Protein 3ESH (pdb70)

InterPro domains:
  IPR001279 Metallo-beta-lactamase [PF00753] (48-233)
  IPR001279 Metallo-beta-lactamase [SM00849] (47-244)
  IPR036866 Ribonuclease Z/Hydroxyacylglutathione hydrolase-like [G3DSA:3.60.15.10] (1-263)
  IPR036866 Ribonuclease Z/Hydroxyacylglutathione hydrolase-like [SSF56281] (1-253)
  IPR051013 N-acyl homoserine lactonase-like [PTHR42978] (2-256)

Structure (mmCIF, N/CA/C/O backbone):
data_3ESH
#
_entry.id   3ESH
#
_cell.length_a   113.110
_cell.length_b   113.110
_cell.length_c   155.807
_cell.angle_alpha   90.00
_cell.angle_beta   90.00
_cell.angle_gamma   90.00
#
_symmetry.space_group_name_H-M   'P 42 21 2'
#
loop_
_entity.id
_entity.type
_entity.pdbx_description
1 polymer 'Protein similar to metal-dependent hydrolase'
2 water water
#
loop_
_atom_site.group_PDB
_atom_site.id
_atom_site.type_symbol
_atom_site.label_atom_id
_atom_site.label_alt_id
_atom_site.label_comp_id
_atom_site.label_asym_id
_atom_site.label_entity_id
_atom_site.label_seq_id
_atom_site.pdbx_PDB_ins_code
_atom_site.Cartn_x
_atom_site.Cartn_y
_atom_site.Cartn_z
_atom_site.occupancy
_atom_site.B_iso_or_equiv
_atom_site.auth_seq_id
_atom_site.auth_comp_id
_atom_site.auth_asym_id
_atom_site.auth_atom_id
_atom_site.pdbx_PDB_model_num
ATOM 9 N N . LYS A 1 2 ? 40.049 56.571 38.263 1.00 64.74 2 LYS A N 1
ATOM 10 C CA . LYS A 1 2 ? 40.179 57.933 37.772 1.00 61.98 2 LYS A CA 1
ATOM 11 C C . LYS A 1 2 ? 39.749 58.057 36.310 1.00 58.99 2 LYS A C 1
ATOM 12 O O . LYS A 1 2 ? 40.238 57.342 35.440 1.00 57.94 2 LYS A O 1
ATOM 18 N N . ILE A 1 3 ? 38.794 58.946 36.062 1.00 56.35 3 ILE A N 1
ATOM 19 C CA . ILE A 1 3 ? 38.311 59.219 34.715 1.00 54.84 3 ILE A CA 1
ATOM 20 C C . ILE A 1 3 ? 38.718 60.668 34.500 1.00 53.73 3 ILE A C 1
ATOM 21 O O . ILE A 1 3 ? 38.085 61.577 35.029 1.00 53.13 3 ILE A O 1
ATOM 26 N N . GLY A 1 4 ? 39.790 60.882 33.747 1.00 53.90 4 GLY A N 1
ATOM 27 C CA . GLY A 1 4 ? 40.250 62.240 33.514 1.00 53.56 4 GLY A CA 1
ATOM 28 C C . GLY A 1 4 ? 40.513 62.929 34.841 1.00 53.42 4 GLY A C 1
ATOM 29 O O . GLY A 1 4 ? 41.255 62.406 35.678 1.00 50.64 4 GLY A O 1
ATOM 30 N N . ASP A 1 5 ? 39.892 64.088 35.051 1.00 54.12 5 ASP A N 1
ATOM 31 C CA . ASP A 1 5 ? 40.076 64.831 36.296 1.00 55.67 5 ASP A CA 1
ATOM 32 C C . ASP A 1 5 ? 39.144 64.324 37.382 1.00 54.81 5 ASP A C 1
ATOM 33 O O . ASP A 1 5 ? 39.256 64.733 38.541 1.00 56.37 5 ASP A O 1
ATOM 38 N N . ILE A 1 6 ? 38.225 63.436 37.011 1.00 54.20 6 ILE A N 1
ATOM 39 C CA . ILE A 1 6 ? 37.260 62.911 37.968 1.00 53.12 6 ILE A CA 1
ATOM 40 C C . ILE A 1 6 ? 37.716 61.660 38.711 1.00 53.60 6 ILE A C 1
ATOM 41 O O . ILE A 1 6 ? 38.232 60.712 38.113 1.00 55.94 6 ILE A O 1
ATOM 46 N N . SER A 1 7 ? 37.521 61.666 40.025 1.00 52.40 7 SER A N 1
ATOM 47 C CA . SER A 1 7 ? 37.879 60.524 40.846 1.00 50.86 7 SER A CA 1
ATOM 48 C C . SER A 1 7 ? 36.594 59.734 41.173 1.00 50.06 7 SER A C 1
ATOM 49 O O . SER A 1 7 ? 35.585 60.308 41.577 1.00 49.84 7 SER A O 1
ATOM 52 N N . ILE A 1 8 ? 36.634 58.419 40.989 1.00 48.28 8 ILE A N 1
ATOM 53 C CA . ILE A 1 8 ? 35.466 57.580 41.240 1.00 46.67 8 ILE A CA 1
ATOM 54 C C . ILE A 1 8 ? 35.770 56.477 42.252 1.00 46.72 8 ILE A C 1
ATOM 55 O O . ILE A 1 8 ? 36.775 55.795 42.124 1.00 46.61 8 ILE A O 1
ATOM 60 N N . HIS A 1 9 ? 34.901 56.308 43.248 1.00 47.62 9 HIS A N 1
ATOM 61 C CA . HIS A 1 9 ? 35.068 55.273 44.265 1.00 49.26 9 HIS A CA 1
ATOM 62 C C . HIS A 1 9 ? 33.728 54.705 44.692 1.00 49.12 9 HIS A C 1
ATOM 63 O O . HIS A 1 9 ? 32.681 55.253 44.364 1.00 49.17 9 HIS A O 1
ATOM 70 N N . TYR A 1 10 ? 33.762 53.606 45.432 1.00 49.52 10 TYR A N 1
ATOM 71 C CA . TYR A 1 10 ? 32.537 53.000 45.921 1.00 50.09 10 TYR A CA 1
ATOM 72 C C . TYR A 1 10 ? 32.474 53.091 47.450 1.00 48.82 10 TYR A C 1
ATOM 73 O O . TYR A 1 10 ? 33.507 53.181 48.118 1.00 49.70 10 TYR A O 1
ATOM 82 N N . LEU A 1 11 ? 31.258 53.089 47.992 1.00 46.51 11 LEU A N 1
ATOM 83 C CA . LEU A 1 11 ? 31.049 53.180 49.430 1.00 44.28 11 LEU A CA 1
ATOM 84 C C . LEU A 1 11 ? 30.172 52.020 49.904 1.00 44.49 11 LEU A C 1
ATOM 85 O O . LEU A 1 11 ? 29.153 51.697 49.283 1.00 44.18 11 LEU A O 1
ATOM 90 N N . ASN A 1 12 ? 30.568 51.408 51.015 1.00 43.64 12 ASN A N 1
ATOM 91 C CA . ASN A 1 12 ? 29.850 50.282 51.586 1.00 42.72 12 ASN A CA 1
ATOM 92 C C . ASN A 1 12 ? 28.539 50.730 52.238 1.00 41.32 12 ASN A C 1
ATOM 93 O O . ASN A 1 12 ? 28.507 51.059 53.429 1.00 41.16 12 ASN A O 1
ATOM 98 N N . GLY A 1 13 ? 27.462 50.734 51.462 1.00 39.63 13 GLY A N 1
ATOM 99 C CA . GLY A 1 13 ? 26.170 51.130 51.982 1.00 37.68 13 GLY A CA 1
ATOM 100 C C . GLY A 1 13 ? 25.356 49.941 52.448 1.00 38.15 13 G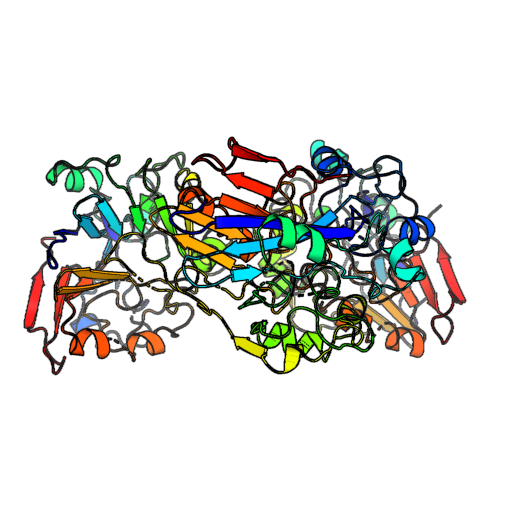LY A C 1
ATOM 101 O O . GLY A 1 13 ? 24.147 50.045 52.659 1.00 36.99 13 GLY A O 1
ATOM 102 N N . GLY A 1 14 ? 26.028 48.806 52.605 1.00 38.48 14 GLY A N 1
ATOM 103 C CA . GLY A 1 14 ? 25.358 47.600 53.058 1.00 39.06 14 GLY A CA 1
ATOM 104 C C . GLY A 1 14 ? 25.215 46.565 51.961 1.00 38.89 14 GLY A C 1
ATOM 105 O O . GLY A 1 14 ? 25.909 46.612 50.948 1.00 39.23 14 GLY A O 1
ATOM 106 N N . ASN A 1 15 ? 24.305 45.624 52.163 1.00 40.10 15 ASN A N 1
ATOM 107 C CA . ASN A 1 15 ? 24.069 44.572 51.187 1.00 43.21 15 ASN A CA 1
ATOM 108 C C . ASN A 1 15 ? 22.689 43.943 51.382 1.00 43.40 15 ASN A C 1
ATOM 109 O O . ASN A 1 15 ? 22.044 44.127 52.409 1.00 44.10 15 ASN A O 1
ATOM 114 N N . THR A 1 16 ? 22.263 43.182 50.380 1.00 43.44 16 THR A N 1
ATOM 115 C CA . THR A 1 16 ? 20.985 42.488 50.413 1.00 43.45 16 THR A CA 1
ATOM 116 C C . THR A 1 16 ? 21.130 41.158 49.674 1.00 43.48 16 THR A C 1
ATOM 117 O O . THR A 1 16 ? 21.951 41.030 48.777 1.00 43.39 16 THR A O 1
ATOM 121 N N . LYS A 1 17 ? 20.349 40.165 50.076 1.00 43.05 17 LYS A N 1
ATOM 122 C CA . LYS A 1 17 ? 20.381 38.878 49.416 1.00 42.42 17 LYS A CA 1
ATOM 123 C C . LYS A 1 17 ? 19.002 38.691 48.793 1.00 42.32 17 LYS A C 1
ATOM 124 O O . LYS A 1 17 ? 18.004 38.558 49.505 1.00 43.04 17 LYS A O 1
ATOM 138 N N . ASP A 1 19 ? 16.490 36.695 45.812 1.00 39.49 19 ASP A N 1
ATOM 139 C CA . ASP A 1 19 ? 16.308 35.419 45.122 1.00 39.01 19 ASP A CA 1
ATOM 140 C C . ASP A 1 19 ? 16.901 35.467 43.699 1.00 39.21 19 ASP A C 1
ATOM 141 O O . ASP A 1 19 ? 16.571 36.338 42.916 1.00 38.49 19 ASP A O 1
ATOM 146 N N . GLY A 1 20 ? 17.782 34.516 43.386 1.00 38.89 20 GLY A N 1
ATOM 147 C CA . GLY A 1 20 ? 18.402 34.479 42.070 1.00 36.68 20 GLY A CA 1
ATOM 148 C C . GLY A 1 20 ? 17.409 34.390 40.923 1.00 36.25 20 GLY A C 1
ATOM 149 O O . GLY A 1 20 ? 17.541 35.089 39.915 1.00 34.72 20 GLY A O 1
ATOM 150 N N . GLY A 1 21 ? 16.401 33.538 41.076 1.00 35.94 21 GLY A N 1
ATOM 151 C CA . GLY A 1 21 ? 15.419 33.396 40.022 1.00 35.56 21 GLY A CA 1
ATOM 152 C C . GLY A 1 21 ? 14.774 34.715 39.650 1.00 34.95 21 GLY A C 1
ATOM 153 O O . GLY A 1 21 ? 14.482 34.966 38.488 1.00 36.98 21 GLY A O 1
ATOM 154 N N . ALA A 1 22 ? 14.550 35.562 40.647 1.00 33.87 22 ALA A N 1
ATOM 155 C CA . ALA A 1 22 ? 13.919 36.853 40.405 1.00 33.97 22 ALA A CA 1
ATOM 156 C C . ALA A 1 22 ? 14.893 37.841 39.775 1.00 32.83 22 ALA A C 1
ATOM 157 O O . ALA A 1 22 ? 14.494 38.737 39.009 1.00 32.31 22 ALA A O 1
ATOM 167 N N . PHE A 1 24 ? 17.180 37.011 37.661 1.00 30.66 24 PHE A N 1
ATOM 168 C CA . PHE A 1 24 ? 17.561 36.569 36.317 1.00 30.11 24 PHE A CA 1
ATOM 169 C C . PHE A 1 24 ? 16.394 36.230 35.402 1.00 31.86 24 PHE A C 1
ATOM 170 O O . PHE A 1 24 ? 16.579 35.794 34.265 1.00 30.98 24 PHE A O 1
ATOM 178 N N . GLY A 1 25 ? 15.191 36.444 35.919 1.00 31.64 25 GLY A N 1
ATOM 179 C CA . GLY A 1 25 ? 13.991 36.217 35.156 1.00 34.56 25 GLY A CA 1
ATOM 180 C C . GLY A 1 25 ? 13.903 34.914 34.387 1.00 33.59 25 GLY A C 1
ATOM 181 O O . GLY A 1 25 ? 13.866 33.837 34.970 1.00 35.86 25 GLY A O 1
ATOM 182 N N . VAL A 1 26 ? 13.859 35.021 33.064 1.00 34.61 26 VAL A N 1
ATOM 183 C CA . VAL A 1 26 ? 13.725 33.863 32.192 1.00 35.00 26 VAL A CA 1
ATOM 184 C C . VAL A 1 26 ? 14.932 32.935 32.102 1.00 36.14 26 VAL A C 1
ATOM 185 O O . VAL A 1 26 ? 14.798 31.799 31.667 1.00 38.39 26 VAL A O 1
ATOM 189 N N . VAL A 1 27 ? 16.104 33.404 32.503 1.00 36.33 27 VAL A N 1
ATOM 190 C CA . VAL A 1 27 ? 17.298 32.576 32.439 1.00 37.70 27 VAL A CA 1
ATOM 191 C C . VAL A 1 27 ? 17.207 31.414 33.424 1.00 39.33 27 VAL A C 1
ATOM 192 O O . VAL A 1 27 ? 17.114 31.624 34.639 1.00 41.13 27 VAL A O 1
ATOM 196 N N . PRO A 1 28 ? 17.238 30.170 32.916 1.00 39.97 28 PRO A N 1
ATOM 197 C CA . PRO A 1 28 ? 17.159 28.981 33.768 1.00 40.28 28 PRO A CA 1
ATOM 198 C C . PRO A 1 28 ? 18.292 29.020 34.792 1.00 40.63 28 PRO A C 1
ATOM 199 O O . PRO A 1 28 ? 19.371 29.530 34.498 1.00 40.98 28 PRO A O 1
ATOM 203 N N . LYS A 1 29 ? 18.061 28.481 35.986 1.00 41.26 29 LYS A N 1
ATOM 204 C CA . LYS A 1 29 ? 19.092 28.472 37.033 1.00 42.60 29 LYS A CA 1
ATOM 205 C C . LYS A 1 29 ? 20.416 27.821 36.626 1.00 43.50 29 LYS A C 1
ATOM 206 O O . LYS A 1 29 ? 21.490 28.346 36.950 1.00 42.50 29 LYS A O 1
ATOM 212 N N . PRO A 1 30 ? 20.362 26.662 35.942 1.00 43.88 30 PRO A N 1
ATOM 213 C CA . PRO A 1 30 ? 21.576 25.967 35.501 1.00 44.81 30 PRO A CA 1
ATOM 214 C C . PRO A 1 30 ? 22.538 26.916 34.793 1.00 45.24 30 PRO A C 1
ATOM 215 O O . PRO A 1 30 ? 23.749 26.799 34.941 1.00 45.91 30 PRO A O 1
ATOM 219 N N . LEU A 1 31 ? 21.985 27.853 34.026 1.00 44.17 31 LEU A N 1
ATOM 220 C CA . LEU A 1 31 ? 22.797 28.832 33.312 1.00 43.54 31 LEU A CA 1
ATOM 221 C C . LEU A 1 31 ? 23.237 30.010 34.184 1.00 43.06 31 LEU A C 1
ATOM 222 O O . LEU A 1 31 ? 24.424 30.345 34.198 1.00 43.99 31 LEU A O 1
ATOM 227 N N . TRP A 1 32 ? 22.314 30.646 34.909 1.00 41.10 32 TRP A N 1
ATOM 228 C CA . TRP A 1 32 ? 22.740 31.773 35.731 1.00 38.68 32 TRP A CA 1
ATOM 229 C C . TRP A 1 32 ? 23.538 31.386 36.970 1.00 37.60 32 TRP A C 1
ATOM 230 O O . TRP A 1 32 ? 24.383 32.162 37.413 1.00 36.71 32 TRP A O 1
ATOM 241 N N . SER A 1 33 ? 23.302 30.198 37.524 1.00 37.49 33 SER A N 1
ATOM 242 C CA . SER A 1 33 ? 24.047 29.787 38.718 1.00 39.84 33 SER A CA 1
ATOM 243 C C . SER A 1 33 ? 25.550 29.660 38.427 1.00 40.43 33 SER A C 1
ATOM 244 O O . SER A 1 33 ? 26.380 29.749 39.334 1.00 40.38 33 SER A O 1
ATOM 247 N N . LYS A 1 34 ? 25.893 29.464 37.158 1.00 41.14 34 LYS A N 1
ATOM 248 C CA . LYS A 1 34 ? 27.281 29.356 36.744 1.00 42.36 34 LYS A CA 1
ATOM 249 C C . LYS A 1 34 ? 27.896 30.734 36.521 1.00 42.74 34 LYS A C 1
ATOM 250 O O . LYS A 1 34 ? 29.106 30.860 36.424 1.00 42.89 34 LYS A O 1
ATOM 256 N N . GLN A 1 35 ? 27.058 31.769 36.436 1.00 43.10 35 GLN A N 1
ATOM 257 C CA . GLN A 1 35 ? 27.546 33.137 36.229 1.00 41.35 35 GLN A CA 1
ATOM 258 C C . GLN A 1 35 ? 27.537 33.963 37.529 1.00 41.43 35 GLN A C 1
ATOM 259 O O . GLN A 1 35 ? 28.264 34.952 37.649 1.00 40.22 35 GLN A O 1
ATOM 265 N N . TYR A 1 36 ? 26.719 33.553 38.496 1.00 40.12 36 TYR A N 1
ATOM 266 C CA . TYR A 1 36 ? 26.619 34.266 39.760 1.00 40.70 36 TYR A CA 1
ATOM 267 C C . TYR A 1 36 ? 26.297 33.224 40.818 1.00 41.13 36 TYR A C 1
ATOM 268 O O . TYR A 1 36 ? 25.504 32.325 40.569 1.00 42.98 36 TYR A O 1
ATOM 277 N N . ASN A 1 37 ? 26.883 33.343 42.003 1.00 43.13 37 ASN A N 1
ATOM 278 C CA . ASN A 1 37 ? 26.653 32.349 43.053 1.00 44.26 37 ASN A CA 1
ATOM 279 C C . ASN A 1 37 ? 25.390 32.536 43.871 1.00 43.87 37 ASN A C 1
ATOM 280 O O . ASN A 1 37 ? 25.028 33.662 44.216 1.00 45.03 37 ASN A O 1
ATOM 285 N N . ALA A 1 38 ? 24.728 31.425 44.189 1.00 44.95 38 ALA A N 1
ATOM 286 C CA . ALA A 1 38 ? 23.510 31.437 45.002 1.00 45.33 38 ALA A CA 1
ATOM 287 C C . ALA A 1 38 ? 23.715 30.512 46.196 1.00 46.97 38 ALA A C 1
ATOM 288 O O . ALA A 1 38 ? 24.586 29.642 46.160 1.00 49.13 38 ALA A O 1
ATOM 290 N N . ASN A 1 39 ? 22.929 30.702 47.254 1.00 46.06 39 ASN A N 1
ATOM 291 C CA . ASN A 1 39 ? 23.054 29.849 48.434 1.00 45.27 39 ASN A CA 1
ATOM 292 C C . ASN A 1 39 ? 21.961 28.790 48.480 1.00 45.50 39 ASN A C 1
ATOM 293 O O . ASN A 1 39 ? 21.223 28.603 47.511 1.00 45.43 39 ASN A O 1
ATOM 298 N N . GLU A 1 40 ? 21.877 28.098 49.612 1.00 45.78 40 GLU A N 1
ATOM 299 C CA . GLU A 1 40 ? 20.892 27.041 49.833 1.00 47.87 40 GLU A CA 1
ATOM 300 C C . GLU A 1 40 ? 19.465 27.574 49.704 1.00 47.14 40 GLU A C 1
ATOM 301 O O . GLU A 1 40 ? 18.522 26.815 49.518 1.00 44.96 40 GLU A O 1
ATOM 307 N N . ARG A 1 41 ? 19.309 28.887 49.798 1.00 49.14 41 ARG A N 1
ATOM 308 C CA . ARG A 1 41 ? 17.990 29.489 49.699 1.00 49.34 41 ARG A CA 1
ATOM 309 C C . ARG A 1 41 ? 17.733 30.190 48.372 1.00 47.56 41 ARG A C 1
ATOM 310 O O . ARG A 1 41 ? 16.807 30.992 48.272 1.00 48.59 41 ARG A O 1
ATOM 318 N N . ASN A 1 42 ? 18.552 29.892 47.367 1.00 45.02 42 ASN A N 1
ATOM 319 C CA . ASN A 1 42 ? 18.406 30.472 46.036 1.00 42.86 42 ASN A CA 1
ATOM 320 C C . ASN A 1 42 ? 18.666 31.970 46.015 1.00 40.75 42 ASN A C 1
ATOM 321 O O . ASN A 1 42 ? 18.347 32.654 45.038 1.00 39.05 42 ASN A O 1
ATOM 326 N N . GLN A 1 43 ? 19.244 32.481 47.092 1.00 39.37 43 GLN A N 1
ATOM 327 C CA . GLN A 1 43 ? 19.543 33.902 47.190 1.00 39.06 43 GLN A CA 1
ATOM 328 C C . GLN A 1 43 ? 20.958 34.180 46.728 1.00 39.17 43 GLN A C 1
ATOM 329 O O . GLN A 1 43 ? 21.863 33.412 47.043 1.00 41.70 43 GLN A O 1
ATOM 335 N N . ILE A 1 44 ? 21.154 35.269 45.983 1.00 37.49 44 ILE A N 1
ATOM 336 C CA . ILE A 1 44 ? 22.494 35.654 45.548 1.00 36.60 44 ILE A CA 1
ATOM 337 C C . ILE A 1 44 ? 22.819 36.928 46.313 1.00 38.29 44 ILE A C 1
ATOM 338 O O . ILE A 1 44 ? 21.917 37.693 46.652 1.00 39.74 44 ILE A O 1
ATOM 343 N N . ASN A 1 45 ? 24.099 37.155 46.592 1.00 40.20 45 ASN A N 1
ATOM 344 C CA . ASN A 1 45 ? 24.515 38.315 47.356 1.00 41.87 45 ASN A CA 1
ATOM 345 C C . ASN A 1 45 ? 24.676 39.567 46.520 1.00 41.87 45 ASN A C 1
ATOM 346 O O . ASN A 1 45 ? 25.466 39.594 45.576 1.00 42.57 45 ASN A O 1
ATOM 351 N N . LEU A 1 46 ? 23.939 40.613 46.888 1.00 40.07 46 LEU A N 1
ATOM 352 C CA . LEU A 1 46 ? 23.990 41.873 46.171 1.00 38.15 46 LEU A CA 1
ATOM 353 C C . LEU A 1 46 ? 24.362 43.070 47.027 1.00 38.75 46 LEU A C 1
ATOM 354 O O . LEU A 1 46 ? 23.530 43.602 47.767 1.00 41.31 46 LEU A O 1
ATOM 359 N N . PRO A 1 47 ? 25.623 43.514 46.942 1.00 38.03 47 PRO A N 1
ATOM 360 C CA . PRO A 1 47 ? 26.032 44.672 47.731 1.00 36.01 47 PRO A CA 1
ATOM 361 C C . PRO A 1 47 ? 25.198 45.887 47.288 1.00 34.64 47 PRO A C 1
ATOM 362 O O . PRO A 1 47 ? 24.738 45.953 46.145 1.00 32.50 47 PRO A O 1
ATOM 366 N N . THR A 1 48 ? 25.004 46.829 48.204 1.00 33.45 48 THR A N 1
ATOM 367 C CA . THR A 1 48 ? 24.305 48.068 47.888 1.00 34.48 48 THR A CA 1
ATOM 368 C C . THR A 1 48 ? 25.367 49.130 48.206 1.00 34.07 48 THR A C 1
ATOM 369 O O . THR A 1 48 ? 25.351 49.747 49.272 1.00 34.19 48 THR A O 1
ATOM 373 N N . HIS A 1 49 ? 26.305 49.300 47.275 1.00 34.23 49 HIS A N 1
ATOM 374 C CA . HIS A 1 49 ? 27.424 50.231 47.436 1.00 34.65 49 HIS A CA 1
ATOM 375 C C . HIS A 1 49 ? 27.335 51.503 46.590 1.00 35.34 49 HIS A C 1
ATOM 376 O O . HIS A 1 49 ? 27.603 51.490 45.391 1.00 35.79 49 HIS A O 1
ATOM 383 N N . PRO A 1 50 ? 26.965 52.630 47.210 1.00 36.24 50 PRO A N 1
ATOM 384 C CA . PRO A 1 50 ? 26.877 53.862 46.424 1.00 36.03 50 PRO A CA 1
ATOM 385 C C . PRO A 1 50 ? 28.190 54.231 45.736 1.00 35.75 50 PRO A C 1
ATOM 386 O O . PRO A 1 50 ? 29.259 53.819 46.160 1.00 33.92 50 PRO A O 1
ATOM 390 N N . ILE A 1 51 ? 28.095 55.016 44.668 1.00 36.63 51 ILE A N 1
ATOM 391 C CA . ILE A 1 51 ? 29.265 55.428 43.915 1.00 37.78 51 ILE A CA 1
ATOM 392 C C . ILE A 1 51 ? 29.633 56.873 44.197 1.00 39.61 51 ILE A C 1
ATOM 393 O O . ILE A 1 51 ? 28.889 57.789 43.853 1.00 39.64 51 ILE A O 1
ATOM 398 N N . LEU A 1 52 ? 30.789 57.071 44.824 1.00 41.03 52 LEU A N 1
ATOM 399 C CA . LEU A 1 52 ? 31.276 58.415 45.141 1.00 42.08 52 LEU A CA 1
ATOM 400 C C . LEU A 1 52 ? 31.986 59.017 43.939 1.00 43.18 52 LEU A C 1
ATOM 401 O O . LEU A 1 52 ? 32.940 58.442 43.420 1.00 43.51 52 LEU A O 1
ATOM 406 N N . ILE A 1 53 ? 31.510 60.175 43.497 1.00 43.49 53 ILE A N 1
ATOM 407 C CA . ILE A 1 53 ? 32.109 60.864 42.358 1.00 44.23 53 ILE A CA 1
ATOM 408 C C . ILE A 1 53 ? 32.632 62.217 42.801 1.00 45.05 53 ILE A C 1
ATOM 409 O O . ILE A 1 53 ? 31.859 63.040 43.297 1.00 47.05 53 ILE A O 1
ATOM 414 N N . GLN A 1 54 ? 33.927 62.458 42.616 1.00 45.66 54 GLN A N 1
ATOM 415 C CA . GLN A 1 54 ? 34.519 63.739 42.997 1.00 47.70 54 GLN A CA 1
ATOM 416 C C . GLN A 1 54 ? 35.127 64.473 41.816 1.00 47.72 54 GLN A C 1
ATOM 417 O O . GLN A 1 54 ? 36.053 63.981 41.191 1.00 47.82 54 GLN A O 1
ATOM 423 N N . THR A 1 55 ? 34.589 65.643 41.505 1.00 48.04 55 THR A N 1
ATOM 424 C CA . THR A 1 55 ? 35.125 66.452 40.427 1.00 51.14 55 THR A CA 1
ATOM 425 C C . THR A 1 55 ? 35.967 67.504 41.137 1.00 52.25 55 THR A C 1
ATOM 426 O O . THR A 1 55 ? 35.997 67.540 42.368 1.00 52.17 55 THR A O 1
ATOM 430 N N . ALA A 1 56 ? 36.651 68.356 40.386 1.00 53.76 56 ALA A N 1
ATOM 431 C CA . ALA A 1 56 ? 37.466 69.388 41.012 1.00 56.86 56 ALA A CA 1
ATOM 432 C C . ALA A 1 56 ? 36.636 70.223 41.995 1.00 58.27 56 ALA A C 1
ATOM 433 O O . ALA A 1 56 ? 37.096 70.570 43.084 1.00 60.37 56 ALA A O 1
ATOM 435 N N . GLN A 1 57 ? 35.400 70.518 41.614 1.00 59.10 57 GLN A N 1
ATOM 436 C CA . GLN A 1 57 ? 34.539 71.339 42.448 1.00 59.01 57 GLN A CA 1
ATOM 437 C C . GLN A 1 57 ? 33.496 70.611 43.298 1.00 57.34 57 GLN A C 1
ATOM 438 O O . GLN A 1 57 ? 33.326 70.917 44.474 1.00 57.61 57 GLN A O 1
ATOM 444 N N . TYR A 1 58 ? 32.812 69.634 42.721 1.00 54.70 58 TYR A N 1
ATOM 445 C CA . TYR A 1 58 ? 31.753 68.950 43.451 1.00 51.93 58 TYR A CA 1
ATOM 446 C C . TYR A 1 58 ? 31.978 67.507 43.849 1.00 50.21 58 TYR A C 1
ATOM 447 O O . TYR A 1 58 ? 32.746 66.791 43.230 1.00 49.79 58 TYR A O 1
ATOM 456 N N . ASN A 1 59 ? 31.275 67.100 44.900 1.00 49.74 59 ASN A N 1
ATOM 457 C CA . ASN A 1 59 ? 31.297 65.731 45.417 1.00 50.10 59 ASN A CA 1
ATOM 458 C C . ASN A 1 59 ? 29.864 65.225 45.284 1.00 49.20 59 ASN A C 1
ATOM 459 O O . ASN A 1 59 ? 28.925 65.947 45.615 1.00 49.84 59 ASN A O 1
ATOM 464 N N . LEU A 1 60 ? 29.687 64.003 44.792 1.00 48.98 60 LEU A N 1
ATOM 465 C CA . LEU A 1 60 ? 28.347 63.446 44.652 1.00 48.82 60 LEU A CA 1
ATOM 466 C C . LEU A 1 60 ? 28.290 61.934 44.769 1.00 49.50 60 LEU A C 1
ATOM 467 O O . LEU A 1 60 ? 29.312 61.263 44.618 1.00 50.58 60 LEU A O 1
ATOM 472 N N . ILE A 1 61 ? 27.098 61.410 45.067 1.00 50.61 61 ILE A N 1
ATOM 473 C CA . ILE A 1 61 ? 26.885 59.971 45.227 1.00 51.21 61 ILE A CA 1
ATOM 474 C C . ILE A 1 61 ? 25.818 59.477 44.249 1.00 50.23 61 ILE A C 1
ATOM 475 O O . ILE A 1 61 ? 24.915 60.229 43.919 1.00 50.51 61 ILE A O 1
ATOM 480 N N . ILE A 1 62 ? 25.902 58.222 43.800 1.00 49.66 62 ILE A N 1
ATOM 481 C CA . ILE A 1 62 ? 24.915 57.711 42.853 1.00 49.70 62 ILE A CA 1
ATOM 482 C C . ILE A 1 62 ? 23.687 57.071 43.493 1.00 48.74 62 ILE A C 1
ATOM 483 O O . ILE A 1 62 ? 22.637 56.964 42.866 1.00 53.21 62 ILE A O 1
ATOM 488 N N . ASP A 1 63 ? 23.805 56.617 44.723 1.00 45.93 63 ASP A N 1
ATOM 489 C CA . ASP A 1 63 ? 22.652 56.067 45.413 1.00 42.91 63 ASP A CA 1
ATOM 490 C C . ASP A 1 63 ? 22.957 56.158 46.900 1.00 40.76 63 ASP A C 1
ATOM 491 O O . ASP A 1 63 ? 23.928 56.803 47.272 1.00 37.38 63 ASP A O 1
ATOM 496 N N . ALA A 1 64 ? 22.158 55.525 47.753 1.00 40.22 64 ALA A N 1
ATOM 497 C CA . ALA A 1 64 ? 22.401 55.659 49.182 1.00 40.86 64 ALA A CA 1
ATOM 498 C C . ALA A 1 64 ? 22.416 54.405 50.034 1.00 40.69 64 ALA A C 1
ATOM 499 O O . ALA A 1 64 ? 22.388 54.490 51.258 1.00 42.15 64 ALA A O 1
ATOM 501 N N . GLY A 1 65 ? 22.461 53.240 49.413 1.00 40.88 65 GLY A N 1
ATOM 502 C CA . GLY A 1 65 ? 22.480 52.021 50.203 1.00 40.44 65 GLY A CA 1
ATOM 503 C C . GLY A 1 65 ? 21.234 51.792 51.047 1.00 39.41 65 GLY A C 1
ATOM 504 O O . GLY A 1 65 ? 20.208 52.432 50.834 1.00 39.39 65 GLY A O 1
ATOM 505 N N . ILE A 1 66 ? 21.333 50.878 52.009 1.00 37.77 66 ILE A N 1
ATOM 506 C CA . ILE A 1 66 ? 20.220 50.530 52.875 1.00 36.76 66 ILE A CA 1
ATOM 507 C C . ILE A 1 66 ? 20.150 51.304 54.185 1.00 36.34 66 ILE A C 1
ATOM 508 O O . ILE A 1 66 ? 19.278 51.045 55.018 1.00 37.39 66 ILE A O 1
ATOM 513 N N . GLY A 1 67 ? 21.071 52.241 54.374 1.00 35.26 67 GLY A N 1
ATOM 514 C CA . GLY A 1 67 ? 21.071 53.043 55.583 1.00 36.94 67 GLY A CA 1
ATOM 515 C C . GLY A 1 67 ? 21.342 52.363 56.918 1.00 37.89 67 GLY A C 1
ATOM 516 O O . GLY A 1 67 ? 21.833 51.232 56.981 1.00 38.84 67 GLY A O 1
ATOM 517 N N . ASN A 1 68 ? 20.994 53.071 57.997 1.00 38.01 68 ASN A N 1
ATOM 518 C CA . ASN A 1 68 ? 21.212 52.605 59.374 1.00 38.49 68 ASN A CA 1
ATOM 519 C C . ASN A 1 68 ? 19.942 52.749 60.189 1.00 39.34 68 ASN A C 1
ATOM 520 O O . ASN A 1 68 ? 19.424 53.846 60.345 1.00 41.41 68 ASN A O 1
ATOM 525 N N . GLY A 1 69 ? 19.443 51.632 60.707 1.00 39.18 69 GLY A N 1
ATOM 526 C CA . GLY A 1 69 ? 18.212 51.660 61.479 1.00 39.36 69 GLY A CA 1
ATOM 527 C C . GLY A 1 69 ? 16.937 51.851 60.661 1.00 39.43 69 GLY A C 1
ATOM 528 O O . GLY A 1 69 ? 15.859 51.974 61.236 1.00 39.17 69 GLY A O 1
ATOM 529 N N . LYS A 1 70 ? 17.045 51.871 59.330 1.00 40.45 70 LYS A N 1
ATOM 530 C CA . LYS A 1 70 ? 15.883 52.059 58.451 1.00 42.09 70 LYS A CA 1
ATOM 531 C C . LYS A 1 70 ? 15.033 50.805 58.237 1.00 43.85 70 LYS A C 1
ATOM 532 O O . LYS A 1 70 ? 13.805 50.854 58.337 1.00 43.61 70 LYS A O 1
ATOM 538 N N . LEU A 1 71 ? 15.690 49.693 57.922 1.00 45.14 71 LEU A N 1
ATOM 539 C CA . LEU A 1 71 ? 14.991 48.433 57.714 1.00 45.27 71 LEU A CA 1
ATOM 540 C C . LEU A 1 71 ? 14.647 47.868 59.081 1.00 46.71 71 LEU A C 1
ATOM 541 O O . LEU A 1 71 ? 15.413 48.019 60.027 1.00 45.13 71 LEU A O 1
ATOM 546 N N . SER A 1 72 ? 13.489 47.234 59.191 1.00 48.50 72 SER A N 1
ATOM 547 C CA . SER A 1 72 ? 13.093 46.647 60.457 1.00 51.73 72 SER A CA 1
ATOM 548 C C . SER A 1 72 ? 13.887 45.362 60.658 1.00 54.77 72 SER A C 1
ATOM 549 O O . SER A 1 72 ? 14.744 45.006 59.844 1.00 56.00 72 SER A O 1
ATOM 552 N N . GLU A 1 73 ? 13.589 44.664 61.746 1.00 57.48 73 GLU A N 1
ATOM 553 C CA . GLU A 1 73 ? 14.269 43.419 62.065 1.00 58.13 73 GLU A CA 1
ATOM 554 C C . GLU A 1 73 ? 13.778 42.351 61.104 1.00 58.42 73 GLU A C 1
ATOM 555 O O . GLU A 1 73 ? 14.547 41.503 60.654 1.00 59.06 73 GLU A O 1
ATOM 561 N N . LYS A 1 74 ? 12.492 42.409 60.779 1.00 57.41 74 LYS A N 1
ATOM 562 C CA . LYS A 1 74 ? 11.895 41.452 59.873 1.00 57.44 74 LYS A CA 1
ATOM 563 C C . LYS A 1 74 ? 12.412 41.661 58.456 1.00 57.30 74 LYS A C 1
ATOM 564 O O . LYS A 1 74 ? 12.608 40.702 57.706 1.00 57.04 74 LYS A O 1
ATOM 570 N N . GLN A 1 75 ? 12.631 42.916 58.083 1.00 57.18 75 GLN A N 1
ATOM 571 C CA . GLN A 1 75 ? 13.130 43.208 56.746 1.00 55.05 75 GLN A CA 1
ATOM 572 C C . GLN A 1 75 ? 14.613 42.867 56.643 1.00 55.05 75 GLN A C 1
ATOM 573 O O . GLN A 1 75 ? 15.062 42.384 55.612 1.00 56.09 75 GLN A O 1
ATOM 579 N N . LEU A 1 76 ? 15.372 43.104 57.708 1.00 54.43 76 LEU A N 1
ATOM 580 C CA . LEU A 1 76 ? 16.787 42.781 57.667 1.00 54.30 76 LEU A CA 1
ATOM 581 C C . LEU A 1 76 ? 16.937 41.284 57.389 1.00 56.09 76 LEU A C 1
ATOM 582 O O . LEU A 1 76 ? 17.750 40.876 56.563 1.00 56.52 76 LEU A O 1
ATOM 587 N N . ARG A 1 77 ? 16.143 40.466 58.065 1.00 57.49 77 ARG A N 1
ATOM 588 C CA . ARG A 1 77 ? 16.209 39.027 57.855 1.00 60.36 77 ARG A CA 1
ATOM 589 C C . ARG A 1 77 ? 15.687 38.605 56.475 1.00 60.29 77 ARG A C 1
ATOM 590 O O . ARG A 1 77 ? 16.352 37.868 55.749 1.00 59.92 77 ARG A O 1
ATOM 598 N N . ASN A 1 78 ? 14.493 39.065 56.119 1.00 59.95 78 ASN A N 1
ATOM 599 C CA . ASN A 1 78 ? 13.906 38.721 54.836 1.00 58.99 78 ASN A CA 1
ATOM 600 C C . ASN A 1 78 ? 14.764 39.166 53.652 1.00 58.36 78 ASN A C 1
ATOM 601 O O . ASN A 1 78 ? 14.703 38.558 52.580 1.00 58.20 78 ASN A O 1
ATOM 606 N N . PHE A 1 79 ? 15.553 40.225 53.834 1.00 57.26 79 PHE A N 1
ATOM 607 C CA . PHE A 1 79 ? 16.385 40.745 52.750 1.00 56.06 79 PHE A CA 1
ATOM 608 C C . PHE A 1 79 ? 17.862 40.366 52.827 1.00 54.88 79 PHE A C 1
ATOM 609 O O . PHE A 1 79 ? 18.693 40.937 52.124 1.00 53.15 79 PHE A O 1
ATOM 617 N N . GLY A 1 80 ? 18.171 39.404 53.690 1.00 54.52 80 GLY A N 1
ATOM 618 C CA . GLY A 1 80 ? 19.525 38.917 53.840 1.00 53.07 80 GLY A CA 1
ATOM 619 C C . GLY A 1 80 ? 20.610 39.944 54.070 1.00 52.99 80 GLY A C 1
ATOM 620 O O . GLY A 1 80 ? 21.700 39.844 53.504 1.00 53.88 80 GLY A O 1
ATOM 621 N N . VAL A 1 81 ? 20.329 40.931 54.902 1.00 52.60 81 VAL A N 1
ATOM 622 C CA . VAL A 1 81 ? 21.313 41.953 55.200 1.00 52.08 81 VAL A CA 1
ATOM 623 C C . VAL A 1 81 ? 22.336 41.392 56.196 1.00 53.28 81 VAL A C 1
ATOM 624 O O . VAL A 1 81 ? 21.974 40.975 57.294 1.00 53.61 81 VAL A O 1
ATOM 628 N N . ASP A 1 82 ? 23.608 41.372 55.815 1.00 53.63 82 ASP A N 1
ATOM 629 C CA . ASP A 1 82 ? 24.643 40.873 56.717 1.00 54.89 82 ASP A CA 1
ATOM 630 C C . ASP A 1 82 ? 25.093 42.019 57.599 1.00 55.95 82 ASP A C 1
ATOM 631 O O . ASP A 1 82 ? 25.227 41.870 58.814 1.00 56.64 82 ASP A O 1
ATOM 636 N N . GLU A 1 83 ? 25.329 43.163 56.964 1.00 56.61 83 GLU A N 1
ATOM 637 C CA . GLU A 1 83 ? 25.760 44.368 57.652 1.00 57.31 83 GLU A CA 1
ATOM 638 C C . GLU A 1 83 ? 24.979 45.534 57.068 1.00 55.53 83 GLU A C 1
ATOM 639 O O . GLU A 1 83 ? 24.600 45.511 55.903 1.00 56.48 83 GLU A O 1
ATOM 645 N N . GLU A 1 84 ? 24.722 46.544 57.885 1.00 52.43 84 GLU A N 1
ATOM 646 C CA . GLU A 1 84 ? 24.016 47.725 57.423 1.00 48.69 84 GLU A CA 1
ATOM 647 C C . GLU A 1 84 ? 25.074 48.663 56.861 1.00 47.41 84 GLU A C 1
ATOM 648 O O . GLU A 1 84 ? 26.263 48.331 56.834 1.00 46.96 84 GLU A O 1
ATOM 654 N N . SER A 1 85 ? 24.640 49.838 56.433 1.00 46.72 85 SER A N 1
ATOM 655 C CA . SER A 1 85 ? 25.523 50.826 55.837 1.00 46.25 85 SER A CA 1
ATOM 656 C C . SER A 1 85 ? 26.693 51.302 56.702 1.00 46.98 85 SER A C 1
ATOM 657 O O . SER A 1 85 ? 26.579 51.416 57.917 1.00 45.78 85 SER A O 1
ATOM 660 N N . HIS A 1 86 ? 27.821 51.566 56.035 1.00 48.52 86 HIS A N 1
ATOM 661 C CA . HIS A 1 86 ? 29.051 52.073 56.652 1.00 49.98 86 HIS A CA 1
ATOM 662 C C . HIS A 1 86 ? 29.416 53.289 55.839 1.00 50.52 86 HIS A C 1
ATOM 663 O O . HIS A 1 86 ? 30.596 53.616 55.697 1.00 52.05 86 HIS A O 1
ATOM 670 N N . ILE A 1 87 ? 28.404 53.953 55.298 1.00 51.41 87 ILE A N 1
ATOM 671 C CA . ILE A 1 87 ? 28.635 55.108 54.446 1.00 51.57 87 ILE A CA 1
ATOM 672 C C . ILE A 1 87 ? 29.359 56.273 55.129 1.00 52.21 87 ILE A C 1
ATOM 673 O O . ILE A 1 87 ? 30.104 57.001 54.474 1.00 53.87 87 ILE A O 1
ATOM 678 N N . ILE A 1 88 ? 29.166 56.454 56.432 1.00 51.79 88 ILE A N 1
ATOM 679 C CA . ILE A 1 88 ? 29.851 57.547 57.124 1.00 52.02 88 ILE A CA 1
ATOM 680 C C . ILE A 1 88 ? 31.349 57.258 57.236 1.00 51.62 88 ILE A C 1
ATOM 681 O O . ILE A 1 88 ? 32.176 58.062 56.798 1.00 50.86 88 ILE A O 1
ATOM 686 N N . ALA A 1 89 ? 31.690 56.110 57.814 1.00 51.21 89 ALA A N 1
ATOM 687 C CA . ALA A 1 89 ? 33.087 55.722 57.962 1.00 51.78 89 ALA A CA 1
ATOM 688 C C . ALA A 1 89 ? 33.798 55.615 56.612 1.00 53.07 89 ALA A C 1
ATOM 689 O O . ALA A 1 89 ? 34.956 56.018 56.483 1.00 54.13 89 ALA A O 1
ATOM 691 N N . ASP A 1 90 ? 33.115 55.070 55.607 1.00 53.94 90 ASP A N 1
ATOM 692 C CA . ASP A 1 90 ? 33.724 54.940 54.282 1.00 54.98 90 ASP A CA 1
ATOM 693 C C . ASP A 1 90 ? 34.043 56.314 53.721 1.00 54.81 90 ASP A C 1
ATOM 694 O O . ASP A 1 90 ? 35.100 56.521 53.136 1.00 54.54 90 ASP A O 1
ATOM 699 N N . LEU A 1 91 ? 33.123 57.256 53.902 1.00 56.19 91 LEU A N 1
ATOM 700 C CA . LEU A 1 91 ? 33.329 58.612 53.406 1.00 56.56 91 LEU A CA 1
ATOM 701 C C . LEU A 1 91 ? 34.535 59.272 54.066 1.00 57.39 91 LEU A C 1
ATOM 702 O O . LEU A 1 91 ? 35.279 60.016 53.420 1.00 56.25 91 LEU A O 1
ATOM 707 N N . ALA A 1 92 ? 34.719 58.993 55.356 1.00 58.48 92 ALA A N 1
ATOM 708 C CA . ALA A 1 92 ? 35.836 59.556 56.105 1.00 59.72 92 ALA A CA 1
ATOM 709 C C . ALA A 1 92 ? 37.161 59.164 55.447 1.00 60.70 92 ALA A C 1
ATOM 710 O O . ALA A 1 92 ? 38.071 59.985 55.337 1.00 59.92 92 ALA A O 1
ATOM 712 N N . ASN A 1 93 ? 37.253 57.911 55.004 1.00 61.32 93 ASN A N 1
ATOM 713 C CA . ASN A 1 93 ? 38.456 57.407 54.343 1.00 61.99 93 ASN A CA 1
ATOM 714 C C . ASN A 1 93 ? 38.898 58.333 53.207 1.00 62.49 93 ASN A C 1
ATOM 715 O O . ASN A 1 93 ? 40.025 58.226 52.722 1.00 62.28 93 ASN A O 1
ATOM 720 N N . TYR A 1 94 ? 38.003 59.225 52.782 1.00 62.51 94 TYR A N 1
ATOM 721 C CA . TYR A 1 94 ? 38.312 60.177 51.720 1.00 62.75 94 TYR A CA 1
ATOM 722 C C . TYR A 1 94 ? 38.266 61.607 52.238 1.00 62.51 94 TYR A C 1
ATOM 723 O O . TYR A 1 94 ? 38.207 62.553 51.455 1.00 61.23 94 TYR A O 1
ATOM 732 N N . ASN A 1 95 ? 38.295 61.754 53.558 1.00 63.04 95 ASN A N 1
ATOM 733 C CA . ASN A 1 95 ? 38.264 63.066 54.190 1.00 64.76 95 ASN A CA 1
ATOM 734 C C . ASN A 1 95 ? 36.987 63.821 53.856 1.00 64.64 95 ASN A C 1
ATOM 735 O O . ASN A 1 95 ? 37.014 65.016 53.558 1.00 63.87 95 ASN A O 1
ATOM 740 N N . LEU A 1 96 ? 35.869 63.103 53.914 1.00 64.50 96 LEU A N 1
ATOM 741 C CA . LEU A 1 96 ? 34.561 63.674 53.631 1.00 64.16 96 LEU A CA 1
ATOM 742 C C . LEU A 1 96 ? 33.563 63.304 54.726 1.00 64.79 96 LEU A C 1
ATOM 743 O O . LEU A 1 96 ? 33.710 62.291 55.413 1.00 65.38 96 LEU A O 1
ATOM 748 N N . THR A 1 97 ? 32.546 64.143 54.873 1.00 64.39 97 THR A N 1
ATOM 749 C CA . THR A 1 97 ? 31.484 63.955 55.857 1.00 62.58 97 THR A CA 1
ATOM 750 C C . THR A 1 97 ? 30.148 64.052 55.135 1.00 62.45 97 THR A C 1
ATOM 751 O O . THR A 1 97 ? 30.040 64.741 54.126 1.00 61.53 97 THR A O 1
ATOM 755 N N . PRO A 1 98 ? 29.123 63.343 55.631 1.00 62.61 98 PRO A N 1
ATOM 756 C CA . PRO A 1 98 ? 27.783 63.363 55.034 1.00 62.39 98 PRO A CA 1
ATOM 757 C C . PRO A 1 98 ? 27.258 64.792 55.133 1.00 62.51 98 PRO A C 1
ATOM 758 O O . PRO A 1 98 ? 26.194 65.047 55.719 1.00 66.03 98 PRO A O 1
ATOM 762 N N . LYS A 1 99 ? 28.009 65.723 54.562 1.00 59.93 99 LYS A N 1
ATOM 763 C CA . LYS A 1 99 ? 27.657 67.131 54.632 1.00 56.54 99 LYS A CA 1
ATOM 764 C C . LYS A 1 99 ? 28.471 67.874 53.577 1.00 54.01 99 LYS A C 1
ATOM 765 O O . LYS A 1 99 ? 28.188 69.017 53.231 1.00 53.05 99 LYS A O 1
ATOM 771 N N . ASP A 1 100 ? 29.484 67.193 53.063 1.00 51.66 100 ASP A N 1
ATOM 772 C CA . ASP A 1 100 ? 30.352 67.746 52.033 1.00 50.30 100 ASP A CA 1
ATOM 773 C C . ASP A 1 100 ? 29.851 67.267 50.675 1.00 48.79 100 ASP A C 1
ATOM 774 O O . ASP A 1 100 ? 30.427 67.577 49.631 1.00 47.85 100 ASP A O 1
ATOM 779 N N . ILE A 1 101 ? 28.765 66.503 50.715 1.00 47.84 101 ILE A N 1
ATOM 780 C CA . ILE A 1 101 ? 28.148 65.969 49.517 1.00 45.29 101 ILE A CA 1
ATOM 781 C C . ILE A 1 101 ? 27.245 67.036 48.915 1.00 44.18 101 ILE A C 1
ATOM 782 O O . ILE A 1 101 ? 26.378 67.593 49.590 1.00 43.37 101 ILE A O 1
ATOM 787 N N . ASP A 1 102 ? 27.465 67.311 47.635 1.00 42.82 102 ASP A N 1
ATOM 788 C CA . ASP A 1 102 ? 26.711 68.316 46.910 1.00 42.95 102 ASP A CA 1
ATOM 789 C C . ASP A 1 102 ? 25.501 67.757 46.166 1.00 42.41 102 ASP A C 1
ATOM 790 O O . ASP A 1 102 ? 24.435 68.373 46.137 1.00 42.26 102 ASP A O 1
ATOM 795 N N . TYR A 1 103 ? 25.656 66.591 45.559 1.00 41.90 103 TYR A N 1
ATOM 796 C CA . TYR A 1 103 ? 24.547 65.992 44.825 1.00 40.46 103 TYR A CA 1
ATOM 797 C C . TYR A 1 103 ? 24.377 64.502 45.097 1.00 38.30 103 TYR A C 1
ATOM 798 O O . TYR A 1 103 ? 25.358 63.756 45.193 1.00 38.08 103 TYR A O 1
ATOM 807 N N . VAL A 1 104 ? 23.125 64.084 45.241 1.00 36.58 104 VAL A N 1
ATOM 808 C CA . VAL A 1 104 ? 22.802 62.672 45.411 1.00 34.68 104 VAL A CA 1
ATOM 809 C C . VAL A 1 104 ? 21.945 62.415 44.178 1.00 33.09 104 VAL A C 1
ATOM 810 O O . VAL A 1 104 ? 20.817 62.917 44.088 1.00 31.27 104 VAL A O 1
ATOM 814 N N . LEU A 1 105 ? 22.501 61.688 43.206 1.00 32.61 105 LEU A N 1
ATOM 815 C CA . LEU A 1 105 ? 21.787 61.373 41.965 1.00 30.21 105 LEU A CA 1
ATOM 816 C C . LEU A 1 105 ? 21.224 59.978 42.113 1.00 30.89 105 LEU A C 1
ATOM 817 O O . LEU A 1 105 ? 21.962 59.072 42.431 1.00 31.18 105 LEU A O 1
ATOM 830 N N . THR A 1 107 ? 19.314 56.569 40.534 1.00 27.05 107 THR A N 1
ATOM 831 C CA . THR A 1 107 ? 18.992 55.845 39.314 1.00 27.13 107 THR A CA 1
ATOM 832 C C . THR A 1 107 ? 17.504 55.506 39.391 1.00 28.73 107 THR A C 1
ATOM 833 O O . THR A 1 107 ? 16.807 55.523 38.387 1.00 29.46 107 THR A O 1
ATOM 837 N N . HIS A 1 108 ? 17.048 55.206 40.605 1.00 28.21 108 HIS A N 1
ATOM 838 C CA . HIS A 1 108 ? 15.652 54.908 40.890 1.00 30.83 108 HIS A CA 1
ATOM 839 C C . HIS A 1 108 ? 15.442 54.866 42.405 1.00 30.55 108 HIS A C 1
ATOM 840 O O . HIS A 1 108 ? 16.400 54.814 43.145 1.00 31.11 108 HIS A O 1
ATOM 855 N N . HIS A 1 110 ? 13.880 52.531 44.496 1.00 33.23 110 HIS A N 1
ATOM 856 C CA . HIS A 1 110 ? 13.612 51.264 45.178 1.00 35.76 110 HIS A CA 1
ATOM 857 C C . HIS A 1 110 ? 14.353 51.294 46.534 1.00 35.27 110 HIS A C 1
ATOM 858 O O . HIS A 1 110 ? 15.332 52.032 46.693 1.00 34.50 110 HIS A O 1
ATOM 865 N N . PHE A 1 111 ? 13.893 50.509 47.504 1.00 34.91 111 PHE A N 1
ATOM 866 C CA . PHE A 1 111 ? 14.501 50.533 48.832 1.00 36.80 111 PHE A CA 1
ATOM 867 C C . PHE A 1 111 ? 15.991 50.199 48.857 1.00 38.64 111 PHE A C 1
ATOM 868 O O . PHE A 1 111 ? 16.751 50.802 49.613 1.00 39.46 111 PHE A O 1
ATOM 876 N N . ASP A 1 112 ? 16.410 49.244 48.035 1.00 38.75 112 ASP A N 1
ATOM 877 C CA . ASP A 1 112 ? 17.813 48.863 47.997 1.00 38.85 112 ASP A CA 1
ATOM 878 C C . ASP A 1 112 ? 18.707 50.034 47.575 1.00 37.16 112 ASP A C 1
ATOM 879 O O . ASP A 1 112 ? 19.920 49.973 47.714 1.00 37.18 112 ASP A O 1
ATOM 884 N N . HIS A 1 113 ? 18.103 51.111 47.091 1.00 36.15 113 HIS A N 1
ATOM 885 C CA . HIS A 1 113 ? 18.863 52.283 46.651 1.00 35.56 113 HIS A CA 1
ATOM 886 C C . HIS A 1 113 ? 18.573 53.562 47.443 1.00 35.21 113 HIS A C 1
ATOM 887 O O . HIS A 1 113 ? 19.443 54.418 47.573 1.00 34.37 113 HIS A O 1
ATOM 894 N N . ALA A 1 114 ? 17.361 53.682 47.980 1.00 36.29 114 ALA A N 1
ATOM 895 C CA . ALA A 1 114 ? 16.969 54.897 48.689 1.00 36.56 114 ALA A CA 1
ATOM 896 C C . ALA A 1 114 ? 16.808 54.851 50.210 1.00 36.46 114 ALA A C 1
ATOM 897 O O . ALA A 1 114 ? 16.661 55.892 50.843 1.00 38.29 114 ALA A O 1
ATOM 899 N N . ALA A 1 115 ? 16.846 53.668 50.807 1.00 37.46 115 ALA A N 1
ATOM 900 C CA . ALA A 1 115 ? 16.688 53.580 52.261 1.00 37.30 115 ALA A CA 1
ATOM 901 C C . ALA A 1 115 ? 17.711 54.400 53.046 1.00 37.88 115 ALA A C 1
ATOM 902 O O . ALA A 1 115 ? 17.397 54.953 54.104 1.00 39.74 115 ALA A O 1
ATOM 904 N N . GLY A 1 116 ? 18.931 54.480 52.529 1.00 37.94 116 GLY A N 1
ATOM 905 C CA . GLY A 1 116 ? 19.973 55.224 53.214 1.00 36.66 116 GLY A CA 1
ATOM 906 C C . GLY A 1 116 ? 19.935 56.727 52.994 1.00 37.98 116 GLY A C 1
ATOM 907 O O . GLY A 1 116 ? 20.910 57.413 53.282 1.00 39.09 116 GLY A O 1
ATOM 908 N N . LEU A 1 117 ? 18.819 57.241 52.482 1.00 37.01 117 LEU A N 1
ATOM 909 C CA . LEU A 1 117 ? 18.688 58.677 52.234 1.00 37.72 117 LEU A CA 1
ATOM 910 C C . LEU A 1 117 ? 18.361 59.473 53.494 1.00 37.94 117 LEU A C 1
ATOM 911 O O . LEU A 1 117 ? 18.673 60.663 53.585 1.00 35.87 117 LEU A O 1
ATOM 916 N N . THR A 1 118 ? 17.724 58.829 54.462 1.00 46.34 118 THR A N 1
ATOM 917 C CA . THR A 1 118 ? 17.371 59.493 55.701 1.00 47.18 118 THR A CA 1
ATOM 918 C C . THR A 1 118 ? 17.613 58.557 56.867 1.00 48.71 118 THR A C 1
ATOM 919 O O . THR A 1 118 ? 17.741 57.350 56.689 1.00 48.76 118 THR A O 1
ATOM 923 N N . ASP A 1 119 ? 17.694 59.109 58.067 1.00 50.69 119 ASP A N 1
ATOM 924 C CA . ASP A 1 119 ? 17.854 58.298 59.255 1.00 53.18 119 ASP A CA 1
ATOM 925 C C . ASP A 1 119 ? 16.419 58.158 59.742 1.00 54.60 119 ASP A C 1
ATOM 926 O O . ASP A 1 119 ? 15.488 58.520 59.052 1.00 55.20 119 ASP A O 1
ATOM 931 N N . GLN A 1 120 ? 16.255 57.570 60.925 1.00 22.74 120 GLN A N 1
ATOM 932 C CA . GLN A 1 120 ? 14.890 57.398 61.483 1.00 22.74 120 GLN A CA 1
ATOM 933 C C . GLN A 1 120 ? 14.324 58.764 61.852 1.00 22.74 120 GLN A C 1
ATOM 934 O O . GLN A 1 120 ? 15.056 59.639 62.325 1.00 59.44 120 GLN A O 1
ATOM 940 N N . ALA A 1 121 ? 13.009 58.894 61.785 1.00 61.54 121 ALA A N 1
ATOM 941 C CA . ALA A 1 121 ? 12.449 60.203 62.057 1.00 62.95 121 ALA A CA 1
ATOM 942 C C . ALA A 1 121 ? 12.606 60.936 60.706 1.00 63.59 121 ALA A C 1
ATOM 943 O O . ALA A 1 121 ? 12.516 62.161 60.639 1.00 63.46 121 ALA A O 1
ATOM 945 N N . GLY A 1 122 ? 12.855 60.167 59.646 1.00 64.61 122 GLY A N 1
ATOM 946 C CA . GLY A 1 122 ? 12.988 60.705 58.307 1.00 64.73 122 GLY A CA 1
ATOM 947 C C . GLY A 1 122 ? 13.703 62.027 58.150 1.00 65.32 122 GLY A C 1
ATOM 948 O O . GLY A 1 122 ? 13.360 62.796 57.253 1.00 64.89 122 GLY A O 1
ATOM 949 N N . HIS A 1 123 ? 14.689 62.308 58.996 1.00 65.60 123 HIS A N 1
ATOM 950 C CA . HIS A 1 123 ? 15.407 63.571 58.857 1.00 65.07 123 HIS A CA 1
ATOM 951 C C . HIS A 1 123 ? 16.006 63.625 57.461 1.00 64.78 123 HIS A C 1
ATOM 952 O O . HIS A 1 123 ? 15.344 64.047 56.519 1.00 65.84 123 HIS A O 1
ATOM 959 N N . ALA A 1 124 ? 17.255 63.192 57.332 1.00 62.63 124 ALA A N 1
ATOM 960 C CA . ALA A 1 124 ? 17.921 63.190 56.040 1.00 62.18 124 ALA A CA 1
ATOM 961 C C . ALA A 1 124 ? 19.427 63.166 56.149 1.00 60.92 124 ALA A C 1
ATOM 962 O O . ALA A 1 124 ? 20.035 64.155 56.528 1.00 60.98 124 ALA A O 1
ATOM 964 N N . ILE A 1 125 ? 20.027 62.028 55.826 1.00 59.75 125 ILE A N 1
ATOM 965 C CA . ILE A 1 125 ? 21.478 61.920 55.830 1.00 58.47 125 ILE A CA 1
ATOM 966 C C . ILE A 1 125 ? 21.748 62.860 54.657 1.00 60.32 125 ILE A C 1
ATOM 967 O O . ILE A 1 125 ? 20.837 63.066 53.856 1.00 62.43 125 ILE A O 1
ATOM 972 N N . PHE A 1 126 ? 22.933 63.447 54.525 1.00 60.17 126 PHE A N 1
ATOM 973 C CA . PHE A 1 126 ? 23.208 64.331 53.372 1.00 59.86 126 PHE A CA 1
ATOM 974 C C . PHE A 1 126 ? 22.358 65.624 53.293 1.00 60.29 126 PHE A C 1
ATOM 975 O O . PHE A 1 126 ? 21.684 65.880 52.289 1.00 60.43 126 PHE A O 1
ATOM 983 N N . GLU A 1 127 ? 22.443 66.446 54.346 1.00 48.53 127 GLU A N 1
ATOM 984 C CA . GLU A 1 127 ? 21.721 67.713 54.520 1.00 48.22 127 GLU A CA 1
ATOM 985 C C . GLU A 1 127 ? 21.937 68.866 53.539 1.00 46.51 127 GLU A C 1
ATOM 986 O O . GLU A 1 127 ? 21.009 69.646 53.302 1.00 45.32 127 GLU A O 1
ATOM 992 N N . ASN A 1 128 ? 23.143 69.020 53.002 1.00 44.85 128 ASN A N 1
ATOM 993 C CA . ASN A 1 128 ? 23.417 70.111 52.075 1.00 44.19 128 ASN A CA 1
ATOM 994 C C . ASN A 1 128 ? 23.347 69.686 50.613 1.00 44.89 128 ASN A C 1
ATOM 995 O O . ASN A 1 128 ? 23.508 70.511 49.713 1.00 44.38 128 ASN A O 1
ATOM 1000 N N . ALA A 1 129 ? 23.089 68.405 50.376 1.00 44.84 129 ALA A N 1
ATOM 1001 C CA . ALA A 1 129 ? 23.036 67.891 49.014 1.00 43.72 129 ALA A CA 1
ATOM 1002 C C . ALA A 1 129 ? 21.732 68.078 48.264 1.00 42.68 129 ALA A C 1
ATOM 1003 O O . ALA A 1 129 ? 20.641 67.937 48.824 1.00 42.80 129 ALA A O 1
ATOM 1005 N N . ILE A 1 130 ? 21.861 68.411 46.987 1.00 41.10 130 ILE A N 1
ATOM 1006 C CA . ILE A 1 130 ? 20.710 68.557 46.120 1.00 40.78 130 ILE A CA 1
ATOM 1007 C C . ILE A 1 130 ? 20.410 67.124 45.667 1.00 39.03 130 ILE A C 1
ATOM 1008 O O . ILE A 1 130 ? 21.327 66.392 45.291 1.00 38.48 130 ILE A O 1
ATOM 1013 N N . HIS A 1 131 ? 19.148 66.714 45.725 1.00 38.15 131 HIS A N 1
ATOM 1014 C CA . HIS A 1 131 ? 18.774 65.367 45.314 1.00 35.84 131 HIS A CA 1
ATOM 1015 C C . HIS A 1 131 ? 18.052 65.375 43.970 1.00 34.75 131 HIS A C 1
ATOM 1016 O O . HIS A 1 131 ? 17.032 66.039 43.793 1.00 34.60 131 HIS A O 1
ATOM 1023 N N . VAL A 1 132 ? 18.602 64.625 43.020 1.00 34.39 132 VAL A N 1
ATOM 1024 C CA . VAL A 1 132 ? 18.061 64.550 41.663 1.00 31.85 132 VAL A CA 1
ATOM 1025 C C . VAL A 1 132 ? 17.373 63.230 41.352 1.00 33.39 132 VAL A C 1
ATOM 1026 O O . VAL A 1 132 ? 17.968 62.153 41.499 1.00 34.36 132 VAL A O 1
ATOM 1030 N N . VAL A 1 133 ? 16.118 63.315 40.925 1.00 32.59 133 VAL A N 1
ATOM 1031 C CA . VAL A 1 133 ? 15.338 62.132 40.574 1.00 30.53 133 VAL A CA 1
ATOM 1032 C C . VAL A 1 133 ? 14.536 62.389 39.304 1.00 33.12 133 VAL A C 1
ATOM 1033 O O . VAL A 1 133 ? 14.122 63.511 39.031 1.00 33.89 133 VAL A O 1
ATOM 1037 N N . GLN A 1 134 ? 14.335 61.345 38.511 1.00 35.45 134 GLN A N 1
ATOM 1038 C CA . GLN A 1 134 ? 13.557 61.478 37.295 1.00 33.67 134 GLN A CA 1
ATOM 1039 C C . GLN A 1 134 ? 12.137 61.762 37.821 1.00 31.05 134 GLN A C 1
ATOM 1040 O O . GLN A 1 134 ? 11.698 61.179 38.824 1.00 28.94 134 GLN A O 1
ATOM 1046 N N . GLN A 1 135 ? 11.438 62.682 37.162 1.00 30.39 135 GLN A N 1
ATOM 1047 C CA . GLN A 1 135 ? 10.103 63.094 37.601 1.00 30.21 135 GLN A CA 1
ATOM 1048 C C . GLN A 1 135 ? 9.052 61.993 37.746 1.00 30.07 135 GLN A C 1
ATOM 1049 O O . GLN A 1 135 ? 8.288 61.995 38.720 1.00 29.56 135 GLN A O 1
ATOM 1055 N N . ASP A 1 136 ? 9.004 61.049 36.808 1.00 30.07 136 ASP A N 1
ATOM 1056 C CA . ASP A 1 136 ? 8.005 59.970 36.899 1.00 31.62 136 ASP A CA 1
ATOM 1057 C C . ASP A 1 136 ? 8.397 58.947 37.954 1.00 32.11 136 ASP A C 1
ATOM 1058 O O . ASP A 1 136 ? 7.524 58.356 38.599 1.00 32.96 136 ASP A O 1
ATOM 1063 N N . GLU A 1 137 ? 9.705 58.749 38.129 1.00 31.60 137 GLU A N 1
ATOM 1064 C CA . GLU A 1 137 ? 10.214 57.819 39.134 1.00 32.77 137 GLU A CA 1
ATOM 1065 C C . GLU A 1 137 ? 9.712 58.327 40.477 1.00 33.77 137 GLU A C 1
ATOM 1066 O O . GLU A 1 137 ? 9.147 57.573 41.264 1.00 35.26 137 GLU A O 1
ATOM 1072 N N . TRP A 1 138 ? 9.917 59.620 40.715 1.00 33.72 138 TRP A N 1
ATOM 1073 C CA . TRP A 1 138 ? 9.503 60.266 41.956 1.00 34.02 138 TRP A CA 1
ATOM 1074 C C . TRP A 1 138 ? 7.991 60.155 42.187 1.00 34.53 138 TRP A C 1
ATOM 1075 O O . TRP A 1 138 ? 7.538 59.850 43.302 1.00 32.79 138 TRP A O 1
ATOM 1086 N N . HIS A 1 139 ? 7.219 60.398 41.125 1.00 34.94 139 HIS A N 1
ATOM 1087 C CA . HIS A 1 139 ? 5.749 60.320 41.185 1.00 34.74 139 HIS A CA 1
ATOM 1088 C C . HIS A 1 139 ? 5.278 58.941 41.633 1.00 35.77 139 HIS A C 1
ATOM 1089 O O . HIS A 1 139 ? 4.348 58.817 42.433 1.00 35.14 139 HIS A O 1
ATOM 1096 N N . GLU A 1 140 ? 5.910 57.897 41.110 1.00 37.12 140 GLU A N 1
ATOM 1097 C CA . GLU A 1 140 ? 5.507 56.561 41.504 1.00 37.28 140 GLU A CA 1
ATOM 1098 C C . GLU A 1 140 ? 6.035 56.252 42.905 1.00 36.31 140 GLU A C 1
ATOM 1099 O O . GLU A 1 140 ? 5.408 55.529 43.679 1.00 36.81 140 GLU A O 1
ATOM 1105 N N . PHE A 1 141 ? 7.193 56.806 43.229 1.00 34.77 141 PHE A N 1
ATOM 1106 C CA . PHE A 1 141 ? 7.776 56.580 44.539 1.00 35.93 141 PHE A CA 1
ATOM 1107 C C . PHE A 1 141 ? 6.805 57.004 45.655 1.00 35.83 141 PHE A C 1
ATOM 1108 O O . PHE A 1 141 ? 6.681 56.315 46.669 1.00 35.76 141 PHE A O 1
ATOM 1116 N N . ILE A 1 142 ? 6.119 58.128 45.463 1.00 37.08 142 ILE A N 1
ATOM 1117 C CA . ILE A 1 142 ? 5.184 58.608 46.469 1.00 36.01 142 ILE A CA 1
ATOM 1118 C C . ILE A 1 142 ? 3.779 58.082 46.250 1.00 36.97 142 ILE A C 1
ATOM 1119 O O . ILE A 1 142 ? 2.944 58.173 47.139 1.00 38.63 142 ILE A O 1
ATOM 1124 N N . ALA A 1 143 ? 3.519 57.541 45.063 1.00 36.15 143 ALA A N 1
ATOM 1125 C CA . ALA A 1 143 ? 2.208 56.967 44.735 1.00 36.32 143 ALA A CA 1
ATOM 1126 C C . ALA A 1 143 ? 2.421 55.604 44.074 1.00 34.53 143 ALA A C 1
ATOM 1127 O O . ALA A 1 143 ? 2.116 55.420 42.902 1.00 36.83 143 ALA A O 1
ATOM 1129 N N . PRO A 1 144 ? 2.958 54.638 44.826 1.00 32.54 144 PRO A N 1
ATOM 1130 C CA . PRO A 1 144 ? 3.205 53.301 44.283 1.00 30.64 144 PRO A CA 1
ATOM 1131 C C . PRO A 1 144 ? 1.942 52.460 44.134 1.00 29.85 144 PRO A C 1
ATOM 1132 O O . PRO A 1 144 ? 1.002 52.633 44.900 1.00 30.28 144 PRO A O 1
ATOM 1136 N N . ASN A 1 145 ? 1.945 51.549 43.157 1.00 29.74 145 ASN A N 1
ATOM 1137 C CA . ASN A 1 145 ? 0.820 50.641 42.899 1.00 27.74 145 ASN A CA 1
ATOM 1138 C C . ASN A 1 145 ? 0.957 49.363 43.755 1.00 28.22 145 ASN A C 1
ATOM 1139 O O . ASN A 1 145 ? 1.911 49.245 44.508 1.00 28.23 145 ASN A O 1
ATOM 1144 N N . ILE A 1 146 ? 0.022 48.412 43.636 1.00 29.70 146 ILE A N 1
ATOM 1145 C CA . ILE A 1 146 ? 0.083 47.189 44.455 1.00 31.74 146 ILE A CA 1
ATOM 1146 C C . ILE A 1 146 ? 1.340 46.366 44.295 1.00 33.07 146 ILE A C 1
ATOM 1147 O O . ILE A 1 146 ? 1.635 45.520 45.141 1.00 34.35 146 ILE A O 1
ATOM 1152 N N . ARG A 1 147 ? 2.081 46.605 43.221 1.00 32.87 147 ARG A N 1
ATOM 1153 C CA . ARG A 1 147 ? 3.322 45.894 42.997 1.00 32.26 147 ARG A CA 1
ATOM 1154 C C . ARG A 1 147 ? 4.558 46.679 43.453 1.00 32.58 147 ARG A C 1
ATOM 1155 O O . ARG A 1 147 ? 5.404 46.125 44.143 1.00 33.16 147 ARG A O 1
ATOM 1163 N N . SER A 1 148 ? 4.683 47.949 43.074 1.00 30.89 148 SER A N 1
ATOM 1164 C CA . SER A 1 148 ? 5.866 48.726 43.458 1.00 34.63 148 SER A CA 1
ATOM 1165 C C . SER A 1 148 ? 5.829 49.187 44.913 1.00 37.60 148 SER A C 1
ATOM 1166 O O . SER A 1 148 ? 6.774 49.783 45.420 1.00 37.52 148 SER A O 1
ATOM 1169 N N . LYS A 1 149 ? 4.719 48.883 45.568 1.00 40.73 149 LYS A N 1
ATOM 1170 C CA . LYS A 1 149 ? 4.497 49.224 46.960 1.00 42.33 149 LYS A CA 1
ATOM 1171 C C . LYS A 1 149 ? 5.549 48.485 47.780 1.00 42.81 149 LYS A C 1
ATOM 1172 O O . LYS A 1 149 ? 6.110 49.024 48.741 1.00 42.12 149 LYS A O 1
ATOM 1178 N N . SER A 1 150 ? 5.823 47.246 47.378 1.00 42.63 150 SER A N 1
ATOM 1179 C CA . SER A 1 150 ? 6.806 46.422 48.075 1.00 41.96 150 SER A CA 1
ATOM 1180 C C . SER A 1 150 ? 8.225 47.020 48.138 1.00 40.62 150 SER A C 1
ATOM 1181 O O . SER A 1 150 ? 8.988 46.674 49.031 1.00 39.84 150 SER A O 1
ATOM 1184 N N . THR A 1 151 ? 8.590 47.906 47.213 1.00 39.34 151 THR A N 1
ATOM 1185 C CA . THR A 1 151 ? 9.922 48.530 47.284 1.00 39.48 151 THR A CA 1
ATOM 1186 C C . THR A 1 151 ? 9.915 50.049 47.482 1.00 36.81 151 THR A C 1
ATOM 1187 O O . THR A 1 151 ? 10.895 50.615 47.953 1.00 37.58 151 THR A O 1
ATOM 1191 N N . TYR A 1 152 ? 8.820 50.710 47.125 1.00 35.34 152 TYR A N 1
ATOM 1192 C CA . TYR A 1 152 ? 8.704 52.149 47.341 1.00 33.62 152 TYR A CA 1
ATOM 1193 C C . TYR A 1 152 ? 8.051 52.296 48.707 1.00 36.88 152 TYR A C 1
ATOM 1194 O O . TYR A 1 152 ? 6.868 52.013 48.851 1.00 36.76 152 TYR A O 1
ATOM 1203 N N . TRP A 1 153 ? 8.824 52.727 49.701 1.00 38.81 153 TRP A N 1
ATOM 1204 C CA . TRP A 1 153 ? 8.313 52.854 51.061 1.00 39.01 153 TRP A CA 1
ATOM 1205 C C . TRP A 1 153 ? 8.166 54.278 51.544 1.00 40.76 153 TRP A C 1
ATOM 1206 O O . TRP A 1 153 ? 9.070 55.090 51.336 1.00 40.24 153 TRP A O 1
ATOM 1217 N N . ASP A 1 154 ? 7.033 54.565 52.195 1.00 41.56 154 ASP A N 1
ATOM 1218 C CA . ASP A 1 154 ? 6.758 55.890 52.762 1.00 43.99 154 ASP A CA 1
ATOM 1219 C C . ASP A 1 154 ? 7.881 56.152 53.751 1.00 43.29 154 ASP A C 1
ATOM 1220 O O . ASP A 1 154 ? 8.378 57.271 53.889 1.00 43.36 154 ASP A O 1
ATOM 1225 N N . LYS A 1 155 ? 8.270 55.080 54.431 1.00 41.74 155 LYS A N 1
ATOM 1226 C CA . LYS A 1 155 ? 9.319 55.116 55.426 0.50 39.35 155 LYS A CA 1
ATOM 1227 C C . LYS A 1 155 ? 10.616 55.747 54.910 1.00 39.24 155 LYS A C 1
ATOM 1228 O O . LYS A 1 155 ? 11.483 56.115 55.695 1.00 39.15 155 LYS A O 1
ATOM 1234 N N . ASN A 1 156 ? 10.735 55.879 53.592 1.00 37.37 156 ASN A N 1
ATOM 1235 C CA . ASN A 1 156 ? 11.925 56.448 52.951 1.00 37.49 156 ASN A CA 1
ATOM 1236 C C . ASN A 1 156 ? 11.785 57.906 52.521 1.00 37.33 156 ASN A C 1
ATOM 1237 O O . ASN A 1 156 ? 12.647 58.427 51.820 1.00 36.17 156 ASN A O 1
ATOM 1242 N N . LYS A 1 157 ? 10.695 58.550 52.929 1.00 39.48 157 LYS A N 1
ATOM 1243 C CA . LYS A 1 157 ? 10.469 59.957 52.610 1.00 39.51 157 LYS A CA 1
ATOM 1244 C C . LYS A 1 157 ? 11.283 60.806 53.599 1.00 39.55 157 LYS A C 1
ATOM 1245 O O . LYS A 1 157 ? 11.700 60.297 54.645 1.00 36.76 157 LYS A O 1
ATOM 1251 N N . GLY A 1 158 ? 11.513 62.082 53.277 1.00 39.85 158 GLY A N 1
ATOM 1252 C CA . GLY A 1 158 ? 12.261 62.919 54.198 1.00 40.75 158 GLY A CA 1
ATOM 1253 C C . GLY A 1 158 ? 12.818 64.252 53.735 1.00 42.76 158 GLY A C 1
ATOM 1254 O O . GLY A 1 158 ? 12.754 64.597 52.557 1.00 45.36 158 GLY A O 1
ATOM 1255 N N . ASP A 1 159 ? 13.373 64.986 54.703 1.00 44.27 159 ASP A N 1
ATOM 1256 C CA . ASP A 1 159 ? 13.983 66.315 54.535 1.00 44.67 159 ASP A CA 1
ATOM 1257 C C . ASP A 1 159 ? 14.679 66.572 53.219 1.00 41.88 159 ASP A C 1
ATOM 1258 O O . ASP A 1 159 ? 14.644 67.688 52.710 1.00 38.45 159 ASP A O 1
ATOM 1263 N N . TYR A 1 160 ? 15.349 65.547 52.700 1.00 39.34 160 TYR A N 1
ATOM 1264 C CA . TYR A 1 160 ? 16.073 65.688 51.447 1.00 38.50 160 TYR A CA 1
ATOM 1265 C C . TYR A 1 160 ? 15.122 66.205 50.385 1.00 38.61 160 TYR A C 1
ATOM 1266 O O . TYR A 1 160 ? 15.527 66.966 49.511 1.00 36.21 160 TYR A O 1
ATOM 1275 N N . SER A 1 161 ? 13.853 65.814 50.475 1.00 40.35 161 SER A N 1
ATOM 1276 C CA . SER A 1 161 ? 12.877 66.259 49.494 1.00 43.26 161 SER A CA 1
ATOM 1277 C C . SER A 1 161 ? 12.801 67.780 49.418 1.00 43.86 161 SER A C 1
ATOM 1278 O O . SER A 1 161 ? 12.136 68.315 48.545 1.00 44.92 161 SER A O 1
ATOM 1281 N N . ASN A 1 162 ? 13.486 68.473 50.327 1.00 45.10 162 ASN A N 1
ATOM 1282 C CA . ASN A 1 162 ? 13.500 69.935 50.334 1.00 45.86 162 ASN A CA 1
ATOM 1283 C C . ASN A 1 162 ? 14.330 70.469 49.179 1.00 45.74 162 ASN A C 1
ATOM 1284 O O . ASN A 1 162 ? 13.945 71.430 48.535 1.00 47.06 162 ASN A O 1
ATOM 1289 N N . LYS A 1 163 ? 15.475 69.846 48.925 1.00 46.25 163 LYS A N 1
ATOM 1290 C CA . LYS A 1 163 ? 16.357 70.272 47.852 1.00 45.58 163 LYS A CA 1
ATOM 1291 C C . LYS A 1 163 ? 16.255 69.326 46.659 1.00 44.32 163 LYS A C 1
ATOM 1292 O O . LYS A 1 163 ? 17.247 69.028 45.991 1.00 45.51 163 LYS A O 1
ATOM 1298 N N . LEU A 1 164 ? 15.033 68.878 46.394 1.00 42.93 164 LEU A N 1
ATOM 1299 C CA . LEU A 1 164 ? 14.761 67.953 45.299 1.00 40.84 164 LEU A CA 1
ATOM 1300 C C . LEU A 1 164 ? 14.628 68.643 43.945 1.00 39.98 164 LEU A C 1
ATOM 1301 O O . LEU A 1 164 ? 13.901 69.621 43.807 1.00 42.79 164 LEU A O 1
ATOM 1306 N N . ILE A 1 165 ? 15.349 68.138 42.949 1.00 39.18 165 ILE A N 1
ATOM 1307 C CA . ILE A 1 165 ? 15.279 68.676 41.592 1.00 37.95 165 ILE A CA 1
ATOM 1308 C C . ILE A 1 165 ? 14.829 67.501 40.706 1.00 37.39 165 ILE A C 1
ATOM 1309 O O . ILE A 1 165 ? 15.363 66.395 40.825 1.00 37.33 165 ILE A O 1
ATOM 1314 N N . LEU A 1 166 ? 13.850 67.740 39.838 1.00 35.28 166 LEU A N 1
ATOM 1315 C CA . LEU A 1 166 ? 13.333 66.709 38.961 1.00 34.35 166 LEU A CA 1
ATOM 1316 C C . LEU A 1 166 ? 13.691 66.962 37.513 1.00 35.04 166 LEU A C 1
ATOM 1317 O O . LEU A 1 166 ? 13.781 68.109 37.079 1.00 35.84 166 LEU A O 1
ATOM 1322 N N . PHE A 1 167 ? 13.889 65.874 36.772 1.00 35.49 167 PHE A N 1
ATOM 1323 C CA . PHE A 1 167 ? 14.202 65.955 35.353 1.00 35.27 167 PHE A CA 1
ATOM 1324 C C . PHE A 1 167 ? 13.352 64.918 34.597 1.00 37.89 167 PHE A C 1
ATOM 1325 O O . PHE A 1 167 ? 12.927 63.894 35.164 1.00 36.51 167 PHE A O 1
ATOM 1333 N N . GLU A 1 168 ? 13.095 65.192 33.321 1.00 40.17 168 GLU A N 1
ATOM 1334 C CA . GLU A 1 168 ? 12.294 64.284 32.513 1.00 43.39 168 GLU A CA 1
ATOM 1335 C C . GLU A 1 168 ? 13.103 63.277 31.702 1.00 43.41 168 GLU A C 1
ATOM 1336 O O . GLU A 1 168 ? 13.071 62.086 32.003 1.00 42.00 168 GLU A O 1
ATOM 1342 N N . LYS A 1 169 ? 13.840 63.743 30.697 1.00 44.80 169 LYS A N 1
ATOM 1343 C CA . LYS A 1 169 ? 14.623 62.839 29.856 1.00 47.08 169 LYS A CA 1
ATOM 1344 C C . LYS A 1 169 ? 16.125 62.835 30.162 1.00 47.33 169 LYS A C 1
ATOM 1345 O O . LYS A 1 169 ? 16.730 61.771 30.336 1.00 44.27 169 LYS A O 1
ATOM 1351 N N . HIS A 1 170 ? 16.737 64.013 30.208 1.00 47.77 170 HIS A N 1
ATOM 1352 C CA . HIS A 1 170 ? 18.169 64.107 30.513 1.00 47.97 170 HIS A CA 1
ATOM 1353 C C . HIS A 1 170 ? 18.452 65.303 31.408 1.00 47.64 170 HIS A C 1
ATOM 1354 O O . HIS A 1 170 ? 17.649 66.224 31.489 1.00 46.49 170 HIS A O 1
ATOM 1361 N N . PHE A 1 171 ? 19.587 65.269 32.096 1.00 48.60 171 PHE A N 1
ATOM 1362 C CA . PHE A 1 171 ? 19.980 66.347 33.002 1.00 48.21 171 PHE A CA 1
ATOM 1363 C C . PHE A 1 171 ? 21.472 66.250 33.283 1.00 48.86 171 PHE A C 1
ATOM 1364 O O . PHE A 1 171 ? 21.981 65.175 33.595 1.00 47.75 171 PHE A O 1
ATOM 1372 N N . GLU A 1 172 ? 22.168 67.376 33.154 1.00 50.76 172 GLU A N 1
ATOM 1373 C CA . GLU A 1 172 ? 23.602 67.427 33.398 1.00 51.18 172 GLU A CA 1
ATOM 1374 C C . GLU A 1 172 ? 23.835 68.339 34.607 1.00 51.94 172 GLU A C 1
ATOM 1375 O O . GLU A 1 172 ? 23.919 69.556 34.467 1.00 52.12 172 GLU A O 1
ATOM 1381 N N . PRO A 1 173 ? 23.927 67.751 35.817 1.00 51.77 173 PRO A N 1
ATOM 1382 C CA . PRO A 1 173 ? 24.146 68.441 37.097 1.00 52.11 173 PRO A CA 1
ATOM 1383 C C . PRO A 1 173 ? 25.385 69.339 37.093 1.00 51.88 173 PRO A C 1
ATOM 1384 O O . PRO A 1 173 ? 25.281 70.564 37.176 1.00 51.29 173 PRO A O 1
ATOM 1388 N N . VAL A 1 174 ? 26.552 68.707 37.026 1.00 52.39 174 VAL A N 1
ATOM 1389 C CA . VAL A 1 174 ? 27.833 69.407 36.977 1.00 52.64 174 VAL A CA 1
ATOM 1390 C C . VAL A 1 174 ? 28.453 68.906 35.669 1.00 52.56 174 VAL A C 1
ATOM 1391 O O . VAL A 1 174 ? 28.189 67.777 35.258 1.00 52.28 174 VAL A O 1
ATOM 1395 N N . PRO A 1 175 ? 29.272 69.725 34.991 1.00 52.87 175 PRO A N 1
ATOM 1396 C CA . PRO A 1 175 ? 29.864 69.261 33.731 1.00 51.98 175 PRO A CA 1
ATOM 1397 C C . PRO A 1 175 ? 30.441 67.848 33.775 1.00 50.72 175 PRO A C 1
ATOM 1398 O O . PRO A 1 175 ? 31.093 67.458 34.752 1.00 50.11 175 PRO A O 1
ATOM 1402 N N . GLY A 1 176 ? 30.193 67.084 32.713 1.00 48.80 176 GLY A N 1
ATOM 1403 C CA . GLY A 1 176 ? 30.713 65.730 32.649 1.00 47.53 176 GLY A CA 1
ATOM 1404 C C . GLY A 1 176 ? 29.808 64.629 33.195 1.00 45.82 176 GLY A C 1
ATOM 1405 O O . GLY A 1 176 ? 29.965 63.454 32.837 1.00 46.68 176 GLY A O 1
ATOM 1406 N N . ILE A 1 177 ? 28.869 64.992 34.061 1.00 43.04 177 ILE A N 1
ATOM 1407 C CA . ILE A 1 177 ? 27.956 64.013 34.635 1.00 41.72 177 ILE A CA 1
ATOM 1408 C C . ILE A 1 177 ? 26.600 64.160 33.951 1.00 41.79 177 ILE A C 1
ATOM 1409 O O . ILE A 1 177 ? 25.942 65.184 34.095 1.00 41.23 177 ILE A O 1
ATOM 1414 N N . LYS A 1 178 ? 26.184 63.138 33.205 1.00 41.15 178 LYS A N 1
ATOM 1415 C CA . LYS A 1 178 ? 24.907 63.200 32.489 1.00 40.40 178 LYS A CA 1
ATOM 1416 C C . LYS A 1 178 ? 23.909 62.099 32.856 1.00 39.67 178 LYS A C 1
ATOM 1417 O O . LYS A 1 178 ? 24.182 60.914 32.681 1.00 39.67 178 LYS A O 1
ATOM 1431 N N . GLN A 1 180 ? 20.258 60.149 32.389 1.00 38.91 180 GLN A N 1
ATOM 1432 C CA . GLN A 1 180 ? 19.384 59.873 31.249 1.00 39.50 180 GLN A CA 1
ATOM 1433 C C . GLN A 1 180 ? 18.291 58.828 31.503 1.00 39.39 180 GLN A C 1
ATOM 1434 O O . GLN A 1 180 ? 18.563 57.672 31.827 1.00 38.75 180 GLN A O 1
ATOM 1440 N N . HIS A 1 181 ? 17.050 59.256 31.344 1.00 38.35 181 HIS A N 1
ATOM 1441 C CA . HIS A 1 181 ? 15.876 58.407 31.549 1.00 38.87 181 HIS A CA 1
ATOM 1442 C C . HIS A 1 181 ? 15.923 57.166 30.661 1.00 38.87 181 HIS A C 1
ATOM 1443 O O . HIS A 1 181 ? 15.900 57.280 29.444 1.00 39.54 181 HIS A O 1
ATOM 1450 N N . SER A 1 182 ? 15.986 55.982 31.266 1.00 37.24 182 SER A N 1
ATOM 1451 C CA . SER A 1 182 ? 16.044 54.752 30.487 1.00 35.49 182 SER A CA 1
ATOM 1452 C C . SER A 1 182 ? 14.758 53.953 30.568 1.00 35.44 182 SER A C 1
ATOM 1453 O O . SER A 1 182 ? 14.323 53.376 29.581 1.00 35.54 182 SER A O 1
ATOM 1456 N N . GLY A 1 183 ? 14.144 53.927 31.740 1.00 33.62 183 GLY A N 1
ATOM 1457 C CA . GLY A 1 183 ? 12.932 53.160 31.900 1.00 33.14 183 GLY A CA 1
ATOM 1458 C C . GLY A 1 183 ? 13.327 51.706 31.958 1.00 32.83 183 GLY A C 1
ATOM 1459 O O . GLY A 1 183 ? 14.501 51.394 32.117 1.00 34.76 183 GLY A O 1
ATOM 1460 N N . GLY A 1 184 ? 12.362 50.805 31.835 1.00 32.85 184 GLY A N 1
ATOM 1461 C CA . GLY A 1 184 ? 12.698 49.393 31.858 1.00 33.50 184 GLY A CA 1
ATOM 1462 C C . GLY A 1 184 ? 12.560 48.775 33.224 1.00 32.94 184 GLY A C 1
ATOM 1463 O O . GLY A 1 184 ? 11.488 48.266 33.559 1.00 34.94 184 GLY A O 1
ATOM 1464 N N . HIS A 1 185 ? 13.628 48.802 34.012 1.00 33.59 185 HIS A N 1
ATOM 1465 C CA . HIS A 1 185 ? 13.577 48.242 35.362 1.00 33.36 185 HIS A CA 1
ATOM 1466 C C . HIS A 1 185 ? 12.495 48.960 36.139 1.00 34.66 185 HIS A C 1
ATOM 1467 O O . HIS A 1 185 ? 11.767 48.382 36.944 1.00 35.97 185 HIS A O 1
ATOM 1474 N N . SER A 1 186 ? 12.407 50.250 35.876 1.00 35.44 186 SER A N 1
ATOM 1475 C CA . SER A 1 186 ? 11.450 51.114 36.537 1.00 36.91 186 SER A CA 1
ATOM 1476 C C . SER A 1 186 ? 10.926 52.043 35.455 1.00 35.12 186 SER A C 1
ATOM 1477 O O . SER A 1 186 ? 11.613 52.283 34.480 1.00 35.28 186 SER A O 1
ATOM 1480 N N . PHE A 1 187 ? 9.723 52.574 35.607 1.00 34.85 187 PHE A N 1
ATOM 1481 C CA . PHE A 1 187 ? 9.243 53.470 34.572 1.00 33.51 187 PHE A CA 1
ATOM 1482 C C . PHE A 1 187 ? 10.113 54.703 34.531 1.00 32.63 187 PHE A C 1
ATOM 1483 O O . PHE A 1 187 ? 10.306 55.297 33.472 1.00 32.91 187 PHE A O 1
ATOM 1491 N N . GLY A 1 188 ? 10.648 55.087 35.682 1.00 31.09 188 GLY A N 1
ATOM 1492 C CA . GLY A 1 188 ? 11.484 56.269 35.738 1.00 31.28 188 GLY A CA 1
ATOM 1493 C C . GLY A 1 188 ? 12.953 55.970 35.917 1.00 32.14 188 GLY A C 1
ATOM 1494 O O . GLY A 1 188 ? 13.741 56.873 36.200 1.00 31.35 188 GLY A O 1
ATOM 1495 N N . HIS A 1 189 ? 13.344 54.713 35.734 1.00 33.64 189 HIS A N 1
ATOM 1496 C CA . HIS A 1 189 ? 14.737 54.343 35.910 1.00 34.57 189 HIS A CA 1
ATOM 1497 C C . HIS A 1 189 ? 15.668 55.196 35.065 1.00 34.99 189 HIS A C 1
ATOM 1498 O O . HIS A 1 189 ? 15.372 55.503 33.907 1.00 34.27 189 HIS A O 1
ATOM 1505 N N . THR A 1 190 ? 16.808 55.552 35.662 1.00 33.66 190 THR A N 1
ATOM 1506 C CA . THR A 1 190 ? 17.811 56.410 35.048 1.00 34.79 190 THR A CA 1
ATOM 1507 C C . THR A 1 190 ? 19.234 55.825 35.066 1.00 34.31 190 THR A C 1
ATOM 1508 O O . THR A 1 190 ? 19.612 55.101 35.984 1.00 33.66 190 THR A O 1
ATOM 1512 N N . ILE A 1 191 ? 20.019 56.135 34.040 1.00 34.76 191 ILE A N 1
ATOM 1513 C CA . ILE A 1 191 ? 21.400 55.684 33.978 1.00 36.01 191 ILE A CA 1
ATOM 1514 C C . ILE A 1 191 ? 22.264 56.939 34.022 1.00 36.22 191 ILE A C 1
ATOM 1515 O O . ILE A 1 191 ? 21.808 58.017 33.683 1.00 36.82 191 ILE A O 1
ATOM 1520 N N . ILE A 1 192 ? 23.515 56.811 34.432 1.00 39.11 192 ILE A N 1
ATOM 1521 C CA . ILE A 1 192 ? 24.392 57.975 34.535 1.00 39.11 192 ILE A CA 1
ATOM 1522 C C . ILE A 1 192 ? 25.735 57.741 33.845 1.00 38.89 192 ILE A C 1
ATOM 1523 O O . ILE A 1 192 ? 26.314 56.657 33.933 1.00 38.00 192 ILE A O 1
ATOM 1528 N N . THR A 1 193 ? 26.225 58.756 33.147 1.00 40.66 193 THR A N 1
ATOM 1529 C CA . THR A 1 193 ? 27.504 58.661 32.460 1.00 42.02 193 THR A CA 1
ATOM 1530 C C . THR A 1 193 ? 28.460 59.724 32.996 1.00 42.33 193 THR A C 1
ATOM 1531 O O . THR A 1 193 ? 28.041 60.829 33.346 1.00 41.44 193 THR A O 1
ATOM 1535 N N . ILE A 1 194 ? 29.742 59.379 33.056 1.00 42.80 194 ILE A N 1
ATOM 1536 C CA . ILE A 1 194 ? 30.772 60.286 33.541 1.00 43.43 194 ILE A CA 1
ATOM 1537 C C . ILE A 1 194 ? 31.843 60.435 32.468 1.00 45.00 194 ILE A C 1
ATOM 1538 O O . ILE A 1 194 ? 32.329 59.441 31.937 1.00 45.47 194 ILE A O 1
ATOM 1543 N N . GLU A 1 195 ? 32.207 61.672 32.146 1.00 46.07 195 GLU A N 1
ATOM 1544 C CA . GLU A 1 195 ? 33.232 61.930 31.135 1.00 48.15 195 GLU A CA 1
ATOM 1545 C C . GLU A 1 195 ? 34.152 63.074 31.534 1.00 49.41 195 GLU A C 1
ATOM 1546 O O . GLU A 1 195 ? 33.689 64.147 31.874 1.00 50.41 195 GLU A O 1
ATOM 1552 N N . SER A 1 196 ? 35.456 62.821 31.507 1.00 50.80 196 SER A N 1
ATOM 1553 C CA . SER A 1 196 ? 36.475 63.820 31.833 1.00 51.41 196 SER A CA 1
ATOM 1554 C C . SER A 1 196 ? 37.651 63.498 30.923 1.00 51.97 196 SER A C 1
ATOM 1555 O O . SER A 1 196 ? 38.034 62.333 30.805 1.00 50.62 196 SER A O 1
ATOM 1558 N N . GLN A 1 197 ? 38.231 64.514 30.288 1.00 53.00 197 GLN A N 1
ATOM 1559 C CA . GLN A 1 197 ? 39.327 64.276 29.353 1.00 55.40 197 GLN A CA 1
ATOM 1560 C C . GLN A 1 197 ? 38.730 63.361 28.288 1.00 55.59 197 GLN A C 1
ATOM 1561 O O . GLN A 1 197 ? 37.625 63.607 27.804 1.00 57.45 197 GLN A O 1
ATOM 1567 N N . GLY A 1 198 ? 39.442 62.296 27.944 1.00 54.34 198 GLY A N 1
ATOM 1568 C CA . GLY A 1 198 ? 38.920 61.382 26.951 1.00 54.34 198 GLY A CA 1
ATOM 1569 C C . GLY A 1 198 ? 38.282 60.161 27.588 1.00 53.75 198 GLY A C 1
ATOM 1570 O O . GLY A 1 198 ? 37.653 59.355 26.909 1.00 53.81 198 GLY A O 1
ATOM 1571 N N . ASP A 1 199 ? 38.433 60.033 28.901 1.00 53.43 199 ASP A N 1
ATOM 1572 C CA . ASP A 1 199 ? 37.893 58.891 29.629 1.00 51.87 199 ASP A CA 1
ATOM 1573 C C . ASP A 1 199 ? 36.379 58.911 29.787 1.00 50.07 199 ASP A C 1
ATOM 1574 O O . ASP A 1 199 ? 35.768 59.968 29.971 1.00 49.66 199 ASP A O 1
ATOM 1579 N N . LYS A 1 200 ? 35.785 57.723 29.733 1.00 48.48 200 LYS A N 1
ATOM 1580 C CA . LYS A 1 200 ? 34.350 57.578 29.848 1.00 44.57 200 LYS A CA 1
ATOM 1581 C C . LYS A 1 200 ? 33.967 56.444 30.790 1.00 42.82 200 LYS A C 1
ATOM 1582 O O . LYS A 1 200 ? 34.597 55.391 30.799 1.00 42.70 200 LYS A O 1
ATOM 1588 N N . ALA A 1 201 ? 32.942 56.681 31.601 1.00 41.51 201 ALA A N 1
ATOM 1589 C CA . ALA A 1 201 ? 32.444 55.687 32.530 1.00 39.78 201 ALA A CA 1
ATOM 1590 C C . ALA A 1 201 ? 30.933 55.766 32.528 1.00 38.91 201 ALA A C 1
ATOM 1591 O O . ALA A 1 201 ? 30.361 56.819 32.232 1.00 38.75 201 ALA A O 1
ATOM 1593 N N . VAL A 1 202 ? 30.283 54.653 32.848 1.00 37.36 202 VAL A N 1
ATOM 1594 C CA . VAL A 1 202 ? 28.837 54.631 32.888 1.00 36.34 202 VAL A CA 1
ATOM 1595 C C . VAL A 1 202 ? 28.314 53.647 33.917 1.00 35.05 202 VAL A C 1
ATOM 1596 O O . VAL A 1 202 ? 28.904 52.596 34.151 1.00 35.09 202 VAL A O 1
ATOM 1600 N N . HIS A 1 203 ? 27.210 54.018 34.550 1.00 35.31 203 HIS A N 1
ATOM 1601 C CA . HIS A 1 203 ? 26.557 53.170 35.524 1.00 35.52 203 HIS A CA 1
ATOM 1602 C C . HIS A 1 203 ? 25.138 53.020 35.009 1.00 35.79 203 HIS A C 1
ATOM 1603 O O . HIS A 1 203 ? 24.366 53.972 35.032 1.00 35.92 203 HIS A O 1
ATOM 1618 N N . GLY A 1 205 ? 22.724 51.386 36.314 1.00 37.98 205 GLY A N 1
ATOM 1619 C CA . GLY A 1 205 ? 21.790 50.999 37.357 1.00 37.54 205 GLY A CA 1
ATOM 1620 C C . GLY A 1 205 ? 21.263 49.572 37.237 1.00 39.46 205 GLY A C 1
ATOM 1621 O O . GLY A 1 205 ? 21.979 48.677 36.807 1.00 39.38 205 GLY A O 1
ATOM 1622 N N . ASP A 1 206 ? 20.000 49.364 37.605 1.00 40.28 206 ASP A N 1
ATOM 1623 C CA . ASP A 1 206 ? 19.422 48.027 37.564 1.00 42.15 206 ASP A CA 1
ATOM 1624 C C . ASP A 1 206 ? 19.022 47.515 36.182 1.00 42.68 206 ASP A C 1
ATOM 1625 O O . ASP A 1 206 ? 18.278 46.549 36.060 1.00 43.10 206 ASP A O 1
ATOM 1630 N N . ILE A 1 207 ? 19.530 48.166 35.146 1.00 43.39 207 ILE A N 1
ATOM 1631 C CA . ILE A 1 207 ? 19.260 47.755 33.783 1.00 44.21 207 ILE A CA 1
ATOM 1632 C C . ILE A 1 207 ? 20.497 46.937 33.347 1.00 44.97 207 ILE A C 1
ATOM 1633 O O . ILE A 1 207 ? 20.526 46.335 32.275 1.00 46.50 207 ILE A O 1
ATOM 1638 N N . PHE A 1 208 ? 21.501 46.915 34.223 1.00 44.07 208 PHE A N 1
ATOM 1639 C CA . PHE A 1 208 ? 22.741 46.162 34.045 1.00 43.62 208 PHE A CA 1
ATOM 1640 C C . PHE A 1 208 ? 23.282 46.024 35.472 1.00 43.49 208 PHE A C 1
ATOM 1641 O O . PHE A 1 208 ? 24.341 46.553 35.803 1.00 43.93 208 PHE A O 1
ATOM 1649 N N . PRO A 1 209 ? 22.547 45.300 36.336 1.00 43.25 209 PRO A N 1
ATOM 1650 C CA . PRO A 1 209 ? 22.857 45.054 37.750 1.00 42.53 209 PRO A CA 1
ATOM 1651 C C . PRO A 1 209 ? 24.256 44.545 38.055 1.00 42.39 209 PRO A C 1
ATOM 1652 O O . PRO A 1 209 ? 24.985 45.140 38.847 1.00 43.69 209 PRO A O 1
ATOM 1656 N N . THR A 1 210 ? 24.606 43.428 37.439 1.00 41.87 210 THR A N 1
ATOM 1657 C CA . THR A 1 210 ? 25.907 42.804 37.636 1.00 41.71 210 THR A CA 1
ATOM 1658 C C . THR A 1 210 ? 26.495 42.400 36.296 1.00 41.05 210 THR A C 1
ATOM 1659 O O . THR A 1 210 ? 25.810 42.433 35.276 1.00 42.24 210 THR A O 1
ATOM 1663 N N . THR A 1 211 ? 27.762 42.007 36.311 1.00 39.14 211 THR A N 1
ATOM 1664 C CA . THR A 1 211 ? 28.439 41.585 35.096 1.00 38.15 211 THR A CA 1
ATOM 1665 C C . THR A 1 211 ? 27.762 40.382 34.462 1.00 35.96 211 THR A C 1
ATOM 1666 O O . THR A 1 211 ? 27.933 40.121 33.276 1.00 36.32 211 THR A O 1
ATOM 1670 N N . ALA A 1 212 ? 26.979 39.654 35.243 1.00 36.48 212 ALA A N 1
ATOM 1671 C CA . ALA A 1 212 ? 26.283 38.486 34.717 1.00 37.07 212 ALA A CA 1
ATOM 1672 C C . ALA A 1 212 ? 25.043 38.857 33.893 1.00 38.66 212 ALA A C 1
ATOM 1673 O O . ALA A 1 212 ? 24.441 37.992 33.260 1.00 39.62 212 ALA A O 1
ATOM 1675 N N . HIS A 1 213 ? 24.669 40.137 33.902 1.00 38.68 213 HIS A N 1
ATOM 1676 C CA . HIS A 1 213 ? 23.513 40.593 33.148 1.00 39.26 213 HIS A CA 1
ATOM 1677 C C . HIS A 1 213 ? 23.881 41.292 31.835 1.00 39.88 213 HIS A C 1
ATOM 1678 O O . HIS A 1 213 ? 23.074 42.025 31.267 1.00 39.93 213 HIS A O 1
ATOM 1685 N N . LYS A 1 214 ? 25.092 41.054 31.349 1.00 39.39 214 LYS A N 1
ATOM 1686 C CA . LYS A 1 214 ? 25.524 41.680 30.114 1.00 39.38 214 LYS A CA 1
ATOM 1687 C C . LYS A 1 214 ? 24.655 41.318 28.911 1.00 37.90 214 LYS A C 1
ATOM 1688 O O . LYS A 1 214 ? 24.408 42.158 28.050 1.00 38.43 214 LYS A O 1
ATOM 1694 N N . ASN A 1 215 ? 24.201 40.071 28.832 1.00 36.54 215 ASN A N 1
ATOM 1695 C CA . ASN A 1 215 ? 23.345 39.670 27.714 1.00 37.45 215 ASN A CA 1
ATOM 1696 C C . ASN A 1 215 ? 22.058 40.501 27.818 1.00 37.60 215 ASN A C 1
ATOM 1697 O O . ASN A 1 215 ? 21.359 40.453 28.825 1.00 38.76 215 ASN A O 1
ATOM 1702 N N . PRO A 1 216 ? 21.724 41.260 26.769 1.00 37.86 216 PRO A N 1
ATOM 1703 C CA . PRO A 1 216 ? 20.509 42.068 26.840 1.00 38.15 216 PRO A CA 1
ATOM 1704 C C . PRO A 1 216 ? 19.250 41.291 27.228 1.00 38.30 216 PRO A C 1
ATOM 1705 O O . PRO A 1 216 ? 18.336 41.854 27.857 1.00 39.25 216 PRO A O 1
ATOM 1709 N N . LEU A 1 217 ? 19.202 40.008 26.873 1.00 35.94 217 LEU A N 1
ATOM 1710 C CA . LEU A 1 217 ? 18.045 39.177 27.195 1.00 34.18 217 LEU A CA 1
ATOM 1711 C C . LEU A 1 217 ? 17.984 38.762 28.669 1.00 35.38 217 LEU A C 1
ATOM 1712 O O . LEU A 1 217 ? 16.955 38.278 29.146 1.00 36.12 217 LEU A O 1
ATOM 1717 N N . TRP A 1 218 ? 19.081 38.946 29.391 1.00 35.98 218 TRP A N 1
ATOM 1718 C CA . TRP A 1 218 ? 19.135 38.572 30.795 1.00 36.49 218 TRP A CA 1
ATOM 1719 C C . TRP A 1 218 ? 18.731 39.736 31.701 1.00 36.43 218 TRP A C 1
ATOM 1720 O O . TRP A 1 218 ? 19.588 40.397 32.284 1.00 38.02 218 TRP A O 1
ATOM 1731 N N . VAL A 1 219 ? 17.425 39.986 31.813 1.00 36.49 219 VAL A N 1
ATOM 1732 C CA . VAL A 1 219 ? 16.928 41.062 32.663 1.00 34.02 219 VAL A CA 1
ATOM 1733 C C . VAL A 1 219 ? 16.222 40.483 33.889 1.00 32.86 219 VAL A C 1
ATOM 1734 O O . VAL A 1 219 ? 15.687 39.375 33.840 1.00 31.58 219 VAL A O 1
ATOM 1738 N N . THR A 1 220 ? 16.220 41.224 34.991 1.00 33.23 220 THR A N 1
ATOM 1739 C CA . THR A 1 220 ? 15.577 40.740 36.208 1.00 32.30 220 THR A CA 1
ATOM 1740 C C . THR A 1 220 ? 14.056 40.683 36.035 1.00 30.67 220 THR A C 1
ATOM 1741 O O . THR A 1 220 ? 13.487 41.364 35.167 1.00 30.75 220 THR A O 1
ATOM 1745 N N . ALA A 1 221 ? 13.400 39.868 36.863 1.00 32.63 221 ALA A N 1
ATOM 1746 C CA . ALA A 1 221 ? 11.953 39.757 36.813 1.00 31.76 221 ALA A CA 1
ATOM 1747 C C . ALA A 1 221 ? 11.335 40.993 37.488 1.00 33.10 221 ALA A C 1
ATOM 1748 O O . ALA A 1 221 ? 10.132 41.250 37.361 1.00 31.26 221 ALA A O 1
ATOM 1750 N N . TYR A 1 222 ? 12.171 41.751 38.202 1.00 34.96 222 TYR A N 1
ATOM 1751 C CA . TYR A 1 222 ? 11.736 42.970 38.893 1.00 35.72 222 TYR A CA 1
ATOM 1752 C C . TYR A 1 222 ? 11.395 44.061 37.894 1.00 37.36 222 TYR A C 1
ATOM 1753 O O . TYR A 1 222 ? 10.577 44.941 38.179 1.00 39.07 222 TYR A O 1
ATOM 1762 N N . ASP A 1 223 ? 12.028 44.002 36.725 1.00 36.93 223 ASP A N 1
ATOM 1763 C CA . ASP A 1 223 ? 11.798 44.993 35.686 1.00 37.05 223 ASP A CA 1
ATOM 1764 C C . ASP A 1 223 ? 10.316 45.070 35.359 1.00 35.57 223 ASP A C 1
ATOM 1765 O O . ASP A 1 223 ? 9.717 44.081 34.953 1.00 34.11 223 ASP A O 1
ATOM 1770 N N . ASP A 1 224 ? 9.723 46.246 35.548 1.00 34.70 224 ASP A N 1
ATOM 1771 C CA . ASP A 1 224 ? 8.307 46.415 35.268 1.00 32.73 224 ASP A CA 1
ATOM 1772 C C . ASP A 1 224 ? 8.025 46.419 33.772 1.00 31.04 224 ASP A C 1
ATOM 1773 O O . ASP A 1 224 ? 6.937 46.045 33.341 1.00 30.41 224 ASP A O 1
ATOM 1778 N N . TYR A 1 225 ? 9.009 46.833 32.978 1.00 29.68 225 TYR A N 1
ATOM 1779 C CA . TYR A 1 225 ? 8.864 46.864 31.519 1.00 29.42 225 TYR A CA 1
ATOM 1780 C C . TYR A 1 225 ? 10.082 46.224 30.851 1.00 31.08 225 TYR A C 1
ATOM 1781 O O . TYR A 1 225 ? 10.891 46.898 30.210 1.00 32.03 225 TYR A O 1
ATOM 1790 N N . PRO A 1 226 ? 10.229 44.897 31.008 1.00 31.59 226 PRO A N 1
ATOM 1791 C CA . PRO A 1 226 ? 11.352 44.156 30.419 1.00 30.33 226 PRO A CA 1
ATOM 1792 C C . PRO A 1 226 ? 11.612 44.433 28.937 1.00 30.93 226 PRO A C 1
ATOM 1793 O O . PRO A 1 226 ? 12.762 44.422 28.512 1.00 33.26 226 PRO A O 1
ATOM 1805 N N . GLN A 1 228 ? 11.411 47.225 27.409 1.00 29.47 228 GLN A N 1
ATOM 1806 C CA . GLN A 1 228 ? 12.134 48.486 27.320 1.00 28.90 228 GLN A CA 1
ATOM 1807 C C . GLN A 1 228 ? 13.556 48.299 27.850 1.00 28.75 228 GLN A C 1
ATOM 1808 O O . GLN A 1 228 ? 14.483 48.958 27.399 1.00 29.66 228 GLN A O 1
ATOM 1814 N N . SER A 1 229 ? 13.710 47.397 28.811 1.00 28.40 229 SER A N 1
ATOM 1815 C CA . SER A 1 229 ? 15.020 47.106 29.382 1.00 29.09 229 SER A CA 1
ATOM 1816 C C . SER A 1 229 ? 15.905 46.511 28.299 1.00 30.52 229 SER A C 1
ATOM 1817 O O . SER A 1 229 ? 17.040 46.912 28.121 1.00 31.80 229 SER A O 1
ATOM 1820 N N . ILE A 1 230 ? 15.369 45.535 27.585 1.00 30.84 230 ILE A N 1
ATOM 1821 C CA . ILE A 1 230 ? 16.100 44.893 26.520 1.00 32.08 230 ILE A CA 1
ATOM 1822 C C . ILE A 1 230 ? 16.439 45.929 25.439 1.00 33.11 230 ILE A C 1
ATOM 1823 O O . ILE A 1 230 ? 17.573 45.996 24.962 1.00 35.72 230 ILE A O 1
ATOM 1828 N N . ARG A 1 231 ? 15.459 46.742 25.064 1.00 32.05 231 ARG A N 1
ATOM 1829 C CA . ARG A 1 231 ? 15.681 47.757 24.056 1.00 31.03 231 ARG A CA 1
ATOM 1830 C C . ARG A 1 231 ? 16.878 48.621 24.423 1.00 31.91 231 ARG A C 1
ATOM 1831 O O . ARG A 1 231 ? 17.768 48.828 23.611 1.00 32.03 231 ARG A O 1
ATOM 1839 N N . GLU A 1 232 ? 16.907 49.119 25.652 1.00 32.03 232 GLU A N 1
ATOM 1840 C CA . GLU A 1 232 ? 18.005 49.982 26.106 1.00 34.86 232 GLU A CA 1
ATOM 1841 C C . GLU A 1 232 ? 19.346 49.251 26.145 1.00 34.17 232 GLU A C 1
ATOM 1842 O O . GLU A 1 232 ? 20.357 49.776 25.680 1.00 34.12 232 GLU A O 1
ATOM 1848 N N . LYS A 1 233 ? 19.355 48.051 26.711 1.00 34.24 233 LYS A N 1
ATOM 1849 C CA . LYS A 1 233 ? 20.572 47.253 26.795 1.00 34.70 233 LYS A CA 1
ATOM 1850 C C . LYS A 1 233 ? 21.097 46.896 25.406 1.00 36.36 233 LYS A C 1
ATOM 1851 O O . LYS A 1 233 ? 22.303 46.955 25.168 1.00 37.06 233 LYS A O 1
ATOM 1857 N N . GLU A 1 234 ? 20.195 46.526 24.496 1.00 37.43 234 GLU A N 1
ATOM 1858 C CA . GLU A 1 234 ? 20.590 46.161 23.135 1.00 38.97 234 GLU A CA 1
ATOM 1859 C C . GLU A 1 234 ? 21.371 47.275 22.445 1.00 39.23 234 GLU A C 1
ATOM 1860 O O . GLU A 1 234 ? 22.303 47.005 21.691 1.00 39.85 234 GLU A O 1
ATOM 1866 N N . ARG A 1 235 ? 21.017 48.525 22.723 1.00 39.10 235 ARG A N 1
ATOM 1867 C CA . ARG A 1 235 ? 21.696 49.630 22.076 1.00 39.84 235 ARG A CA 1
ATOM 1868 C C . ARG A 1 235 ? 22.825 50.283 22.871 1.00 39.60 235 ARG A C 1
ATOM 1869 O O . ARG A 1 235 ? 23.870 50.602 22.309 1.00 38.87 235 ARG A O 1
ATOM 1885 N N . ILE A 1 237 ? 24.866 49.096 25.624 1.00 38.07 237 ILE A N 1
ATOM 1886 C CA . ILE A 1 237 ? 26.053 48.271 25.832 1.00 37.92 237 ILE A CA 1
ATOM 1887 C C . ILE A 1 237 ? 27.020 48.201 24.644 1.00 37.70 237 ILE A C 1
ATOM 1888 O O . ILE A 1 237 ? 28.217 48.433 24.808 1.00 37.11 237 ILE A O 1
ATOM 1893 N N . PRO A 1 238 ? 26.525 47.888 23.436 1.00 37.79 238 PRO A N 1
ATOM 1894 C CA . PRO A 1 238 ? 27.454 47.829 22.303 1.00 38.28 238 PRO A CA 1
ATOM 1895 C C . PRO A 1 238 ? 28.126 49.189 22.045 1.00 38.50 238 PRO A C 1
ATOM 1896 O O . PRO A 1 238 ? 29.299 49.259 21.684 1.00 38.62 238 PRO A O 1
ATOM 1900 N N . TYR A 1 239 ? 27.365 50.262 22.234 1.00 38.23 239 TYR A N 1
ATOM 1901 C CA . TYR A 1 239 ? 27.880 51.615 22.032 1.00 37.73 239 TYR A CA 1
ATOM 1902 C C . TYR A 1 239 ? 28.936 51.969 23.075 1.00 38.22 239 TYR A C 1
ATOM 1903 O O . TYR A 1 239 ? 30.020 52.430 22.737 1.00 39.45 239 TYR A O 1
ATOM 1912 N N . PHE A 1 240 ? 28.609 51.763 24.345 1.00 37.93 240 PHE A N 1
ATOM 1913 C CA . PHE A 1 240 ? 29.535 52.059 25.418 1.00 39.11 240 PHE A CA 1
ATOM 1914 C C . PHE A 1 240 ? 30.821 51.241 25.295 1.00 40.58 240 PHE A C 1
ATOM 1915 O O . PHE A 1 240 ? 31.905 51.708 25.669 1.00 41.29 240 PHE A O 1
ATOM 1923 N N . ILE A 1 241 ? 30.702 50.023 24.778 1.00 39.43 241 ILE A N 1
ATOM 1924 C CA . ILE A 1 241 ? 31.869 49.172 24.596 1.00 41.10 241 ILE A CA 1
ATOM 1925 C C . ILE A 1 241 ? 32.704 49.712 23.440 1.00 40.92 241 ILE A C 1
ATOM 1926 O O . ILE A 1 241 ? 33.915 49.847 23.547 1.00 39.97 241 ILE A O 1
ATOM 1931 N N . GLN A 1 242 ? 32.040 50.046 22.344 1.00 42.37 242 GLN A N 1
ATOM 1932 C CA . GLN A 1 242 ? 32.723 50.577 21.168 1.00 43.04 242 GLN A CA 1
ATOM 1933 C C . GLN A 1 242 ? 33.481 51.854 21.547 1.00 44.12 242 GLN A C 1
ATOM 1934 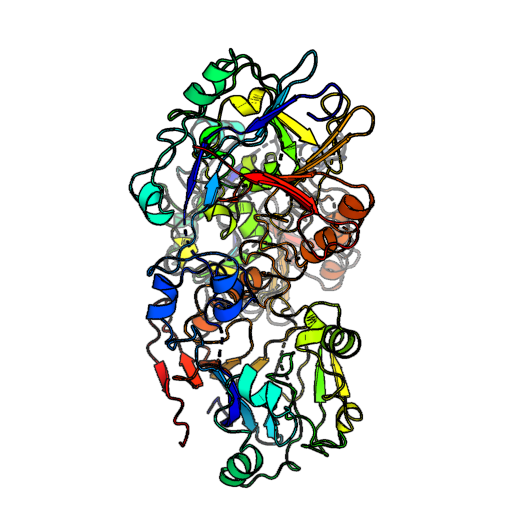O O . GLN A 1 242 ? 34.544 52.138 21.006 1.00 44.10 242 GLN A O 1
ATOM 1940 N N . GLN A 1 243 ? 32.929 52.607 22.496 1.00 45.74 243 GLN A N 1
ATOM 1941 C CA . GLN A 1 243 ? 33.529 53.853 22.960 1.00 45.45 243 GLN A CA 1
ATOM 1942 C C . GLN A 1 243 ? 34.505 53.647 24.111 1.00 45.77 243 GLN A C 1
ATOM 1943 O O . GLN A 1 243 ? 35.013 54.618 24.689 1.00 45.79 243 GLN A O 1
ATOM 1949 N N . GLN A 1 244 ? 34.762 52.387 24.440 1.00 45.98 244 GLN A N 1
ATOM 1950 C CA . GLN A 1 244 ? 35.695 52.040 25.503 1.00 47.75 244 GLN A CA 1
ATOM 1951 C C . GLN A 1 244 ? 35.329 52.614 26.870 1.00 46.73 244 GLN A C 1
ATOM 1952 O O . GLN A 1 244 ? 36.178 53.158 27.581 1.00 45.39 244 GLN A O 1
ATOM 1958 N N . TYR A 1 245 ? 34.059 52.470 27.233 1.00 46.69 245 TYR A N 1
ATOM 1959 C CA . TYR A 1 245 ? 33.558 52.948 28.511 1.00 45.27 245 TYR A CA 1
ATOM 1960 C C . TYR A 1 245 ? 33.875 51.980 29.643 1.00 44.43 245 TYR A C 1
ATOM 1961 O O . TYR A 1 245 ? 34.037 50.778 29.426 1.00 43.21 245 TYR A O 1
ATOM 1970 N N . TRP A 1 246 ? 33.967 52.519 30.852 1.00 44.84 246 TRP A N 1
ATOM 1971 C CA . TRP A 1 246 ? 34.176 51.714 32.038 1.00 44.79 246 TRP A CA 1
ATOM 1972 C C . TRP A 1 246 ? 32.765 51.510 32.564 1.00 44.17 246 TRP A C 1
ATOM 1973 O O . TRP A 1 246 ? 32.003 52.470 32.680 1.00 43.89 246 TRP A O 1
ATOM 1984 N N . PHE A 1 247 ? 32.398 50.272 32.863 1.00 42.98 247 PHE A N 1
ATOM 1985 C CA . PHE A 1 247 ? 31.071 50.008 33.388 1.00 41.09 247 PHE A CA 1
ATOM 1986 C C . PHE A 1 247 ? 31.176 49.932 34.898 1.00 41.34 247 PHE A C 1
ATOM 1987 O O . PHE A 1 247 ? 31.915 49.105 35.431 1.00 40.53 247 PHE A O 1
ATOM 1995 N N . LEU A 1 248 ? 30.456 50.814 35.585 1.00 40.99 248 LEU A N 1
ATOM 1996 C CA . LEU A 1 248 ? 30.456 50.846 37.044 1.00 40.30 248 LEU A CA 1
ATOM 1997 C C . LEU A 1 248 ? 29.251 50.068 37.580 1.00 41.92 248 LEU A C 1
ATOM 1998 O O . LEU A 1 248 ? 28.161 50.113 37.004 1.00 42.69 248 LEU A O 1
ATOM 2003 N N . PHE A 1 249 ? 29.448 49.359 38.688 1.00 41.40 249 PHE A N 1
ATOM 2004 C CA . PHE A 1 249 ? 28.390 48.566 39.286 1.00 39.78 249 PHE A CA 1
ATOM 2005 C C . PHE A 1 249 ? 28.098 48.939 40.721 1.00 40.14 249 PHE A C 1
ATOM 2006 O O . PHE A 1 249 ? 28.972 49.391 41.453 1.00 41.15 249 PHE A O 1
ATOM 2014 N N . TYR A 1 250 ? 26.847 48.743 41.109 1.00 38.58 250 TYR A N 1
ATOM 2015 C CA . TYR A 1 250 ? 26.372 49.074 42.439 1.00 39.14 250 TYR A CA 1
ATOM 2016 C C . TYR A 1 250 ? 26.063 47.787 43.181 1.00 40.00 250 TYR A C 1
ATOM 2017 O O . TYR A 1 250 ? 26.251 47.709 44.389 1.00 41.60 250 TYR A O 1
ATOM 2026 N N . HIS A 1 251 ? 25.596 46.787 42.430 1.00 39.90 251 HIS A N 1
ATOM 2027 C CA . HIS A 1 251 ? 25.201 45.485 42.975 1.00 40.29 251 HIS A CA 1
ATOM 2028 C C . HIS A 1 251 ? 26.155 44.312 42.783 1.00 40.24 251 HIS A C 1
ATOM 2029 O O . HIS A 1 251 ? 25.948 43.260 43.396 1.00 40.62 251 HIS A O 1
ATOM 2036 N N . ASP A 1 252 ? 27.160 44.440 41.927 1.00 38.02 252 ASP A N 1
ATOM 2037 C CA . ASP A 1 252 ? 28.040 43.296 41.700 1.00 39.43 252 ASP A CA 1
ATOM 2038 C C . ASP A 1 252 ? 28.966 43.018 42.893 1.00 37.68 252 ASP A C 1
ATOM 2039 O O . ASP A 1 252 ? 29.766 43.862 43.277 1.00 37.37 252 ASP A O 1
ATOM 2044 N N . GLU A 1 253 ? 28.859 41.827 43.470 1.00 36.95 253 GLU A N 1
ATOM 2045 C CA . GLU A 1 253 ? 29.682 41.472 44.623 1.00 39.08 253 GLU A CA 1
ATOM 2046 C C . GLU A 1 253 ? 31.172 41.331 44.342 1.00 38.21 253 GLU A C 1
ATOM 2047 O O . GLU A 1 253 ? 31.990 41.631 45.208 1.00 37.39 253 GLU A O 1
ATOM 2053 N N . ASN A 1 254 ? 31.523 40.890 43.140 1.00 39.81 254 ASN A N 1
ATOM 2054 C CA . ASN A 1 254 ? 32.921 40.684 42.790 1.00 41.47 254 ASN A CA 1
ATOM 2055 C C . ASN A 1 254 ? 33.605 41.925 42.268 1.00 41.99 254 ASN A C 1
ATOM 2056 O O . ASN A 1 254 ? 34.679 42.298 42.737 1.00 40.69 254 ASN A O 1
ATOM 2061 N N . TYR A 1 255 ? 32.964 42.556 41.292 1.00 42.60 255 TYR A N 1
ATOM 2062 C CA . TYR A 1 255 ? 33.522 43.715 40.626 1.00 43.15 255 TYR A CA 1
ATOM 2063 C C . TYR A 1 255 ? 32.811 45.029 40.858 1.00 42.45 255 TYR A C 1
ATOM 2064 O O . TYR A 1 255 ? 31.601 45.075 41.068 1.00 43.29 255 TYR A O 1
ATOM 2073 N N . PHE A 1 256 ? 33.589 46.097 40.797 1.00 41.32 256 PHE A N 1
ATOM 2074 C CA . PHE A 1 256 ? 33.088 47.447 40.954 1.00 40.44 256 PHE A CA 1
ATOM 2075 C C . PHE A 1 256 ? 33.011 48.054 39.563 1.00 40.69 256 PHE A C 1
ATOM 2076 O O . PHE A 1 256 ? 32.144 48.867 39.276 1.00 41.39 256 PHE A O 1
ATOM 2084 N N . ALA A 1 257 ? 33.937 47.665 38.698 1.00 40.02 257 ALA A N 1
ATOM 2085 C CA . ALA A 1 257 ? 33.944 48.175 37.333 1.00 41.06 257 ALA A CA 1
ATOM 2086 C C . ALA A 1 257 ? 34.461 47.132 36.356 1.00 43.00 257 ALA A C 1
ATOM 2087 O O . ALA A 1 257 ? 35.025 46.114 36.750 1.00 43.33 257 ALA A O 1
ATOM 2089 N N . VAL A 1 258 ? 34.251 47.397 35.073 1.00 43.78 258 VAL A N 1
ATOM 2090 C CA . VAL A 1 258 ? 34.723 46.507 34.023 1.00 43.15 258 VAL A CA 1
ATOM 2091 C C . VAL A 1 258 ? 34.794 47.230 32.694 1.00 43.71 258 VAL A C 1
ATOM 2092 O O . VAL A 1 258 ? 34.003 48.127 32.421 1.00 41.99 258 VAL A O 1
ATOM 2096 N N . LYS A 1 259 ? 35.773 46.850 31.886 1.00 44.50 259 LYS A N 1
ATOM 2097 C CA . LYS A 1 259 ? 35.955 47.421 30.561 1.00 46.05 259 LYS A CA 1
ATOM 2098 C C . LYS A 1 259 ? 36.120 46.265 29.600 1.00 47.55 259 LYS A C 1
ATOM 2099 O O . LYS A 1 259 ? 37.076 45.496 29.712 1.00 47.56 259 LYS A O 1
ATOM 2105 N N . TYR A 1 260 ? 35.172 46.122 28.681 1.00 49.51 260 TYR A N 1
ATOM 2106 C CA . TYR A 1 260 ? 35.204 45.051 27.697 1.00 51.72 260 TYR A CA 1
ATOM 2107 C C . TYR A 1 260 ? 36.093 45.474 26.544 1.00 54.93 260 TYR A C 1
ATOM 2108 O O . TYR A 1 260 ? 36.146 46.652 26.204 1.00 56.31 260 TYR A O 1
ATOM 2117 N N . SER A 1 261 ? 36.800 44.526 25.942 1.00 59.12 261 SER A N 1
ATOM 2118 C CA . SER A 1 261 ? 37.672 44.862 24.824 1.00 63.96 261 SER A CA 1
ATOM 2119 C C . SER A 1 261 ? 36.850 45.048 23.555 1.00 67.86 261 SER A C 1
ATOM 2120 O O . SER A 1 261 ? 35.902 44.302 23.315 1.00 68.51 261 SER A O 1
ATOM 2123 N N . ASP A 1 262 ? 37.222 46.062 22.767 1.00 23.57 262 ASP A N 1
ATOM 2124 C CA . ASP A 1 262 ? 36.564 46.406 21.493 1.00 23.57 262 ASP A CA 1
ATOM 2125 C C . ASP A 1 262 ? 36.197 45.129 20.713 1.00 23.57 262 ASP A C 1
ATOM 2126 O O . ASP A 1 262 ? 36.845 44.782 19.727 1.00 78.24 262 ASP A O 1
ATOM 2131 N N . ASP A 1 263 ? 35.144 44.443 21.176 1.00 23.57 263 ASP A N 1
ATOM 2132 C CA . ASP A 1 263 ? 34.655 43.184 20.574 1.00 23.57 263 ASP A CA 1
ATOM 2133 C C . ASP A 1 263 ? 33.229 42.893 21.051 1.00 23.57 263 ASP A C 1
ATOM 2134 O O . ASP A 1 263 ? 32.295 42.832 20.244 1.00 84.24 263 ASP A O 1
ATOM 2139 N N . GLY A 1 264 ? 33.072 42.714 22.361 1.00 84.91 264 GLY A N 1
ATOM 2140 C CA . GLY A 1 264 ? 31.765 42.426 22.924 1.00 86.18 264 GLY A CA 1
ATOM 2141 C C . GLY A 1 264 ? 31.651 40.994 23.415 1.00 86.82 264 GLY A C 1
ATOM 2142 O O . GLY A 1 264 ? 30.560 40.415 23.422 1.00 87.30 264 GLY A O 1
ATOM 2143 N N . GLU A 1 265 ? 32.784 40.418 23.816 1.00 23.57 265 GLU A N 1
ATOM 2144 C CA . GLU A 1 265 ? 32.825 39.037 24.312 1.00 23.57 265 GLU A CA 1
ATOM 2145 C C . GLU A 1 265 ? 33.752 38.951 25.527 1.00 23.57 265 GLU A C 1
ATOM 2146 O O . GLU A 1 265 ? 33.321 38.615 26.645 1.00 84.69 265 GLU A O 1
ATOM 2152 N N . ASN A 1 266 ? 35.022 39.280 25.307 1.00 82.99 266 ASN A N 1
ATOM 2153 C CA . ASN A 1 266 ? 36.015 39.241 26.369 1.00 80.79 266 ASN A CA 1
ATOM 2154 C C . ASN A 1 266 ? 36.095 40.547 27.149 1.00 78.92 266 ASN A C 1
ATOM 2155 O O . ASN A 1 266 ? 36.318 41.623 26.593 1.00 78.88 266 ASN A O 1
ATOM 2160 N N . ILE A 1 267 ? 35.897 40.437 28.446 1.00 76.33 267 ILE A N 1
ATOM 2161 C CA . ILE A 1 267 ? 35.974 41.582 29.294 1.00 75.05 267 ILE A CA 1
ATOM 2162 C C . ILE A 1 267 ? 37.316 41.492 29.971 1.00 73.14 267 ILE A C 1
ATOM 2163 O O . ILE A 1 267 ? 37.446 40.955 31.061 1.00 74.62 267 ILE A O 1
ATOM 2168 N N . ASP A 1 268 ? 38.338 42.003 29.309 1.00 70.54 268 ASP A N 1
ATOM 2169 C CA . ASP A 1 268 ? 39.654 41.905 29.896 1.00 67.87 268 ASP A CA 1
ATOM 2170 C C . ASP A 1 268 ? 39.748 42.604 31.250 1.00 65.89 268 ASP A C 1
ATOM 2171 O O . ASP A 1 268 ? 40.010 41.951 32.259 1.00 65.99 268 ASP A O 1
ATOM 2176 N N . ALA A 1 269 ? 39.500 43.912 31.287 1.00 63.07 269 ALA A N 1
ATOM 2177 C CA . ALA A 1 269 ? 39.635 44.668 32.533 1.00 61.18 269 ALA A CA 1
ATOM 2178 C C . ALA A 1 269 ? 38.508 44.624 33.570 1.00 59.51 269 ALA A C 1
ATOM 2179 O O . ALA A 1 269 ? 37.433 45.178 33.368 1.00 59.53 269 ALA A O 1
ATOM 2181 N N . TYR A 1 270 ? 38.789 43.970 34.694 1.00 57.42 270 TYR A N 1
ATOM 2182 C CA . TYR A 1 270 ? 37.851 43.860 35.815 1.00 54.30 270 TYR A CA 1
ATOM 2183 C C . TYR A 1 270 ? 38.475 44.491 37.063 1.00 52.73 270 TYR A C 1
ATOM 2184 O O . TYR A 1 270 ? 39.522 44.044 37.534 1.00 50.46 270 TYR A O 1
ATOM 2193 N N . ILE A 1 271 ? 37.848 45.535 37.594 1.00 51.21 271 ILE A N 1
ATOM 2194 C CA . ILE A 1 271 ? 38.355 46.156 38.813 1.00 49.55 271 ILE A CA 1
ATOM 2195 C C . ILE A 1 271 ? 37.632 45.499 39.980 1.00 50.41 271 ILE A C 1
ATOM 2196 O O . ILE A 1 271 ? 36.413 45.636 40.130 1.00 50.26 271 ILE A O 1
ATOM 2201 N N . LEU A 1 272 ? 38.383 44.768 40.796 1.00 49.01 272 LEU A N 1
ATOM 2202 C CA . LEU A 1 272 ? 37.800 44.064 41.926 1.00 49.39 272 LEU A CA 1
ATOM 2203 C C . LEU A 1 272 ? 37.208 44.968 43.010 1.00 49.01 272 LEU A C 1
ATOM 2204 O O . LEU A 1 272 ? 37.662 46.086 43.238 1.00 47.17 272 LEU A O 1
ATOM 2209 N N . ARG A 1 273 ? 36.169 44.467 43.660 1.00 50.81 273 ARG A N 1
ATOM 2210 C CA . ARG A 1 273 ? 35.491 45.186 44.726 1.00 53.31 273 ARG A CA 1
ATOM 2211 C C . ARG A 1 273 ? 35.983 44.656 46.068 1.00 55.85 273 ARG A C 1
ATOM 2212 O O . ARG A 1 273 ? 35.417 43.721 46.635 1.00 57.23 273 ARG A O 1
ATOM 2220 N N . GLU A 1 274 ? 37.060 45.256 46.559 1.00 58.70 274 GLU A N 1
ATOM 2221 C CA . GLU A 1 274 ? 37.655 44.863 47.832 1.00 61.02 274 GLU A CA 1
ATOM 2222 C C . GLU A 1 274 ? 36.829 45.385 49.008 1.00 62.49 274 GLU A C 1
ATOM 2223 O O . GLU A 1 274 ? 37.113 46.451 49.562 1.00 63.40 274 GLU A O 1
ATOM 2229 N N . THR A 1 275 ? 35.804 44.625 49.376 1.00 62.78 275 THR A N 1
ATOM 2230 C CA . THR A 1 275 ? 34.931 44.996 50.478 1.00 62.37 275 THR A CA 1
ATOM 2231 C C . THR A 1 275 ? 35.436 44.384 51.784 1.00 61.76 275 THR A C 1
ATOM 2232 O O . THR A 1 275 ? 35.621 43.168 51.889 1.00 60.50 275 THR A O 1
ATOM 2236 N N . LEU A 1 276 ? 35.663 45.243 52.774 1.00 62.17 276 LEU A N 1
ATOM 2237 C CA . LEU A 1 276 ? 36.140 44.811 54.087 1.00 62.96 276 LEU A CA 1
ATOM 2238 C C . LEU A 1 276 ? 35.059 44.009 54.801 1.00 64.80 276 LEU A C 1
ATOM 2239 O O . LEU A 1 276 ? 33.878 44.381 54.792 1.00 64.91 276 LEU A O 1
ATOM 2244 N N . VAL A 1 277 ? 35.468 42.905 55.415 1.00 65.01 277 VAL A N 1
ATOM 2245 C CA . VAL A 1 277 ? 34.538 42.055 56.143 1.00 66.98 277 VAL A CA 1
ATOM 2246 C C . VAL A 1 277 ? 34.513 42.459 57.620 1.00 67.47 277 VAL A C 1
ATOM 2247 O O . VAL A 1 277 ? 33.421 42.830 58.115 1.00 67.51 277 VAL A O 1
ATOM 2259 N N . LYS B 1 2 ? 32.307 70.298 -1.411 1.00 66.58 2 LYS B N 1
ATOM 2260 C CA . LYS B 1 2 ? 32.785 70.207 -0.044 1.00 65.27 2 LYS B CA 1
ATOM 2261 C C . LYS B 1 2 ? 32.167 71.266 0.861 1.00 63.04 2 LYS B C 1
ATOM 2262 O O . LYS B 1 2 ? 32.129 72.450 0.530 1.00 62.89 2 LYS B O 1
ATOM 2268 N N . ILE B 1 3 ? 31.658 70.803 1.998 1.00 60.98 3 ILE B N 1
ATOM 2269 C CA . ILE B 1 3 ? 31.035 71.654 3.001 1.00 57.76 3 ILE B CA 1
ATOM 2270 C C . ILE B 1 3 ? 32.115 71.979 4.012 1.00 57.18 3 ILE B C 1
ATOM 2271 O O . ILE B 1 3 ? 32.537 71.115 4.770 1.00 56.84 3 ILE B O 1
ATOM 2276 N N . GLY B 1 4 ? 32.567 73.225 4.014 1.00 57.10 4 GLY B N 1
ATOM 2277 C CA . GLY B 1 4 ? 33.613 73.605 4.935 1.00 57.38 4 GLY B CA 1
ATOM 2278 C C . GLY B 1 4 ? 34.824 72.742 4.662 1.00 57.57 4 GLY B C 1
ATOM 2279 O O . GLY B 1 4 ? 35.270 72.644 3.523 1.00 56.82 4 GLY B O 1
ATOM 2280 N N . ASP B 1 5 ? 35.346 72.101 5.700 1.00 58.60 5 ASP B N 1
ATOM 2281 C CA . ASP B 1 5 ? 36.513 71.248 5.557 1.00 59.66 5 ASP B CA 1
ATOM 2282 C C . ASP B 1 5 ? 36.157 69.778 5.336 1.00 59.25 5 ASP B C 1
ATOM 2283 O O . ASP B 1 5 ? 36.959 68.888 5.630 1.00 59.71 5 ASP B O 1
ATOM 2288 N N . ILE B 1 6 ? 34.958 69.527 4.812 1.00 57.00 6 ILE B N 1
ATOM 2289 C CA . ILE B 1 6 ? 34.501 68.162 4.543 1.00 54.76 6 ILE B CA 1
ATOM 2290 C C . ILE B 1 6 ? 34.204 68.005 3.055 1.00 53.49 6 ILE B C 1
ATOM 2291 O O . ILE B 1 6 ? 33.512 68.832 2.470 1.00 52.17 6 ILE B O 1
ATOM 2296 N N . SER B 1 7 ? 34.739 66.944 2.456 1.00 54.32 7 SER B N 1
ATOM 2297 C CA . SER B 1 7 ? 34.539 66.665 1.039 1.00 54.62 7 SER B CA 1
ATOM 2298 C C . SER B 1 7 ? 33.319 65.770 0.860 1.00 54.29 7 SER B C 1
ATOM 2299 O O . SER B 1 7 ? 33.075 64.885 1.675 1.00 54.11 7 SER B O 1
ATOM 2302 N N . ILE B 1 8 ? 32.563 65.994 -0.214 1.00 55.23 8 ILE B N 1
ATOM 2303 C CA . ILE B 1 8 ? 31.359 65.219 -0.478 1.00 55.85 8 ILE B CA 1
ATOM 2304 C C . ILE B 1 8 ? 31.096 65.014 -1.969 1.00 56.74 8 ILE B C 1
ATOM 2305 O O . ILE B 1 8 ? 31.059 65.970 -2.736 1.00 55.91 8 ILE B O 1
ATOM 2310 N N . HIS B 1 9 ? 30.919 63.755 -2.369 1.00 58.44 9 HIS B N 1
ATOM 2311 C CA . HIS B 1 9 ? 30.621 63.403 -3.759 1.00 60.97 9 HIS B CA 1
ATOM 2312 C C . HIS B 1 9 ? 29.513 62.361 -3.752 1.00 61.40 9 HIS B C 1
ATOM 2313 O O . HIS B 1 9 ? 28.954 62.050 -2.700 1.00 61.76 9 HIS B O 1
ATOM 2320 N N . TYR B 1 10 ? 29.211 61.812 -4.925 1.00 61.72 10 TYR B N 1
ATOM 2321 C CA . TYR B 1 10 ? 28.196 60.778 -5.026 1.00 61.99 10 TYR B CA 1
ATOM 2322 C C . TYR B 1 10 ? 28.730 59.559 -5.769 1.00 61.54 10 TYR B C 1
ATOM 2323 O O . TYR B 1 10 ? 29.385 59.684 -6.804 1.00 62.11 10 TYR B O 1
ATOM 2332 N N . LEU B 1 11 ? 28.463 58.381 -5.209 1.00 60.03 11 LEU B N 1
ATOM 2333 C CA . LEU B 1 11 ? 28.886 57.119 -5.805 1.00 59.61 11 LEU B CA 1
ATOM 2334 C C . LEU B 1 11 ? 27.713 56.564 -6.610 1.00 59.45 11 LEU B C 1
ATOM 2335 O O . LEU B 1 11 ? 26.559 56.833 -6.289 1.00 59.37 11 LEU B O 1
ATOM 2340 N N . ASN B 1 12 ? 27.998 55.800 -7.657 1.00 58.45 12 ASN B N 1
ATOM 2341 C CA . ASN B 1 12 ? 26.930 55.224 -8.464 1.00 56.34 12 ASN B CA 1
ATOM 2342 C C . ASN B 1 12 ? 26.707 53.772 -8.075 1.00 55.48 12 ASN B C 1
ATOM 2343 O O . ASN B 1 12 ? 27.348 52.868 -8.606 1.00 55.96 12 ASN B O 1
ATOM 2348 N N . GLY B 1 13 ? 25.790 53.559 -7.138 1.00 53.52 13 GLY B N 1
ATOM 2349 C CA . GLY B 1 13 ? 25.502 52.212 -6.674 1.00 50.96 13 GLY B CA 1
ATOM 2350 C C . GLY B 1 13 ? 24.378 51.548 -7.443 1.00 49.48 13 GLY B C 1
ATOM 2351 O O . GLY B 1 13 ? 23.649 50.719 -6.904 1.00 48.73 13 GLY B O 1
ATOM 2352 N N . GLY B 1 14 ? 24.232 51.919 -8.708 1.00 47.68 14 GLY B N 1
ATOM 2353 C CA . GLY B 1 14 ? 23.186 51.335 -9.526 1.00 47.12 14 GLY B CA 1
ATOM 2354 C C . GLY B 1 14 ? 21.990 52.250 -9.674 1.00 47.59 14 GLY B C 1
ATOM 2355 O O . GLY B 1 14 ? 22.067 53.447 -9.400 1.00 48.77 14 GLY B O 1
ATOM 2356 N N . ASN B 1 15 ? 20.877 51.688 -10.118 1.00 47.38 15 ASN B N 1
ATOM 2357 C CA . ASN B 1 15 ? 19.669 52.474 -10.287 1.00 47.41 15 ASN B CA 1
ATOM 2358 C C . ASN B 1 15 ? 18.450 51.568 -10.321 1.00 45.71 15 ASN B C 1
ATOM 2359 O O . ASN B 1 15 ? 18.569 50.351 -10.297 1.00 44.00 15 ASN B O 1
ATOM 2364 N N . THR B 1 16 ? 17.280 52.184 -10.373 1.00 45.13 16 THR B N 1
ATOM 2365 C CA . THR B 1 16 ? 16.026 51.461 -10.421 1.00 45.25 16 THR B CA 1
ATOM 2366 C C . THR B 1 16 ? 15.002 52.363 -11.079 1.00 44.82 16 THR B C 1
ATOM 2367 O O . THR B 1 16 ? 15.218 53.560 -11.212 1.00 44.62 16 THR B O 1
ATOM 2371 N N . LYS B 1 17 ? 13.887 51.774 -11.486 1.00 44.76 17 LYS B N 1
ATOM 2372 C CA . LYS B 1 17 ? 12.805 52.526 -12.083 1.00 44.83 17 LYS B CA 1
ATOM 2373 C C . LYS B 1 17 ? 11.527 52.066 -11.389 1.00 43.77 17 LYS B C 1
ATOM 2374 O O . LYS B 1 17 ? 11.094 50.920 -11.521 1.00 43.95 17 LYS B O 1
ATOM 2388 N N . ASP B 1 19 ? 7.383 52.864 -10.244 1.00 38.43 19 ASP B N 1
ATOM 2389 C CA . ASP B 1 19 ? 6.141 53.443 -10.745 1.00 38.71 19 ASP B CA 1
ATOM 2390 C C . ASP B 1 19 ? 6.063 54.907 -10.289 1.00 39.47 19 ASP B C 1
ATOM 2391 O O . ASP B 1 19 ? 6.543 55.256 -9.212 1.00 38.86 19 ASP B O 1
ATOM 2396 N N . GLY B 1 20 ? 5.456 55.756 -11.113 1.00 41.25 20 GLY B N 1
ATOM 2397 C CA . GLY B 1 20 ? 5.326 57.164 -10.774 1.00 41.28 20 GLY B CA 1
ATOM 2398 C C . GLY B 1 20 ? 4.216 57.418 -9.773 1.00 41.57 20 GLY B C 1
ATOM 2399 O O . GLY B 1 20 ? 4.386 58.203 -8.843 1.00 42.43 20 GLY B O 1
ATOM 2400 N N . GLY B 1 21 ? 3.076 56.764 -9.969 1.00 39.88 21 GLY B N 1
ATOM 2401 C CA . GLY B 1 21 ? 1.968 56.932 -9.057 1.00 40.76 21 GLY B CA 1
ATOM 2402 C C . GLY B 1 21 ? 2.376 56.523 -7.649 1.00 40.35 21 GLY B C 1
ATOM 2403 O O . GLY B 1 21 ? 1.882 57.069 -6.648 1.00 40.57 21 GLY B O 1
ATOM 2404 N N . ALA B 1 22 ? 3.288 55.565 -7.555 1.00 39.33 22 ALA B N 1
ATOM 2405 C CA . ALA B 1 22 ? 3.736 55.108 -6.252 1.00 40.09 22 ALA B CA 1
ATOM 2406 C C . ALA B 1 22 ? 4.647 56.173 -5.651 1.00 39.74 22 ALA B C 1
ATOM 2407 O O . ALA B 1 22 ? 4.596 56.446 -4.447 1.00 41.75 22 ALA B O 1
ATOM 2417 N N . PHE B 1 24 ? 4.497 59.375 -6.145 1.00 37.28 24 PHE B N 1
ATOM 2418 C CA . PHE B 1 24 ? 3.828 60.649 -5.893 1.00 35.08 24 PHE B CA 1
ATOM 2419 C C . PHE B 1 24 ? 2.478 60.614 -5.202 1.00 35.83 24 PHE B C 1
ATOM 2420 O O . PHE B 1 24 ? 1.699 61.556 -5.319 1.00 37.14 24 PHE B O 1
ATOM 2428 N N . GLY B 1 25 ? 2.203 59.531 -4.485 1.00 36.41 25 GLY B N 1
ATOM 2429 C CA . GLY B 1 25 ? 0.950 59.414 -3.772 1.00 34.61 25 GLY B CA 1
ATOM 2430 C C . GLY B 1 25 ? -0.297 60.008 -4.409 1.00 33.19 25 GLY B C 1
ATOM 2431 O O . GLY B 1 25 ? -0.704 59.626 -5.507 1.00 32.00 25 GLY B O 1
ATOM 2432 N N . VAL B 1 26 ? -0.906 60.956 -3.705 1.00 33.42 26 VAL B N 1
ATOM 2433 C CA . VAL B 1 26 ? -2.137 61.593 -4.155 1.00 33.97 26 VAL B CA 1
ATOM 2434 C C . VAL B 1 26 ? -1.965 62.551 -5.322 1.00 35.43 26 VAL B C 1
ATOM 2435 O O . VAL B 1 26 ? -2.954 63.022 -5.883 1.00 35.80 26 VAL B O 1
ATOM 2439 N N . VAL B 1 27 ? -0.723 62.848 -5.689 1.00 35.81 27 VAL B N 1
ATOM 2440 C CA . VAL B 1 27 ? -0.496 63.759 -6.800 1.00 36.87 27 VAL B CA 1
ATOM 2441 C C . VAL B 1 27 ? -0.864 63.133 -8.138 1.00 37.05 27 VAL B C 1
ATOM 2442 O O . VAL B 1 27 ? -0.383 62.053 -8.491 1.00 37.71 27 VAL B O 1
ATOM 2446 N N . PRO B 1 28 ? -1.742 63.801 -8.898 1.00 38.24 28 PRO B N 1
ATOM 2447 C CA . PRO B 1 28 ? -2.200 63.337 -10.217 1.00 40.39 28 PRO B CA 1
ATOM 2448 C C . PRO B 1 28 ? -1.028 63.274 -11.203 1.00 41.24 28 PRO B C 1
ATOM 2449 O O . PRO B 1 28 ? -0.091 64.071 -11.104 1.00 40.96 28 PRO B O 1
ATOM 2453 N N . LYS B 1 29 ? -1.077 62.335 -12.144 1.00 43.97 29 LYS B N 1
ATOM 2454 C CA . LYS B 1 29 ? -0.008 62.198 -13.139 1.00 45.98 29 LYS B CA 1
ATOM 2455 C C . LYS B 1 29 ? 0.151 63.460 -14.005 1.00 45.55 29 LYS B C 1
ATOM 2456 O O . LYS B 1 29 ? 1.268 63.925 -14.249 1.00 43.75 29 LYS B O 1
ATOM 2462 N N . PRO B 1 30 ? -0.972 64.025 -14.480 1.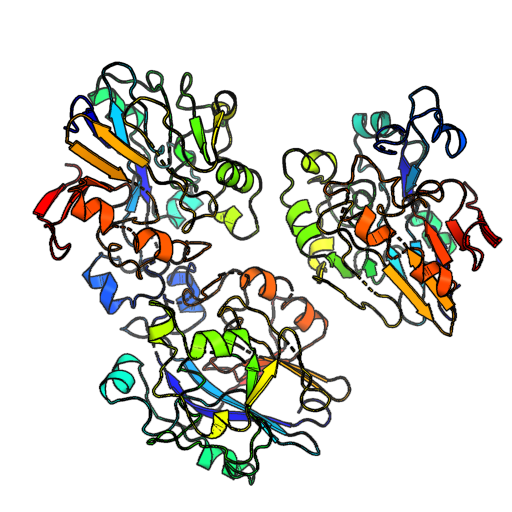00 46.27 30 PRO B N 1
ATOM 2463 C CA . PRO B 1 30 ? -0.932 65.225 -15.309 1.00 46.23 30 PRO B CA 1
ATOM 2464 C C . PRO B 1 30 ? -0.129 66.340 -14.663 1.00 48.17 30 PRO B C 1
ATOM 2465 O O . PRO B 1 30 ? 0.087 67.379 -15.282 1.00 51.29 30 PRO B O 1
ATOM 2469 N N . LEU B 1 31 ? 0.296 66.135 -13.419 1.00 47.93 31 LEU B N 1
ATOM 2470 C CA . LEU B 1 31 ? 1.083 67.136 -12.704 1.00 47.78 31 LEU B CA 1
ATOM 2471 C C . LEU B 1 31 ? 2.494 66.656 -12.393 1.00 49.37 31 LEU B C 1
ATOM 2472 O O . LEU B 1 31 ? 3.456 67.418 -12.551 1.00 48.76 31 LEU B O 1
ATOM 2477 N N . TRP B 1 32 ? 2.639 65.409 -11.943 1.00 48.98 32 TRP B N 1
ATOM 2478 C CA . TRP B 1 32 ? 3.986 64.944 -11.635 1.00 49.75 32 TRP B CA 1
ATOM 2479 C C . TRP B 1 32 ? 4.773 64.566 -12.890 1.00 51.16 32 TRP B C 1
ATOM 2480 O O . TRP B 1 32 ? 6.002 64.576 -12.874 1.00 50.21 32 TRP B O 1
ATOM 2491 N N . SER B 1 33 ? 4.081 64.274 -13.986 1.00 53.69 33 SER B N 1
ATOM 2492 C CA . SER B 1 33 ? 4.794 63.916 -15.204 1.00 56.39 33 SER B CA 1
ATOM 2493 C C . SER B 1 33 ? 5.426 65.148 -15.845 1.00 58.52 33 SER B C 1
ATOM 2494 O O . SER B 1 33 ? 6.143 65.038 -16.834 1.00 59.78 33 SER B O 1
ATOM 2497 N N . LYS B 1 34 ? 5.155 66.321 -15.278 1.00 59.69 34 LYS B N 1
ATOM 2498 C CA . LYS B 1 34 ? 5.710 67.588 -15.777 1.00 59.90 34 LYS B CA 1
ATOM 2499 C C . LYS B 1 34 ? 6.931 67.966 -14.927 1.00 61.05 34 LYS B C 1
ATOM 2500 O O . LYS B 1 34 ? 7.588 68.973 -15.182 1.00 60.66 34 LYS B O 1
ATOM 2506 N N . GLN B 1 35 ? 7.206 67.159 -13.905 1.00 63.19 35 GLN B N 1
ATOM 2507 C CA . GLN B 1 35 ? 8.329 67.380 -12.992 1.00 64.86 35 GLN B CA 1
ATOM 2508 C C . GLN B 1 35 ? 9.335 66.235 -13.081 1.00 66.30 35 GLN B C 1
ATOM 2509 O O . GLN B 1 35 ? 10.497 66.391 -12.701 1.00 67.04 35 GLN B O 1
ATOM 2515 N N . TYR B 1 36 ? 8.870 65.082 -13.560 1.00 67.23 36 TYR B N 1
ATOM 2516 C CA . TYR B 1 36 ? 9.702 63.891 -13.697 1.00 67.33 36 TYR B CA 1
ATOM 2517 C C . TYR B 1 36 ? 9.161 63.092 -14.881 1.00 68.94 36 TYR B C 1
ATOM 2518 O O . TYR B 1 36 ? 8.011 63.270 -15.285 1.00 68.95 36 TYR B O 1
ATOM 2527 N N . ASN B 1 37 ? 9.984 62.200 -15.422 1.00 70.25 37 ASN B N 1
ATOM 2528 C CA . ASN B 1 37 ? 9.616 61.422 -16.597 1.00 70.95 37 ASN B CA 1
ATOM 2529 C C . ASN B 1 37 ? 8.983 60.069 -16.369 1.00 70.68 37 ASN B C 1
ATOM 2530 O O . ASN B 1 37 ? 9.344 59.329 -15.457 1.00 70.19 37 ASN B O 1
ATOM 2535 N N . ALA B 1 38 ? 8.029 59.754 -17.229 1.00 71.16 38 ALA B N 1
ATOM 2536 C CA . ALA B 1 38 ? 7.370 58.485 -17.138 1.00 71.52 38 ALA B CA 1
ATOM 2537 C C . ALA B 1 38 ? 7.627 57.784 -18.416 1.00 71.76 38 ALA B C 1
ATOM 2538 O O . ALA B 1 38 ? 7.067 58.128 -19.461 1.00 72.35 38 ALA B O 1
ATOM 2540 N N . ASN B 1 39 ? 8.501 56.796 -18.330 1.00 71.97 39 ASN B N 1
ATOM 2541 C CA . ASN B 1 39 ? 8.793 56.003 -19.480 1.00 71.94 39 ASN B CA 1
ATOM 2542 C C . ASN B 1 39 ? 7.353 55.513 -19.792 1.00 72.71 39 ASN B C 1
ATOM 2543 O O . ASN B 1 39 ? 6.397 56.112 -19.295 1.00 74.73 39 ASN B O 1
ATOM 2548 N N . GLU B 1 40 ? 7.119 54.482 -20.583 1.00 73.15 40 GLU B N 1
ATOM 2549 C CA . GLU B 1 40 ? 5.718 54.158 -20.835 1.00 73.84 40 GLU B CA 1
ATOM 2550 C C . GLU B 1 40 ? 5.215 53.082 -19.921 1.00 72.97 40 GLU B C 1
ATOM 2551 O O . GLU B 1 40 ? 4.090 52.587 -20.039 1.00 73.04 40 GLU B O 1
ATOM 2557 N N . ARG B 1 41 ? 6.069 52.702 -19.008 1.00 71.73 41 ARG B N 1
ATOM 2558 C CA . ARG B 1 41 ? 5.713 51.666 -18.096 1.00 70.47 41 ARG B CA 1
ATOM 2559 C C . ARG B 1 41 ? 5.154 52.428 -16.932 1.00 68.48 41 ARG B C 1
ATOM 2560 O O . ARG B 1 41 ? 4.607 51.850 -15.986 1.00 69.60 41 ARG B O 1
ATOM 2568 N N . ASN B 1 42 ? 5.290 53.746 -17.029 1.00 65.44 42 ASN B N 1
ATOM 2569 C CA . ASN B 1 42 ? 4.807 54.630 -15.994 1.00 62.80 42 ASN B CA 1
ATOM 2570 C C . ASN B 1 42 ? 5.872 54.666 -14.905 1.00 60.51 42 ASN B C 1
ATOM 2571 O O . ASN B 1 42 ? 5.590 55.068 -13.783 1.00 59.25 42 ASN B O 1
ATOM 2576 N N . GLN B 1 43 ? 7.089 54.236 -15.250 1.00 58.11 43 GLN B N 1
ATOM 2577 C CA . GLN B 1 43 ? 8.199 54.213 -14.307 1.00 55.60 43 GLN B CA 1
ATOM 2578 C C . GLN B 1 43 ? 9.055 55.453 -14.457 1.00 55.23 43 GLN B C 1
ATOM 2579 O O . GLN B 1 43 ? 9.226 55.966 -15.552 1.00 56.44 43 GLN B O 1
ATOM 2585 N N . ILE B 1 44 ? 9.603 55.932 -13.352 1.00 53.56 44 ILE B N 1
ATOM 2586 C CA . ILE B 1 44 ? 10.473 57.091 -13.398 1.00 52.60 44 ILE B CA 1
ATOM 2587 C C . ILE B 1 44 ? 11.844 56.551 -13.021 1.00 52.51 44 ILE B C 1
ATOM 2588 O O . ILE B 1 44 ? 11.938 55.564 -12.283 1.00 52.93 44 ILE B O 1
ATOM 2593 N N . ASN B 1 45 ? 12.908 57.167 -13.529 1.00 53.08 45 ASN B N 1
ATOM 2594 C CA . ASN B 1 45 ? 14.248 56.669 -13.226 1.00 53.66 45 ASN B CA 1
ATOM 2595 C C . ASN B 1 45 ? 14.806 57.176 -11.904 1.00 53.74 45 ASN B C 1
ATOM 2596 O O . ASN B 1 45 ? 14.994 58.375 -11.716 1.00 53.79 45 ASN B O 1
ATOM 2601 N N . LEU B 1 46 ? 15.067 56.235 -10.999 1.00 53.86 46 LEU B N 1
ATOM 2602 C CA . LEU B 1 46 ? 15.608 56.540 -9.684 1.00 53.92 46 LEU B CA 1
ATOM 2603 C C . LEU B 1 46 ? 16.991 55.951 -9.448 1.00 53.63 46 LEU B C 1
ATOM 2604 O O . LEU B 1 46 ? 17.142 54.755 -9.218 1.00 53.31 46 LEU B O 1
ATOM 2609 N N . PRO B 1 47 ? 18.025 56.790 -9.514 1.00 53.74 47 PRO B N 1
ATOM 2610 C CA . PRO B 1 47 ? 19.375 56.278 -9.280 1.00 53.47 47 PRO B CA 1
ATOM 2611 C C . PRO B 1 47 ? 19.466 55.900 -7.799 1.00 53.01 47 PRO B C 1
ATOM 2612 O O . PRO B 1 47 ? 18.618 56.293 -7.006 1.00 53.62 47 PRO B O 1
ATOM 2616 N N . THR B 1 48 ? 20.481 55.133 -7.429 1.00 51.89 48 THR B N 1
ATOM 2617 C CA . THR B 1 48 ? 20.668 54.748 -6.040 1.00 51.13 48 THR B CA 1
ATOM 2618 C C . THR B 1 48 ? 22.125 55.043 -5.727 1.00 52.41 48 THR B C 1
ATOM 2619 O O . THR B 1 48 ? 22.906 54.147 -5.414 1.00 53.96 48 THR B O 1
ATOM 2623 N N . HIS B 1 49 ? 22.466 56.327 -5.825 1.00 52.66 49 HIS B N 1
ATOM 2624 C CA . HIS B 1 49 ? 23.817 56.840 -5.617 1.00 52.17 49 HIS B CA 1
ATOM 2625 C C . HIS B 1 49 ? 24.202 57.225 -4.190 1.00 50.60 49 HIS B C 1
ATOM 2626 O O . HIS B 1 49 ? 23.936 58.346 -3.747 1.00 50.13 49 HIS B O 1
ATOM 2633 N N . PRO B 1 50 ? 24.858 56.314 -3.461 1.00 49.87 50 PRO B N 1
ATOM 2634 C CA . PRO B 1 50 ? 25.284 56.581 -2.083 1.00 49.93 50 PRO B CA 1
ATOM 2635 C C . PRO B 1 50 ? 26.185 57.819 -1.987 1.00 50.18 50 PRO B C 1
ATOM 2636 O O . PRO B 1 50 ? 26.955 58.091 -2.898 1.00 51.16 50 PRO B O 1
ATOM 2640 N N . ILE B 1 51 ? 26.095 58.556 -0.882 1.00 50.01 51 ILE B N 1
ATOM 2641 C CA . ILE B 1 51 ? 26.897 59.764 -0.685 1.00 49.29 51 ILE B CA 1
ATOM 2642 C C . ILE B 1 51 ? 28.164 59.503 0.131 1.00 49.58 51 ILE B C 1
ATOM 2643 O O . ILE B 1 51 ? 28.106 58.932 1.214 1.00 50.77 51 ILE B O 1
ATOM 2648 N N . LEU B 1 52 ? 29.308 59.929 -0.401 1.00 50.45 52 LEU B N 1
ATOM 2649 C CA . LEU B 1 52 ? 30.613 59.744 0.254 1.00 49.88 52 LEU B CA 1
ATOM 2650 C C . LEU B 1 52 ? 31.053 61.002 0.996 1.00 50.07 52 LEU B C 1
ATOM 2651 O O . LEU B 1 52 ? 31.170 62.075 0.398 1.00 50.72 52 LEU B O 1
ATOM 2656 N N . ILE B 1 53 ? 31.306 60.864 2.291 1.00 50.09 53 ILE B N 1
ATOM 2657 C CA . ILE B 1 53 ? 31.724 61.995 3.097 1.00 50.30 53 ILE B CA 1
ATOM 2658 C C . ILE B 1 53 ? 33.119 61.772 3.641 1.00 52.01 53 ILE B C 1
ATOM 2659 O O . ILE B 1 53 ? 33.393 60.767 4.299 1.00 52.11 53 ILE B O 1
ATOM 2664 N N . GLN B 1 54 ? 34.003 62.721 3.357 1.00 53.15 54 GLN B N 1
ATOM 2665 C CA . GLN B 1 54 ? 35.378 62.626 3.800 1.00 54.31 54 GLN B CA 1
ATOM 2666 C C . GLN B 1 54 ? 35.780 63.796 4.674 1.00 55.95 54 GLN B C 1
ATOM 2667 O O . GLN B 1 54 ? 35.843 64.939 4.217 1.00 55.56 54 GLN B O 1
ATOM 2673 N N . THR B 1 55 ? 36.048 63.505 5.941 1.00 57.52 55 THR B N 1
ATOM 2674 C CA . THR B 1 55 ? 36.463 64.536 6.881 1.00 59.73 55 THR B CA 1
ATOM 2675 C C . THR B 1 55 ? 37.977 64.442 6.995 1.00 61.21 55 THR B C 1
ATOM 2676 O O . THR B 1 55 ? 38.648 64.010 6.064 1.00 62.26 55 THR B O 1
ATOM 2680 N N . ALA B 1 56 ? 38.515 64.839 8.137 1.00 61.84 56 ALA B N 1
ATOM 2681 C CA . ALA B 1 56 ? 39.953 64.785 8.332 1.00 61.45 56 ALA B CA 1
ATOM 2682 C C . ALA B 1 56 ? 40.430 63.368 8.639 1.00 60.93 56 ALA B C 1
ATOM 2683 O O . ALA B 1 56 ? 41.397 62.906 8.042 1.00 60.84 56 ALA B O 1
ATOM 2685 N N . GLN B 1 57 ? 39.749 62.672 9.550 1.00 60.58 57 GLN B N 1
ATOM 2686 C CA . GLN B 1 57 ? 40.166 61.319 9.929 1.00 60.95 57 GLN B CA 1
ATOM 2687 C C . GLN B 1 57 ? 39.237 60.181 9.523 1.00 59.68 57 GLN B C 1
ATOM 2688 O O . GLN B 1 57 ? 39.575 59.012 9.716 1.00 60.74 57 GLN B O 1
ATOM 2694 N N . TYR B 1 58 ? 38.077 60.501 8.964 1.00 57.98 58 TYR B N 1
ATOM 2695 C CA . TYR B 1 58 ? 37.127 59.450 8.624 1.00 57.13 58 TYR B CA 1
ATOM 2696 C C . TYR B 1 58 ? 36.472 59.529 7.251 1.00 56.94 58 TYR B C 1
ATOM 2697 O O . TYR B 1 58 ? 36.361 60.606 6.654 1.00 56.31 58 TYR B O 1
ATOM 2706 N N . ASN B 1 59 ? 36.030 58.365 6.774 1.00 57.56 59 ASN B N 1
ATOM 2707 C CA . ASN B 1 59 ? 35.347 58.220 5.485 1.00 57.65 59 ASN B CA 1
ATOM 2708 C C . ASN B 1 59 ? 33.978 57.584 5.767 1.00 56.77 59 ASN B C 1
ATOM 2709 O O . ASN B 1 59 ? 33.905 56.464 6.291 1.00 56.48 59 ASN B O 1
ATOM 2714 N N . LEU B 1 60 ? 32.901 58.286 5.422 1.00 55.95 60 LEU B N 1
ATOM 2715 C CA . LEU B 1 60 ? 31.559 57.772 5.674 1.00 54.49 60 LEU B CA 1
ATOM 2716 C C . LEU B 1 60 ? 30.766 57.568 4.385 1.00 53.93 60 LEU B C 1
ATOM 2717 O O . LEU B 1 60 ? 31.053 58.199 3.370 1.00 54.60 60 LEU B O 1
ATOM 2722 N N . ILE B 1 61 ? 29.762 56.695 4.433 1.00 51.81 61 ILE B N 1
ATOM 2723 C CA . ILE B 1 61 ? 28.933 56.413 3.267 1.00 52.47 61 ILE B CA 1
ATOM 2724 C C . ILE B 1 61 ? 27.460 56.365 3.654 1.00 51.33 61 ILE B C 1
ATOM 2725 O O . ILE B 1 61 ? 27.068 55.626 4.551 1.00 51.82 61 ILE B O 1
ATOM 2730 N N . ILE B 1 62 ? 26.632 57.140 2.977 1.00 50.09 62 ILE B N 1
ATOM 2731 C CA . ILE B 1 62 ? 25.213 57.131 3.279 1.00 50.05 62 ILE B CA 1
ATOM 2732 C C . ILE B 1 62 ? 24.488 56.153 2.350 1.00 50.14 62 ILE B C 1
ATOM 2733 O O . ILE B 1 62 ? 24.365 56.401 1.151 1.00 49.92 62 ILE B O 1
ATOM 2738 N N . ASP B 1 63 ? 24.003 55.051 2.924 1.00 50.32 63 ASP B N 1
ATOM 2739 C CA . ASP B 1 63 ? 23.296 53.997 2.190 1.00 49.06 63 ASP B CA 1
ATOM 2740 C C . ASP B 1 63 ? 24.285 53.294 1.247 1.00 48.88 63 ASP B C 1
ATOM 2741 O O . ASP B 1 63 ? 25.413 53.761 1.076 1.00 49.17 63 ASP B O 1
ATOM 2746 N N . ALA B 1 64 ? 23.883 52.185 0.632 1.00 48.76 64 ALA B N 1
ATOM 2747 C CA . ALA B 1 64 ? 24.819 51.465 -0.222 1.00 47.60 64 ALA B CA 1
ATOM 2748 C C . ALA B 1 64 ? 24.384 51.070 -1.630 1.00 46.35 64 ALA B C 1
ATOM 2749 O O . ALA B 1 64 ? 25.086 50.309 -2.292 1.00 46.71 64 ALA B O 1
ATOM 2751 N N . GLY B 1 65 ? 23.255 51.579 -2.101 1.00 44.24 65 GLY B N 1
ATOM 2752 C CA . GLY B 1 65 ? 22.816 51.210 -3.431 1.00 43.78 65 GLY B CA 1
ATOM 2753 C C . GLY B 1 65 ? 22.291 49.786 -3.494 1.00 43.95 65 GLY B C 1
ATOM 2754 O O . GLY B 1 65 ? 22.121 49.139 -2.462 1.00 44.54 65 GLY B O 1
ATOM 2755 N N . ILE B 1 66 ? 22.049 49.295 -4.708 1.00 44.09 66 ILE B N 1
ATOM 2756 C CA . ILE B 1 66 ? 21.521 47.950 -4.924 1.00 43.05 66 ILE B CA 1
ATOM 2757 C C . ILE B 1 66 ? 22.554 46.831 -5.018 1.00 43.43 66 ILE B C 1
ATOM 2758 O O . ILE B 1 66 ? 22.184 45.663 -5.123 1.00 44.87 66 ILE B O 1
ATOM 2763 N N . GLY B 1 67 ? 23.838 47.174 -4.990 1.00 44.38 67 GLY B N 1
ATOM 2764 C CA . GLY B 1 67 ? 24.877 46.152 -5.034 1.00 45.38 67 GLY B CA 1
ATOM 2765 C C . GLY B 1 67 ? 25.211 45.450 -6.349 1.00 46.36 67 GLY B C 1
ATOM 2766 O O . GLY B 1 67 ? 24.954 45.971 -7.436 1.00 47.68 67 GLY B O 1
ATOM 2767 N N . ASN B 1 68 ? 25.788 44.250 -6.241 1.00 46.66 68 ASN B N 1
ATOM 2768 C CA . ASN B 1 68 ? 26.200 43.464 -7.403 1.00 47.28 68 ASN B CA 1
ATOM 2769 C C . ASN B 1 68 ? 25.780 42.001 -7.279 1.00 47.94 68 ASN B C 1
ATOM 2770 O O . ASN B 1 68 ? 26.323 41.257 -6.460 1.00 48.14 68 ASN B O 1
ATOM 2775 N N . GLY B 1 69 ? 24.820 41.591 -8.101 1.00 47.59 69 GLY B N 1
ATOM 2776 C CA . GLY B 1 69 ? 24.352 40.218 -8.058 1.00 47.75 69 GLY B CA 1
ATOM 2777 C C . GLY B 1 69 ? 23.475 39.924 -6.851 1.00 48.32 69 GLY B C 1
ATOM 2778 O O . GLY B 1 69 ? 23.265 38.763 -6.500 1.00 47.34 69 GLY B O 1
ATOM 2779 N N . LYS B 1 70 ? 22.961 40.974 -6.214 1.00 49.44 70 LYS B N 1
ATOM 2780 C CA . LYS B 1 70 ? 22.095 40.815 -5.049 1.00 50.64 70 LYS B CA 1
ATOM 2781 C C . LYS B 1 70 ? 20.642 40.612 -5.456 1.00 51.66 70 LYS B C 1
ATOM 2782 O O . LYS B 1 70 ? 19.923 39.823 -4.839 1.00 52.34 70 LYS B O 1
ATOM 2788 N N . LEU B 1 71 ? 20.205 41.335 -6.481 1.00 51.48 71 LEU B N 1
ATOM 2789 C CA . LEU B 1 71 ? 18.840 41.196 -6.949 1.00 51.42 71 LEU B CA 1
ATOM 2790 C C . LEU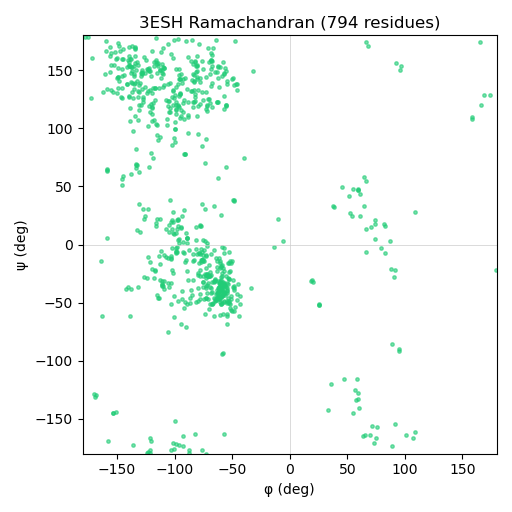 B 1 71 ? 18.790 40.032 -7.911 1.00 52.53 71 LEU B C 1
ATOM 2791 O O . LEU B 1 71 ? 19.710 39.825 -8.697 1.00 52.43 71 LEU B O 1
ATOM 2796 N N . SER B 1 72 ? 17.716 39.264 -7.837 1.00 53.56 72 SER B N 1
ATOM 2797 C CA . SER B 1 72 ? 17.539 38.113 -8.704 1.00 54.43 72 SER B CA 1
ATOM 2798 C C . SER B 1 72 ? 17.220 38.551 -10.124 1.00 55.70 72 SER B C 1
ATOM 2799 O O . SER B 1 72 ? 17.128 39.742 -10.421 1.00 55.64 72 SER B O 1
ATOM 2802 N N . GLU B 1 73 ? 17.037 37.567 -10.992 1.00 56.95 73 GLU B N 1
ATOM 2803 C CA . GLU B 1 73 ? 16.705 37.826 -12.382 1.00 58.41 73 GLU B CA 1
ATOM 2804 C C . GLU B 1 73 ? 15.395 38.615 -12.443 1.00 57.23 73 GLU B C 1
ATOM 2805 O O . GLU B 1 73 ? 15.312 39.652 -13.096 1.00 56.72 73 GLU B O 1
ATOM 2811 N N . LYS B 1 74 ? 14.385 38.103 -11.743 1.00 56.40 74 LYS B N 1
ATOM 2812 C CA . LYS B 1 74 ? 13.057 38.698 -11.691 1.00 56.30 74 LYS B CA 1
ATOM 2813 C C . LYS B 1 74 ? 13.063 40.133 -11.157 1.00 55.60 74 LYS B C 1
ATOM 2814 O O . LYS B 1 74 ? 12.505 41.039 -11.774 1.00 55.88 74 LYS B O 1
ATOM 2820 N N . GLN B 1 75 ? 13.706 40.344 -10.015 1.00 54.77 75 GLN B N 1
ATOM 2821 C CA . GLN B 1 75 ? 13.766 41.666 -9.406 1.00 54.14 75 GLN B CA 1
ATOM 2822 C C . GLN B 1 75 ? 14.379 42.689 -10.370 1.00 54.30 75 GLN B C 1
ATOM 2823 O O . GLN B 1 75 ? 13.821 43.774 -10.577 1.00 54.69 75 GLN B O 1
ATOM 2829 N N . LEU B 1 76 ? 15.529 42.340 -10.946 1.00 54.12 76 LEU B N 1
ATOM 2830 C CA . LEU B 1 76 ? 16.230 43.210 -11.881 1.00 53.89 76 LEU B CA 1
ATOM 2831 C C . LEU B 1 76 ? 15.273 43.810 -12.895 1.00 55.19 76 LEU B C 1
ATOM 2832 O O . LEU B 1 76 ? 15.346 45.002 -13.210 1.00 54.98 76 LEU B O 1
ATOM 2837 N N . ARG B 1 77 ? 14.370 42.976 -13.392 1.00 55.38 77 ARG B N 1
ATOM 2838 C CA . ARG B 1 77 ? 13.404 43.394 -14.383 1.00 56.29 77 ARG B CA 1
ATOM 2839 C C . ARG B 1 77 ? 12.269 44.264 -13.828 1.00 56.71 77 ARG B C 1
ATOM 2840 O O . ARG B 1 77 ? 11.939 45.296 -14.407 1.00 56.27 77 ARG B O 1
ATOM 2848 N N . ASN B 1 78 ? 11.674 43.862 -12.710 1.00 56.79 78 ASN B N 1
ATOM 2849 C CA . ASN B 1 78 ? 10.564 44.625 -12.145 1.00 56.84 78 ASN B CA 1
ATOM 2850 C C . ASN B 1 78 ? 10.966 45.947 -11.514 1.00 56.79 78 ASN B C 1
ATOM 2851 O O . ASN B 1 78 ? 10.152 46.865 -11.421 1.00 57.16 78 ASN B O 1
ATOM 2856 N N . PHE B 1 79 ? 12.211 46.053 -11.070 1.00 55.16 79 PHE B N 1
ATOM 2857 C CA . PHE B 1 79 ? 12.662 47.300 -10.479 1.00 53.62 79 PHE B CA 1
ATOM 2858 C C . PHE B 1 79 ? 13.401 48.131 -11.528 1.00 53.77 79 PHE B C 1
ATOM 2859 O O . PHE B 1 79 ? 14.113 49.081 -11.197 1.00 53.75 79 PHE B O 1
ATOM 2867 N N . GLY B 1 80 ? 13.218 47.758 -12.793 1.00 52.19 80 GLY B N 1
ATOM 2868 C CA . GLY B 1 80 ? 13.852 48.460 -13.894 1.00 52.49 80 GLY B CA 1
ATOM 2869 C C . GLY B 1 80 ? 15.320 48.800 -13.725 1.00 52.20 80 GLY B C 1
ATOM 2870 O O . GLY B 1 80 ? 15.725 49.935 -13.955 1.00 52.64 80 GLY B O 1
ATOM 2871 N N . VAL B 1 81 ? 16.128 47.827 -13.332 1.00 52.57 81 VAL B N 1
ATOM 2872 C CA . VAL B 1 81 ? 17.551 48.075 -13.144 1.00 53.38 81 VAL B CA 1
ATOM 2873 C C . VAL B 1 81 ? 18.318 48.077 -14.463 1.00 55.19 81 VAL B C 1
ATOM 2874 O O . VAL B 1 81 ? 18.345 47.076 -15.173 1.00 55.29 81 VAL B O 1
ATOM 2878 N N . ASP B 1 82 ? 18.938 49.205 -14.788 1.00 55.52 82 ASP B N 1
ATOM 2879 C CA . ASP B 1 82 ? 19.706 49.307 -16.014 1.00 57.58 82 ASP B CA 1
ATOM 2880 C C . ASP B 1 82 ? 21.157 48.928 -15.763 1.00 59.23 82 ASP B C 1
ATOM 2881 O O . ASP B 1 82 ? 21.738 48.110 -16.491 1.00 59.37 82 ASP B O 1
ATOM 2886 N N . GLU B 1 83 ? 21.734 49.513 -14.723 1.00 60.76 83 GLU B N 1
ATOM 2887 C CA . GLU B 1 83 ? 23.116 49.245 -14.367 1.00 62.79 83 GLU B CA 1
ATOM 2888 C C . GLU B 1 83 ? 23.231 48.922 -12.873 1.00 63.13 83 GLU B C 1
ATOM 2889 O O . GLU B 1 83 ? 22.679 49.632 -12.033 1.00 64.71 83 GLU B O 1
ATOM 2895 N N . GLU B 1 84 ? 23.931 47.844 -12.540 1.00 61.29 84 GLU B N 1
ATOM 2896 C CA . GLU B 1 84 ? 24.125 47.497 -11.144 1.00 59.75 84 GLU B CA 1
ATOM 2897 C C . GLU B 1 84 ? 25.236 48.378 -10.572 1.00 59.75 84 GLU B C 1
ATOM 2898 O O . GLU B 1 84 ? 25.892 49.109 -11.308 1.00 60.77 84 GLU B O 1
ATOM 2904 N N . SER B 1 85 ? 25.442 48.307 -9.264 1.00 59.05 85 SER B N 1
ATOM 2905 C CA . SER B 1 85 ? 26.441 49.133 -8.596 1.00 58.00 85 SER B CA 1
ATOM 2906 C C . SER B 1 85 ? 27.847 49.152 -9.204 1.00 56.94 85 SER B C 1
ATOM 2907 O O . SER B 1 85 ? 28.338 48.144 -9.704 1.00 54.92 85 SER B O 1
ATOM 2910 N N . HIS B 1 86 ? 28.477 50.325 -9.147 1.00 57.42 86 HIS B N 1
ATOM 2911 C CA . HIS B 1 86 ? 29.842 50.545 -9.628 1.00 58.37 86 HIS B CA 1
ATOM 2912 C C . HIS B 1 86 ? 30.563 51.169 -8.438 1.00 58.81 86 HIS B C 1
ATOM 2913 O O . HIS B 1 86 ? 31.585 51.849 -8.588 1.00 58.34 86 HIS B O 1
ATOM 2920 N N . ILE B 1 87 ? 29.997 50.927 -7.258 1.00 57.98 87 ILE B N 1
ATOM 2921 C CA . ILE B 1 87 ? 30.509 51.469 -6.010 1.00 57.88 87 ILE B CA 1
ATOM 2922 C C . ILE B 1 87 ? 32.006 51.222 -5.806 1.00 58.15 87 ILE B C 1
ATOM 2923 O O . ILE B 1 87 ? 32.742 52.128 -5.412 1.00 58.29 87 ILE B O 1
ATOM 2928 N N . ILE B 1 88 ? 32.460 50.008 -6.083 1.00 58.43 88 ILE B N 1
ATOM 2929 C CA . ILE B 1 88 ? 33.872 49.686 -5.923 1.00 58.90 88 ILE B CA 1
ATOM 2930 C C . ILE B 1 88 ? 34.707 50.594 -6.823 1.00 60.28 88 ILE B C 1
ATOM 2931 O O . ILE B 1 88 ? 35.651 51.243 -6.370 1.00 59.38 88 ILE B O 1
ATOM 2936 N N . ALA B 1 89 ? 34.337 50.641 -8.100 1.00 61.24 89 ALA B N 1
ATOM 2937 C CA . ALA B 1 89 ? 35.033 51.460 -9.077 1.00 61.93 89 ALA B CA 1
ATOM 2938 C C . ALA B 1 89 ? 35.029 52.926 -8.663 1.00 62.56 89 ALA B C 1
ATOM 2939 O O . ALA B 1 89 ? 36.086 53.529 -8.481 1.00 63.34 89 ALA B O 1
ATOM 2941 N N . ASP B 1 90 ? 33.836 53.492 -8.513 1.00 61.91 90 ASP B N 1
ATOM 2942 C CA . ASP B 1 90 ? 33.704 54.888 -8.137 1.00 62.33 90 ASP B CA 1
ATOM 2943 C C . ASP B 1 90 ? 34.568 55.258 -6.941 1.00 62.77 90 ASP B C 1
ATOM 2944 O O . ASP B 1 90 ? 35.129 56.353 -6.893 1.00 62.57 90 ASP B O 1
ATOM 2949 N N . LEU B 1 91 ? 34.685 54.344 -5.980 1.00 63.68 91 LEU B N 1
ATOM 2950 C CA . LEU B 1 91 ? 35.506 54.603 -4.799 1.00 64.51 91 LEU B CA 1
ATOM 2951 C C . LEU B 1 91 ? 36.976 54.678 -5.187 1.00 64.43 91 LEU B C 1
ATOM 2952 O O . LEU B 1 91 ? 37.725 55.523 -4.688 1.00 63.56 91 LEU B O 1
ATOM 2957 N N . ALA B 1 92 ? 37.381 53.786 -6.084 1.00 64.94 92 ALA B N 1
ATOM 2958 C CA . ALA B 1 92 ? 38.756 53.751 -6.551 1.00 64.50 92 ALA B CA 1
ATOM 2959 C C . ALA B 1 92 ? 39.112 55.099 -7.156 1.00 63.72 92 ALA B C 1
ATOM 2960 O O . ALA B 1 92 ? 40.209 55.606 -6.944 1.00 63.45 92 ALA B O 1
ATOM 2962 N N . ASN B 1 93 ? 38.183 55.691 -7.899 1.00 63.32 93 ASN B N 1
ATOM 2963 C CA . ASN B 1 93 ? 38.441 56.989 -8.508 1.00 63.46 93 ASN B CA 1
ATOM 2964 C C . ASN B 1 93 ? 38.818 58.028 -7.450 1.00 64.60 93 ASN B C 1
ATOM 2965 O O . ASN B 1 93 ? 39.125 59.176 -7.777 1.00 64.63 93 ASN B O 1
ATOM 2970 N N . TYR B 1 94 ? 38.790 57.616 -6.183 1.00 65.55 94 TYR B N 1
ATOM 2971 C CA . TYR B 1 94 ? 39.154 58.493 -5.075 1.00 65.49 94 TYR B CA 1
ATOM 2972 C C . TYR B 1 94 ? 40.240 57.853 -4.227 1.00 66.83 94 TYR B C 1
ATOM 2973 O O . TYR B 1 94 ? 40.365 58.165 -3.052 1.00 67.28 94 TYR B O 1
ATOM 2982 N N . ASN B 1 95 ? 41.018 56.958 -4.818 1.00 68.59 95 ASN B N 1
ATOM 2983 C CA . ASN B 1 95 ? 42.081 56.281 -4.096 1.00 70.70 95 ASN B CA 1
ATOM 2984 C C . ASN B 1 95 ? 41.551 55.658 -2.805 1.00 71.96 95 ASN B C 1
ATOM 2985 O O . ASN B 1 95 ? 42.280 55.483 -1.828 1.00 72.08 95 ASN B O 1
ATOM 2990 N N . LEU B 1 96 ? 40.266 55.322 -2.822 1.00 73.20 96 LEU B N 1
ATOM 2991 C CA . LEU B 1 96 ? 39.598 54.713 -1.673 1.00 74.29 96 LEU B CA 1
ATOM 2992 C C . LEU B 1 96 ? 39.102 53.316 -2.024 1.00 75.14 96 LEU B C 1
ATOM 2993 O O . LEU B 1 96 ? 38.521 53.099 -3.090 1.00 74.82 96 LEU B O 1
ATOM 2998 N N . THR B 1 97 ? 39.340 52.372 -1.121 1.00 75.86 97 THR B N 1
ATOM 2999 C CA . THR B 1 97 ? 38.913 50.992 -1.313 1.00 76.96 97 THR B CA 1
ATOM 3000 C C . THR B 1 97 ? 37.786 50.706 -0.327 1.00 77.38 97 THR B C 1
ATOM 3001 O O . THR B 1 97 ? 37.521 51.508 0.569 1.00 78.74 97 THR B O 1
ATOM 3005 N N . PRO B 1 98 ? 37.100 49.563 -0.477 1.00 77.42 98 PRO B N 1
ATOM 3006 C CA . PRO B 1 98 ? 36.000 49.206 0.425 1.00 76.94 98 PRO B CA 1
ATOM 3007 C C . PRO B 1 98 ? 36.421 48.986 1.880 1.00 76.23 98 PRO B C 1
ATOM 3008 O O . PRO B 1 98 ? 35.575 48.897 2.768 1.00 77.45 98 PRO B O 1
ATOM 3012 N N . LYS B 1 99 ? 37.724 48.907 2.126 1.00 74.47 99 LYS B N 1
ATOM 3013 C CA . LYS B 1 99 ? 38.218 48.677 3.476 1.00 72.65 99 LYS B CA 1
ATOM 3014 C C . LYS B 1 99 ? 38.633 49.954 4.187 1.00 71.39 99 LYS B C 1
ATOM 3015 O O . LYS B 1 99 ? 39.135 49.909 5.311 1.00 71.99 99 LYS B O 1
ATOM 3021 N N . ASP B 1 100 ? 38.422 51.088 3.530 1.00 69.64 100 ASP B N 1
ATOM 3022 C CA . ASP B 1 100 ? 38.784 52.376 4.103 1.00 68.24 100 ASP B CA 1
ATOM 3023 C C . ASP B 1 100 ? 37.558 53.112 4.618 1.00 66.19 100 ASP B C 1
ATOM 3024 O O . ASP B 1 100 ? 37.675 54.146 5.288 1.00 65.39 100 ASP B O 1
ATOM 3029 N N . ILE B 1 101 ? 36.382 52.585 4.293 1.00 63.38 101 ILE B N 1
ATOM 3030 C CA . ILE B 1 101 ? 35.140 53.191 4.742 1.00 61.44 101 ILE B CA 1
ATOM 3031 C C . ILE B 1 101 ? 35.037 52.912 6.234 1.00 61.08 101 ILE B C 1
ATOM 3032 O O . ILE B 1 101 ? 35.016 51.758 6.652 1.00 61.02 101 ILE B O 1
ATOM 3037 N N . ASP B 1 102 ? 34.996 53.976 7.032 1.00 60.74 102 ASP B N 1
ATOM 3038 C CA . ASP B 1 102 ? 34.923 53.846 8.488 1.00 59.78 102 ASP B CA 1
ATOM 3039 C C . ASP B 1 102 ? 33.497 53.744 9.013 1.00 57.88 102 ASP B C 1
ATOM 3040 O O . ASP B 1 102 ? 33.251 53.102 10.028 1.00 57.92 102 ASP B O 1
ATOM 3045 N N . TYR B 1 103 ? 32.563 54.378 8.317 1.00 56.01 103 TYR B N 1
ATOM 3046 C CA . TYR B 1 103 ? 31.174 54.369 8.743 1.00 54.41 103 TYR B CA 1
ATOM 3047 C C . TYR B 1 103 ? 30.175 54.252 7.600 1.00 53.56 103 TYR B C 1
ATOM 3048 O O . TYR B 1 103 ? 30.330 54.882 6.548 1.00 53.80 103 TYR B O 1
ATOM 3057 N N . VAL B 1 104 ? 29.146 53.442 7.804 1.00 51.15 104 VAL B N 1
ATOM 3058 C CA . VAL B 1 104 ? 28.081 53.318 6.819 1.00 49.64 104 VAL B CA 1
ATOM 3059 C C . VAL B 1 104 ? 26.836 53.754 7.592 1.00 49.49 104 VAL B C 1
ATOM 3060 O O . VAL B 1 104 ? 26.407 53.089 8.540 1.00 49.30 104 VAL B O 1
ATOM 3064 N N . LEU B 1 105 ? 26.280 54.890 7.196 1.00 47.57 105 LEU B N 1
ATOM 3065 C CA . LEU B 1 105 ? 25.110 55.462 7.838 1.00 45.63 105 LEU B CA 1
ATOM 3066 C C . LEU B 1 105 ? 23.858 55.222 7.008 1.00 44.89 105 LEU B C 1
ATOM 3067 O O . LEU B 1 105 ? 23.785 55.618 5.843 1.00 46.83 105 LEU B O 1
ATOM 3080 N N . THR B 1 107 ? 19.733 55.623 6.161 1.00 38.62 107 THR B N 1
ATOM 3081 C CA . THR B 1 107 ? 18.549 56.452 6.293 1.00 38.34 107 THR B CA 1
ATOM 3082 C C . THR B 1 107 ? 17.366 55.532 6.650 1.00 38.82 107 THR B C 1
ATOM 3083 O O . THR B 1 107 ? 16.479 55.900 7.434 1.00 38.52 107 THR B O 1
ATOM 3087 N N . HIS B 1 108 ? 17.358 54.346 6.040 1.00 38.33 108 HIS B N 1
ATOM 3088 C CA . HIS B 1 108 ? 16.354 53.316 6.281 1.00 37.09 108 HIS B CA 1
ATOM 3089 C C . HIS B 1 108 ? 16.840 52.053 5.580 1.00 38.63 108 HIS B C 1
ATOM 3090 O O . HIS B 1 108 ? 17.679 52.134 4.685 1.00 39.99 108 HIS B O 1
ATOM 3105 N N . HIS B 1 110 ? 15.419 49.895 3.396 1.00 39.09 110 HIS B N 1
ATOM 3106 C CA . HIS B 1 110 ? 14.751 49.379 2.205 1.00 39.04 110 HIS B CA 1
ATOM 3107 C C . HIS B 1 110 ? 15.830 48.836 1.248 1.00 39.70 110 HIS B C 1
ATOM 3108 O O . HIS B 1 110 ? 16.984 49.276 1.287 1.00 37.81 110 HIS B O 1
ATOM 3115 N N . PHE B 1 111 ? 15.462 47.881 0.399 1.00 38.88 111 PHE B N 1
ATOM 3116 C CA . PHE B 1 111 ? 16.421 47.258 -0.518 1.00 38.75 111 PHE B CA 1
ATOM 3117 C C . PHE B 1 111 ? 17.224 48.184 -1.421 1.00 38.88 111 PHE B C 1
ATOM 3118 O O . PHE B 1 111 ? 18.419 47.963 -1.611 1.00 36.01 111 PHE B O 1
ATOM 3126 N N . ASP B 1 112 ? 16.582 49.205 -1.987 1.00 41.05 112 ASP B N 1
ATOM 3127 C CA . ASP B 1 112 ? 17.284 50.125 -2.875 1.00 41.78 112 ASP B CA 1
ATOM 3128 C C . ASP B 1 112 ? 18.335 50.916 -2.127 1.00 41.97 112 ASP B C 1
ATOM 3129 O O . ASP B 1 112 ? 19.101 51.653 -2.718 1.00 43.93 112 ASP B O 1
ATOM 3134 N N . HIS B 1 113 ? 18.386 50.733 -0.816 1.00 40.27 113 HIS B N 1
ATOM 3135 C CA . HIS B 1 113 ? 19.349 51.431 0.024 1.00 38.91 113 HIS B CA 1
ATOM 3136 C C . HIS B 1 113 ? 20.307 50.503 0.776 1.00 38.32 113 HIS B C 1
ATOM 3137 O O . HIS B 1 113 ? 21.384 50.933 1.189 1.00 37.82 113 HIS B O 1
ATOM 3144 N N . ALA B 1 114 ? 19.932 49.240 0.956 1.00 39.37 114 ALA B N 1
ATOM 3145 C CA . ALA B 1 114 ? 20.767 48.313 1.724 1.00 39.99 114 ALA B CA 1
ATOM 3146 C C . ALA B 1 114 ? 21.250 47.052 0.997 1.00 39.75 114 ALA B C 1
ATOM 3147 O O . ALA B 1 114 ? 22.155 46.367 1.474 1.00 39.40 114 ALA B O 1
ATOM 3149 N N . ALA B 1 115 ? 20.640 46.736 -0.138 1.00 40.28 115 ALA B N 1
ATOM 3150 C CA . ALA B 1 115 ? 21.046 45.570 -0.902 1.00 40.72 115 ALA B CA 1
ATOM 3151 C C . ALA B 1 115 ? 22.569 45.557 -1.078 1.00 40.75 115 ALA B C 1
ATOM 3152 O O . ALA B 1 115 ? 23.199 44.504 -0.989 1.00 39.97 115 ALA B O 1
ATOM 3154 N N . GLY B 1 116 ? 23.152 46.735 -1.304 1.00 40.67 116 GLY B N 1
ATOM 3155 C CA . GLY B 1 116 ? 24.583 46.817 -1.496 1.00 40.96 116 GLY B CA 1
ATOM 3156 C C . GLY B 1 116 ? 25.491 46.644 -0.296 1.00 41.76 116 GLY B C 1
ATOM 3157 O O . GLY B 1 116 ? 26.704 46.767 -0.445 1.00 42.11 116 GLY B O 1
ATOM 3158 N N . LEU B 1 117 ? 24.939 46.354 0.879 1.00 42.01 117 LEU B N 1
ATOM 3159 C CA . LEU B 1 117 ? 25.757 46.195 2.093 1.00 42.82 117 LEU B CA 1
ATOM 3160 C C . LEU B 1 117 ? 26.569 44.897 2.162 1.00 44.46 117 LEU B C 1
ATOM 3161 O O . LEU B 1 117 ? 27.597 44.835 2.836 1.00 45.06 117 LEU B O 1
ATOM 3166 N N . THR B 1 118 ? 26.101 43.870 1.464 1.00 46.34 118 THR B N 1
ATOM 3167 C CA . THR B 1 118 ? 26.778 42.583 1.450 1.00 47.18 118 THR B CA 1
ATOM 3168 C C . THR B 1 118 ? 26.794 42.004 0.051 1.00 48.71 118 THR B C 1
ATOM 3169 O O . THR B 1 118 ? 25.997 42.392 -0.799 1.00 48.76 118 THR B O 1
ATOM 3173 N N . ASP B 1 119 ? 27.714 41.077 -0.183 1.00 50.69 119 ASP B N 1
ATOM 3174 C CA . ASP B 1 119 ? 27.801 40.391 -1.461 1.00 53.18 119 ASP B CA 1
ATOM 3175 C C . ASP B 1 119 ? 26.959 39.152 -1.234 1.00 54.60 119 ASP B C 1
ATOM 3176 O O . ASP B 1 119 ? 26.329 39.022 -0.194 1.00 55.20 119 ASP B O 1
ATOM 3181 N N . GLN B 1 120 ? 26.947 38.236 -2.191 1.00 22.74 120 GLN B N 1
ATOM 3182 C CA . GLN B 1 120 ? 26.086 37.069 -1.962 1.00 22.74 120 GLN B CA 1
ATOM 3183 C C . GLN B 1 120 ? 26.793 36.293 -0.866 1.00 22.74 120 GLN B C 1
ATOM 3184 O O . GLN B 1 120 ? 27.952 36.587 -0.574 1.00 59.44 120 GLN B O 1
ATOM 3190 N N . ALA B 1 121 ? 26.134 35.297 -0.296 1.00 61.54 121 ALA B N 1
ATOM 3191 C CA . ALA B 1 121 ? 26.751 34.563 0.811 1.00 62.95 121 ALA B CA 1
ATOM 3192 C C . ALA B 1 121 ? 26.753 35.557 1.999 1.00 63.59 121 ALA B C 1
ATOM 3193 O O . ALA B 1 121 ? 27.456 35.366 2.994 1.00 63.46 121 ALA B O 1
ATOM 3195 N N . GLY B 1 122 ? 25.961 36.623 1.865 1.00 64.61 122 GLY B N 1
ATOM 3196 C CA . GLY B 1 122 ? 25.837 37.638 2.901 1.00 64.73 122 GLY B CA 1
ATOM 3197 C C . GLY B 1 122 ? 27.088 38.011 3.672 1.00 65.32 122 GLY B C 1
ATOM 3198 O O . GLY B 1 122 ? 26.999 38.335 4.855 1.00 64.89 122 GLY B O 1
ATOM 3199 N N . HIS B 1 123 ? 28.250 37.970 3.029 1.00 65.60 123 HIS B N 1
ATOM 3200 C CA . HIS B 1 123 ? 29.466 38.336 3.729 1.00 65.07 123 HIS B CA 1
ATOM 3201 C C . HIS B 1 123 ? 29.283 39.759 4.216 1.00 64.78 123 HIS B C 1
ATOM 3202 O O . HIS B 1 123 ? 28.725 39.979 5.289 1.00 65.84 123 HIS B O 1
ATOM 3209 N N . ALA B 1 124 ? 29.748 40.721 3.423 1.00 62.63 124 ALA B N 1
ATOM 3210 C CA . ALA B 1 124 ? 29.636 42.128 3.780 1.00 62.18 124 ALA B CA 1
ATOM 3211 C C . ALA B 1 124 ? 30.633 43.006 3.070 1.00 60.92 124 ALA B C 1
ATOM 3212 O O . ALA B 1 124 ? 31.830 42.945 3.337 1.00 60.98 124 ALA B O 1
ATOM 3214 N N . ILE B 1 125 ? 30.136 43.815 2.150 1.00 59.75 125 ILE B N 1
ATOM 3215 C CA . ILE B 1 125 ? 30.990 44.757 1.465 1.00 58.47 125 ILE B CA 1
ATOM 3216 C C . ILE B 1 125 ? 31.235 45.685 2.642 1.00 60.32 125 ILE B C 1
ATOM 3217 O O . ILE B 1 125 ? 30.428 45.710 3.582 1.00 62.43 125 ILE B O 1
ATOM 3222 N N . PHE B 1 126 ? 32.323 46.439 2.627 1.00 60.17 126 PHE B N 1
ATOM 3223 C CA . PHE B 1 126 ? 32.591 47.364 3.733 1.00 59.86 126 PHE B CA 1
ATOM 3224 C C . PHE B 1 126 ? 32.877 46.739 5.099 1.00 60.29 126 PHE B C 1
ATOM 3225 O O . PHE B 1 126 ? 32.209 47.045 6.084 1.00 60.43 126 PHE B O 1
ATOM 3233 N N . GLU B 1 127 ? 33.856 45.851 5.158 1.00 60.80 127 GLU B N 1
ATOM 3234 C CA . GLU B 1 127 ? 34.230 45.286 6.436 1.00 61.56 127 GLU B CA 1
ATOM 3235 C C . GLU B 1 127 ? 35.030 46.446 7.047 1.00 61.43 127 GLU B C 1
ATOM 3236 O O . GLU B 1 127 ? 35.499 47.321 6.310 1.00 63.19 127 GLU B O 1
ATOM 3242 N N . ASN B 1 128 ? 35.166 46.478 8.369 1.00 59.39 128 ASN B N 1
ATOM 3243 C CA . ASN B 1 128 ? 35.889 47.561 9.046 1.00 56.90 128 ASN B CA 1
ATOM 3244 C C . ASN B 1 128 ? 35.024 48.798 9.254 1.00 55.68 128 ASN B C 1
ATOM 3245 O O . ASN B 1 128 ? 35.453 49.746 9.907 1.00 57.07 128 ASN B O 1
ATOM 3250 N N . ALA B 1 129 ? 33.819 48.815 8.695 1.00 52.92 129 ALA B N 1
ATOM 3251 C CA . ALA B 1 129 ? 32.963 49.979 8.868 1.00 51.03 129 ALA B CA 1
ATOM 3252 C C . ALA B 1 129 ? 31.885 49.754 9.914 1.00 50.87 129 ALA B C 1
ATOM 3253 O O . ALA B 1 129 ? 31.218 48.717 9.931 1.00 49.66 129 ALA B O 1
ATOM 3255 N N . ILE B 1 130 ? 31.730 50.730 10.798 1.00 48.66 130 ILE B N 1
ATOM 3256 C CA . ILE B 1 130 ? 30.700 50.660 11.815 1.00 46.57 130 ILE B CA 1
ATOM 3257 C C . ILE B 1 130 ? 29.416 50.984 11.072 1.00 44.08 130 ILE B C 1
ATOM 3258 O O . ILE B 1 130 ? 29.362 51.949 10.310 1.00 41.90 130 ILE B O 1
ATOM 3263 N N . HIS B 1 131 ? 28.392 50.167 11.271 1.00 42.18 131 HIS B N 1
ATOM 3264 C CA . HIS B 1 131 ? 27.134 50.404 10.598 1.00 41.44 131 HIS B CA 1
ATOM 3265 C C . HIS B 1 131 ? 26.118 51.004 11.563 1.00 40.86 131 HIS B C 1
ATOM 3266 O O . HIS B 1 131 ? 25.749 50.396 12.565 1.00 39.34 131 HIS B O 1
ATOM 3273 N N . VAL B 1 132 ? 25.688 52.220 11.252 1.00 40.85 132 VAL B N 1
ATOM 3274 C CA . VAL B 1 132 ? 24.731 52.929 12.084 1.00 41.44 132 VAL B CA 1
ATOM 3275 C C . VAL B 1 132 ? 23.323 52.882 11.515 1.00 40.15 132 VAL B C 1
ATOM 3276 O O . VAL B 1 132 ? 23.079 53.326 10.393 1.00 38.54 132 VAL B O 1
ATOM 3280 N N . VAL B 1 133 ? 22.403 52.321 12.294 1.00 38.41 133 VAL B N 1
ATOM 3281 C CA . VAL B 1 133 ? 21.002 52.217 11.898 1.00 36.42 133 VAL B CA 1
ATOM 3282 C C . VAL B 1 133 ? 20.198 52.677 13.100 1.00 37.03 133 VAL B C 1
ATOM 3283 O O . VAL B 1 133 ? 20.639 52.528 14.240 1.00 37.23 133 VAL B O 1
ATOM 3287 N N . GLN B 1 134 ? 19.029 53.255 12.872 1.00 37.75 134 GLN B N 1
ATOM 3288 C CA . GLN B 1 134 ? 18.236 53.684 14.010 1.00 38.36 134 GLN B CA 1
ATOM 3289 C C . GLN B 1 134 ? 17.535 52.405 14.497 1.00 35.86 134 GLN B C 1
ATOM 3290 O O . GLN B 1 134 ? 17.163 51.544 13.702 1.00 34.92 134 GLN B O 1
ATOM 3296 N N . GLN B 1 135 ? 17.411 52.268 15.810 1.00 33.53 135 GLN B N 1
ATOM 3297 C CA . GLN B 1 135 ? 16.829 51.079 16.417 1.00 32.81 135 GLN B CA 1
ATOM 3298 C C . GLN B 1 135 ? 15.549 50.454 15.839 1.00 33.04 135 GLN B C 1
ATOM 3299 O O . GLN B 1 135 ? 15.551 49.284 15.425 1.00 32.90 135 GLN B O 1
ATOM 3305 N N . ASP B 1 136 ? 14.454 51.201 15.837 1.00 32.31 136 ASP B N 1
ATOM 3306 C CA . ASP B 1 136 ? 13.196 50.681 15.310 1.00 32.62 136 ASP B CA 1
ATOM 3307 C C . ASP B 1 136 ? 13.291 50.267 13.837 1.00 33.28 136 ASP B C 1
ATOM 3308 O O . ASP B 1 136 ? 12.647 49.312 13.428 1.00 34.04 136 ASP B O 1
ATOM 3313 N N . GLU B 1 137 ? 14.091 50.990 13.052 1.00 34.28 137 GLU B N 1
ATOM 3314 C CA . GLU B 1 137 ? 14.280 50.698 11.628 1.00 35.49 137 GLU B CA 1
ATOM 3315 C C . GLU B 1 137 ? 14.977 49.351 11.474 1.00 36.69 137 GLU B C 1
ATOM 3316 O O . GLU B 1 137 ? 14.738 48.634 10.508 1.00 40.53 137 GLU B O 1
ATOM 3322 N N . TRP B 1 138 ? 15.839 49.018 12.426 1.00 35.62 138 TRP B N 1
ATOM 3323 C CA . TRP B 1 138 ? 16.546 47.753 12.398 1.00 36.56 138 TRP B CA 1
ATOM 3324 C C . TRP B 1 138 ? 15.633 46.643 12.902 1.00 37.55 138 TRP B C 1
ATOM 3325 O O . TRP B 1 138 ? 15.682 45.517 12.389 1.00 36.55 138 TRP B O 1
ATOM 3336 N N . HIS B 1 139 ? 14.809 46.953 13.907 1.00 37.98 139 HIS B N 1
ATOM 3337 C CA . HIS B 1 139 ? 13.876 45.965 14.453 1.00 38.27 139 HIS B CA 1
ATOM 3338 C C . HIS B 1 139 ? 12.901 45.487 13.373 1.00 38.02 139 HIS B C 1
ATOM 3339 O O . HIS B 1 139 ? 12.613 44.286 13.266 1.00 38.86 139 HIS B O 1
ATOM 3346 N N . GLU B 1 140 ? 12.407 46.432 12.574 1.00 38.19 140 GLU B N 1
ATOM 3347 C CA . GLU B 1 140 ? 11.462 46.091 11.526 1.00 38.47 140 GLU B CA 1
ATOM 3348 C C . GLU B 1 140 ? 12.136 45.367 10.361 1.00 38.95 140 GLU B C 1
ATOM 3349 O O . GLU B 1 140 ? 11.552 44.476 9.754 1.00 38.42 140 GLU B O 1
ATOM 3355 N N . PHE B 1 141 ? 13.368 45.755 10.064 1.00 37.72 141 PHE B N 1
ATOM 3356 C CA . PHE B 1 141 ? 14.127 45.125 8.988 1.00 38.59 141 PHE B CA 1
ATOM 3357 C C . PHE B 1 141 ? 14.243 43.616 9.223 1.00 38.98 141 PHE B C 1
ATOM 3358 O O . PHE B 1 141 ? 13.970 42.823 8.325 1.00 38.43 141 PHE B O 1
ATOM 3366 N N . ILE B 1 142 ? 14.632 43.228 10.435 1.00 38.69 142 ILE B N 1
ATOM 3367 C CA . ILE B 1 142 ? 14.773 41.817 10.772 1.00 39.07 142 ILE B CA 1
ATOM 3368 C C . ILE B 1 142 ? 13.449 41.136 11.130 1.00 40.16 142 ILE B C 1
ATOM 3369 O O . ILE B 1 142 ? 13.419 39.929 11.361 1.00 37.90 142 ILE B O 1
ATOM 3374 N N . ALA B 1 143 ? 12.362 41.909 11.164 1.00 40.55 143 ALA B N 1
ATOM 3375 C CA . ALA B 1 143 ? 11.035 41.381 11.485 1.00 40.19 143 ALA B CA 1
ATOM 3376 C C . ALA B 1 143 ? 9.957 42.110 10.684 1.00 39.95 143 ALA B C 1
ATOM 3377 O O . ALA B 1 143 ? 9.029 42.677 11.247 1.00 41.61 143 ALA B O 1
ATOM 3379 N N . PRO B 1 144 ? 10.053 42.069 9.347 1.00 39.86 144 PRO B N 1
ATOM 3380 C CA . PRO B 1 144 ? 9.087 42.742 8.478 1.00 37.12 144 PRO B CA 1
ATOM 3381 C C . PRO B 1 144 ? 7.657 42.229 8.606 1.00 36.74 144 PRO B C 1
ATOM 3382 O O . PRO B 1 144 ? 7.434 41.077 8.973 1.00 37.69 144 PRO B O 1
ATOM 3386 N N . ASN B 1 145 ? 6.690 43.092 8.292 1.00 36.37 145 ASN B N 1
ATOM 3387 C CA . ASN B 1 145 ? 5.283 42.704 8.324 1.00 33.89 145 ASN B CA 1
ATOM 3388 C C . ASN B 1 145 ? 4.849 42.414 6.883 1.00 33.25 145 ASN B C 1
ATOM 3389 O O . ASN B 1 145 ? 5.663 42.477 5.971 1.00 30.34 145 ASN B O 1
ATOM 3394 N N . ILE B 1 146 ? 3.574 42.123 6.675 1.00 35.19 146 ILE B N 1
ATOM 3395 C CA . ILE B 1 146 ? 3.093 41.793 5.335 1.00 38.26 146 ILE B CA 1
ATOM 3396 C C . ILE B 1 146 ? 3.266 42.871 4.269 1.00 39.41 146 ILE B C 1
ATOM 3397 O O . ILE B 1 146 ? 3.134 42.586 3.080 1.00 39.29 146 ILE B O 1
ATOM 3402 N N . ARG B 1 147 ? 3.565 44.097 4.685 1.00 40.39 147 ARG B N 1
ATOM 3403 C CA . ARG B 1 147 ? 3.760 45.182 3.727 1.00 40.46 147 ARG B CA 1
ATOM 3404 C C . ARG B 1 147 ? 5.220 45.557 3.561 1.00 39.55 147 ARG B C 1
ATOM 3405 O O . ARG B 1 147 ? 5.642 45.965 2.492 1.00 39.01 147 ARG B O 1
ATOM 3413 N N . SER B 1 148 ? 5.983 45.430 4.640 1.00 40.59 148 SER B N 1
ATOM 3414 C CA . SER B 1 148 ? 7.409 45.750 4.641 1.00 40.58 148 SER B CA 1
ATOM 3415 C C . SER B 1 148 ? 8.197 44.611 4.027 1.00 40.83 148 SER B C 1
ATOM 3416 O O . SER B 1 148 ? 9.310 44.812 3.535 1.00 40.47 148 SER B O 1
ATOM 3419 N N . LYS B 1 149 ? 7.626 43.415 4.082 1.00 40.35 149 LYS B N 1
ATOM 3420 C CA . LYS B 1 149 ? 8.278 42.231 3.550 1.00 42.72 149 LYS B CA 1
ATOM 3421 C C . LYS B 1 149 ? 8.788 42.474 2.124 1.00 42.12 149 LYS B C 1
ATOM 3422 O O . LYS B 1 149 ? 9.803 41.906 1.713 1.00 41.79 149 LYS B O 1
ATOM 3428 N N . SER B 1 150 ? 8.091 43.329 1.380 1.00 41.30 150 SER B N 1
ATOM 3429 C CA . SER B 1 150 ? 8.460 43.637 -0.002 1.00 42.08 150 SER B CA 1
ATOM 3430 C C . SER B 1 150 ? 9.802 44.368 -0.174 1.00 41.87 150 SER B C 1
ATOM 3431 O O . SER B 1 150 ? 10.473 44.195 -1.197 1.00 40.80 150 SER B O 1
ATOM 3434 N N . THR B 1 151 ? 10.180 45.196 0.804 1.00 40.74 151 THR B N 1
ATOM 3435 C CA . THR B 1 151 ? 11.446 45.939 0.738 1.00 41.04 151 THR B CA 1
ATOM 3436 C C . THR B 1 151 ? 12.502 45.537 1.760 1.00 40.41 151 THR B C 1
ATOM 3437 O O . THR B 1 151 ? 13.660 45.891 1.601 1.00 40.94 151 THR B O 1
ATOM 3441 N N . TYR B 1 152 ? 12.110 44.828 2.815 1.00 40.68 152 TYR B N 1
ATOM 3442 C CA . TYR B 1 152 ? 13.088 44.370 3.813 1.00 41.21 152 TYR B CA 1
ATOM 3443 C C . TYR B 1 152 ? 13.399 42.912 3.493 1.00 41.15 152 TYR B C 1
ATOM 3444 O O . TYR B 1 152 ? 12.645 42.018 3.856 1.00 41.50 152 TYR B O 1
ATOM 3453 N N . TRP B 1 153 ? 14.517 42.678 2.817 1.00 41.60 153 TRP B N 1
ATOM 3454 C CA . TRP B 1 153 ? 14.881 41.328 2.414 1.00 43.16 153 TRP B CA 1
ATOM 3455 C C . TRP B 1 153 ? 15.846 40.615 3.335 1.00 44.62 153 TRP B C 1
ATOM 3456 O O . TRP B 1 153 ? 16.818 41.197 3.806 1.00 46.85 153 TRP B O 1
ATOM 3467 N N . ASP B 1 154 ? 15.573 39.339 3.576 1.00 45.00 154 ASP B N 1
ATOM 3468 C CA . ASP B 1 154 ? 16.423 38.521 4.425 1.00 44.82 154 ASP B CA 1
ATOM 3469 C C . ASP B 1 154 ? 17.820 38.330 3.831 1.00 43.91 154 ASP B C 1
ATOM 3470 O O . ASP B 1 154 ? 18.788 38.166 4.567 1.00 44.31 154 ASP B O 1
ATOM 3475 N N . LYS B 1 155 ? 17.922 38.330 2.505 1.00 41.99 155 LYS B N 1
ATOM 3476 C CA . LYS B 1 155 ? 19.219 38.140 1.874 0.50 40.69 155 LYS B CA 1
ATOM 3477 C C . LYS B 1 155 ? 20.060 39.399 1.981 1.00 42.52 155 LYS B C 1
ATOM 3478 O O . LYS B 1 155 ? 21.159 39.467 1.428 1.00 42.77 155 LYS B O 1
ATOM 3484 N N . ASN B 1 156 ? 19.534 40.399 2.683 1.00 44.02 156 ASN B N 1
ATOM 3485 C CA . ASN B 1 156 ? 20.263 41.647 2.880 1.00 45.31 156 ASN B CA 1
ATOM 3486 C C . ASN B 1 156 ? 20.820 41.745 4.298 1.00 45.67 156 ASN B C 1
ATOM 3487 O O . ASN B 1 156 ? 21.286 42.794 4.722 1.00 44.71 156 ASN B O 1
ATOM 3492 N N . LYS B 1 157 ? 20.756 40.642 5.031 1.00 46.61 157 LYS B N 1
ATOM 3493 C CA . LYS B 1 157 ? 21.311 40.595 6.380 1.00 48.50 157 LYS B CA 1
ATOM 3494 C C . LYS B 1 157 ? 22.780 40.242 6.176 1.00 50.18 157 LYS B C 1
ATOM 3495 O O . LYS B 1 157 ? 23.135 39.694 5.137 1.00 50.71 157 LYS B O 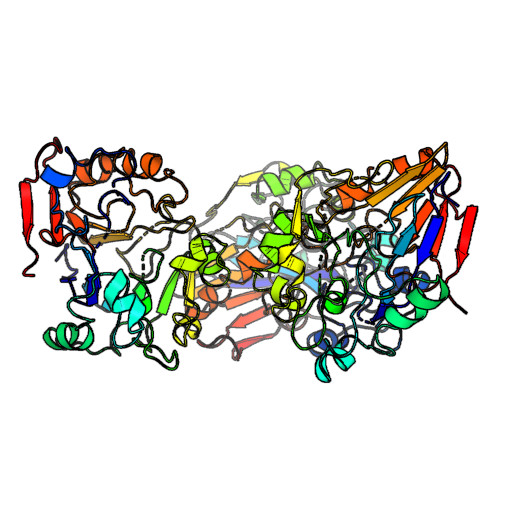1
ATOM 3501 N N . GLY B 1 158 ? 23.641 40.548 7.142 1.00 51.92 158 GLY B N 1
ATOM 3502 C CA . GLY B 1 158 ? 25.037 40.202 6.953 1.00 53.54 158 GLY B CA 1
ATOM 3503 C C . GLY B 1 158 ? 26.040 40.489 8.045 1.00 53.51 158 GLY B C 1
ATOM 3504 O O . GLY B 1 158 ? 25.709 41.032 9.089 1.00 54.33 158 GLY B O 1
ATOM 3505 N N . ASP B 1 159 ? 27.284 40.100 7.766 1.00 55.01 159 ASP B N 1
ATOM 3506 C CA . ASP B 1 159 ? 28.431 40.278 8.655 1.00 55.89 159 ASP B CA 1
ATOM 3507 C C . ASP B 1 159 ? 28.474 41.670 9.248 1.00 53.73 159 ASP B C 1
ATOM 3508 O O . ASP B 1 159 ? 28.909 41.861 10.382 1.00 53.51 159 ASP B O 1
ATOM 3513 N N . TYR B 1 160 ? 28.033 42.644 8.465 1.00 51.27 160 TYR B N 1
ATOM 3514 C CA . TYR B 1 160 ? 28.055 44.019 8.913 1.00 49.09 160 TYR B CA 1
ATOM 3515 C C . TYR B 1 160 ? 27.379 44.190 10.265 1.00 47.51 160 TYR B C 1
ATOM 3516 O O . TYR B 1 160 ? 27.691 45.121 11.000 1.00 46.58 160 TYR B O 1
ATOM 3525 N N . SER B 1 161 ? 26.482 43.276 10.613 1.00 47.18 161 SER B N 1
ATOM 3526 C CA . SER B 1 161 ? 25.794 43.381 11.889 1.00 47.95 161 SER B CA 1
ATOM 3527 C C . SER B 1 161 ? 26.718 43.138 13.082 1.00 48.23 161 SER B C 1
ATOM 3528 O O . SER B 1 161 ? 26.316 43.352 14.219 1.00 49.31 161 SER B O 1
ATOM 3531 N N . ASN B 1 162 ? 27.954 42.702 12.834 1.00 49.16 162 ASN B N 1
ATOM 3532 C CA . ASN B 1 162 ? 28.909 42.475 13.931 1.00 48.85 162 ASN B CA 1
ATOM 3533 C C . ASN B 1 162 ? 29.510 43.800 14.389 1.00 48.84 162 ASN B C 1
ATOM 3534 O O . ASN B 1 162 ? 30.118 43.882 15.454 1.00 48.88 162 ASN B O 1
ATOM 3539 N N . LYS B 1 163 ? 29.350 44.832 13.565 1.00 47.46 163 LYS B N 1
ATOM 3540 C CA . LYS B 1 163 ? 29.859 46.153 13.885 1.00 46.83 163 LYS B CA 1
ATOM 3541 C C . LYS B 1 163 ? 28.712 47.139 13.845 1.00 46.33 163 LYS B C 1
ATOM 3542 O O . LYS B 1 163 ? 28.901 48.315 13.524 1.00 47.20 163 LYS B O 1
ATOM 3548 N N . LEU B 1 164 ? 27.522 46.644 14.171 1.00 42.99 164 LEU B N 1
ATOM 3549 C CA . LEU B 1 164 ? 26.314 47.456 14.190 1.00 41.18 164 LEU B CA 1
ATOM 3550 C C . LEU B 1 164 ? 26.174 48.290 15.470 1.00 39.83 164 LEU B C 1
ATOM 3551 O O . LEU B 1 164 ? 26.567 47.869 16.566 1.00 40.28 164 LEU B O 1
ATOM 3556 N N . ILE B 1 165 ? 25.628 49.488 15.312 1.00 36.33 165 ILE B N 1
ATOM 3557 C CA . ILE B 1 165 ? 25.388 50.399 16.423 1.00 34.22 165 ILE B CA 1
ATOM 3558 C C . ILE B 1 165 ? 24.002 50.954 16.161 1.00 34.45 165 ILE B C 1
ATOM 3559 O O . ILE B 1 165 ? 23.668 51.257 15.020 1.00 34.24 165 ILE B O 1
ATOM 3564 N N . LEU B 1 166 ? 23.197 51.091 17.205 1.00 35.44 166 LEU B N 1
ATOM 3565 C CA . LEU B 1 166 ? 21.856 51.628 17.035 1.00 37.21 166 LEU B CA 1
ATOM 3566 C C . LEU B 1 166 ? 21.669 52.935 17.802 1.00 36.88 166 LEU B C 1
ATOM 3567 O O . LEU B 1 166 ? 22.333 53.178 18.795 1.00 35.06 166 LEU B O 1
ATOM 3572 N N . PHE B 1 167 ? 20.761 53.776 17.331 1.00 37.98 167 PHE B N 1
ATOM 3573 C CA . PHE B 1 167 ? 20.471 55.030 18.008 1.00 37.82 167 PHE B CA 1
ATOM 3574 C C . PHE B 1 167 ? 18.963 55.193 17.925 1.00 40.26 167 PHE B C 1
ATOM 3575 O O . PHE B 1 167 ? 18.328 54.613 17.041 1.00 41.16 167 PHE B O 1
ATOM 3583 N N . GLU B 1 168 ? 18.387 55.978 18.830 1.00 41.61 168 GLU B N 1
ATOM 3584 C CA . GLU B 1 168 ? 16.943 56.157 18.848 1.00 42.86 168 GLU B CA 1
ATOM 3585 C C . GLU B 1 168 ? 16.480 57.458 18.197 1.00 42.05 168 GLU B C 1
ATOM 3586 O O . GLU B 1 168 ? 15.773 57.433 17.201 1.00 40.41 168 GLU B O 1
ATOM 3592 N N . LYS B 1 169 ? 16.886 58.598 18.745 1.00 42.68 169 LYS B N 1
ATOM 3593 C CA . LYS B 1 169 ? 16.431 59.871 18.198 1.00 43.53 169 LYS B CA 1
ATOM 3594 C C . LYS B 1 169 ? 17.483 60.724 17.493 1.00 42.98 169 LYS B C 1
ATOM 3595 O O . LYS B 1 169 ? 17.177 61.392 16.503 1.00 40.64 169 LYS B O 1
ATOM 3601 N N . HIS B 1 170 ? 18.712 60.713 17.994 1.00 44.09 170 HIS B N 1
ATOM 3602 C CA . HIS B 1 170 ? 19.765 61.511 17.392 1.00 44.94 170 HIS B CA 1
ATOM 3603 C C . HIS B 1 170 ? 21.120 60.927 17.731 1.00 44.90 170 HIS B C 1
ATOM 3604 O O . HIS B 1 170 ? 21.298 60.358 18.809 1.00 45.01 170 HIS B O 1
ATOM 3611 N N . PHE B 1 171 ? 22.074 61.079 16.817 1.00 45.26 171 PHE B N 1
ATOM 3612 C CA . PHE B 1 171 ? 23.404 60.531 17.020 1.00 46.26 171 PHE B CA 1
ATOM 3613 C C . PHE B 1 171 ? 24.472 61.217 16.153 1.00 48.82 171 PHE B C 1
ATOM 3614 O O . PHE B 1 171 ? 24.272 61.453 14.956 1.00 48.03 171 PHE B O 1
ATOM 3622 N N . GLU B 1 172 ? 25.598 61.553 16.770 1.00 50.24 172 GLU B N 1
ATOM 3623 C CA . GLU B 1 172 ? 26.691 62.197 16.051 1.00 51.44 172 GLU B CA 1
ATOM 3624 C C . GLU B 1 172 ? 27.885 61.246 15.972 1.00 52.54 172 GLU B C 1
ATOM 3625 O O . GLU B 1 172 ? 28.716 61.211 16.874 1.00 51.06 172 GLU B O 1
ATOM 3631 N N . PRO B 1 173 ? 27.976 60.458 14.886 1.00 53.23 173 PRO B N 1
ATOM 3632 C CA . PRO B 1 173 ? 29.049 59.488 14.643 1.00 53.31 173 PRO B CA 1
ATOM 3633 C C . PRO B 1 173 ? 30.406 60.151 14.731 1.00 52.92 173 PRO B C 1
ATOM 3634 O O . PRO B 1 173 ? 31.313 59.654 15.392 1.00 52.69 173 PRO B O 1
ATOM 3638 N N . VAL B 1 174 ? 30.534 61.274 14.035 1.00 52.45 174 VAL B N 1
ATOM 3639 C CA . VAL B 1 174 ? 31.766 62.049 14.010 1.00 51.11 174 VAL B CA 1
ATOM 3640 C C . VAL B 1 174 ? 31.347 63.517 14.018 1.00 50.83 174 VAL B C 1
ATOM 3641 O O . VAL B 1 174 ? 30.256 63.854 13.561 1.00 49.21 174 VAL B O 1
ATOM 3645 N N . PRO B 1 175 ? 32.200 64.409 14.541 1.00 51.30 175 PRO B N 1
ATOM 3646 C CA . PRO B 1 175 ? 31.888 65.838 14.602 1.00 50.45 175 PRO B CA 1
ATOM 3647 C C . PRO B 1 175 ? 31.326 66.386 13.301 1.00 50.70 175 PRO B C 1
ATOM 3648 O O . PRO B 1 175 ? 31.847 66.113 12.231 1.00 50.14 175 PRO B O 1
ATOM 3652 N N . GLY B 1 176 ? 30.248 67.150 13.406 1.00 50.79 176 GLY B N 1
ATOM 3653 C CA . GLY B 1 176 ? 29.637 67.734 12.226 1.00 50.58 176 GLY B CA 1
ATOM 3654 C C . GLY B 1 176 ? 28.559 66.907 11.549 1.00 51.28 176 GLY B C 1
ATOM 3655 O O . GLY B 1 176 ? 27.666 67.461 10.910 1.00 50.96 176 GLY B O 1
ATOM 3656 N N . ILE B 1 177 ? 28.638 65.586 11.678 1.00 50.14 177 ILE B N 1
ATOM 3657 C CA . ILE B 1 177 ? 27.651 64.704 11.053 1.00 48.68 177 ILE B CA 1
ATOM 3658 C C . ILE B 1 177 ? 26.612 64.284 12.084 1.00 47.79 177 ILE B C 1
ATOM 3659 O O . ILE B 1 177 ? 26.938 63.606 13.058 1.00 47.66 177 ILE B O 1
ATOM 3664 N N . LYS B 1 178 ? 25.363 64.683 11.866 1.00 46.44 178 LYS B N 1
ATOM 3665 C CA . LYS B 1 178 ? 24.298 64.357 12.802 1.00 47.01 178 LYS B CA 1
ATOM 3666 C C . LYS B 1 178 ? 23.162 63.549 12.174 1.00 46.12 178 LYS B C 1
ATOM 3667 O O . LYS B 1 178 ? 22.669 63.876 11.102 1.00 45.15 178 LYS B O 1
ATOM 3681 N N . GLN B 1 180 ? 19.302 62.077 12.700 1.00 44.39 180 GLN B N 1
ATOM 3682 C CA . GLN B 1 180 ? 18.073 62.370 13.443 1.00 45.16 180 GLN B CA 1
ATOM 3683 C C . GLN B 1 180 ? 16.909 61.522 12.924 1.00 42.61 180 GLN B C 1
ATOM 3684 O O . GLN B 1 180 ? 16.639 61.491 11.727 1.00 42.53 180 GLN B O 1
ATOM 3690 N N . HIS B 1 181 ? 16.223 60.839 13.829 1.00 40.95 181 HIS B N 1
ATOM 3691 C CA . HIS B 1 181 ? 15.091 59.994 13.462 1.00 40.61 181 HIS B CA 1
ATOM 3692 C C . HIS B 1 181 ? 13.927 60.870 13.011 1.00 39.70 181 HIS B C 1
ATOM 3693 O O . HIS B 1 181 ? 13.462 61.702 13.779 1.00 40.75 181 HIS B O 1
ATOM 3700 N N . SER B 1 182 ? 13.447 60.678 11.784 1.00 38.85 182 SER B N 1
ATOM 3701 C CA . SER B 1 182 ? 12.336 61.475 11.278 1.00 37.22 182 SER B CA 1
ATOM 3702 C C . SER B 1 182 ? 11.025 60.692 11.129 1.00 38.25 182 SER B C 1
ATOM 3703 O O . SER B 1 182 ? 9.933 61.242 11.284 1.00 36.28 182 SER B O 1
ATOM 3706 N N . GLY B 1 183 ? 11.135 59.407 10.826 1.00 36.40 183 GLY B N 1
ATOM 3707 C CA . GLY B 1 183 ? 9.946 58.606 10.608 1.00 35.81 183 GLY B CA 1
ATOM 3708 C C . GLY B 1 183 ? 9.315 59.031 9.284 1.00 35.99 183 GLY B C 1
ATOM 3709 O O . GLY B 1 183 ? 9.989 59.567 8.408 1.00 34.78 183 GLY B O 1
ATOM 3710 N N . GLY B 1 184 ? 8.017 58.795 9.140 1.00 35.61 184 GLY B N 1
ATOM 3711 C CA . GLY B 1 184 ? 7.329 59.175 7.925 1.00 35.68 184 GLY B CA 1
ATOM 3712 C C . GLY B 1 184 ? 7.364 58.092 6.857 1.00 37.54 184 GLY B C 1
ATOM 3713 O O . GLY B 1 184 ? 6.430 57.297 6.744 1.00 37.56 184 GLY B O 1
ATOM 3714 N N . HIS B 1 185 ? 8.438 58.078 6.074 1.00 36.79 185 HIS B N 1
ATOM 3715 C CA . HIS B 1 185 ? 8.636 57.115 4.998 1.00 37.69 185 HIS B CA 1
ATOM 3716 C C . HIS B 1 185 ? 8.639 55.715 5.572 1.00 37.44 185 HIS B C 1
ATOM 3717 O O . HIS B 1 185 ? 8.013 54.810 5.028 1.00 36.53 185 HIS B O 1
ATOM 3724 N N . SER B 1 186 ? 9.359 55.547 6.673 1.00 37.86 186 SER B N 1
ATOM 3725 C CA . SER B 1 186 ? 9.421 54.274 7.380 1.00 38.45 186 SER B CA 1
ATOM 3726 C C . SER B 1 186 ? 9.499 54.656 8.854 1.00 37.94 186 SER B C 1
ATOM 3727 O O . SER B 1 186 ? 10.095 55.664 9.189 1.00 38.45 186 SER B O 1
ATOM 3730 N N . PHE B 1 187 ? 8.899 53.857 9.727 1.00 38.00 187 PHE B N 1
ATOM 3731 C CA . PHE B 1 187 ? 8.898 54.170 11.139 1.00 37.37 187 PHE B CA 1
ATOM 3732 C C . PHE B 1 187 ? 10.249 54.651 11.636 1.00 37.25 187 PHE B C 1
ATOM 3733 O O . PHE B 1 187 ? 10.317 55.630 12.380 1.00 36.13 187 PHE B O 1
ATOM 3741 N N . GLY B 1 188 ? 11.320 53.975 11.231 1.00 36.39 188 GLY B N 1
ATOM 3742 C CA . GLY B 1 188 ? 12.635 54.370 11.697 1.00 35.56 188 GLY B CA 1
ATOM 3743 C C . GLY B 1 188 ? 13.455 55.168 10.696 1.00 36.35 188 GLY B C 1
ATOM 3744 O O . GLY B 1 188 ? 14.693 55.141 10.737 1.00 33.85 188 GLY B O 1
ATOM 3745 N N . HIS B 1 189 ? 12.790 55.898 9.806 1.00 36.50 189 HIS B N 1
ATOM 3746 C CA . HIS B 1 189 ? 13.521 56.674 8.805 1.00 37.97 189 HIS B CA 1
ATOM 3747 C C . HIS B 1 189 ? 14.388 57.725 9.478 1.00 39.59 189 HIS B C 1
ATOM 3748 O O . HIS B 1 189 ? 14.007 58.310 10.490 1.00 39.95 189 HIS B O 1
ATOM 3755 N N . THR B 1 190 ? 15.561 57.959 8.906 1.00 40.34 190 THR B N 1
ATOM 3756 C CA . THR B 1 190 ? 16.509 58.909 9.470 1.00 39.95 190 THR B CA 1
ATOM 3757 C C . THR B 1 190 ? 17.139 59.844 8.443 1.00 40.14 190 THR B C 1
ATOM 3758 O O . THR B 1 190 ? 17.578 59.405 7.373 1.00 40.77 190 THR B O 1
ATOM 3762 N N . ILE B 1 191 ? 17.184 61.132 8.767 1.00 38.40 191 ILE B N 1
ATOM 3763 C CA . ILE B 1 191 ? 17.787 62.108 7.874 1.00 37.15 191 ILE B CA 1
ATOM 3764 C C . ILE B 1 191 ? 19.155 62.436 8.447 1.00 38.90 191 ILE B C 1
ATOM 3765 O O . ILE B 1 191 ? 19.406 62.142 9.602 1.00 39.29 191 ILE B O 1
ATOM 3770 N N . ILE B 1 192 ? 20.032 63.043 7.651 1.00 39.44 192 ILE B N 1
ATOM 3771 C CA . ILE B 1 192 ? 21.385 63.357 8.093 1.00 40.39 192 ILE B CA 1
ATOM 3772 C C . ILE B 1 192 ? 21.862 64.771 7.711 1.00 42.40 192 ILE B C 1
ATOM 3773 O O . ILE B 1 192 ? 21.528 65.286 6.650 1.00 41.57 192 ILE B O 1
ATOM 3778 N N . THR B 1 193 ? 22.653 65.392 8.581 1.00 43.93 193 THR B N 1
ATOM 3779 C CA . THR B 1 193 ? 23.180 66.733 8.333 1.00 45.30 193 THR B CA 1
ATOM 3780 C C . THR B 1 193 ? 24.704 66.780 8.450 1.00 48.35 193 THR B C 1
ATOM 3781 O O . THR B 1 193 ? 25.299 66.041 9.238 1.00 48.43 193 THR B O 1
ATOM 3785 N N . ILE B 1 194 ? 25.333 67.647 7.662 1.00 51.78 194 ILE B N 1
ATOM 3786 C CA . ILE B 1 194 ? 26.785 67.808 7.704 1.00 54.42 194 ILE B CA 1
ATOM 3787 C C . ILE B 1 194 ? 27.100 69.288 7.894 1.00 54.99 194 ILE B C 1
ATOM 3788 O O . ILE B 1 194 ? 26.636 70.126 7.116 1.00 53.79 194 ILE B O 1
ATOM 3793 N N . GLU B 1 195 ? 27.887 69.604 8.920 1.00 56.60 195 GLU B N 1
ATOM 3794 C CA . GLU B 1 195 ? 28.255 70.986 9.199 1.00 57.66 195 GLU B CA 1
ATOM 3795 C C . GLU B 1 195 ? 29.750 71.187 9.431 1.00 56.74 195 GLU B C 1
ATOM 3796 O O . GLU B 1 195 ? 30.381 70.448 10.184 1.00 56.56 195 GLU B O 1
ATOM 3802 N N . SER B 1 196 ? 30.304 72.196 8.768 1.00 55.78 196 SER B N 1
ATOM 3803 C CA . SER B 1 196 ? 31.717 72.543 8.895 1.00 54.58 196 SER B CA 1
ATOM 3804 C C . SER B 1 196 ? 31.780 74.034 8.571 1.00 54.92 196 SER B C 1
ATOM 3805 O O . SER B 1 196 ? 31.222 74.476 7.561 1.00 54.60 196 SER B O 1
ATOM 3808 N N . GLN B 1 197 ? 32.459 74.811 9.414 1.00 54.99 197 GLN B N 1
ATOM 3809 C CA . GLN B 1 197 ? 32.476 76.255 9.219 1.00 55.88 197 GLN B CA 1
ATOM 3810 C C . GLN B 1 197 ? 30.999 76.647 9.176 1.00 56.86 197 GLN B C 1
ATOM 3811 O O . GLN B 1 197 ? 30.171 76.043 9.865 1.00 57.40 197 GLN B O 1
ATOM 3817 N N . GLY B 1 198 ? 30.658 77.637 8.361 1.00 56.99 198 GLY B N 1
ATOM 3818 C CA . GLY B 1 198 ? 29.267 78.043 8.284 1.00 57.00 198 GLY B CA 1
ATOM 3819 C C . GLY B 1 198 ? 28.517 77.271 7.215 1.00 56.86 198 GLY B C 1
ATOM 3820 O O . GLY B 1 198 ? 27.370 77.597 6.883 1.00 56.82 198 GLY B O 1
ATOM 3821 N N . ASP B 1 199 ? 29.163 76.242 6.676 1.00 55.63 199 ASP B N 1
ATOM 3822 C CA . ASP B 1 199 ? 28.558 75.442 5.619 1.00 54.68 199 ASP B CA 1
ATOM 3823 C C . ASP B 1 199 ? 27.658 74.332 6.148 1.00 51.72 199 ASP B C 1
ATOM 3824 O O . ASP B 1 199 ? 28.029 73.571 7.048 1.00 49.86 199 ASP B O 1
ATOM 3829 N N . LYS B 1 200 ? 26.468 74.245 5.569 1.00 49.25 200 LYS B N 1
ATOM 3830 C CA . LYS B 1 200 ? 25.497 73.255 5.994 1.00 47.18 200 LYS B CA 1
ATOM 3831 C C . LYS B 1 200 ? 24.904 72.470 4.830 1.00 45.67 200 LYS B C 1
ATOM 3832 O O . LYS B 1 200 ? 24.575 73.035 3.778 1.00 45.50 200 LYS B O 1
ATOM 3838 N N . ALA B 1 201 ? 24.781 71.161 5.021 1.00 43.64 201 ALA B N 1
ATOM 3839 C CA . ALA B 1 201 ? 24.196 70.295 4.004 1.00 41.70 201 ALA B CA 1
ATOM 3840 C C . ALA B 1 201 ? 23.282 69.296 4.703 1.00 40.34 201 ALA B C 1
ATOM 3841 O O . ALA B 1 201 ? 23.482 68.968 5.881 1.00 40.57 201 ALA B O 1
ATOM 3843 N N . VAL B 1 202 ? 22.276 68.814 3.987 1.00 39.03 202 VAL B N 1
ATOM 3844 C CA . VAL B 1 202 ? 21.363 67.845 4.562 1.00 37.55 202 VAL B CA 1
ATOM 3845 C C . VAL B 1 202 ? 20.819 66.888 3.515 1.00 37.59 202 VAL B C 1
ATOM 3846 O O . VAL B 1 202 ? 20.598 67.258 2.364 1.00 36.17 202 VAL B O 1
ATOM 3850 N N . HIS B 1 203 ? 20.637 65.643 3.926 1.00 37.27 203 HIS B N 1
ATOM 3851 C CA . HIS B 1 203 ? 20.076 64.632 3.067 1.00 36.58 203 HIS B CA 1
ATOM 3852 C C . HIS B 1 203 ? 18.863 64.127 3.814 1.00 36.37 203 HIS B C 1
ATOM 3853 O O . HIS B 1 203 ? 18.989 63.489 4.849 1.00 37.91 203 HIS B O 1
ATOM 3868 N N . GLY B 1 205 ? 16.789 61.821 2.972 1.00 38.38 205 GLY B N 1
ATOM 3869 C CA . GLY B 1 205 ? 16.393 60.493 2.535 1.00 38.17 205 GLY B CA 1
ATOM 3870 C C . GLY B 1 205 ? 15.103 60.446 1.747 1.00 39.31 205 GLY B C 1
ATOM 3871 O O . GLY B 1 205 ? 14.801 61.361 0.987 1.00 38.86 205 GLY B O 1
ATOM 3872 N N . ASP B 1 206 ? 14.323 59.389 1.940 1.00 40.49 206 ASP B N 1
ATOM 3873 C CA . ASP B 1 206 ? 13.072 59.241 1.205 1.00 42.26 206 ASP B CA 1
ATOM 3874 C C . ASP B 1 206 ? 11.918 60.083 1.712 1.00 43.49 206 ASP B C 1
ATOM 3875 O O . ASP B 1 206 ? 10.759 59.829 1.368 1.00 43.64 206 ASP B O 1
ATOM 3880 N N . ILE B 1 207 ? 12.234 61.093 2.514 1.00 43.79 207 ILE B N 1
ATOM 3881 C CA . ILE B 1 207 ? 11.213 62.001 3.016 1.00 45.34 207 ILE B CA 1
ATOM 3882 C C . ILE B 1 207 ? 11.266 63.246 2.108 1.00 46.02 207 ILE B C 1
ATOM 3883 O O . ILE B 1 207 ? 10.432 64.151 2.205 1.00 46.61 207 ILE B O 1
ATOM 3888 N N . PHE B 1 208 ? 12.264 63.250 1.220 1.00 44.66 208 PHE B N 1
ATOM 3889 C CA . PHE B 1 208 ? 12.487 64.301 0.221 1.00 44.87 208 PHE B CA 1
ATOM 3890 C C . PHE B 1 208 ? 13.346 63.602 -0.843 1.00 44.47 208 PHE B C 1
ATOM 3891 O O . PHE B 1 208 ? 14.504 63.971 -1.072 1.00 46.21 208 PHE B O 1
ATOM 3899 N N . PRO B 1 209 ? 12.778 62.578 -1.512 1.00 44.19 209 PRO B N 1
ATOM 3900 C CA . PRO B 1 209 ? 13.408 61.755 -2.554 1.00 44.25 209 PRO B CA 1
ATOM 3901 C C . PRO B 1 209 ? 14.089 62.518 -3.686 1.00 44.34 209 PRO B C 1
ATOM 3902 O O . PRO B 1 209 ? 15.273 62.321 -3.951 1.00 45.05 209 PRO B O 1
ATOM 3906 N N . THR B 1 210 ? 13.321 63.369 -4.358 1.00 43.77 210 THR B N 1
ATOM 3907 C CA . THR B 1 210 ? 13.823 64.163 -5.466 1.00 43.48 210 THR B CA 1
ATOM 3908 C C . THR B 1 210 ? 13.355 65.607 -5.329 1.00 43.27 210 THR B C 1
ATOM 3909 O O . THR B 1 210 ? 12.481 65.909 -4.525 1.00 43.02 210 THR B O 1
ATOM 3913 N N . THR B 1 211 ? 13.934 66.487 -6.132 1.00 41.88 211 THR B N 1
ATOM 3914 C CA . THR B 1 211 ? 13.575 67.893 -6.112 1.00 40.16 211 THR B CA 1
ATOM 3915 C C . THR B 1 211 ? 12.092 68.091 -6.403 1.00 38.43 211 THR B C 1
ATOM 3916 O O . THR B 1 211 ? 11.525 69.134 -6.075 1.00 39.70 211 THR B O 1
ATOM 3920 N N . ALA B 1 212 ? 11.456 67.097 -7.013 1.00 38.63 212 ALA B N 1
ATOM 3921 C CA . ALA B 1 212 ? 10.042 67.218 -7.335 1.00 39.59 212 ALA B CA 1
ATOM 3922 C C . ALA B 1 212 ? 9.146 66.980 -6.128 1.00 40.36 212 ALA B C 1
ATOM 3923 O O . ALA B 1 212 ? 7.938 67.176 -6.212 1.00 41.05 212 ALA B O 1
ATOM 3925 N N . HIS B 1 213 ? 9.735 66.562 -5.011 1.00 41.36 213 HIS B N 1
ATOM 3926 C CA . HIS B 1 213 ? 8.965 66.302 -3.797 1.00 42.16 213 HIS B CA 1
ATOM 3927 C C . HIS B 1 213 ? 9.101 67.411 -2.760 1.00 42.92 213 HIS B C 1
ATOM 3928 O O . HIS B 1 213 ? 8.818 67.201 -1.581 1.00 42.78 213 HIS B O 1
ATOM 3935 N N . LYS B 1 214 ? 9.520 68.594 -3.197 1.00 40.72 214 LYS B N 1
ATOM 3936 C CA . LYS B 1 214 ? 9.686 69.698 -2.271 1.00 40.14 214 LYS B CA 1
ATOM 3937 C C . LYS B 1 214 ? 8.395 70.090 -1.547 1.00 37.93 214 LYS B C 1
ATOM 3938 O O . LYS B 1 214 ? 8.426 70.440 -0.375 1.00 38.17 214 LYS B O 1
ATOM 3944 N N . ASN B 1 215 ? 7.266 70.054 -2.239 1.00 36.17 215 ASN B N 1
ATOM 3945 C CA . ASN B 1 215 ? 5.997 70.397 -1.609 1.00 36.94 215 ASN B CA 1
ATOM 3946 C C . ASN B 1 215 ? 5.768 69.358 -0.508 1.00 38.19 215 ASN B C 1
ATOM 3947 O O . ASN B 1 215 ? 5.734 68.157 -0.775 1.00 38.60 215 ASN B O 1
ATOM 3952 N N . PRO B 1 216 ? 5.600 69.805 0.746 1.00 37.61 216 PRO B N 1
ATOM 3953 C CA . PRO B 1 216 ? 5.386 68.841 1.831 1.00 38.44 216 PRO B CA 1
ATOM 3954 C C . PRO B 1 216 ? 4.237 67.850 1.590 1.00 38.19 216 PRO B C 1
ATOM 3955 O O . PRO B 1 216 ? 4.278 66.722 2.069 1.00 37.94 216 PRO B O 1
ATOM 3959 N N . LEU B 1 217 ? 3.231 68.267 0.828 1.00 35.62 217 LEU B N 1
ATOM 3960 C CA . LEU B 1 217 ? 2.096 67.405 0.523 1.00 35.62 217 LEU B CA 1
ATOM 3961 C C . LEU B 1 217 ? 2.401 66.331 -0.526 1.00 36.77 217 LEU B C 1
ATOM 3962 O O . LEU B 1 217 ? 1.632 65.396 -0.709 1.00 38.04 217 LEU B O 1
ATOM 3967 N N . TRP B 1 218 ? 3.521 66.475 -1.220 1.00 37.28 218 TRP B N 1
ATOM 3968 C CA . TRP B 1 218 ? 3.903 65.515 -2.249 1.00 37.70 218 TRP B CA 1
ATOM 3969 C C . TRP B 1 218 ? 4.781 64.402 -1.683 1.00 37.34 218 TRP B C 1
ATOM 3970 O O . TRP B 1 218 ? 5.991 64.422 -1.852 1.00 37.72 218 TRP B O 1
ATOM 3981 N N . VAL B 1 219 ? 4.169 63.437 -1.001 1.00 36.54 219 VAL B N 1
ATOM 3982 C CA . VAL B 1 219 ? 4.919 62.330 -0.423 1.00 34.87 219 VAL B CA 1
ATOM 3983 C C . VAL B 1 219 ? 4.615 61.053 -1.176 1.00 34.76 219 VAL B C 1
ATOM 3984 O O . VAL B 1 219 ? 3.536 60.914 -1.750 1.00 32.59 219 VAL B O 1
ATOM 3988 N N . THR B 1 220 ? 5.557 60.115 -1.176 1.00 33.44 220 THR B N 1
ATOM 3989 C CA . THR B 1 220 ? 5.344 58.856 -1.888 1.00 32.57 220 THR B CA 1
ATOM 3990 C C . THR B 1 220 ? 4.259 58.006 -1.204 1.00 33.04 220 THR B C 1
ATOM 3991 O O . THR B 1 220 ? 3.961 58.195 -0.009 1.00 33.37 220 THR B O 1
ATOM 3995 N N . ALA B 1 221 ? 3.669 57.082 -1.962 1.00 32.69 221 ALA B N 1
ATOM 3996 C CA . ALA B 1 221 ? 2.654 56.200 -1.420 1.00 32.88 221 ALA B CA 1
ATOM 3997 C C . ALA B 1 221 ? 3.343 55.123 -0.586 1.00 33.02 221 ALA B C 1
ATOM 3998 O O . ALA B 1 221 ? 2.690 54.408 0.172 1.00 32.09 221 ALA B O 1
ATOM 4000 N N . TYR B 1 222 ? 4.666 55.014 -0.739 1.00 34.45 222 TYR B N 1
ATOM 4001 C CA . TYR B 1 222 ? 5.469 54.030 -0.005 1.00 35.88 222 TYR B CA 1
ATOM 4002 C C . TYR B 1 222 ? 5.554 54.390 1.475 1.00 37.12 222 TYR B C 1
ATOM 4003 O O . TYR B 1 222 ? 5.745 53.515 2.329 1.00 37.49 222 TYR B O 1
ATOM 4012 N N . ASP B 1 223 ? 5.428 55.681 1.768 1.00 37.53 223 ASP B N 1
ATOM 4013 C CA . ASP B 1 223 ? 5.490 56.167 3.134 1.00 37.25 223 ASP B CA 1
ATOM 4014 C C . ASP B 1 223 ? 4.454 55.447 3.984 1.00 35.87 223 ASP B C 1
ATOM 4015 O O . ASP B 1 223 ? 3.256 55.534 3.710 1.00 35.39 223 ASP B O 1
ATOM 4020 N N . ASP B 1 224 ? 4.915 54.737 5.013 1.00 34.63 224 ASP B N 1
ATOM 4021 C CA . ASP B 1 224 ? 4.008 54.006 5.879 1.00 33.69 224 ASP B CA 1
ATOM 4022 C C . ASP B 1 224 ? 3.207 54.938 6.780 1.00 32.24 224 ASP B C 1
ATOM 4023 O O . ASP B 1 224 ? 2.105 54.592 7.202 1.00 34.43 224 ASP B O 1
ATOM 4028 N N . TYR B 1 225 ? 3.753 56.118 7.062 1.00 30.11 225 TYR B N 1
ATOM 4029 C CA . TYR B 1 225 ? 3.066 57.096 7.906 1.00 29.21 225 TYR B CA 1
ATOM 4030 C C . TYR B 1 225 ? 3.141 58.478 7.262 1.00 31.15 225 TYR B C 1
ATOM 4031 O O . TYR B 1 225 ? 3.822 59.373 7.752 1.00 31.14 225 TYR B O 1
ATOM 4040 N N . PRO B 1 226 ? 2.439 58.653 6.136 1.00 29.96 226 PRO B N 1
ATOM 4041 C CA . PRO B 1 226 ? 2.419 59.925 5.409 1.00 30.69 226 PRO B CA 1
ATOM 4042 C C . PRO B 1 226 ? 2.152 61.166 6.265 1.00 31.15 226 PRO B C 1
ATOM 4043 O O . 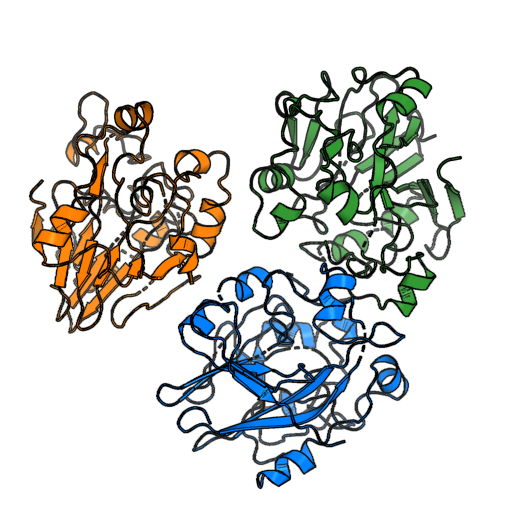PRO B 1 226 ? 2.709 62.241 5.989 1.00 33.60 226 PRO B O 1
ATOM 4055 N N . GLN B 1 228 ? 3.207 61.783 9.220 1.00 29.29 228 GLN B N 1
ATOM 4056 C CA . GLN B 1 228 ? 4.450 62.128 9.895 1.00 29.14 228 GLN B CA 1
ATOM 4057 C C . GLN B 1 228 ? 5.438 62.686 8.873 1.00 30.75 228 GLN B C 1
ATOM 4058 O O . GLN B 1 228 ? 6.281 63.525 9.195 1.00 32.07 228 GLN B O 1
ATOM 4064 N N . SER B 1 229 ? 5.331 62.206 7.637 1.00 32.08 229 SER B N 1
ATOM 4065 C CA . SER B 1 229 ? 6.218 62.657 6.579 1.00 32.41 229 SER B CA 1
ATOM 4066 C C . SER B 1 229 ? 5.958 64.120 6.314 1.00 32.67 229 SER B C 1
ATOM 4067 O O . SER B 1 229 ? 6.872 64.921 6.238 1.00 34.04 229 SER B O 1
ATOM 4070 N N . ILE B 1 230 ? 4.690 64.453 6.167 1.00 32.13 230 ILE B N 1
ATOM 4071 C CA . ILE B 1 230 ? 4.289 65.822 5.937 1.00 33.00 230 ILE B CA 1
ATOM 4072 C C . ILE B 1 230 ? 4.728 66.687 7.132 1.00 34.41 230 ILE B C 1
ATOM 4073 O O . ILE B 1 230 ? 5.325 67.742 6.955 1.00 35.58 230 ILE B O 1
ATOM 4078 N N . ARG B 1 231 ? 4.461 66.215 8.346 1.00 34.05 231 ARG B N 1
ATOM 4079 C CA . ARG B 1 231 ? 4.844 66.964 9.532 1.00 32.55 231 ARG B CA 1
ATOM 4080 C C . ARG B 1 231 ? 6.327 67.341 9.473 1.00 33.94 231 ARG B C 1
ATOM 4081 O O . ARG B 1 231 ? 6.678 68.518 9.643 1.00 34.91 231 ARG B O 1
ATOM 4089 N N . GLU B 1 232 ? 7.189 66.356 9.222 1.00 34.30 232 GLU B N 1
ATOM 4090 C CA . GLU B 1 232 ? 8.626 66.608 9.168 1.00 35.72 232 GLU B CA 1
ATOM 4091 C C . GLU B 1 232 ? 9.019 67.554 8.034 1.00 36.76 232 GLU B C 1
ATOM 4092 O O . GLU B 1 232 ? 9.822 68.468 8.239 1.00 36.93 232 GLU B O 1
ATOM 4098 N N . LYS B 1 233 ? 8.461 67.325 6.842 1.00 36.24 233 LYS B N 1
ATOM 4099 C CA . LYS B 1 233 ? 8.758 68.155 5.685 1.00 35.87 233 LYS B CA 1
ATOM 4100 C C . LYS B 1 233 ? 8.281 69.592 5.912 1.00 36.59 233 LYS B C 1
ATOM 4101 O O . LYS B 1 233 ? 8.987 70.543 5.575 1.00 36.54 233 LYS B O 1
ATOM 4107 N N . GLU B 1 234 ? 7.089 69.743 6.482 1.00 35.98 234 GLU B N 1
ATOM 4108 C CA . GLU B 1 234 ? 6.530 71.062 6.736 1.00 36.91 234 GLU B CA 1
ATOM 4109 C C . GLU B 1 234 ? 7.453 71.923 7.610 1.00 37.87 234 GLU B C 1
ATOM 4110 O O . GLU B 1 234 ? 7.530 73.140 7.441 1.00 36.01 234 GLU B O 1
ATOM 4116 N N . ARG B 1 235 ? 8.169 71.294 8.536 1.00 38.79 235 ARG B N 1
ATOM 4117 C CA . ARG B 1 235 ? 9.042 72.051 9.414 1.00 39.78 235 ARG B CA 1
ATOM 4118 C C . ARG B 1 235 ? 10.515 72.095 9.015 1.00 39.92 235 ARG B C 1
ATOM 4119 O O . ARG B 1 235 ? 11.150 73.141 9.122 1.00 39.83 235 ARG B O 1
ATOM 4135 N N . ILE B 1 237 ? 12.194 71.538 5.852 1.00 39.72 237 ILE B N 1
ATOM 4136 C CA . ILE B 1 237 ? 12.507 72.266 4.630 1.00 39.04 237 ILE B CA 1
ATOM 4137 C C . ILE B 1 237 ? 12.580 73.798 4.788 1.00 39.13 237 ILE B C 1
ATOM 4138 O O . ILE B 1 237 ? 13.582 74.413 4.394 1.00 39.03 237 ILE B O 1
ATOM 4143 N N . PRO B 1 238 ? 11.540 74.437 5.364 1.00 38.64 238 PRO B N 1
ATOM 4144 C CA . PRO B 1 238 ? 11.623 75.894 5.514 1.00 38.20 238 PRO B CA 1
ATOM 4145 C C . PRO B 1 238 ? 12.821 76.305 6.377 1.00 39.60 238 PRO B C 1
ATOM 4146 O O . PRO B 1 238 ? 13.477 77.304 6.110 1.00 39.99 238 PRO B O 1
ATOM 4150 N N . TYR B 1 239 ? 13.109 75.520 7.407 1.00 39.72 239 TYR B N 1
ATOM 4151 C CA . TYR B 1 239 ? 14.229 75.794 8.300 1.00 38.61 239 TYR B CA 1
ATOM 4152 C C . TYR B 1 239 ? 15.567 75.640 7.585 1.00 39.78 239 TYR B C 1
ATOM 4153 O O . TYR B 1 239 ? 16.428 76.515 7.654 1.00 41.06 239 TYR B O 1
ATOM 4162 N N . PHE B 1 240 ? 15.752 74.513 6.913 1.00 39.40 240 PHE B N 1
ATOM 4163 C CA . PHE B 1 240 ? 16.994 74.273 6.188 1.00 40.48 240 PHE B CA 1
ATOM 4164 C C . PHE B 1 240 ? 17.239 75.324 5.104 1.00 40.52 240 PHE B C 1
ATOM 4165 O O . PHE B 1 240 ? 18.389 75.690 4.827 1.00 40.54 240 PHE B O 1
ATOM 4173 N N . ILE B 1 241 ? 16.159 75.803 4.494 1.00 41.71 241 ILE B N 1
ATOM 4174 C CA . ILE B 1 241 ? 16.267 76.818 3.459 1.00 42.45 241 ILE B CA 1
ATOM 4175 C C . ILE B 1 241 ? 16.660 78.144 4.109 1.00 43.45 241 ILE B C 1
ATOM 4176 O O . ILE B 1 241 ? 17.571 78.825 3.642 1.00 44.33 241 ILE B O 1
ATOM 4181 N N . GLN B 1 242 ? 15.980 78.495 5.199 1.00 43.52 242 GLN B N 1
ATOM 4182 C CA . GLN B 1 242 ? 16.261 79.734 5.921 1.00 44.92 242 GLN B CA 1
ATOM 4183 C C . GLN B 1 242 ? 17.729 79.754 6.360 1.00 44.49 242 GLN B C 1
ATOM 4184 O O . GLN B 1 242 ? 18.358 80.814 6.410 1.00 44.33 242 GLN B O 1
ATOM 4190 N N . GLN B 1 243 ? 18.267 78.578 6.665 1.00 44.53 243 GLN B N 1
ATOM 4191 C CA . GLN B 1 243 ? 19.655 78.450 7.105 1.00 44.60 243 GLN B CA 1
ATOM 4192 C C . GLN B 1 243 ? 20.626 78.256 5.941 1.00 46.69 243 GLN B C 1
ATOM 4193 O O . GLN B 1 243 ? 21.817 78.023 6.154 1.00 47.37 243 GLN B O 1
ATOM 4199 N N . GLN B 1 244 ? 20.111 78.347 4.720 1.00 48.26 244 GLN B N 1
ATOM 4200 C CA . GLN B 1 244 ? 20.921 78.204 3.515 1.00 48.96 244 GLN B CA 1
ATOM 4201 C C . GLN B 1 244 ? 21.638 76.862 3.400 1.00 48.28 244 GLN B C 1
ATOM 4202 O O . GLN B 1 244 ? 22.836 76.793 3.106 1.00 47.39 244 GLN B O 1
ATOM 4208 N N . TYR B 1 245 ? 20.892 75.792 3.633 1.00 47.92 245 TYR B N 1
ATOM 4209 C CA . TYR B 1 245 ? 21.426 74.439 3.558 1.00 46.36 245 TYR B CA 1
ATOM 4210 C C . TYR B 1 245 ? 21.479 73.950 2.119 1.00 46.02 245 TYR B C 1
ATOM 4211 O O . TYR B 1 245 ? 20.711 74.401 1.260 1.00 44.21 245 TYR B O 1
ATOM 4220 N N . TRP B 1 246 ? 22.398 73.020 1.870 1.00 46.14 246 TRP B N 1
ATOM 4221 C CA . TRP B 1 246 ? 22.514 72.379 0.570 1.00 45.08 246 TRP B CA 1
ATOM 4222 C C . TRP B 1 246 ? 21.699 71.098 0.743 1.00 44.61 246 TRP B C 1
ATOM 4223 O O . TRP B 1 246 ? 21.886 70.373 1.711 1.00 44.33 246 TRP B O 1
ATOM 4234 N N . PHE B 1 247 ? 20.782 70.831 -0.171 1.00 44.02 247 PHE B N 1
ATOM 4235 C CA . PHE B 1 247 ? 19.986 69.620 -0.090 1.00 42.21 247 PHE B CA 1
ATOM 4236 C C . PHE B 1 247 ? 20.639 68.562 -0.973 1.00 42.52 247 PHE B C 1
ATOM 4237 O O . PHE B 1 247 ? 20.788 68.758 -2.183 1.00 43.11 247 PHE B O 1
ATOM 4245 N N . LEU B 1 248 ? 21.059 67.459 -0.359 1.00 42.95 248 LEU B N 1
ATOM 4246 C CA . LEU B 1 248 ? 21.691 66.363 -1.087 1.00 42.77 248 LEU B CA 1
ATOM 4247 C C . LEU B 1 248 ? 20.656 65.297 -1.437 1.00 42.90 248 LEU B C 1
ATOM 4248 O O . LEU B 1 248 ? 19.754 65.011 -0.653 1.00 44.50 248 LEU B O 1
ATOM 4253 N N . PHE B 1 249 ? 20.785 64.709 -2.620 1.00 43.38 249 PHE B N 1
ATOM 4254 C CA . PHE B 1 249 ? 19.844 63.697 -3.056 1.00 42.22 249 PHE B CA 1
ATOM 4255 C C . PHE B 1 249 ? 20.504 62.366 -3.381 1.00 42.61 249 PHE B C 1
ATOM 4256 O O . PHE B 1 249 ? 21.681 62.303 -3.761 1.00 43.50 249 PHE B O 1
ATOM 4264 N N . TYR B 1 250 ? 19.731 61.298 -3.209 1.00 42.55 250 TYR B N 1
ATOM 4265 C CA . TYR B 1 250 ? 20.202 59.942 -3.461 1.00 41.89 250 TYR B CA 1
ATOM 4266 C C . TYR B 1 250 ? 19.486 59.391 -4.690 1.00 43.85 250 TYR B C 1
ATOM 4267 O O . TYR B 1 250 ? 20.063 58.614 -5.434 1.00 46.30 250 TYR B O 1
ATOM 4276 N N . HIS B 1 251 ? 18.241 59.832 -4.898 1.00 46.32 251 HIS B N 1
ATOM 4277 C CA . HIS B 1 251 ? 17.392 59.382 -6.005 1.00 49.79 251 HIS B CA 1
ATOM 4278 C C . HIS B 1 251 ? 17.163 60.342 -7.186 1.00 51.75 251 HIS B C 1
ATOM 4279 O O . HIS B 1 251 ? 16.617 59.931 -8.209 1.00 52.04 251 HIS B O 1
ATOM 4286 N N . ASP B 1 252 ? 17.542 61.610 -7.053 1.00 54.66 252 ASP B N 1
ATOM 4287 C CA . ASP B 1 252 ? 17.333 62.561 -8.148 1.00 55.76 252 ASP B CA 1
ATOM 4288 C C . ASP B 1 252 ? 18.335 62.260 -9.266 1.00 56.53 252 ASP B C 1
ATOM 4289 O O . ASP B 1 252 ? 19.548 62.362 -9.064 1.00 56.76 252 ASP B O 1
ATOM 4294 N N . GLU B 1 253 ? 17.828 61.874 -10.434 1.00 56.85 253 GLU B N 1
ATOM 4295 C CA . GLU B 1 253 ? 18.688 61.539 -11.569 1.00 57.93 253 GLU B CA 1
ATOM 4296 C C . GLU B 1 253 ? 19.416 62.753 -12.127 1.00 57.97 253 GLU B C 1
ATOM 4297 O O . GLU B 1 253 ? 20.496 62.618 -12.711 1.00 58.61 253 GLU B O 1
ATOM 4303 N N . ASN B 1 254 ? 18.830 63.934 -11.948 1.00 57.37 254 ASN B N 1
ATOM 4304 C CA . ASN B 1 254 ? 19.440 65.156 -12.451 1.00 56.53 254 ASN B CA 1
ATOM 4305 C C . ASN B 1 254 ? 20.356 65.779 -11.415 1.00 57.23 254 ASN B C 1
ATOM 4306 O O . ASN B 1 254 ? 21.578 65.765 -11.554 1.00 57.33 254 ASN B O 1
ATOM 4311 N N . TYR B 1 255 ? 19.748 66.322 -10.371 1.00 55.91 255 TYR B N 1
ATOM 4312 C CA . TYR B 1 255 ? 20.480 66.998 -9.306 1.00 55.12 255 TYR B CA 1
ATOM 4313 C C . TYR B 1 255 ? 21.092 66.086 -8.246 1.00 55.03 255 TYR B C 1
ATOM 4314 O O . TYR B 1 255 ? 20.558 65.027 -7.931 1.00 55.85 255 TYR B O 1
ATOM 4323 N N . PHE B 1 256 ? 22.215 66.525 -7.697 1.00 55.01 256 PHE B N 1
ATOM 4324 C CA . PHE B 1 256 ? 22.911 65.815 -6.632 1.00 54.97 256 PHE B CA 1
ATOM 4325 C C . PHE B 1 256 ? 22.843 66.706 -5.398 1.00 54.71 256 PHE B C 1
ATOM 4326 O O . PHE B 1 256 ? 22.566 66.250 -4.291 1.00 54.88 256 PHE B O 1
ATOM 4334 N N . ALA B 1 257 ? 23.130 67.986 -5.612 1.00 54.80 257 ALA B N 1
ATOM 4335 C CA . ALA B 1 257 ? 23.115 68.997 -4.563 1.00 52.62 257 ALA B CA 1
ATOM 4336 C C . ALA B 1 257 ? 22.276 70.152 -5.066 1.00 51.88 257 ALA B C 1
ATOM 4337 O O . ALA B 1 257 ? 22.245 70.424 -6.263 1.00 51.85 257 ALA B O 1
ATOM 4339 N N . VAL B 1 258 ? 21.588 70.827 -4.153 1.00 51.43 258 VAL B N 1
ATOM 4340 C CA . VAL B 1 258 ? 20.734 71.959 -4.515 1.00 50.47 258 VAL B CA 1
ATOM 4341 C C . VAL B 1 258 ? 20.629 72.909 -3.326 1.00 50.63 258 VAL B C 1
ATOM 4342 O O . VAL B 1 258 ? 20.811 72.506 -2.177 1.00 50.74 258 VAL B O 1
ATOM 4346 N N . LYS B 1 259 ? 20.367 74.176 -3.616 1.00 49.99 259 LYS B N 1
ATOM 4347 C CA . LYS B 1 259 ? 20.208 75.192 -2.583 1.00 50.58 259 LYS B CA 1
ATOM 4348 C C . LYS B 1 259 ? 19.158 76.154 -3.092 1.00 51.48 259 LYS B C 1
ATOM 4349 O O . LYS B 1 259 ? 19.270 76.685 -4.200 1.00 52.54 259 LYS B O 1
ATOM 4355 N N . TYR B 1 260 ? 18.127 76.369 -2.289 1.00 52.05 260 TYR B N 1
ATOM 4356 C CA . TYR B 1 260 ? 17.042 77.249 -2.673 1.00 52.27 260 TYR B CA 1
ATOM 4357 C C . TYR B 1 260 ? 17.301 78.693 -2.294 1.00 52.88 260 TYR B C 1
ATOM 4358 O O . TYR B 1 260 ? 18.154 78.977 -1.462 1.00 51.99 260 TYR B O 1
ATOM 4367 N N . SER B 1 261 ? 16.573 79.606 -2.927 1.00 54.21 261 SER B N 1
ATOM 4368 C CA . SER B 1 261 ? 16.699 81.022 -2.625 1.00 55.75 261 SER B CA 1
ATOM 4369 C C . SER B 1 261 ? 16.181 81.182 -1.205 1.00 58.36 261 SER B C 1
ATOM 4370 O O . SER B 1 261 ? 15.599 80.253 -0.662 1.00 59.00 261 SER B O 1
ATOM 4373 N N . ASP B 1 262 ? 16.393 82.340 -0.596 1.00 60.84 262 ASP B N 1
ATOM 4374 C CA . ASP B 1 262 ? 15.911 82.565 0.765 1.00 62.79 262 ASP B CA 1
ATOM 4375 C C . ASP B 1 262 ? 14.393 82.449 0.750 1.00 63.86 262 ASP B C 1
ATOM 4376 O O . ASP B 1 262 ? 13.782 81.925 1.679 1.00 63.74 262 ASP B O 1
ATOM 4381 N N . ASP B 1 263 ? 13.796 82.931 -0.330 1.00 65.09 263 ASP B N 1
ATOM 4382 C CA . ASP B 1 263 ? 12.357 82.891 -0.489 1.00 66.55 263 ASP B CA 1
ATOM 4383 C C . ASP B 1 263 ? 11.929 81.474 -0.835 1.00 67.01 263 ASP B C 1
ATOM 4384 O O . ASP B 1 263 ? 10.742 81.148 -0.859 1.00 66.78 263 ASP B O 1
ATOM 4389 N N . GLY B 1 264 ? 12.921 80.638 -1.110 1.00 67.01 264 GLY B N 1
ATOM 4390 C CA . GLY B 1 264 ? 12.665 79.250 -1.436 1.00 66.98 264 GLY B CA 1
ATOM 4391 C C . GLY B 1 264 ? 11.698 78.972 -2.571 1.00 67.07 264 GLY B C 1
ATOM 4392 O O . GLY B 1 264 ? 11.096 77.912 -2.600 1.00 66.99 264 GLY B O 1
ATOM 4393 N N . GLU B 1 265 ? 11.518 79.901 -3.504 1.00 67.61 265 GLU B N 1
ATOM 4394 C CA . GLU B 1 265 ? 10.615 79.629 -4.618 1.00 68.54 265 GLU B CA 1
ATOM 4395 C C . GLU B 1 265 ? 11.411 79.267 -5.863 1.00 67.82 265 GLU B C 1
ATOM 4396 O O . GLU B 1 265 ? 10.842 78.939 -6.902 1.00 68.24 265 GLU B O 1
ATOM 4402 N N . ASN B 1 266 ? 12.735 79.318 -5.747 1.00 66.76 266 ASN B N 1
ATOM 4403 C CA . ASN B 1 266 ? 13.616 78.992 -6.861 1.00 65.81 266 ASN B CA 1
ATOM 4404 C C . ASN B 1 266 ? 14.879 78.302 -6.365 1.00 66.03 266 ASN B C 1
ATOM 4405 O O . ASN B 1 266 ? 15.236 78.404 -5.190 1.00 65.79 266 ASN B O 1
ATOM 4410 N N . ILE B 1 267 ? 15.544 77.593 -7.271 1.00 66.06 267 ILE B N 1
ATOM 4411 C CA . ILE B 1 267 ? 16.789 76.904 -6.965 1.00 65.76 267 ILE B CA 1
ATOM 4412 C C . ILE B 1 267 ? 17.903 77.801 -7.484 1.00 65.56 267 ILE B C 1
ATOM 4413 O O . ILE B 1 267 ? 18.122 77.876 -8.687 1.00 65.81 267 ILE B O 1
ATOM 4418 N N . ASP B 1 268 ? 18.601 78.485 -6.588 1.00 65.73 268 ASP B N 1
ATOM 4419 C CA . ASP B 1 268 ? 19.669 79.377 -7.009 1.00 64.57 268 ASP B CA 1
ATOM 4420 C C . ASP B 1 268 ? 20.905 78.628 -7.459 1.00 63.82 268 ASP B C 1
ATOM 4421 O O . ASP B 1 268 ? 21.334 78.770 -8.597 1.00 65.50 268 ASP B O 1
ATOM 4426 N N . ALA B 1 269 ? 21.486 77.833 -6.575 1.00 62.40 269 ALA B N 1
ATOM 4427 C CA . ALA B 1 269 ? 22.676 77.072 -6.925 1.00 61.86 269 ALA B CA 1
ATOM 4428 C C . ALA B 1 269 ? 22.355 75.583 -7.002 1.00 62.26 269 ALA B C 1
ATOM 4429 O O . ALA B 1 269 ? 21.499 75.074 -6.274 1.00 62.21 269 ALA B O 1
ATOM 4431 N N . TYR B 1 270 ? 23.036 74.882 -7.897 1.00 61.86 270 TYR B N 1
ATOM 4432 C CA . TYR B 1 270 ? 22.792 73.466 -8.034 1.00 61.01 270 TYR B CA 1
ATOM 4433 C C . TYR B 1 270 ? 23.976 72.743 -8.616 1.00 59.22 270 TYR B C 1
ATOM 4434 O O . TYR B 1 270 ? 24.869 73.349 -9.202 1.00 58.67 270 TYR B O 1
ATOM 4443 N N . ILE B 1 271 ? 23.978 71.432 -8.427 1.00 57.23 271 ILE B N 1
ATOM 4444 C CA . ILE B 1 271 ? 25.017 70.574 -8.954 1.00 56.20 271 ILE B CA 1
ATOM 4445 C C . ILE B 1 271 ? 24.271 69.467 -9.674 1.00 58.01 271 ILE B C 1
ATOM 4446 O O . ILE B 1 271 ? 23.465 68.762 -9.063 1.00 58.36 271 ILE B O 1
ATOM 4451 N N . LEU B 1 272 ? 24.505 69.336 -10.974 1.00 57.74 272 LEU B N 1
ATOM 4452 C CA . LEU B 1 272 ? 23.854 68.289 -11.729 1.00 58.18 272 LEU B CA 1
ATOM 4453 C C . LEU B 1 272 ? 24.611 66.978 -11.548 1.00 58.68 272 LEU B C 1
ATOM 4454 O O . LEU B 1 272 ? 25.800 66.960 -11.216 1.00 57.81 272 LEU B O 1
ATOM 4459 N N . ARG B 1 273 ? 23.905 65.877 -11.760 1.00 59.29 273 ARG B N 1
ATOM 4460 C CA . ARG B 1 273 ? 24.495 64.555 -11.639 1.00 60.50 273 ARG B CA 1
ATOM 4461 C C . ARG B 1 273 ? 24.847 64.082 -13.053 1.00 62.50 273 ARG B C 1
ATOM 4462 O O . ARG B 1 273 ? 23.973 63.987 -13.924 1.00 61.23 273 ARG B O 1
ATOM 4470 N N . GLU B 1 274 ? 26.132 63.817 -13.284 1.00 64.19 274 GLU B N 1
ATOM 4471 C CA . GLU B 1 274 ? 26.601 63.341 -14.585 1.00 67.07 274 GLU B CA 1
ATOM 4472 C C . GLU B 1 274 ? 26.203 61.884 -14.803 1.00 67.64 274 GLU B C 1
ATOM 4473 O O . GLU B 1 274 ? 27.055 60.994 -14.794 1.00 68.64 274 GLU B O 1
ATOM 4479 N N . THR B 1 275 ? 24.902 61.662 -14.993 1.00 68.10 275 THR B N 1
ATOM 4480 C CA . THR B 1 275 ? 24.317 60.331 -15.203 1.00 67.23 275 THR B CA 1
ATOM 4481 C C . THR B 1 275 ? 25.314 59.259 -15.660 1.00 67.57 275 THR B C 1
ATOM 4482 O O . THR B 1 275 ? 25.248 58.133 -15.106 1.00 66.91 275 THR B O 1
ATOM 4494 N N . LYS C 1 2 ? -19.614 19.451 32.585 1.00 68.44 2 LYS C N 1
ATOM 4495 C CA . LYS C 1 2 ? -20.856 20.109 32.221 1.00 67.94 2 LYS C CA 1
ATOM 4496 C C . LYS C 1 2 ? -20.925 21.636 32.371 1.00 67.26 2 LYS C C 1
ATOM 4497 O O . LYS C 1 2 ? -20.762 22.165 33.474 1.00 67.47 2 LYS C O 1
ATOM 4503 N N . ILE C 1 3 ? -21.178 22.333 31.262 1.00 64.82 3 ILE C N 1
ATOM 4504 C CA . ILE C 1 3 ? -21.335 23.790 31.265 1.00 62.39 3 ILE C CA 1
ATOM 4505 C C . ILE C 1 3 ? -22.582 24.053 30.446 1.00 60.97 3 ILE C C 1
ATOM 4506 O O . ILE C 1 3 ? -22.507 24.370 29.259 1.00 60.12 3 ILE C O 1
ATOM 4511 N N . GLY C 1 4 ? -23.734 23.916 31.090 1.00 60.04 4 GLY C N 1
ATOM 4512 C CA . GLY C 1 4 ? -24.979 24.098 30.383 1.00 59.40 4 GLY C CA 1
ATOM 4513 C C . GLY C 1 4 ? -25.019 23.067 29.271 1.00 58.81 4 GLY C C 1
ATOM 4514 O O . GLY C 1 4 ? -24.586 21.933 29.459 1.00 57.36 4 GLY C O 1
ATOM 4515 N N . ASP C 1 5 ? -25.519 23.461 28.107 1.00 58.40 5 ASP C N 1
ATOM 4516 C CA . ASP C 1 5 ? -25.605 22.566 26.968 1.00 58.28 5 ASP C CA 1
ATOM 4517 C C . ASP C 1 5 ? -24.228 22.274 26.354 1.00 56.69 5 ASP C C 1
ATOM 4518 O O . ASP C 1 5 ? -24.118 21.489 25.412 1.00 57.58 5 ASP C O 1
ATOM 4523 N N . ILE C 1 6 ? -23.178 22.884 26.902 1.00 55.16 6 ILE C N 1
ATOM 4524 C CA . ILE C 1 6 ? -21.824 22.692 26.383 1.00 53.04 6 ILE C CA 1
ATOM 4525 C C . ILE C 1 6 ? -21.007 21.666 27.169 1.00 53.03 6 ILE C C 1
ATOM 4526 O O . ILE C 1 6 ? -21.003 21.661 28.396 1.00 54.87 6 ILE C O 1
ATOM 4531 N N . SER C 1 7 ? -20.315 20.797 26.442 1.00 51.35 7 SER C N 1
ATOM 4532 C CA . SER C 1 7 ? -19.484 19.755 27.035 1.00 50.52 7 SER C CA 1
ATOM 4533 C C . SER C 1 7 ? -18.021 20.137 26.885 1.00 50.68 7 SER C C 1
ATOM 4534 O O . SER C 1 7 ? -17.613 20.629 25.834 1.00 52.35 7 SER C O 1
ATOM 4537 N N . ILE C 1 8 ? -17.230 19.918 27.931 1.00 50.74 8 ILE C N 1
ATOM 4538 C CA . ILE C 1 8 ? -15.815 20.275 27.895 1.00 49.61 8 ILE C CA 1
ATOM 4539 C C . ILE C 1 8 ? -14.930 19.153 28.408 1.00 49.98 8 ILE C C 1
ATOM 4540 O O . ILE C 1 8 ? -15.272 18.480 29.357 1.00 50.33 8 ILE C O 1
ATOM 4545 N N . HIS C 1 9 ? -13.789 18.960 27.762 1.00 50.58 9 HIS C N 1
ATOM 4546 C CA . HIS C 1 9 ? -12.821 17.937 28.154 1.00 50.63 9 HIS C CA 1
ATOM 4547 C C . HIS C 1 9 ? -11.442 18.450 27.782 1.00 50.75 9 HIS C C 1
ATOM 4548 O O . HIS C 1 9 ? -11.321 19.489 27.137 1.00 49.23 9 HIS C O 1
ATOM 4555 N N . TYR C 1 10 ? -10.406 17.717 28.179 1.00 51.89 10 TYR C N 1
ATOM 4556 C CA . TYR C 1 10 ? -9.051 18.121 27.850 1.00 53.31 10 TYR C CA 1
ATOM 4557 C C . TYR C 1 10 ? -8.310 16.980 27.158 1.00 53.68 10 TYR C C 1
ATOM 4558 O O . TYR C 1 10 ? -8.730 15.830 27.244 1.00 53.97 10 TYR C O 1
ATOM 4567 N N . LEU C 1 11 ? -7.217 17.306 26.465 1.00 53.97 11 LEU C N 1
ATOM 4568 C CA . LEU C 1 11 ? -6.439 16.321 25.722 1.00 53.60 11 LEU C CA 1
ATOM 4569 C C . LEU C 1 11 ? -4.965 16.380 26.082 1.00 54.34 11 LEU C C 1
ATOM 4570 O O . LEU C 1 11 ? -4.430 17.439 26.355 1.00 53.91 11 LEU C O 1
ATOM 4575 N N . ASN C 1 12 ? -4.309 15.230 26.058 1.00 54.97 12 ASN C N 1
ATOM 4576 C CA . ASN C 1 12 ? -2.886 15.138 26.376 1.00 55.30 12 ASN C CA 1
ATOM 4577 C C . ASN C 1 12 ? -2.074 15.571 25.157 1.00 54.69 12 ASN C C 1
ATOM 4578 O O . ASN C 1 12 ? -1.811 14.767 24.257 1.00 54.68 12 ASN C O 1
ATOM 4583 N N . GLY C 1 13 ? -1.686 16.842 25.126 1.00 52.91 13 GLY C N 1
ATOM 4584 C CA . GLY C 1 13 ? -0.918 17.339 23.999 1.00 50.74 13 GLY C CA 1
ATOM 4585 C C . GLY C 1 13 ? 0.566 17.281 24.274 1.00 49.99 13 GLY C C 1
ATOM 4586 O O . GLY C 1 13 ? 1.361 17.884 23.559 1.00 49.15 13 GLY C O 1
ATOM 4587 N N . GLY C 1 14 ? 0.937 16.554 25.318 1.00 49.64 14 GLY C N 1
ATOM 4588 C CA . GLY C 1 14 ? 2.334 16.440 25.688 1.00 50.62 14 GLY C CA 1
ATOM 4589 C C . GLY C 1 14 ? 2.628 17.245 26.945 1.00 52.02 14 GLY C C 1
ATOM 4590 O O . GLY C 1 14 ? 1.702 17.680 27.639 1.00 52.29 14 GLY C O 1
ATOM 4591 N N . ASN C 1 15 ? 3.906 17.460 27.243 1.00 52.05 15 ASN C N 1
ATOM 4592 C CA . ASN C 1 15 ? 4.268 18.221 28.429 1.00 53.43 15 ASN C CA 1
ATOM 4593 C C . ASN C 1 15 ? 5.653 18.855 28.308 1.00 53.51 15 ASN C C 1
ATOM 4594 O O . ASN C 1 15 ? 6.405 18.558 27.383 1.00 54.28 15 ASN C O 1
ATOM 4599 N N . THR C 1 16 ? 5.978 19.728 29.255 1.00 54.35 16 THR C N 1
ATOM 4600 C CA . THR C 1 16 ? 7.267 20.405 29.275 1.00 54.85 16 THR C CA 1
ATOM 4601 C C . THR C 1 16 ? 7.712 20.687 30.699 1.00 54.43 16 THR C C 1
ATOM 4602 O O . THR C 1 16 ? 6.951 20.521 31.652 1.00 55.53 16 THR C O 1
ATOM 4606 N N . LYS C 1 17 ? 8.955 21.126 30.830 1.00 54.50 17 LYS C N 1
ATOM 4607 C CA . LYS C 1 17 ? 9.528 21.472 32.121 1.00 53.43 17 LYS C CA 1
ATOM 4608 C C . LYS C 1 17 ? 10.260 22.803 31.987 1.00 52.88 17 LYS C C 1
ATOM 4609 O O . LYS C 1 17 ? 11.295 22.897 31.318 1.00 52.60 17 LYS C O 1
ATOM 4623 N N . ASP C 1 19 ? 11.998 26.290 33.874 1.00 45.12 19 ASP C N 1
ATOM 4624 C CA . ASP C 1 19 ? 12.679 26.699 35.084 1.00 44.68 19 ASP C CA 1
ATOM 4625 C C . ASP C 1 19 ? 11.693 27.369 36.052 1.00 44.11 19 ASP C C 1
ATOM 4626 O O . ASP C 1 19 ? 10.974 28.294 35.684 1.00 42.11 19 ASP C O 1
ATOM 4631 N N . GLY C 1 20 ? 11.678 26.896 37.297 1.00 42.80 20 GLY C N 1
ATOM 4632 C CA . GLY C 1 20 ? 10.783 27.442 38.304 1.00 42.01 20 GLY C CA 1
ATOM 4633 C C . GLY C 1 20 ? 10.823 28.955 38.454 1.00 41.92 20 GLY C C 1
ATOM 4634 O O . GLY C 1 20 ? 9.774 29.597 38.514 1.00 43.30 20 GLY C O 1
ATOM 4635 N N . GLY C 1 21 ? 12.021 29.529 38.526 1.00 40.61 21 GLY C N 1
ATOM 4636 C CA . GLY C 1 21 ? 12.135 30.973 38.663 1.00 39.03 21 GLY C CA 1
ATOM 4637 C C . GLY C 1 21 ? 11.539 31.726 37.483 1.00 37.59 21 GLY C C 1
ATOM 4638 O O . GLY C 1 21 ? 10.887 32.761 37.642 1.00 36.41 21 GLY C O 1
ATOM 4639 N N . ALA C 1 22 ? 11.758 31.207 36.283 1.00 36.40 22 ALA C N 1
ATOM 4640 C CA . ALA C 1 22 ? 11.223 31.839 35.091 1.00 35.35 22 ALA C CA 1
ATOM 4641 C C . ALA C 1 22 ? 9.713 31.879 35.217 1.00 36.17 22 ALA C C 1
ATOM 4642 O O . ALA C 1 22 ? 9.082 32.863 34.855 1.00 36.76 22 ALA C O 1
ATOM 4652 N N . PHE C 1 24 ? 7.776 31.856 38.087 1.00 36.22 24 PHE C N 1
ATOM 4653 C CA . PHE C 1 24 ? 7.191 32.630 39.183 1.00 35.47 24 PHE C CA 1
ATOM 4654 C C . PHE C 1 24 ? 7.765 34.049 39.342 1.00 35.11 24 PHE C C 1
ATOM 4655 O O . PHE C 1 24 ? 7.334 34.812 40.207 1.00 38.29 24 PHE C O 1
ATOM 4663 N N . GLY C 1 25 ? 8.741 34.395 38.518 1.00 31.69 25 GLY C N 1
ATOM 4664 C CA . GLY C 1 25 ? 9.310 35.722 38.565 1.00 30.37 25 GLY C CA 1
ATOM 4665 C C . GLY C 1 25 ? 9.937 36.232 39.848 1.00 31.30 25 GLY C C 1
ATOM 4666 O O . GLY C 1 25 ? 10.943 35.701 40.330 1.00 32.32 25 GLY C O 1
ATOM 4667 N N . VAL C 1 26 ? 9.337 37.272 40.405 1.00 29.13 26 VAL C N 1
ATOM 4668 C CA . VAL C 1 26 ? 9.843 37.894 41.612 1.00 29.59 26 VAL C CA 1
ATOM 4669 C C . VAL C 1 26 ? 9.578 37.105 42.888 1.00 31.65 26 VAL C C 1
ATOM 4670 O O . VAL C 1 26 ? 10.155 37.397 43.934 1.00 32.63 26 VAL C O 1
ATOM 4674 N N . VAL C 1 27 ? 8.715 36.099 42.798 1.00 30.59 27 VAL C N 1
ATOM 4675 C CA . VAL C 1 27 ? 8.392 35.274 43.959 1.00 29.56 27 VAL C CA 1
ATOM 4676 C C . VAL C 1 27 ? 9.547 34.349 44.366 1.00 29.43 27 VAL C C 1
ATOM 4677 O O . VAL C 1 27 ? 9.931 33.435 43.623 1.00 26.07 27 VAL C O 1
ATOM 4681 N N . PRO C 1 28 ? 10.115 34.570 45.554 1.00 30.41 28 PRO C N 1
ATOM 4682 C CA . PRO C 1 28 ? 11.229 33.762 46.064 1.00 31.91 28 PRO C CA 1
ATOM 4683 C C . PRO C 1 28 ? 10.978 32.250 45.979 1.00 33.88 28 PRO C C 1
ATOM 4684 O O . PRO C 1 28 ? 9.857 31.779 46.200 1.00 32.55 28 PRO C O 1
ATOM 4688 N N . LYS C 1 29 ? 12.021 31.485 45.658 1.00 35.43 29 LYS C N 1
ATOM 4689 C CA . LYS C 1 29 ? 11.868 30.039 45.556 1.00 37.54 29 LYS C CA 1
ATOM 4690 C C . LYS C 1 29 ? 11.248 29.442 46.831 1.00 38.76 29 LYS C C 1
ATOM 4691 O O . LYS C 1 29 ? 10.332 28.629 46.747 1.00 38.42 29 LYS C O 1
ATOM 4697 N N . PRO C 1 30 ? 11.734 29.851 48.025 1.00 38.79 30 PRO C N 1
ATOM 4698 C CA . PRO C 1 30 ? 11.187 29.323 49.281 1.00 39.56 30 PRO C CA 1
ATOM 4699 C C . PRO C 1 30 ? 9.667 29.413 49.403 1.00 41.70 30 PRO C C 1
ATOM 4700 O O . PRO C 1 30 ? 9.058 28.668 50.186 1.00 42.59 30 PRO C O 1
ATOM 4704 N N . LEU C 1 31 ? 9.054 30.327 48.654 1.00 41.92 31 LEU C N 1
ATOM 4705 C CA . LEU C 1 31 ? 7.599 30.469 48.678 1.00 41.73 31 LEU C CA 1
ATOM 4706 C C . LEU C 1 31 ? 6.923 29.633 47.601 1.00 42.45 31 LEU C C 1
ATOM 4707 O O . LEU C 1 31 ? 6.051 28.823 47.905 1.00 43.41 31 LEU C O 1
ATOM 4712 N N . TRP C 1 32 ? 7.321 29.808 46.345 1.00 41.38 32 TRP C N 1
ATOM 4713 C CA . TRP C 1 32 ? 6.681 29.036 45.294 1.00 40.82 32 TRP C CA 1
ATOM 4714 C C . TRP C 1 32 ? 7.047 27.555 45.323 1.00 42.08 32 TRP C C 1
ATOM 4715 O O . TRP C 1 32 ? 6.257 26.724 44.884 1.00 43.30 32 TRP C O 1
ATOM 4726 N N . SER C 1 33 ? 8.223 27.215 45.847 1.00 42.56 33 SER C N 1
ATOM 4727 C CA . SER C 1 33 ? 8.620 25.808 45.903 1.00 45.27 33 SER C CA 1
ATOM 4728 C C . SER C 1 33 ? 7.662 25.010 46.796 1.00 46.80 33 SER C C 1
ATOM 4729 O O . SER C 1 33 ? 7.595 23.789 46.705 1.00 46.19 33 SER C O 1
ATOM 4732 N N . LYS C 1 34 ? 6.929 25.710 47.658 1.00 46.87 34 LYS C N 1
ATOM 4733 C CA . LYS C 1 34 ? 5.963 25.069 48.539 1.00 47.88 34 LYS C CA 1
ATOM 4734 C C . LYS C 1 34 ? 4.599 25.012 47.865 1.00 47.55 34 LYS C C 1
ATOM 4735 O O . LYS C 1 34 ? 3.707 24.313 48.322 1.00 47.33 34 LYS C O 1
ATOM 4741 N N . GLN C 1 35 ? 4.449 25.759 46.777 1.00 47.83 35 GLN C N 1
ATOM 4742 C CA . GLN C 1 35 ? 3.191 25.801 46.035 1.00 46.88 35 GLN C CA 1
ATOM 4743 C C . GLN C 1 35 ? 3.255 24.928 44.788 1.00 47.27 35 GLN C C 1
ATOM 4744 O O . GLN C 1 35 ? 2.229 24.479 44.288 1.00 48.07 35 GLN C O 1
ATOM 4750 N N . TYR C 1 36 ? 4.464 24.702 44.287 1.00 47.03 36 TYR C N 1
ATOM 4751 C CA . TYR C 1 36 ? 4.666 23.887 43.091 1.00 48.03 36 TYR C CA 1
ATOM 4752 C C . TYR C 1 36 ? 6.029 23.197 43.174 1.00 48.59 36 TYR C C 1
ATOM 4753 O O . TYR C 1 36 ? 7.041 23.848 43.434 1.00 49.54 36 TYR C O 1
ATOM 4762 N N . ASN C 1 37 ? 6.055 21.887 42.949 1.00 49.86 37 ASN C N 1
ATOM 4763 C CA . ASN C 1 37 ? 7.301 21.107 43.016 1.00 51.50 37 ASN C CA 1
ATOM 4764 C C . ASN C 1 37 ? 8.301 21.393 41.893 1.00 52.25 37 ASN C C 1
ATOM 4765 O O . ASN C 1 37 ? 7.924 21.672 40.755 1.00 52.36 37 ASN C O 1
ATOM 4770 N N . ALA C 1 38 ? 9.583 21.294 42.228 1.00 52.79 38 ALA C N 1
ATOM 4771 C CA . ALA C 1 38 ? 10.669 21.511 41.274 1.00 54.56 38 ALA C CA 1
ATOM 4772 C C . ALA C 1 38 ? 11.686 20.392 41.466 1.00 54.57 38 ALA C C 1
ATOM 4773 O O . ALA C 1 38 ? 11.860 19.909 42.578 1.00 55.50 38 ALA C O 1
ATOM 4775 N N . ASN C 1 39 ? 12.342 19.961 40.392 1.00 55.81 39 ASN C N 1
ATOM 4776 C CA . ASN C 1 39 ? 13.345 18.906 40.515 1.00 55.98 39 ASN C CA 1
ATOM 4777 C C . ASN C 1 39 ? 14.649 19.549 40.967 1.00 56.99 39 ASN C C 1
ATOM 4778 O O . ASN C 1 39 ? 14.638 20.677 41.444 1.00 57.40 39 ASN C O 1
ATOM 4783 N N . GLU C 1 40 ? 15.765 18.842 40.815 1.00 58.11 40 GLU C N 1
ATOM 4784 C CA . GLU C 1 40 ? 17.060 19.367 41.229 1.00 59.15 40 GLU C CA 1
ATOM 4785 C C . GLU C 1 40 ? 17.679 20.277 40.181 1.00 58.23 40 GLU C C 1
ATOM 4786 O O . GLU C 1 40 ? 18.653 20.982 40.446 1.00 57.82 40 GLU C O 1
ATOM 4792 N N . ARG C 1 41 ? 17.117 20.238 38.982 1.00 57.86 41 ARG C N 1
ATOM 4793 C CA . ARG C 1 41 ? 17.576 21.072 37.887 1.00 58.18 41 ARG C CA 1
ATOM 4794 C C . ARG C 1 41 ? 16.776 22.370 37.991 1.00 56.39 41 ARG C C 1
ATOM 4795 O O . ARG C 1 41 ? 16.914 23.277 37.173 1.00 56.17 41 ARG C O 1
ATOM 4803 N N . ASN C 1 42 ? 15.928 22.429 39.011 1.00 54.53 42 ASN C N 1
ATOM 4804 C CA . ASN C 1 42 ? 15.094 23.586 39.285 1.00 53.11 42 ASN C CA 1
ATOM 4805 C C . ASN C 1 42 ? 13.921 23.741 38.325 1.00 52.59 42 ASN C C 1
ATOM 4806 O O . ASN C 1 42 ? 13.374 24.834 38.195 1.00 53.09 42 ASN C O 1
ATOM 4811 N N . GLN C 1 43 ? 13.528 22.654 37.662 1.00 51.88 43 GLN C N 1
ATOM 4812 C CA . GLN C 1 43 ? 12.419 22.698 36.709 1.00 50.85 43 GLN C CA 1
ATOM 4813 C C . GLN C 1 43 ? 11.126 22.197 37.329 1.00 49.93 43 GLN C C 1
ATOM 4814 O O . GLN C 1 43 ? 11.147 21.367 38.240 1.00 50.43 43 GLN C O 1
ATOM 4820 N N . ILE C 1 44 ? 10.001 22.713 36.838 1.00 46.57 44 ILE C N 1
ATOM 4821 C CA . ILE C 1 44 ? 8.692 22.287 37.318 1.00 45.19 44 ILE C CA 1
ATOM 4822 C C . ILE C 1 44 ? 7.982 21.609 36.147 1.00 44.44 44 ILE C C 1
ATOM 4823 O O . ILE C 1 44 ? 8.202 21.955 34.990 1.00 41.27 44 ILE C O 1
ATOM 4828 N N . ASN C 1 45 ? 7.149 20.620 36.445 1.00 45.89 45 ASN C N 1
ATOM 4829 C CA . ASN C 1 45 ? 6.431 19.907 35.399 1.00 46.81 45 ASN C CA 1
ATOM 4830 C C . ASN C 1 45 ? 5.215 20.709 34.936 1.00 47.61 45 ASN C C 1
ATOM 4831 O O . ASN C 1 45 ? 4.447 21.210 35.755 1.00 47.10 45 ASN C O 1
ATOM 4836 N N . LEU C 1 46 ? 5.055 20.833 33.621 1.00 48.22 46 LEU C N 1
ATOM 4837 C CA . LEU C 1 46 ? 3.934 21.565 33.056 1.00 48.49 46 LEU C CA 1
ATOM 4838 C C . LEU C 1 46 ? 3.332 20.875 31.835 1.00 49.38 46 LEU C C 1
ATOM 4839 O O . LEU C 1 46 ? 3.919 20.869 30.755 1.00 48.92 46 LEU C O 1
ATOM 4844 N N . PRO C 1 47 ? 2.154 20.263 31.998 1.00 50.16 47 PRO C N 1
ATOM 4845 C CA . PRO C 1 47 ? 1.504 19.592 30.872 1.00 50.91 47 PRO C CA 1
ATOM 4846 C C . PRO C 1 47 ? 1.058 20.635 29.850 1.00 51.71 47 PRO C C 1
ATOM 4847 O O . PRO C 1 47 ? 0.814 21.797 30.189 1.00 51.97 47 PRO C O 1
ATOM 4851 N N . THR C 1 48 ? 0.960 20.228 28.596 1.00 51.17 48 THR C N 1
ATOM 4852 C CA . THR C 1 48 ? 0.493 21.127 27.553 1.00 50.51 48 THR C CA 1
ATOM 4853 C C . THR C 1 48 ? -0.764 20.429 27.038 1.00 49.64 48 THR C C 1
ATOM 4854 O O . THR C 1 48 ? -0.777 19.833 25.961 1.00 49.20 48 THR C O 1
ATOM 4858 N N . HIS C 1 49 ? -1.820 20.504 27.841 1.00 47.53 49 HIS C N 1
ATOM 4859 C CA . HIS C 1 49 ? -3.070 19.844 27.527 1.00 47.16 49 HIS C CA 1
ATOM 4860 C C . HIS C 1 49 ? -4.200 20.669 26.916 1.00 45.53 49 HIS C C 1
ATOM 4861 O O . HIS C 1 49 ? -4.944 21.347 27.617 1.00 46.52 49 HIS C O 1
ATOM 4868 N N . PRO C 1 50 ? -4.357 20.589 25.582 1.00 43.52 50 PRO C N 1
ATOM 4869 C CA . PRO C 1 50 ? -5.414 21.337 24.896 1.00 43.82 50 PRO C CA 1
ATOM 4870 C C . PRO C 1 50 ? -6.780 21.032 25.487 1.00 43.20 50 PRO C C 1
ATOM 4871 O O . PRO C 1 50 ? -6.996 19.938 25.983 1.00 44.58 50 PRO C O 1
ATOM 4875 N N . ILE C 1 51 ? -7.692 21.998 25.442 1.00 44.00 51 ILE C N 1
ATOM 4876 C CA . ILE C 1 51 ? -9.043 21.812 25.975 1.00 43.73 51 ILE C CA 1
ATOM 4877 C C . ILE C 1 51 ? -10.026 21.628 24.829 1.00 45.64 51 ILE C C 1
ATOM 4878 O O . ILE C 1 51 ? -10.130 22.493 23.958 1.00 45.44 51 ILE C O 1
ATOM 4883 N N . LEU C 1 52 ? -10.750 20.510 24.841 1.00 46.38 52 LEU C N 1
ATOM 4884 C CA . LEU C 1 52 ? -11.741 20.199 23.818 1.00 46.75 52 LEU C CA 1
ATOM 4885 C C . LEU C 1 52 ? -13.125 20.663 24.214 1.00 48.30 52 LEU C C 1
ATOM 4886 O O . LEU C 1 52 ? -13.632 20.250 25.247 1.00 49.39 52 LEU C O 1
ATOM 4891 N N . ILE C 1 53 ? -13.733 21.520 23.397 1.00 49.73 53 ILE C N 1
ATOM 4892 C CA . ILE C 1 53 ? -15.073 22.024 23.676 1.00 51.09 53 ILE C CA 1
ATOM 4893 C C . ILE C 1 53 ? -16.053 21.505 22.631 1.00 53.65 53 ILE C C 1
ATOM 4894 O O . ILE C 1 53 ? -15.763 21.544 21.442 1.00 53.53 53 ILE C O 1
ATOM 4899 N N . GLN C 1 54 ? -17.214 21.025 23.075 1.00 55.63 54 GLN C N 1
ATOM 4900 C CA . GLN C 1 54 ? -18.235 20.508 22.161 1.00 57.84 54 GLN C CA 1
ATOM 4901 C C . GLN C 1 54 ? -19.627 21.054 22.445 1.00 58.88 54 GLN C C 1
ATOM 4902 O O . GLN C 1 54 ? -20.117 20.986 23.570 1.00 59.28 54 GLN C O 1
ATOM 4908 N N . THR C 1 55 ? -20.259 21.599 21.411 1.00 60.20 55 THR C N 1
ATOM 4909 C CA . THR C 1 55 ? -21.611 22.129 21.528 1.00 62.14 55 THR C CA 1
ATOM 4910 C C . THR C 1 55 ? -22.487 21.269 20.622 1.00 62.51 55 THR C C 1
ATOM 4911 O O . THR C 1 55 ? -21.993 20.363 19.945 1.00 62.08 55 THR C O 1
ATOM 4915 N N . ALA C 1 56 ? -23.781 21.551 20.604 1.00 62.66 56 ALA C N 1
ATOM 4916 C CA . ALA C 1 56 ? -24.698 20.782 19.780 1.00 63.49 56 ALA C CA 1
ATOM 4917 C C . ALA C 1 56 ? -24.350 20.806 18.294 1.00 63.56 56 ALA C C 1
ATOM 4918 O O . ALA C 1 56 ? -25.023 20.155 17.499 1.00 64.67 56 ALA C O 1
ATOM 4920 N N . GLN C 1 57 ? -23.304 21.537 17.910 1.00 62.97 57 GLN C N 1
ATOM 4921 C CA . GLN C 1 57 ? -22.936 21.626 16.494 1.00 61.43 57 GLN C CA 1
ATOM 4922 C C . GLN C 1 57 ? -21.444 21.648 16.165 1.00 59.22 57 GLN C C 1
ATOM 4923 O O . GLN C 1 57 ? -21.016 21.083 15.150 1.00 59.01 57 GLN C O 1
ATOM 4929 N N . TYR C 1 58 ? -20.663 22.331 16.996 1.00 55.15 58 TYR C N 1
ATOM 4930 C CA . TYR C 1 58 ? -19.221 22.432 16.764 1.00 51.74 58 TYR C CA 1
ATOM 4931 C C . TYR C 1 58 ? -18.436 21.835 17.924 1.00 50.45 58 TYR C C 1
ATOM 4932 O O . TYR C 1 58 ? -18.991 21.555 18.984 1.00 49.41 58 TYR C O 1
ATOM 4941 N N . ASN C 1 59 ? -17.145 21.628 17.705 1.00 48.41 59 ASN C N 1
ATOM 4942 C CA . ASN C 1 59 ? -16.295 21.059 18.734 1.00 48.16 59 ASN C CA 1
ATOM 4943 C C . ASN C 1 59 ? -14.876 21.646 18.683 1.00 48.32 59 ASN C C 1
ATOM 4944 O O . ASN C 1 59 ? -13.884 20.918 18.676 1.00 48.46 59 ASN C O 1
ATOM 4949 N N . LEU C 1 60 ? -14.780 22.961 18.662 1.00 47.50 60 LEU C N 1
ATOM 4950 C CA . LEU C 1 60 ? -13.505 23.650 18.638 1.00 47.38 60 LEU C CA 1
ATOM 4951 C C . LEU C 1 60 ? -12.547 23.103 19.679 1.00 48.64 60 LEU C C 1
ATOM 4952 O O . LEU C 1 60 ? -12.909 22.242 20.474 1.00 49.40 60 LEU C O 1
ATOM 4957 N N . ILE C 1 61 ? -11.315 23.599 19.665 1.00 48.98 61 ILE C N 1
ATOM 4958 C CA . ILE C 1 61 ? -10.301 23.153 20.604 1.00 50.19 61 ILE C CA 1
ATOM 4959 C C . ILE C 1 61 ? -9.364 24.288 20.991 1.00 52.21 61 ILE C C 1
ATOM 4960 O O . ILE C 1 61 ? -9.051 25.150 20.174 1.00 53.17 61 ILE C O 1
ATOM 4965 N N . ILE C 1 62 ? -8.919 24.289 22.242 1.00 53.58 62 ILE C N 1
ATOM 4966 C CA . ILE C 1 62 ? -8.020 25.324 22.738 1.00 54.25 62 ILE C CA 1
ATOM 4967 C C . ILE C 1 62 ? -6.573 24.851 22.723 1.00 56.49 62 ILE C C 1
ATOM 4968 O O . ILE C 1 62 ? -6.207 23.912 23.440 1.00 60.25 62 ILE C O 1
ATOM 4973 N N . ASP C 1 63 ? -5.753 25.506 21.902 1.00 56.09 63 ASP C N 1
ATOM 4974 C CA . ASP C 1 63 ? -4.344 25.146 21.775 1.00 55.47 63 ASP C CA 1
ATOM 4975 C C . ASP C 1 63 ? -4.161 23.768 21.163 1.00 53.88 63 ASP C C 1
ATOM 4976 O O . ASP C 1 63 ? -5.137 23.052 20.928 1.00 53.24 63 ASP C O 1
ATOM 4981 N N . ALA C 1 64 ? -2.912 23.402 20.892 1.00 51.96 64 ALA C N 1
ATOM 4982 C CA . ALA C 1 64 ? -2.614 22.106 20.305 1.00 51.54 64 ALA C CA 1
ATOM 4983 C C . ALA C 1 64 ? -1.295 21.554 20.830 1.00 50.75 64 ALA C C 1
ATOM 4984 O O . ALA C 1 64 ? -0.379 21.241 20.065 1.00 51.52 64 ALA C O 1
ATOM 4986 N N . GLY C 1 65 ? -1.208 21.430 22.145 1.00 49.91 65 GLY C N 1
ATOM 4987 C CA . GLY C 1 65 ? -0.002 20.900 22.764 1.00 48.39 65 GLY C CA 1
ATOM 4988 C C . GLY C 1 65 ? 1.256 21.271 22.021 1.00 47.58 65 GLY C C 1
ATOM 4989 O O . GLY C 1 65 ? 1.365 22.380 21.506 1.00 47.77 65 GLY C O 1
ATOM 4990 N N . ILE C 1 66 ? 2.203 20.344 21.957 1.00 47.28 66 ILE C N 1
ATOM 4991 C CA . ILE C 1 66 ? 3.464 20.587 21.268 1.00 47.09 66 ILE C CA 1
ATOM 4992 C C . ILE C 1 66 ? 3.533 19.811 19.960 1.00 48.30 66 ILE C C 1
ATOM 4993 O O . ILE C 1 66 ? 4.431 20.032 19.144 1.00 48.56 66 ILE C O 1
ATOM 4998 N N . GLY C 1 67 ? 2.576 18.905 19.769 1.00 48.75 67 GLY C N 1
ATOM 4999 C CA . GLY C 1 67 ? 2.530 18.128 18.542 1.00 49.63 67 GLY C CA 1
ATOM 5000 C C . GLY C 1 67 ? 3.281 16.808 18.573 1.00 51.19 67 GLY C C 1
ATOM 5001 O O . GLY C 1 67 ? 3.495 16.228 19.642 1.00 51.66 67 GLY C O 1
ATOM 5002 N N . ASN C 1 68 ? 3.701 16.338 17.398 1.00 51.50 68 ASN C N 1
ATOM 5003 C CA . ASN C 1 68 ? 4.419 15.070 17.282 1.00 51.55 68 ASN C CA 1
ATOM 5004 C C . ASN C 1 68 ? 5.616 15.167 16.334 1.00 52.08 68 ASN C C 1
ATOM 5005 O O . ASN C 1 68 ? 5.466 15.068 15.121 1.00 51.35 68 ASN C O 1
ATOM 5010 N N . GLY C 1 69 ? 6.806 15.359 16.897 1.00 53.82 69 GLY C N 1
ATOM 5011 C CA . GLY C 1 69 ? 8.001 15.452 16.082 1.00 55.89 69 GLY C CA 1
ATOM 5012 C C . GLY C 1 69 ? 8.293 16.853 15.584 1.00 57.16 69 GLY C C 1
ATOM 5013 O O . GLY C 1 69 ? 9.236 17.060 14.816 1.00 56.63 69 GLY C O 1
ATOM 5014 N N . LYS C 1 70 ? 7.479 17.819 15.999 1.00 57.63 70 LYS C N 1
ATOM 5015 C CA . LYS C 1 70 ? 7.687 19.204 15.605 1.00 57.43 70 LYS C CA 1
ATOM 5016 C C . LYS C 1 70 ? 8.920 19.713 16.329 1.00 57.04 70 LYS C C 1
ATOM 5017 O O . LYS C 1 70 ? 9.662 20.540 15.806 1.00 57.08 70 LYS C O 1
ATOM 5023 N N . LEU C 1 71 ? 9.130 19.210 17.540 1.00 56.52 71 LEU C N 1
ATOM 5024 C CA . LEU C 1 71 ? 10.292 19.587 18.324 1.00 57.86 71 LEU C CA 1
ATOM 5025 C C . LEU C 1 71 ? 11.477 18.717 17.912 1.00 59.18 71 LEU C C 1
ATOM 5026 O O . LEU C 1 71 ? 11.308 17.548 17.546 1.00 58.91 71 LEU C O 1
ATOM 5031 N N . SER C 1 72 ? 12.674 19.296 17.961 1.00 60.32 72 SER C N 1
ATOM 5032 C CA . SER C 1 72 ? 13.889 18.578 17.603 1.00 61.93 72 SER C CA 1
ATOM 5033 C C . SER C 1 72 ? 14.464 17.912 18.846 1.00 64.10 72 SER C C 1
ATOM 5034 O O . SER C 1 72 ? 13.954 18.098 19.950 1.00 64.84 72 SER C O 1
ATOM 5037 N N . GLU C 1 73 ? 15.527 17.139 18.664 1.00 66.27 73 GLU C N 1
ATOM 5038 C CA . GLU C 1 73 ? 16.173 16.462 19.778 1.00 68.64 73 GLU C CA 1
ATOM 5039 C C . GLU C 1 73 ? 16.539 17.489 20.838 1.00 69.17 73 GLU C C 1
ATOM 5040 O O . GLU C 1 73 ? 16.068 17.415 21.976 1.00 70.04 73 GLU C O 1
ATOM 5046 N N . LYS C 1 74 ? 17.369 18.453 20.453 1.00 69.32 74 LYS C N 1
ATOM 5047 C CA . LYS C 1 74 ? 17.808 19.502 21.369 1.00 69.70 74 LYS C CA 1
ATOM 5048 C C . LYS C 1 74 ? 16.640 20.110 22.149 1.00 69.86 74 LYS C C 1
ATOM 5049 O O . LYS C 1 74 ? 16.657 20.164 23.383 1.00 68.84 74 LYS C O 1
ATOM 5055 N N . GLN C 1 75 ? 15.628 20.564 21.419 1.00 70.31 75 GLN C N 1
ATOM 5056 C CA . GLN C 1 75 ? 14.453 21.164 22.030 1.00 71.20 75 GLN C CA 1
ATOM 5057 C C . GLN C 1 75 ? 13.761 20.179 22.967 1.00 72.47 75 GLN C C 1
ATOM 5058 O O . GLN C 1 75 ? 13.373 20.544 24.078 1.00 73.19 75 GLN C O 1
ATOM 5064 N N . LEU C 1 76 ? 13.609 18.933 22.523 1.00 73.44 76 LEU C N 1
ATOM 5065 C CA . LEU C 1 76 ? 12.968 17.921 23.356 1.00 73.79 76 LEU C CA 1
ATOM 5066 C C . LEU C 1 76 ? 13.658 17.842 24.703 1.00 74.34 76 LEU C C 1
ATOM 5067 O O . LEU C 1 76 ? 13.017 17.605 25.724 1.00 75.01 76 LEU C O 1
ATOM 5072 N N . ARG C 1 77 ? 14.970 18.054 24.702 1.00 74.56 77 ARG C N 1
ATOM 5073 C CA . ARG C 1 77 ? 15.748 17.998 25.933 1.00 74.51 77 ARG C CA 1
ATOM 5074 C C . ARG C 1 77 ? 15.752 19.303 26.722 1.00 73.39 77 ARG C C 1
ATOM 5075 O O . ARG C 1 77 ? 15.609 19.282 27.937 1.00 73.79 77 ARG C O 1
ATOM 5083 N N . ASN C 1 78 ? 15.916 20.433 26.040 1.00 72.71 78 ASN C N 1
ATOM 5084 C CA . ASN C 1 78 ? 15.944 21.733 26.709 1.00 71.21 78 ASN C CA 1
ATOM 5085 C C . ASN C 1 78 ? 14.650 22.103 27.432 1.00 69.76 78 ASN C C 1
ATOM 5086 O O . ASN C 1 78 ? 14.675 22.800 28.448 1.00 68.48 78 ASN C O 1
ATOM 5091 N N . PHE C 1 79 ? 13.518 21.639 26.917 1.00 68.36 79 PHE C N 1
ATOM 5092 C CA . PHE C 1 79 ? 12.234 21.935 27.540 1.00 66.91 79 PHE C CA 1
ATOM 5093 C C . PHE C 1 79 ? 11.732 20.749 28.363 1.00 66.16 79 PHE C C 1
ATOM 5094 O O . PHE C 1 79 ? 10.586 20.727 28.814 1.00 64.54 79 PHE C O 1
ATOM 5102 N N . GLY C 1 80 ? 12.609 19.767 28.552 1.00 65.47 80 GLY C N 1
ATOM 5103 C CA . GLY C 1 80 ? 12.282 18.588 29.333 1.00 64.78 80 GLY C CA 1
ATOM 5104 C C . GLY C 1 80 ? 11.045 17.831 28.904 1.00 64.29 80 GLY C C 1
ATOM 5105 O O . GLY C 1 80 ? 10.214 17.491 29.738 1.00 65.31 80 GLY C O 1
ATOM 5106 N N . VAL C 1 81 ? 10.914 17.552 27.614 1.00 62.72 81 VAL C N 1
ATOM 5107 C CA . VAL C 1 81 ? 9.750 16.812 27.133 1.00 61.44 81 VAL C CA 1
ATOM 5108 C C . VAL C 1 81 ? 9.881 15.325 27.475 1.00 61.18 81 VAL C C 1
ATOM 5109 O O . VAL C 1 81 ? 10.871 14.680 27.118 1.00 60.86 81 VAL C O 1
ATOM 5113 N N . ASP C 1 82 ? 8.884 14.793 28.180 1.00 61.80 82 ASP C N 1
ATOM 5114 C CA . ASP C 1 82 ? 8.870 13.379 28.554 1.00 62.48 82 ASP C CA 1
ATOM 5115 C C . ASP C 1 82 ? 8.103 12.602 27.505 1.00 63.70 82 ASP C C 1
ATOM 5116 O O . ASP C 1 82 ? 8.549 11.557 27.039 1.00 64.56 82 ASP C O 1
ATOM 5121 N N . GLU C 1 83 ? 6.937 13.125 27.148 1.00 64.50 83 GLU C N 1
ATOM 5122 C CA . GLU C 1 83 ? 6.068 12.507 26.156 1.00 65.34 83 GLU C CA 1
ATOM 5123 C C . GLU C 1 83 ? 5.493 13.569 25.224 1.00 64.30 83 GLU C C 1
ATOM 5124 O O . GLU C 1 83 ? 5.130 14.664 25.665 1.00 64.23 83 GLU C O 1
ATOM 5130 N N . GLU C 1 84 ? 5.418 13.246 23.937 1.00 61.83 84 GLU C N 1
ATOM 5131 C CA . GLU C 1 84 ? 4.878 14.168 22.954 1.00 60.52 84 GLU C CA 1
ATOM 5132 C C . GLU C 1 84 ? 3.354 14.045 22.919 1.00 59.34 84 GLU C C 1
ATOM 5133 O O . GLU C 1 84 ? 2.791 13.202 23.609 1.00 59.74 84 GLU C O 1
ATOM 5139 N N . SER C 1 85 ? 2.689 14.880 22.126 1.00 58.26 85 SER C N 1
ATOM 5140 C CA . SER C 1 85 ? 1.229 14.874 22.043 1.00 57.08 85 SER C CA 1
ATOM 5141 C C . SER C 1 85 ? 0.561 13.547 21.700 1.00 57.90 85 SER C C 1
ATOM 5142 O O . SER C 1 85 ? 1.018 12.802 20.833 1.00 58.35 85 SER C O 1
ATOM 5145 N N . HIS C 1 86 ? -0.536 13.268 22.393 1.00 57.89 86 HIS C N 1
ATOM 5146 C CA . HIS C 1 86 ? -1.328 12.062 22.173 1.00 58.59 86 HIS C CA 1
ATOM 5147 C C . HIS C 1 86 ? -2.680 12.567 21.679 1.00 59.10 86 HIS C C 1
ATOM 5148 O O . HIS C 1 86 ? -3.695 11.867 21.722 1.00 58.05 86 HIS C O 1
ATOM 5155 N N . ILE C 1 87 ? -2.653 13.812 21.213 1.00 59.54 87 ILE C N 1
ATOM 5156 C CA . ILE C 1 87 ? -3.820 14.524 20.715 1.00 60.38 87 ILE C CA 1
ATOM 5157 C C . ILE C 1 87 ? -4.699 13.660 19.820 1.00 61.35 87 ILE C C 1
ATOM 5158 O O . ILE C 1 87 ? -5.913 13.575 20.028 1.00 61.91 87 ILE C O 1
ATOM 5163 N N . ILE C 1 88 ? -4.085 13.020 18.830 1.00 62.62 88 ILE C N 1
ATOM 5164 C CA . ILE C 1 88 ? -4.818 12.180 17.895 1.00 63.22 88 ILE C CA 1
ATOM 5165 C C . ILE C 1 88 ? -5.539 11.057 18.632 1.00 62.99 88 ILE C C 1
ATOM 5166 O O . ILE C 1 88 ? -6.707 10.779 18.349 1.00 63.85 88 ILE C O 1
ATOM 5171 N N . ALA C 1 89 ? -4.845 10.418 19.572 1.00 62.32 89 ALA C N 1
ATOM 5172 C CA . ALA C 1 89 ? -5.439 9.327 20.337 1.00 62.36 89 ALA C CA 1
ATOM 5173 C C . ALA C 1 89 ? -6.587 9.825 21.215 1.00 61.96 89 ALA C C 1
ATOM 5174 O O . ALA C 1 89 ? -7.730 9.400 21.054 1.00 61.67 89 ALA C O 1
ATOM 5176 N N . ASP C 1 90 ? -6.280 10.730 22.140 1.00 62.10 90 ASP C N 1
ATOM 5177 C CA . ASP C 1 90 ? -7.296 11.274 23.035 1.00 61.79 90 ASP C CA 1
ATOM 5178 C C . ASP C 1 90 ? -8.551 11.670 22.273 1.00 60.59 90 ASP C C 1
ATOM 5179 O O . ASP C 1 90 ? -9.657 11.325 22.671 1.00 60.15 90 ASP C O 1
ATOM 5184 N N . LEU C 1 91 ? -8.372 12.391 21.171 1.00 60.60 91 LEU C N 1
ATOM 5185 C CA . LEU C 1 91 ? -9.502 12.825 20.356 1.00 60.64 91 LEU C CA 1
ATOM 5186 C C . LEU C 1 91 ? -10.374 11.641 19.945 1.00 61.08 91 LEU C C 1
ATOM 5187 O O . LEU C 1 91 ? -11.604 11.754 19.895 1.00 60.53 91 LEU C O 1
ATOM 5192 N N . ALA C 1 92 ? -9.739 10.505 19.663 1.00 61.65 92 ALA C N 1
ATOM 5193 C CA . ALA C 1 92 ? -10.466 9.309 19.262 1.00 62.08 92 ALA C CA 1
ATOM 5194 C C . ALA C 1 92 ? -11.425 8.854 20.358 1.00 62.87 92 ALA C C 1
ATOM 5195 O O . ALA C 1 92 ? -12.592 8.553 20.084 1.00 61.71 92 ALA C O 1
ATOM 5197 N N . ASN C 1 93 ? -10.937 8.812 21.595 1.00 63.02 93 ASN C N 1
ATOM 5198 C CA . ASN C 1 93 ? -11.762 8.397 22.726 1.00 64.04 93 ASN C CA 1
ATOM 5199 C C . ASN C 1 93 ? -13.095 9.132 22.767 1.00 64.27 93 ASN C C 1
ATOM 5200 O O . ASN C 1 93 ? -14.009 8.726 23.482 1.00 64.14 93 ASN C O 1
ATOM 5205 N N . TYR C 1 94 ? -13.210 10.205 21.992 1.00 62.51 94 TYR C N 1
ATOM 5206 C CA . TYR C 1 94 ? -14.438 10.980 21.940 1.00 62.75 94 TYR C CA 1
ATOM 5207 C C . TYR C 1 94 ? -15.075 10.914 20.561 1.00 62.51 94 TYR C C 1
ATOM 5208 O O . TYR C 1 94 ? -15.866 11.778 20.186 1.00 61.23 94 TYR C O 1
ATOM 5217 N N . ASN C 1 95 ? -14.732 9.873 19.809 1.00 22.74 95 ASN C N 1
ATOM 5218 C CA . ASN C 1 95 ? -15.270 9.664 18.466 1.00 22.74 95 ASN C CA 1
ATOM 5219 C C . ASN C 1 95 ? -14.907 10.806 17.538 1.00 22.74 95 ASN C C 1
ATOM 5220 O O . ASN C 1 95 ? -15.620 11.048 16.535 1.00 22.74 95 ASN C O 1
ATOM 5225 N N . LEU C 1 96 ? -13.819 11.512 17.852 1.00 64.50 96 LEU C N 1
ATOM 5226 C CA . LEU C 1 96 ? -13.373 12.629 17.024 1.00 64.16 96 LEU C CA 1
ATOM 5227 C C . LEU C 1 96 ? -12.001 12.342 16.431 1.00 64.79 96 LEU C C 1
ATOM 5228 O O . LEU C 1 96 ? -11.096 11.874 17.117 1.00 65.38 96 LEU C O 1
ATOM 5233 N N . THR C 1 97 ? -11.859 12.620 15.144 1.00 64.39 97 THR C N 1
ATOM 5234 C CA . THR C 1 97 ? -10.599 12.410 14.456 1.00 62.58 97 THR C CA 1
ATOM 5235 C C . THR C 1 97 ? -9.989 13.716 13.986 1.00 62.45 97 THR C C 1
ATOM 5236 O O . THR C 1 97 ? -10.684 14.704 13.781 1.00 61.53 97 THR C O 1
ATOM 5240 N N . PRO C 1 98 ? -8.657 13.725 13.793 1.00 62.61 98 PRO C N 1
ATOM 5241 C CA . PRO C 1 98 ? -7.935 14.918 13.342 1.00 62.39 98 PRO C CA 1
ATOM 5242 C C . PRO C 1 98 ? -8.518 15.458 12.048 1.00 62.51 98 PRO C C 1
ATOM 5243 O O . PRO C 1 98 ? -7.851 15.413 11.004 1.00 66.03 98 PRO C O 1
ATOM 5247 N N . LYS C 1 99 ? -9.752 15.966 12.096 1.00 59.93 99 LYS C N 1
ATOM 5248 C CA . LYS C 1 99 ? -10.397 16.512 10.910 1.00 56.54 99 LYS C CA 1
ATOM 5249 C C . LYS C 1 99 ? -11.806 17.000 11.236 1.00 54.01 99 LYS C C 1
ATOM 5250 O O . LYS C 1 99 ? -12.363 17.845 10.519 1.00 53.05 99 LYS C O 1
ATOM 5256 N N . ASP C 1 100 ? -12.382 16.475 12.311 1.00 51.66 100 ASP C N 1
ATOM 5257 C CA . ASP C 1 100 ? -13.712 16.878 12.721 1.00 50.30 100 ASP C CA 1
ATOM 5258 C C . ASP C 1 100 ? -13.716 18.288 13.290 1.00 48.79 100 ASP C C 1
ATOM 5259 O O . ASP C 1 100 ? -14.695 19.028 13.100 1.00 47.85 100 ASP C O 1
ATOM 5264 N N . ILE C 1 101 ? -12.632 18.659 13.981 1.00 47.84 101 ILE C N 1
ATOM 5265 C CA . ILE C 1 101 ? -12.522 19.998 14.567 1.00 45.29 101 ILE C CA 1
ATOM 5266 C C . ILE C 1 101 ? -13.255 21.046 13.722 1.00 44.18 101 ILE C C 1
ATOM 5267 O O . ILE C 1 101 ? -13.364 20.922 12.515 1.00 43.37 101 ILE C O 1
ATOM 5272 N N . ASP C 1 102 ? -13.771 22.069 14.376 1.00 42.82 102 ASP C N 1
ATOM 5273 C CA . ASP C 1 102 ? -14.491 23.122 13.684 1.00 42.95 102 ASP C CA 1
ATOM 5274 C C . ASP C 1 102 ? -13.878 24.491 13.961 1.00 42.41 102 ASP C C 1
ATOM 5275 O O . ASP C 1 102 ? -14.222 25.456 13.292 1.00 42.26 102 ASP C O 1
ATOM 5280 N N . TYR C 1 103 ? -12.964 24.560 14.930 1.00 41.90 103 TYR C N 1
ATOM 5281 C CA . TYR C 1 103 ? -12.314 25.809 15.280 1.00 40.46 103 TYR C CA 1
ATOM 5282 C C . TYR C 1 103 ? -11.186 25.598 16.277 1.00 38.30 103 TYR C C 1
ATOM 5283 O O . TYR C 1 103 ? -11.377 24.971 17.320 1.00 38.08 103 TYR C O 1
ATOM 5292 N N . VAL C 1 104 ? -9.999 26.083 15.927 1.00 36.58 104 VAL C N 1
ATOM 5293 C CA . VAL C 1 104 ? -8.844 25.997 16.814 1.00 34.68 104 VAL C CA 1
ATOM 5294 C C . VAL C 1 104 ? -8.667 27.425 17.305 1.00 33.09 104 VAL C C 1
ATOM 5295 O O . VAL C 1 104 ? -8.273 28.297 16.543 1.00 31.27 104 VAL C O 1
ATOM 5299 N N . LEU C 1 105 ? -9.007 27.644 18.574 1.00 43.62 105 LEU C N 1
ATOM 5300 C CA . LEU C 1 105 ? -8.928 28.964 19.204 1.00 40.41 105 LEU C CA 1
ATOM 5301 C C . LEU C 1 105 ? -7.631 29.102 19.980 1.00 39.79 105 LEU C C 1
ATOM 5302 O O . LEU C 1 105 ? -7.451 28.449 21.006 1.00 40.21 105 LEU C O 1
ATOM 5315 N N . THR C 1 107 ? -4.706 31.040 22.339 1.00 39.47 107 THR C N 1
ATOM 5316 C CA . THR C 1 107 ? -4.603 32.024 23.424 1.00 38.16 107 THR C CA 1
ATOM 5317 C C . THR C 1 107 ? -3.401 32.885 23.073 1.00 37.93 107 THR C C 1
ATOM 5318 O O . THR C 1 107 ? -3.382 34.087 23.335 1.00 40.18 107 THR C O 1
ATOM 5322 N N . HIS C 1 108 ? -2.387 32.238 22.508 1.00 36.75 108 HIS C N 1
ATOM 5323 C CA . HIS C 1 108 ? -1.170 32.887 22.023 1.00 37.72 108 HIS C CA 1
ATOM 5324 C C . HIS C 1 108 ? -0.414 31.856 21.209 1.00 37.42 108 HIS C C 1
ATOM 5325 O O . HIS C 1 108 ? -0.753 30.680 21.239 1.00 38.34 108 HIS C O 1
ATOM 5340 N N . HIS C 1 110 ? 2.943 30.888 21.407 1.00 41.39 110 HIS C N 1
ATOM 5341 C CA . HIS C 1 110 ? 4.238 30.408 21.894 1.00 42.33 110 HIS C CA 1
ATOM 5342 C C . HIS C 1 110 ? 4.321 28.918 21.544 1.00 41.74 110 HIS C C 1
ATOM 5343 O O . HIS C 1 110 ? 3.307 28.226 21.487 1.00 41.81 110 HIS C O 1
ATOM 5350 N N . PHE C 1 111 ? 5.526 28.423 21.312 1.00 43.07 111 PHE C N 1
ATOM 5351 C CA . PHE C 1 111 ? 5.715 27.032 20.911 1.00 43.76 111 PHE C CA 1
ATOM 5352 C C . PHE C 1 111 ? 4.982 25.973 21.745 1.00 44.12 111 PHE C C 1
ATOM 5353 O O . PHE C 1 111 ? 4.536 24.961 21.204 1.00 43.05 111 PHE C O 1
ATOM 5361 N N . ASP C 1 112 ? 4.863 26.201 23.051 1.00 44.16 112 ASP C N 1
ATOM 5362 C CA . ASP C 1 112 ? 4.206 25.238 23.927 1.00 43.60 112 ASP C CA 1
ATOM 5363 C C . ASP C 1 112 ? 2.694 25.194 23.739 1.00 42.77 112 ASP C C 1
ATOM 5364 O O . ASP C 1 112 ? 1.999 24.427 24.402 1.00 43.09 112 ASP C O 1
ATOM 5369 N N . HIS C 1 113 ? 2.190 25.998 22.810 1.00 41.34 113 HIS C N 1
ATOM 5370 C CA . HIS C 1 113 ? 0.759 26.049 22.549 1.00 40.70 113 HIS C CA 1
ATOM 5371 C C . HIS C 1 113 ? 0.402 25.823 21.072 1.00 41.68 113 HIS C C 1
ATOM 5372 O O . HIS C 1 113 ? -0.686 25.327 20.752 1.00 41.34 113 HIS C O 1
ATOM 5379 N N . ALA C 1 114 ? 1.319 26.177 20.172 1.00 40.71 114 ALA C N 1
ATOM 5380 C CA . ALA C 1 114 ? 1.049 26.066 18.741 1.00 41.87 114 ALA C CA 1
ATOM 5381 C C . ALA C 1 114 ? 1.848 25.056 17.916 1.00 42.65 114 ALA C C 1
ATOM 5382 O O . ALA C 1 114 ? 1.518 24.839 16.759 1.00 41.53 114 ALA C O 1
ATOM 5384 N N . ALA C 1 115 ? 2.891 24.455 18.488 1.00 43.60 115 ALA C N 1
ATOM 5385 C CA . ALA C 1 115 ? 3.690 23.474 17.761 1.00 45.06 115 ALA C CA 1
ATOM 5386 C C . ALA C 1 115 ? 2.812 22.300 17.291 1.00 46.88 115 ALA C C 1
ATOM 5387 O O . ALA C 1 115 ? 3.104 21.651 16.287 1.00 46.84 115 ALA C O 1
ATOM 5389 N N . GLY C 1 116 ? 1.728 22.040 18.014 1.00 47.94 116 GLY C N 1
ATOM 5390 C CA . GLY C 1 116 ? 0.849 20.951 17.642 1.00 48.56 116 GLY C CA 1
ATOM 5391 C C . GLY C 1 116 ? -0.126 21.305 16.545 1.00 49.91 116 GLY C C 1
ATOM 5392 O O . GLY C 1 116 ? -0.978 20.492 16.189 1.00 49.12 116 GLY C O 1
ATOM 5393 N N . LEU C 1 117 ? -0.008 22.514 16.007 1.00 49.38 117 LEU C N 1
ATOM 5394 C CA . LEU C 1 117 ? -0.894 22.955 14.940 1.00 50.60 117 LEU C CA 1
ATOM 5395 C C . LEU C 1 117 ? -0.566 22.323 13.587 1.00 51.49 117 LEU C C 1
ATOM 5396 O O . LEU C 1 117 ? -1.442 22.197 12.738 1.00 51.27 117 LEU C O 1
ATOM 5401 N N . THR C 1 118 ? 0.687 21.937 13.375 1.00 53.37 118 THR C N 1
ATOM 5402 C CA . THR C 1 118 ? 1.065 21.335 12.101 1.00 56.95 118 THR C CA 1
ATOM 5403 C C . THR C 1 118 ? 1.978 20.128 12.247 1.00 59.19 118 THR C C 1
ATOM 5404 O O . THR C 1 118 ? 2.478 19.848 13.334 1.00 60.42 118 THR C O 1
ATOM 5408 N N . ASP C 1 119 ? 2.193 19.426 11.136 1.00 61.17 119 ASP C N 1
ATOM 5409 C CA . ASP C 1 119 ? 3.046 18.256 11.115 1.00 63.82 119 ASP C CA 1
ATOM 5410 C C . ASP C 1 119 ? 4.458 18.656 10.746 1.00 65.11 119 ASP C C 1
ATOM 5411 O O . ASP C 1 119 ? 4.812 19.831 10.747 1.00 64.72 119 ASP C O 1
ATOM 5416 N N . GLN C 1 120 ? 5.269 17.675 10.390 1.00 22.74 120 GLN C N 1
ATOM 5417 C CA . GLN C 1 120 ? 6.675 18.028 10.113 1.00 22.74 120 GLN C CA 1
ATOM 5418 C C . GLN C 1 120 ? 6.895 18.772 8.832 1.00 22.74 120 GLN C C 1
ATOM 5419 O O . GLN C 1 120 ? 8.003 19.253 8.599 1.00 72.20 120 GLN C O 1
ATOM 5425 N N . ALA C 1 121 ? 5.858 18.849 8.003 1.00 72.38 121 ALA C N 1
ATOM 5426 C CA . ALA C 1 121 ? 6.005 19.581 6.776 1.00 74.37 121 ALA C CA 1
ATOM 5427 C C . ALA C 1 121 ? 5.112 20.828 6.819 1.00 75.09 121 ALA C C 1
ATOM 5428 O O . ALA C 1 121 ? 4.753 21.375 5.775 1.00 75.43 121 ALA C O 1
ATOM 5430 N N . GLY C 1 122 ? 4.745 21.271 8.019 1.00 75.45 122 GLY C N 1
ATOM 5431 C CA . GLY C 1 122 ? 3.921 22.460 8.144 1.00 74.59 122 GLY C CA 1
ATOM 5432 C C . GLY C 1 122 ? 2.533 22.328 7.557 1.00 73.76 122 GLY C C 1
ATOM 5433 O O . GLY C 1 122 ? 1.983 23.292 7.018 1.00 74.06 122 GLY C O 1
ATOM 5434 N N . HIS C 1 123 ? 1.973 21.129 7.626 1.00 73.68 123 HIS C N 1
ATOM 5435 C CA . HIS C 1 123 ? 0.645 20.937 7.125 1.00 72.97 123 HIS C CA 1
ATOM 5436 C C . HIS C 1 123 ? -0.262 20.859 8.333 1.00 71.96 123 HIS C C 1
ATOM 5437 O O . HIS C 1 123 ? 0.085 20.271 9.360 1.00 71.40 123 HIS C O 1
ATOM 5444 N N . ALA C 1 124 ? -1.420 21.497 8.201 1.00 71.65 124 ALA C N 1
ATOM 5445 C CA . ALA C 1 124 ? -2.384 21.554 9.274 1.00 70.70 124 ALA C CA 1
ATOM 5446 C C . ALA C 1 124 ? -2.873 20.233 9.810 1.00 70.45 124 ALA C C 1
ATOM 5447 O O . ALA C 1 124 ? -3.348 19.361 9.071 1.00 72.82 124 ALA C O 1
ATOM 5449 N N . ILE C 1 125 ? -2.769 20.104 11.122 1.00 67.62 125 ILE C N 1
ATOM 5450 C CA . ILE C 1 125 ? -3.260 18.927 11.765 1.00 65.10 125 ILE C CA 1
ATOM 5451 C C . ILE C 1 125 ? -4.763 19.022 11.721 1.00 63.24 125 ILE C C 1
ATOM 5452 O O . ILE C 1 125 ? -5.484 18.023 11.856 1.00 62.46 125 ILE C O 1
ATOM 5457 N N . PHE C 1 126 ? -5.241 20.239 11.538 1.00 61.82 126 PHE C N 1
ATOM 5458 C CA . PHE C 1 126 ? -6.652 20.428 11.549 1.00 60.47 126 PHE C CA 1
ATOM 5459 C C . PHE C 1 126 ? -7.293 21.028 10.343 1.00 60.27 126 PHE C C 1
ATOM 5460 O O . PHE C 1 126 ? -7.838 22.130 10.421 1.00 59.31 126 PHE C O 1
ATOM 5468 N N . GLU C 1 127 ? -7.262 20.297 9.236 1.00 60.65 127 GLU C N 1
ATOM 5469 C CA . GLU C 1 127 ? -7.898 20.785 8.031 1.00 60.82 127 GLU C CA 1
ATOM 5470 C C . GLU C 1 127 ? -9.366 20.950 8.398 1.00 59.23 127 GLU C C 1
ATOM 5471 O O . GLU C 1 127 ? -9.869 20.265 9.293 1.00 61.34 127 GLU C O 1
ATOM 5477 N N . ASN C 1 128 ? -10.049 21.862 7.729 1.00 56.73 128 ASN C N 1
ATOM 5478 C CA . ASN C 1 128 ? -11.466 22.092 7.995 1.00 55.65 128 ASN C CA 1
ATOM 5479 C C . ASN C 1 128 ? -11.674 22.938 9.243 1.00 54.14 128 ASN C C 1
ATOM 5480 O O . ASN C 1 128 ? -12.809 23.272 9.591 1.00 54.76 128 ASN C O 1
ATOM 5485 N N . ALA C 1 129 ? -10.584 23.274 9.924 1.00 52.33 129 ALA C N 1
ATOM 5486 C CA . ALA C 1 129 ? -10.670 24.075 11.137 1.00 51.93 129 ALA C CA 1
ATOM 5487 C C . ALA C 1 129 ? -10.291 25.527 10.910 1.00 50.80 129 ALA C C 1
ATOM 5488 O O . ALA C 1 129 ? -9.239 25.828 10.351 1.00 49.83 129 ALA C O 1
ATOM 5490 N N . ILE C 1 130 ? -11.178 26.422 11.326 1.00 49.47 130 ILE C N 1
ATOM 5491 C CA . ILE C 1 130 ? -10.916 27.846 11.220 1.00 47.98 130 ILE C CA 1
ATOM 5492 C C . ILE C 1 130 ? -10.068 28.157 12.450 1.00 46.26 130 ILE C C 1
ATOM 5493 O O . ILE C 1 130 ? -10.473 27.853 13.569 1.00 47.14 130 ILE C O 1
ATOM 5498 N N . HIS C 1 131 ? -8.887 28.722 12.244 1.00 44.48 131 HIS C N 1
ATOM 5499 C CA . HIS C 1 131 ? -8.011 29.048 13.353 1.00 44.86 131 HIS C CA 1
ATOM 5500 C C . HIS C 1 131 ? -8.122 30.522 13.722 1.00 43.59 131 HIS C C 1
ATOM 5501 O O . HIS C 1 131 ? -7.729 31.395 12.957 1.00 44.17 131 HIS C O 1
ATOM 5508 N N . VAL C 1 132 ? -8.673 30.782 14.903 1.00 42.88 132 VAL C N 1
ATOM 5509 C CA . VAL C 1 132 ? -8.864 32.135 15.392 1.00 41.77 132 VAL C CA 1
ATOM 5510 C C . VAL C 1 132 ? -7.702 32.561 16.270 1.00 41.25 132 VAL C C 1
ATOM 5511 O O . VAL C 1 132 ? -7.459 31.974 17.318 1.00 39.92 132 VAL C O 1
ATOM 5515 N N . VAL C 1 133 ? -6.972 33.576 15.821 1.00 40.43 133 VAL C N 1
ATOM 5516 C CA . VAL C 1 133 ? -5.832 34.108 16.561 1.00 39.80 133 VAL C CA 1
ATOM 5517 C C . VAL C 1 133 ? -5.976 35.618 16.685 1.00 40.99 133 VAL C C 1
ATOM 5518 O O . VAL C 1 133 ? -6.485 36.288 15.778 1.00 40.94 133 VAL C O 1
ATOM 5522 N N . GLN C 1 134 ? -5.533 36.154 17.814 1.00 39.97 134 GLN C N 1
ATOM 5523 C CA . GLN C 1 134 ? -5.598 37.590 18.047 1.00 38.63 134 GLN C CA 1
ATOM 5524 C C . GLN C 1 134 ? -4.732 38.245 16.964 1.00 36.45 134 GLN C C 1
ATOM 5525 O O . GLN C 1 134 ? -3.628 37.775 16.677 1.00 35.41 134 GLN C O 1
ATOM 5531 N N . GLN C 1 135 ? -5.239 39.315 16.359 1.00 33.38 135 GLN C N 1
ATOM 5532 C CA . GLN C 1 135 ? -4.520 39.994 15.287 1.00 33.16 135 GLN C CA 1
ATOM 5533 C C . GLN C 1 135 ? -3.083 40.389 15.610 1.00 32.57 135 GLN C C 1
ATOM 5534 O O . GLN C 1 135 ? -2.167 40.019 14.887 1.00 33.30 135 GLN C O 1
ATOM 5540 N N . ASP C 1 136 ? -2.871 41.122 16.695 1.00 31.14 136 ASP C N 1
ATOM 5541 C CA . ASP C 1 136 ? -1.504 41.522 17.065 1.00 32.34 136 ASP C CA 1
ATOM 5542 C C . ASP C 1 136 ? -0.618 40.349 17.434 1.00 32.80 136 ASP C C 1
ATOM 5543 O O . ASP C 1 136 ? 0.599 40.410 17.245 1.00 31.63 136 ASP C O 1
ATOM 5548 N N . GLU C 1 137 ? -1.226 39.288 17.963 1.00 33.45 137 GLU C N 1
ATOM 5549 C CA . GLU C 1 137 ? -0.470 38.084 18.326 1.00 34.13 137 GLU C CA 1
ATOM 5550 C C . GLU C 1 137 ? 0.033 37.418 17.052 1.00 34.43 137 GLU C C 1
ATOM 5551 O O . GLU C 1 137 ? 1.170 36.952 16.996 1.00 35.02 137 GLU C O 1
ATOM 5557 N N . TRP C 1 138 ? -0.831 37.376 16.037 1.00 33.50 138 TRP C N 1
ATOM 5558 C CA . TRP C 1 138 ? -0.470 36.770 14.769 1.00 34.93 138 TRP C CA 1
ATOM 5559 C C . TRP C 1 138 ? 0.694 37.532 14.138 1.00 35.44 138 TRP C C 1
ATOM 5560 O O . TRP C 1 138 ? 1.620 36.923 13.602 1.00 35.86 138 TRP C O 1
ATOM 5571 N N . HIS C 1 139 ? 0.655 38.862 14.214 1.00 36.15 139 HIS C N 1
ATOM 5572 C CA . HIS C 1 139 ? 1.725 39.675 13.638 1.00 34.90 139 HIS C CA 1
ATOM 5573 C C . HIS C 1 139 ? 3.068 39.411 14.297 1.00 35.54 139 HIS C C 1
ATOM 5574 O O . HIS C 1 139 ? 4.076 39.270 13.612 1.00 35.15 139 HIS C O 1
ATOM 5581 N N . GLU C 1 140 ? 3.092 39.344 15.623 1.00 36.46 140 GLU C N 1
ATOM 5582 C CA . GLU C 1 140 ? 4.364 39.111 16.295 1.00 39.11 140 GLU C CA 1
ATOM 5583 C C . GLU C 1 140 ? 4.864 37.701 16.014 1.00 40.18 140 GLU C C 1
ATOM 5584 O O . GLU C 1 140 ? 6.062 37.479 15.839 1.00 40.48 140 GLU C O 1
ATOM 5590 N N . PHE C 1 141 ? 3.936 36.751 15.965 1.00 40.33 141 PHE C N 1
ATOM 5591 C CA . PHE C 1 141 ? 4.297 35.374 15.689 1.00 41.07 141 PHE C CA 1
ATOM 5592 C C . PHE C 1 141 ? 5.103 35.252 14.387 1.00 41.25 141 PHE C C 1
ATOM 5593 O O . PHE C 1 141 ? 6.167 34.628 14.361 1.00 41.60 141 PHE C O 1
ATOM 5601 N N . ILE C 1 142 ? 4.590 35.842 13.313 1.00 38.78 142 ILE C N 1
ATOM 5602 C CA . ILE C 1 142 ? 5.248 35.767 12.032 1.00 39.06 142 ILE C CA 1
ATOM 5603 C C . ILE C 1 142 ? 6.384 36.756 11.891 1.00 40.38 142 ILE C C 1
ATOM 5604 O O . ILE C 1 142 ? 7.122 36.708 10.911 1.00 41.57 142 ILE C O 1
ATOM 5609 N N . ALA C 1 143 ? 6.522 37.652 12.869 1.00 40.84 143 ALA C N 1
ATOM 5610 C CA . ALA C 1 143 ? 7.574 38.676 12.867 1.00 41.02 143 ALA C CA 1
ATOM 5611 C C . ALA C 1 143 ? 8.203 38.840 14.254 1.00 41.10 143 ALA C C 1
ATOM 5612 O O . ALA C 1 143 ? 8.175 39.917 14.839 1.00 41.23 143 ALA C O 1
ATOM 5614 N N . PRO C 1 144 ? 8.800 37.766 14.789 1.00 40.92 144 PRO C N 1
ATOM 5615 C CA . PRO C 1 144 ? 9.445 37.742 16.109 1.00 40.09 144 PRO C CA 1
ATOM 5616 C C . PRO C 1 144 ? 10.550 38.781 16.311 1.00 39.64 144 PRO C C 1
ATOM 5617 O O . PRO C 1 144 ? 11.195 39.190 15.341 1.00 41.11 144 PRO C O 1
ATOM 5621 N N . ASN C 1 145 ? 10.760 39.206 17.563 1.00 37.53 145 ASN C N 1
ATOM 5622 C CA . ASN C 1 145 ? 11.830 40.145 17.874 1.00 36.58 145 ASN C CA 1
ATOM 5623 C C . ASN C 1 145 ? 12.881 39.283 18.554 1.00 38.38 145 ASN C C 1
ATOM 5624 O O . ASN C 1 145 ? 12.619 38.109 18.823 1.00 40.43 145 ASN C O 1
ATOM 5629 N N . ILE C 1 146 ? 14.062 39.833 18.833 1.00 39.05 146 ILE C N 1
ATOM 5630 C CA . ILE C 1 146 ? 15.140 39.038 19.445 1.00 40.79 146 ILE C CA 1
ATOM 5631 C C . ILE C 1 146 ? 14.819 38.242 20.705 1.00 42.21 146 ILE C C 1
ATOM 5632 O O . ILE C 1 146 ? 15.613 37.379 21.104 1.00 44.11 146 ILE C O 1
ATOM 5637 N N . ARG C 1 147 ? 13.686 38.534 21.341 1.00 41.09 147 ARG C N 1
ATOM 5638 C CA . ARG C 1 147 ? 13.291 37.797 22.535 1.00 41.47 147 ARG C CA 1
ATOM 5639 C C . ARG C 1 147 ? 12.162 36.825 22.204 1.00 41.80 147 ARG C C 1
ATOM 5640 O O . ARG C 1 147 ? 12.112 35.722 22.744 1.00 41.34 147 ARG C O 1
ATOM 5648 N N . SER C 1 148 ? 11.265 37.259 21.318 1.00 42.70 148 SER C N 1
ATOM 5649 C CA . SER C 1 148 ? 10.115 36.468 20.881 1.00 42.38 148 SER C CA 1
ATOM 5650 C C . SER C 1 148 ? 10.538 35.287 20.024 1.00 43.85 148 SER C C 1
ATOM 5651 O O . SER C 1 148 ? 9.820 34.295 19.919 1.00 44.27 148 SER C O 1
ATOM 5654 N N . LYS C 1 149 ? 11.704 35.404 19.401 1.00 45.32 149 LYS C N 1
ATOM 5655 C CA . LYS C 1 149 ? 12.219 34.352 18.538 1.00 47.01 149 LYS C CA 1
ATOM 5656 C C . LYS C 1 149 ? 12.425 33.025 19.283 1.00 47.31 149 LYS C C 1
ATOM 5657 O O . LYS C 1 149 ? 12.570 31.972 18.657 1.00 47.79 149 LYS C O 1
ATOM 5663 N N . SER C 1 150 ? 12.429 33.073 20.613 1.00 46.77 150 SER C N 1
ATOM 5664 C CA . SER C 1 150 ? 12.636 31.868 21.407 1.00 46.66 150 SER C CA 1
ATOM 5665 C C . SER C 1 150 ? 11.395 30.981 21.499 1.00 45.76 150 SER C C 1
ATOM 5666 O O . SER C 1 150 ? 11.514 29.762 21.674 1.00 45.90 150 SER C O 1
ATOM 5669 N N . THR C 1 151 ? 10.214 31.581 21.380 1.00 45.44 151 THR C N 1
ATOM 5670 C CA . THR C 1 151 ? 8.966 30.817 21.431 1.00 46.12 151 THR C CA 1
ATOM 5671 C C . THR C 1 151 ? 8.264 30.822 20.074 1.00 46.67 151 THR C C 1
ATOM 5672 O O . THR C 1 151 ? 7.563 29.876 19.725 1.00 49.21 151 THR C O 1
ATOM 5676 N N . TYR C 1 152 ? 8.433 31.895 19.313 1.00 45.40 152 TYR C N 1
ATOM 5677 C CA . TYR C 1 152 ? 7.785 31.968 18.010 1.00 44.54 152 TYR C CA 1
ATOM 5678 C C . TYR C 1 152 ? 8.699 31.338 16.981 1.00 44.68 152 TYR C C 1
ATOM 5679 O O . TYR C 1 152 ? 9.767 31.871 16.670 1.00 44.41 152 TYR C O 1
ATOM 5688 N N . TRP C 1 153 ? 8.281 30.196 16.457 1.00 46.00 153 TRP C N 1
ATOM 5689 C CA . TRP C 1 153 ? 9.101 29.489 15.480 1.00 48.39 153 TRP C CA 1
ATOM 5690 C C . TRP C 1 153 ? 8.534 29.519 14.079 1.00 48.59 153 TRP C C 1
ATOM 5691 O O . TRP C 1 153 ? 7.331 29.335 13.888 1.00 49.54 153 TRP C O 1
ATOM 5702 N N . ASP C 1 154 ? 9.412 29.742 13.104 1.00 48.86 154 ASP C N 1
ATOM 5703 C CA . ASP C 1 154 ? 9.003 29.753 11.709 1.00 50.81 154 ASP C CA 1
ATOM 5704 C C . ASP C 1 154 ? 8.430 28.362 11.449 1.00 49.80 154 ASP C C 1
ATOM 5705 O O . ASP C 1 154 ? 7.410 28.197 10.763 1.00 49.68 154 ASP C O 1
ATOM 5710 N N . LYS C 1 155 ? 9.098 27.376 12.041 1.00 48.97 155 LYS C N 1
ATOM 5711 C CA . LYS C 1 155 ? 8.739 25.969 11.943 1.00 48.57 155 LYS C CA 1
ATOM 5712 C C . LYS C 1 155 ? 7.284 25.663 12.337 1.00 48.63 155 LYS C C 1
ATOM 5713 O O . LYS C 1 155 ? 6.765 24.592 12.031 1.00 48.53 155 LYS C O 1
ATOM 5719 N N . ASN C 1 156 ? 6.626 26.596 13.017 1.00 48.28 156 ASN C N 1
ATOM 5720 C CA . ASN C 1 156 ? 5.235 26.394 13.408 1.00 48.43 156 ASN C CA 1
ATOM 5721 C C . ASN C 1 156 ? 4.250 27.058 12.446 1.00 47.83 156 ASN C C 1
ATOM 5722 O O . ASN C 1 156 ? 3.069 27.207 12.762 1.00 46.16 156 ASN C O 1
ATOM 5727 N N . LYS C 1 157 ? 4.746 27.469 11.280 1.00 47.93 157 LYS C N 1
ATOM 5728 C CA . LYS C 1 157 ? 3.893 28.067 10.265 1.00 49.45 157 LYS C CA 1
ATOM 5729 C C . LYS C 1 157 ? 3.281 26.906 9.487 1.00 50.65 157 LYS C C 1
ATOM 5730 O O . LYS C 1 157 ? 3.852 25.815 9.455 1.00 50.66 157 LYS C O 1
ATOM 5736 N N . GLY C 1 158 ? 2.128 27.131 8.864 1.00 50.58 158 GLY C N 1
ATOM 5737 C CA . GLY C 1 158 ? 1.496 26.061 8.115 1.00 51.55 158 GLY C CA 1
ATOM 5738 C C . GLY C 1 158 ? 0.244 26.411 7.332 1.00 51.55 158 GLY C C 1
ATOM 5739 O O . GLY C 1 158 ? -0.240 27.540 7.371 1.00 50.00 158 GLY C O 1
ATOM 5740 N N . ASP C 1 159 ? -0.280 25.405 6.636 1.00 53.41 159 ASP C N 1
ATOM 5741 C CA . ASP C 1 159 ? -1.466 25.532 5.801 1.00 56.19 159 ASP C CA 1
ATOM 5742 C C . ASP C 1 159 ? -2.677 26.026 6.561 1.00 55.31 159 ASP C C 1
ATOM 5743 O O . ASP C 1 159 ? -3.611 26.564 5.969 1.00 55.50 159 ASP C O 1
ATOM 5748 N N . TYR C 1 160 ? -2.672 25.842 7.872 1.00 53.94 160 TYR C N 1
ATOM 5749 C CA . TYR C 1 160 ? -3.800 26.274 8.688 1.00 52.82 160 TYR C CA 1
ATOM 5750 C C . TYR C 1 160 ? -4.120 27.754 8.508 1.00 53.00 160 TYR C C 1
ATOM 5751 O O . TYR C 1 160 ? -5.265 28.170 8.672 1.00 51.67 160 TYR C O 1
ATOM 5760 N N . SER C 1 161 ? -3.108 28.543 8.155 1.00 53.52 161 SER C N 1
ATOM 5761 C CA . SER C 1 161 ? -3.298 29.982 7.957 1.00 53.78 161 SER C CA 1
ATOM 5762 C C . SER C 1 161 ? -4.259 30.292 6.808 1.00 53.77 161 SER C C 1
ATOM 5763 O O . SER C 1 161 ? -4.719 31.429 6.671 1.00 55.06 161 SER C O 1
ATOM 5766 N N . ASN C 1 162 ? -4.561 29.295 5.980 1.00 51.64 162 ASN C N 1
ATOM 5767 C CA . ASN C 1 162 ? -5.483 29.521 4.877 1.00 51.15 162 ASN C CA 1
ATOM 5768 C C . ASN C 1 162 ? -6.924 29.573 5.390 1.00 50.59 162 ASN C C 1
ATOM 5769 O O . ASN C 1 162 ? -7.850 29.877 4.639 1.00 49.54 162 ASN C O 1
ATOM 5774 N N . LYS C 1 163 ? -7.102 29.276 6.676 1.00 49.75 163 LYS C N 1
ATOM 5775 C CA . LYS C 1 163 ? -8.422 29.322 7.315 1.00 49.56 163 LYS C CA 1
ATOM 5776 C C . LYS C 1 163 ? -8.271 30.116 8.611 1.00 48.66 163 LYS C C 1
ATOM 5777 O O . LYS C 1 163 ? -8.915 29.844 9.623 1.00 49.28 163 LYS C O 1
ATOM 5783 N N . LEU C 1 164 ? -7.396 31.113 8.549 1.00 47.22 164 LEU C N 1
ATOM 5784 C CA . LEU C 1 164 ? -7.100 31.977 9.676 1.00 43.35 164 LEU C CA 1
ATOM 5785 C C . LEU C 1 164 ? -8.081 33.149 9.777 1.00 42.27 164 LEU C C 1
ATOM 5786 O O . LEU C 1 164 ? -8.377 33.815 8.792 1.00 41.60 164 LEU C O 1
ATOM 5791 N N . ILE C 1 165 ? -8.594 33.369 10.978 1.00 40.50 165 ILE C N 1
ATOM 5792 C CA . ILE C 1 165 ? -9.505 34.465 11.241 1.00 39.31 165 ILE C CA 1
ATOM 5793 C C . ILE C 1 165 ? -8.916 35.217 12.426 1.00 38.89 165 ILE C C 1
ATOM 5794 O O . ILE C 1 165 ? -8.702 34.637 13.487 1.00 38.44 165 ILE C O 1
ATOM 5799 N N . LEU C 1 166 ? -8.652 36.506 12.228 1.00 39.16 166 LEU C N 1
ATOM 5800 C CA . LEU C 1 166 ? -8.074 37.356 13.266 1.00 38.54 166 LEU C CA 1
ATOM 5801 C C . LEU C 1 166 ? -9.150 38.220 13.924 1.00 39.03 166 LEU C C 1
ATOM 5802 O O . LEU C 1 166 ? -10.234 38.405 13.372 1.00 39.66 166 LEU C O 1
ATOM 5807 N N . PHE C 1 167 ? -8.848 38.731 15.114 1.00 38.63 167 PHE C N 1
ATOM 5808 C CA . PHE C 1 167 ? -9.775 39.600 15.852 1.00 38.54 167 PHE C CA 1
ATOM 5809 C C . PHE C 1 167 ? -8.920 40.514 16.717 1.00 40.67 167 PHE C C 1
ATOM 5810 O O . PHE C 1 167 ? -7.728 40.252 16.918 1.00 40.99 167 PHE C O 1
ATOM 5818 N N . GLU C 1 168 ? -9.526 41.575 17.240 1.00 43.09 168 GLU C N 1
ATOM 5819 C CA . GLU C 1 168 ? -8.790 42.532 18.058 1.00 45.08 168 GLU C CA 1
ATOM 5820 C C . GLU C 1 168 ? -9.056 42.471 19.573 1.00 43.05 168 GLU C C 1
ATOM 5821 O O . GLU C 1 168 ? -8.225 41.974 20.326 1.00 41.66 168 GLU C O 1
ATOM 5827 N N . LYS C 1 169 ? -10.212 42.976 20.000 1.00 43.37 169 LYS C N 1
ATOM 5828 C CA . LYS C 1 169 ? -10.610 43.031 21.410 1.00 43.17 169 LYS C CA 1
ATOM 5829 C C . LYS C 1 169 ? -11.363 41.784 21.892 1.00 44.00 169 LYS C C 1
ATOM 5830 O O . LYS C 1 169 ? -11.029 41.201 22.926 1.00 43.80 169 LYS C O 1
ATOM 5836 N N . HIS C 1 170 ? -12.395 41.391 21.157 1.00 44.47 170 HIS C N 1
ATOM 5837 C CA . HIS C 1 170 ? -13.192 40.228 21.533 1.00 45.88 170 HIS C CA 1
ATOM 5838 C C . HIS C 1 170 ? -13.878 39.624 20.328 1.00 45.63 170 HIS C C 1
ATOM 5839 O O . HIS C 1 170 ? -14.125 40.311 19.337 1.00 45.28 170 HIS C O 1
ATOM 5846 N N . PHE C 1 171 ? -14.181 38.333 20.421 1.00 45.86 171 PHE C N 1
ATOM 5847 C CA . PHE C 1 171 ? -14.809 37.604 19.330 1.00 45.33 171 PHE C CA 1
ATOM 5848 C C . PHE C 1 171 ? -15.572 36.403 19.869 1.00 46.59 171 PHE C C 1
ATOM 5849 O O . PHE C 1 171 ? -15.065 35.643 20.694 1.00 44.92 171 PHE C O 1
ATOM 5857 N N . GLU C 1 172 ? -16.801 36.244 19.393 1.00 47.36 172 GLU C N 1
ATOM 5858 C CA . GLU C 1 172 ? -17.658 35.145 19.810 1.00 47.36 172 GLU C CA 1
ATOM 5859 C C . GLU C 1 172 ? -17.887 34.260 18.600 1.00 46.66 172 GLU C C 1
ATOM 5860 O O . GLU C 1 172 ? -18.831 34.491 17.848 1.00 46.23 172 GLU C O 1
ATOM 5866 N N . PRO C 1 173 ? -17.017 33.248 18.384 1.00 47.14 173 PRO C N 1
ATOM 5867 C CA . PRO C 1 173 ? -17.061 32.280 17.276 1.00 47.45 173 PRO C CA 1
ATOM 5868 C C . PRO C 1 173 ? -18.414 31.584 17.217 1.00 47.45 173 PRO C C 1
ATOM 5869 O O . PRO C 1 173 ? -19.136 31.684 16.232 1.00 46.36 173 PRO C O 1
ATOM 5873 N N . VAL C 1 174 ? -18.743 30.870 18.283 1.00 47.33 174 VAL C N 1
ATOM 5874 C CA . VAL C 1 174 ? -20.011 30.167 18.383 1.00 47.42 174 VAL C CA 1
ATOM 5875 C C . VAL C 1 174 ? -20.672 30.677 19.656 1.00 46.39 174 VAL C C 1
ATOM 5876 O O . VAL C 1 174 ? -19.992 31.078 20.601 1.00 45.68 174 VAL C O 1
ATOM 5880 N N . PRO C 1 175 ? -22.005 30.676 19.704 1.00 45.34 175 PRO C N 1
ATOM 5881 C CA . PRO C 1 175 ? -22.701 31.159 20.898 1.00 45.06 175 PRO C CA 1
ATOM 5882 C C . PRO C 1 175 ? -22.124 30.586 22.185 1.00 45.57 175 PRO C C 1
ATOM 5883 O O . PRO C 1 175 ? -21.790 29.402 22.250 1.00 46.93 175 PRO C O 1
ATOM 5887 N N . GLY C 1 176 ? -21.993 31.436 23.198 1.00 45.50 176 GLY C N 1
ATOM 5888 C CA . GLY C 1 176 ? -21.467 30.990 24.471 1.00 44.93 176 GLY C CA 1
ATOM 5889 C C . GLY C 1 176 ? -19.959 31.037 24.638 1.00 43.67 176 GLY C C 1
ATOM 5890 O O . GLY C 1 176 ? -19.467 31.028 25.765 1.00 42.99 176 GLY C O 1
ATOM 5891 N N . ILE C 1 177 ? -19.220 31.057 23.534 1.00 43.48 177 ILE C N 1
ATOM 5892 C CA . ILE C 1 177 ? -17.762 31.109 23.612 1.00 44.47 177 ILE C CA 1
ATOM 5893 C C . ILE C 1 177 ? -17.281 32.506 23.243 1.00 44.96 177 ILE C C 1
ATOM 5894 O O . ILE C 1 177 ? -17.520 32.969 22.131 1.00 45.31 177 ILE C O 1
ATOM 5899 N N . LYS C 1 178 ? -16.611 33.172 24.182 1.00 45.15 178 LYS C N 1
ATOM 5900 C CA . LYS C 1 178 ? -16.095 34.513 23.957 1.00 44.96 178 LYS C CA 1
ATOM 5901 C C . LYS C 1 178 ? -14.588 34.557 24.144 1.00 44.80 178 LYS C C 1
ATOM 5902 O O . LYS C 1 178 ? -14.066 34.062 25.140 1.00 43.68 178 LYS C O 1
ATOM 5916 N N . GLN C 1 180 ? -11.397 37.033 24.585 1.00 44.03 180 GLN C N 1
ATOM 5917 C CA . GLN C 1 180 ? -11.124 38.393 25.031 1.00 43.74 180 GLN C CA 1
ATOM 5918 C C . GLN C 1 180 ? -9.627 38.637 25.068 1.00 42.17 180 GLN C C 1
ATOM 5919 O O . GLN C 1 180 ? -8.871 37.857 25.659 1.00 41.28 180 GLN C O 1
ATOM 5925 N N . HIS C 1 181 ? -9.204 39.722 24.425 1.00 40.45 181 HIS C N 1
ATOM 5926 C CA . HIS C 1 181 ? -7.796 40.111 24.376 1.00 38.10 181 HIS C CA 1
ATOM 5927 C C . HIS C 1 181 ? -7.377 40.645 25.751 1.00 36.60 181 HIS C C 1
ATOM 5928 O O . HIS C 1 181 ? -8.073 41.472 26.328 1.00 36.99 181 HIS C O 1
ATOM 5935 N N . SER C 1 1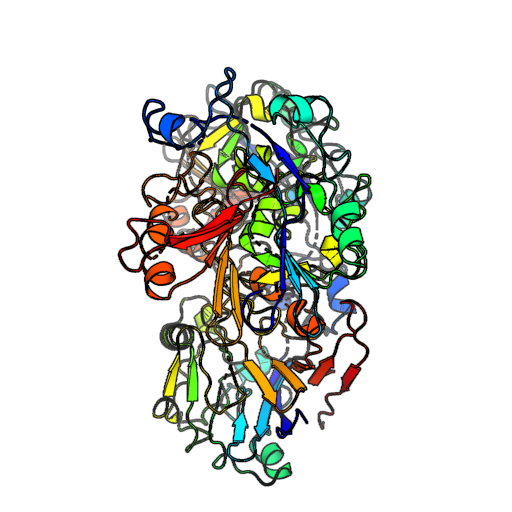82 ? -6.254 40.168 26.278 1.00 34.57 182 SER C N 1
ATOM 5936 C CA . SER C 1 182 ? -5.802 40.600 27.604 1.00 34.26 182 SER C CA 1
ATOM 5937 C C . SER C 1 182 ? -4.398 41.193 27.659 1.00 33.51 182 SER C C 1
ATOM 5938 O O . SER C 1 182 ? -4.103 42.024 28.521 1.00 33.47 182 SER C O 1
ATOM 5941 N N . GLY C 1 183 ? -3.524 40.766 26.756 1.00 32.37 183 GLY C N 1
ATOM 5942 C CA . GLY C 1 183 ? -2.160 41.268 26.778 1.00 32.13 183 GLY C CA 1
ATOM 5943 C C . GLY C 1 183 ? -1.516 40.693 28.015 1.00 32.78 183 GLY C C 1
ATOM 5944 O O . GLY C 1 183 ? -2.038 39.743 28.589 1.00 34.13 183 GLY C O 1
ATOM 5945 N N . GLY C 1 184 ? -0.392 41.247 28.447 1.00 33.34 184 GLY C N 1
ATOM 5946 C CA . GLY C 1 184 ? 0.267 40.723 29.635 1.00 33.26 184 GLY C CA 1
ATOM 5947 C C . GLY C 1 184 ? 1.356 39.717 29.304 1.00 33.61 184 GLY C C 1
ATOM 5948 O O . GLY C 1 184 ? 2.507 40.105 29.091 1.00 32.84 184 GLY C O 1
ATOM 5949 N N . HIS C 1 185 ? 1.000 38.434 29.255 1.00 33.98 185 HIS C N 1
ATOM 5950 C CA . HIS C 1 185 ? 1.970 37.378 28.951 1.00 36.39 185 HIS C CA 1
ATOM 5951 C C . HIS C 1 185 ? 2.696 37.702 27.658 1.00 37.32 185 HIS C C 1
ATOM 5952 O O . HIS C 1 185 ? 3.919 37.665 27.577 1.00 37.27 185 HIS C O 1
ATOM 5959 N N . SER C 1 186 ? 1.912 38.007 26.638 1.00 36.68 186 SER C N 1
ATOM 5960 C CA . SER C 1 186 ? 2.439 38.387 25.331 1.00 37.17 186 SER C CA 1
ATOM 5961 C C . SER C 1 186 ? 1.524 39.539 24.928 1.00 36.22 186 SER C C 1
ATOM 5962 O O . SER C 1 186 ? 0.427 39.672 25.466 1.00 34.18 186 SER C O 1
ATOM 5965 N N . PHE C 1 187 ? 1.967 40.378 24.002 1.00 34.87 187 PHE C N 1
ATOM 5966 C CA . PHE C 1 187 ? 1.160 41.508 23.592 1.00 34.14 187 PHE C CA 1
ATOM 5967 C C . PHE C 1 187 ? -0.247 41.142 23.125 1.00 33.86 187 PHE C C 1
ATOM 5968 O O . PHE C 1 187 ? -1.209 41.853 23.421 1.00 33.89 187 PHE C O 1
ATOM 5976 N N . GLY C 1 188 ? -0.363 40.035 22.395 1.00 34.21 188 GLY C N 1
ATOM 5977 C CA . GLY C 1 188 ? -1.665 39.621 21.893 1.00 33.09 188 GLY C CA 1
ATOM 5978 C C . GLY C 1 188 ? -2.375 38.540 22.692 1.00 34.20 188 GLY C C 1
ATOM 5979 O O . GLY C 1 188 ? -3.392 38.020 22.241 1.00 34.27 188 GLY C O 1
ATOM 5980 N N . HIS C 1 189 ? -1.860 38.211 23.875 1.00 32.98 189 HIS C N 1
ATOM 5981 C CA . HIS C 1 189 ? -2.460 37.173 24.698 1.00 32.82 189 HIS C CA 1
ATOM 5982 C C . HIS C 1 189 ? -3.969 37.304 24.881 1.00 33.93 189 HIS C C 1
ATOM 5983 O O . HIS C 1 189 ? -4.493 38.386 25.136 1.00 35.27 189 HIS C O 1
ATOM 5990 N N . THR C 1 190 ? -4.658 36.173 24.781 1.00 34.54 190 THR C N 1
ATOM 5991 C CA . THR C 1 190 ? -6.116 36.130 24.874 1.00 33.49 190 THR C CA 1
ATOM 5992 C C . THR C 1 190 ? -6.619 35.111 25.900 1.00 32.99 190 THR C C 1
ATOM 5993 O O . THR C 1 190 ? -5.975 34.090 26.114 1.00 36.12 190 THR C O 1
ATOM 5997 N N . ILE C 1 191 ? -7.754 35.402 26.535 1.00 32.71 191 ILE C N 1
ATOM 5998 C CA . ILE C 1 191 ? -8.387 34.474 27.468 1.00 31.17 191 ILE C CA 1
ATOM 5999 C C . ILE C 1 191 ? -9.688 34.044 26.754 1.00 34.76 191 ILE C C 1
ATOM 6000 O O . ILE C 1 191 ? -10.101 34.681 25.795 1.00 34.73 191 ILE C O 1
ATOM 6005 N N . ILE C 1 192 ? -10.331 32.982 27.232 1.00 36.56 192 ILE C N 1
ATOM 6006 C CA . ILE C 1 192 ? -11.549 32.489 26.631 1.00 37.45 192 ILE C CA 1
ATOM 6007 C C . ILE C 1 192 ? -12.545 32.067 27.702 1.00 38.27 192 ILE C C 1
ATOM 6008 O O . ILE C 1 192 ? -12.208 31.300 28.608 1.00 38.98 192 ILE C O 1
ATOM 6013 N N . THR C 1 193 ? -13.768 32.577 27.610 1.00 38.66 193 THR C N 1
ATOM 6014 C CA . THR C 1 193 ? -14.794 32.212 28.561 1.00 40.01 193 THR C CA 1
ATOM 6015 C C . THR C 1 193 ? -15.886 31.379 27.878 1.00 42.57 193 THR C C 1
ATOM 6016 O O . THR C 1 193 ? -16.249 31.623 26.732 1.00 45.13 193 THR C O 1
ATOM 6020 N N . ILE C 1 194 ? -16.408 30.396 28.602 1.00 43.98 194 ILE C N 1
ATOM 6021 C CA . ILE C 1 194 ? -17.460 29.530 28.084 1.00 44.50 194 ILE C CA 1
ATOM 6022 C C . ILE C 1 194 ? -18.664 29.666 28.994 1.00 45.82 194 ILE C C 1
ATOM 6023 O O . ILE C 1 194 ? -18.568 29.430 30.191 1.00 47.45 194 ILE C O 1
ATOM 6028 N N . GLU C 1 195 ? -19.793 30.078 28.434 1.00 47.50 195 GLU C N 1
ATOM 6029 C CA . GLU C 1 195 ? -20.994 30.225 29.233 1.00 50.26 195 GLU C CA 1
ATOM 6030 C C . GLU C 1 195 ? -22.245 29.690 28.545 1.00 50.73 195 GLU C C 1
ATOM 6031 O O . GLU C 1 195 ? -22.504 29.978 27.374 1.00 49.99 195 GLU C O 1
ATOM 6037 N N . SER C 1 196 ? -22.998 28.881 29.288 1.00 51.68 196 SER C N 1
ATOM 6038 C CA . SER C 1 196 ? -24.225 28.270 28.796 1.00 52.86 196 SER C CA 1
ATOM 6039 C C . SER C 1 196 ? -25.186 28.074 29.957 1.00 53.94 196 SER C C 1
ATOM 6040 O O . SER C 1 196 ? -24.796 27.580 31.014 1.00 53.70 196 SER C O 1
ATOM 6043 N N . GLN C 1 197 ? -26.448 28.436 29.746 1.00 54.80 197 GLN C N 1
ATOM 6044 C CA . GLN C 1 197 ? -27.452 28.338 30.800 1.00 55.59 197 GLN C CA 1
ATOM 6045 C C . GLN C 1 197 ? -26.880 29.193 31.917 1.00 55.33 197 GLN C C 1
ATOM 6046 O O . GLN C 1 197 ? -26.399 30.290 31.663 1.00 57.84 197 GLN C O 1
ATOM 6052 N N . GLY C 1 198 ? -26.899 28.695 33.144 1.00 54.60 198 GLY C N 1
ATOM 6053 C CA . GLY C 1 198 ? -26.351 29.484 34.230 1.00 53.42 198 GLY C CA 1
ATOM 6054 C C . GLY C 1 198 ? -24.886 29.224 34.527 1.00 52.72 198 GLY C C 1
ATOM 6055 O O . GLY C 1 198 ? -24.288 29.943 35.321 1.00 53.20 198 GLY C O 1
ATOM 6056 N N . ASP C 1 199 ? -24.303 28.214 33.887 1.00 51.43 199 ASP C N 1
ATOM 6057 C CA . ASP C 1 199 ? -22.902 27.859 34.129 1.00 49.46 199 ASP C CA 1
ATOM 6058 C C . ASP C 1 199 ? -21.867 28.714 33.404 1.00 48.30 199 ASP C C 1
ATOM 6059 O O . ASP C 1 199 ? -22.104 29.212 32.298 1.00 48.49 199 ASP C O 1
ATOM 6064 N N . LYS C 1 200 ? -20.708 28.860 34.035 1.00 47.18 200 LYS C N 1
ATOM 6065 C CA . LYS C 1 200 ? -19.644 29.665 33.478 1.00 45.78 200 LYS C CA 1
ATOM 6066 C C . LYS C 1 200 ? -18.269 29.048 33.720 1.00 43.93 200 LYS C C 1
ATOM 6067 O O . LYS C 1 200 ? -17.983 28.526 34.797 1.00 41.95 200 LYS C O 1
ATOM 6073 N N . ALA C 1 201 ? -17.424 29.104 32.697 1.00 41.62 201 ALA C N 1
ATOM 6074 C CA . ALA C 1 201 ? -16.075 28.582 32.789 1.00 40.75 201 ALA C CA 1
ATOM 6075 C C . ALA C 1 201 ? -15.150 29.554 32.084 1.00 38.70 201 ALA C C 1
ATOM 6076 O O . ALA C 1 201 ? -15.567 30.286 31.185 1.00 38.69 201 ALA C O 1
ATOM 6078 N N . VAL C 1 202 ? -13.890 29.571 32.491 1.00 38.04 202 VAL C N 1
ATOM 6079 C CA . VAL C 1 202 ? -12.920 30.454 31.872 1.00 36.69 202 VAL C CA 1
ATOM 6080 C C . VAL C 1 202 ? -11.522 29.882 31.895 1.00 35.52 202 VAL C C 1
ATOM 6081 O O . VAL C 1 202 ? -11.121 29.211 32.831 1.00 33.65 202 VAL C O 1
ATOM 6085 N N . HIS C 1 203 ? -10.792 30.131 30.824 1.00 35.03 203 HIS C N 1
ATOM 6086 C CA . HIS C 1 203 ? -9.412 29.701 30.723 1.00 36.30 203 HIS C CA 1
ATOM 6087 C C . HIS C 1 203 ? -8.626 30.983 30.496 1.00 36.56 203 HIS C C 1
ATOM 6088 O O . HIS C 1 203 ? -8.734 31.612 29.439 1.00 36.92 203 HIS C O 1
ATOM 6103 N N . GLY C 1 205 ? -5.466 31.318 30.072 1.00 38.23 205 GLY C N 1
ATOM 6104 C CA . GLY C 1 205 ? -4.177 31.074 29.449 1.00 38.35 205 GLY C CA 1
ATOM 6105 C C . GLY C 1 205 ? -2.980 31.290 30.372 1.00 40.31 205 GLY C C 1
ATOM 6106 O O . GLY C 1 205 ? -3.051 31.016 31.582 1.00 40.11 205 GLY C O 1
ATOM 6107 N N . ASP C 1 206 ? -1.881 31.795 29.812 1.00 40.58 206 ASP C N 1
ATOM 6108 C CA . ASP C 1 206 ? -0.683 32.004 30.597 1.00 41.57 206 ASP C CA 1
ATOM 6109 C C . ASP C 1 206 ? -0.693 33.234 31.482 1.00 41.36 206 ASP C C 1
ATOM 6110 O O . ASP C 1 206 ? 0.349 33.666 31.963 1.00 41.12 206 ASP C O 1
ATOM 6115 N N . ILE C 1 207 ? -1.875 33.793 31.703 1.00 43.03 207 ILE C N 1
ATOM 6116 C CA . ILE C 1 207 ? -2.018 34.951 32.574 1.00 43.90 207 ILE C CA 1
ATOM 6117 C C . ILE C 1 207 ? -2.471 34.397 33.939 1.00 44.38 207 ILE C C 1
ATOM 6118 O O . ILE C 1 207 ? -2.555 35.120 34.926 1.00 44.28 207 ILE C O 1
ATOM 6123 N N . PHE C 1 208 ? -2.740 33.089 33.964 1.00 44.07 208 PHE C N 1
ATOM 6124 C CA . PHE C 1 208 ? -3.134 32.336 35.161 1.00 44.20 208 PHE C CA 1
ATOM 6125 C C . PHE C 1 208 ? -2.787 30.886 34.809 1.00 43.57 208 PHE C C 1
ATOM 6126 O O . PHE C 1 208 ? -3.659 30.029 34.742 1.00 42.22 208 PHE C O 1
ATOM 6134 N N . PRO C 1 209 ? -1.485 30.606 34.587 1.00 43.70 209 PRO C N 1
ATOM 6135 C CA . PRO C 1 209 ? -0.924 29.297 34.222 1.00 42.76 209 PRO C CA 1
ATOM 6136 C C . PRO C 1 209 ? -1.378 28.121 35.072 1.00 42.94 209 PRO C C 1
ATOM 6137 O O . PRO C 1 209 ? -1.900 27.135 34.556 1.00 43.77 209 PRO C O 1
ATOM 6141 N N . THR C 1 210 ? -1.152 28.221 36.374 1.00 41.69 210 THR C N 1
ATOM 6142 C CA . THR C 1 210 ? -1.512 27.163 37.307 1.00 41.78 210 THR C CA 1
ATOM 6143 C C . THR C 1 210 ? -2.199 27.759 38.522 1.00 41.47 210 THR C C 1
ATOM 6144 O O . THR C 1 210 ? -2.197 28.968 38.711 1.00 42.55 210 THR C O 1
ATOM 6148 N N . THR C 1 211 ? -2.778 26.897 39.347 1.00 40.07 211 THR C N 1
ATOM 6149 C CA . THR C 1 211 ? -3.460 27.321 40.557 1.00 38.42 211 THR C CA 1
ATOM 6150 C C . THR C 1 211 ? -2.510 28.060 41.498 1.00 36.58 211 THR C C 1
ATOM 6151 O O . THR C 1 211 ? -2.953 28.779 42.385 1.00 36.33 211 THR C O 1
ATOM 6155 N N . ALA C 1 212 ? -1.210 27.881 41.317 1.00 36.20 212 ALA C N 1
ATOM 6156 C CA . ALA C 1 212 ? -0.249 28.563 42.171 1.00 37.65 212 ALA C CA 1
ATOM 6157 C C . ALA C 1 212 ? -0.041 30.025 41.771 1.00 38.27 212 ALA C C 1
ATOM 6158 O O . ALA C 1 212 ? 0.627 30.775 42.476 1.00 40.17 212 ALA C O 1
ATOM 6160 N N . HIS C 1 213 ? -0.618 30.426 40.643 1.00 39.04 213 HIS C N 1
ATOM 6161 C CA . HIS C 1 213 ? -0.477 31.800 40.171 1.00 39.63 213 HIS C CA 1
ATOM 6162 C C . HIS C 1 213 ? -1.712 32.653 40.434 1.00 39.70 213 HIS C C 1
ATOM 6163 O O . HIS C 1 213 ? -1.898 33.690 39.799 1.00 39.25 213 HIS C O 1
ATOM 6170 N N . LYS C 1 214 ? -2.542 32.233 41.381 1.00 38.45 214 LYS C N 1
ATOM 6171 C CA . LYS C 1 214 ? -3.749 32.974 41.680 1.00 38.39 214 LYS C CA 1
ATOM 6172 C C . LYS C 1 214 ? -3.497 34.390 42.163 1.00 37.90 214 LYS C C 1
ATOM 6173 O O . LYS C 1 214 ? -4.253 35.292 41.825 1.00 36.74 214 LYS C O 1
ATOM 6179 N N . ASN C 1 215 ? -2.459 34.585 42.972 1.00 36.43 215 ASN C N 1
ATOM 6180 C CA . ASN C 1 215 ? -2.121 35.923 43.460 1.00 35.37 215 ASN C CA 1
ATOM 6181 C C . ASN C 1 215 ? -1.768 36.768 42.222 1.00 36.32 215 ASN C C 1
ATOM 6182 O O . ASN C 1 215 ? -0.863 36.423 41.466 1.00 37.53 215 ASN C O 1
ATOM 6187 N N . PRO C 1 216 ? -2.474 37.885 42.003 1.00 35.65 216 PRO C N 1
ATOM 6188 C CA . PRO C 1 216 ? -2.173 38.707 40.830 1.00 36.09 216 PRO C CA 1
ATOM 6189 C C . PRO C 1 216 ? -0.702 39.115 40.686 1.00 35.35 216 PRO C C 1
ATOM 6190 O O . PRO C 1 216 ? -0.204 39.279 39.568 1.00 35.22 216 PRO C O 1
ATOM 6194 N N . LEU C 1 217 ? -0.010 39.250 41.813 1.00 33.32 217 LEU C N 1
ATOM 6195 C CA . LEU C 1 217 ? 1.394 39.619 41.806 1.00 33.70 217 LEU C CA 1
ATOM 6196 C C . LEU C 1 217 ? 2.336 38.477 41.382 1.00 34.56 217 LEU C C 1
ATOM 6197 O O . LEU C 1 217 ? 3.513 38.704 41.080 1.00 33.22 217 LEU C O 1
ATOM 6202 N N . TRP C 1 218 ? 1.820 37.253 41.361 1.00 35.72 218 TRP C N 1
ATOM 6203 C CA . TRP C 1 218 ? 2.629 36.099 40.981 1.00 36.58 218 TRP C CA 1
ATOM 6204 C C . TRP C 1 218 ? 2.539 35.815 39.484 1.00 36.39 218 TRP C C 1
ATOM 6205 O O . TRP C 1 218 ? 1.819 34.914 39.070 1.00 37.63 218 TRP C O 1
ATOM 6216 N N . VAL C 1 219 ? 3.253 36.595 38.676 1.00 33.37 219 VAL C N 1
ATOM 6217 C CA . VAL C 1 219 ? 3.252 36.407 37.227 1.00 34.01 219 VAL C CA 1
ATOM 6218 C C . VAL C 1 219 ? 4.597 35.855 36.756 1.00 32.63 219 VAL C C 1
ATOM 6219 O O . VAL C 1 219 ? 5.622 36.099 37.376 1.00 31.11 219 VAL C O 1
ATOM 6223 N N . THR C 1 220 ? 4.594 35.117 35.653 1.00 31.97 220 THR C N 1
ATOM 6224 C CA . THR C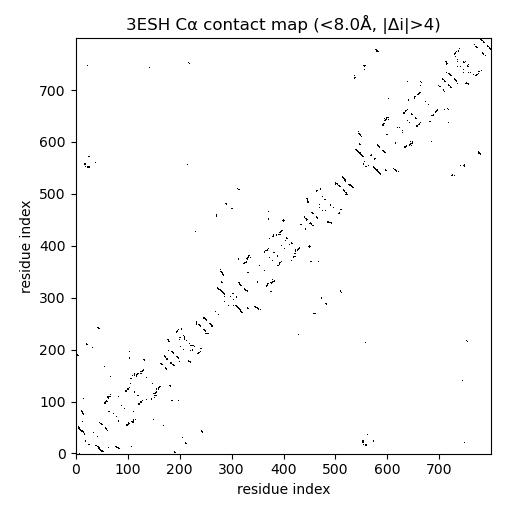 1 220 ? 5.833 34.540 35.143 1.00 31.05 220 THR C CA 1
ATOM 6225 C C . THR C 1 220 ? 6.773 35.614 34.622 1.00 29.89 220 THR C C 1
ATOM 6226 O O . THR C 1 220 ? 6.345 36.706 34.282 1.00 27.99 220 THR C O 1
ATOM 6230 N N . ALA C 1 221 ? 8.057 35.291 34.566 1.00 30.78 221 ALA C N 1
ATOM 6231 C CA . ALA C 1 221 ? 9.050 36.229 34.060 1.00 32.78 221 ALA C CA 1
ATOM 6232 C C . ALA C 1 221 ? 8.958 36.276 32.539 1.00 32.84 221 ALA C C 1
ATOM 6233 O O . ALA C 1 221 ? 9.522 37.165 31.902 1.00 33.92 221 ALA C O 1
ATOM 6235 N N . TYR C 1 222 ? 8.236 35.310 31.969 1.00 32.89 222 TYR C N 1
ATOM 6236 C CA . TYR C 1 222 ? 8.040 35.219 30.519 1.00 35.94 222 TYR C CA 1
ATOM 6237 C C . TYR C 1 222 ? 7.136 36.342 30.023 1.00 36.98 222 TYR C C 1
ATOM 6238 O O . TYR C 1 222 ? 7.224 36.750 28.862 1.00 37.91 222 TYR C O 1
ATOM 6247 N N . ASP C 1 223 ? 6.262 36.825 30.902 1.00 35.70 223 ASP C N 1
ATOM 6248 C CA . ASP C 1 223 ? 5.340 37.885 30.559 1.00 35.37 223 ASP C CA 1
ATOM 6249 C C . ASP C 1 223 ? 6.110 39.088 30.041 1.00 34.91 223 ASP C C 1
ATOM 6250 O O . ASP C 1 223 ? 6.952 39.650 30.743 1.00 34.39 223 ASP C O 1
ATOM 6255 N N . ASP C 1 224 ? 5.827 39.475 28.801 1.00 34.25 224 ASP C N 1
ATOM 6256 C CA . ASP C 1 224 ? 6.505 40.613 28.193 1.00 33.73 224 ASP C CA 1
ATOM 6257 C C . ASP C 1 224 ? 6.033 41.933 28.780 1.00 31.75 224 ASP C C 1
ATOM 6258 O O . ASP C 1 224 ? 6.779 42.907 28.779 1.00 32.09 224 ASP C O 1
ATOM 6263 N N . TYR C 1 225 ? 4.809 41.959 29.297 1.00 28.52 225 TYR C N 1
ATOM 6264 C CA . TYR C 1 225 ? 4.268 43.161 29.918 1.00 30.27 225 TYR C CA 1
ATOM 6265 C C . TYR C 1 225 ? 3.609 42.822 31.249 1.00 29.98 225 TYR C C 1
ATOM 6266 O O . TYR C 1 225 ? 2.393 42.910 31.392 1.00 30.83 225 TYR C O 1
ATOM 6275 N N . PRO C 1 226 ? 4.426 42.435 32.248 1.00 30.12 226 PRO C N 1
ATOM 6276 C CA . PRO C 1 226 ? 3.935 42.074 33.583 1.00 30.90 226 PRO C CA 1
ATOM 6277 C C . PRO C 1 226 ? 2.957 43.064 34.211 1.00 30.71 226 PRO C C 1
ATOM 6278 O O . PRO C 1 226 ? 2.040 42.650 34.924 1.00 30.28 226 PRO C O 1
ATOM 6290 N N . GLN C 1 228 ? 0.646 44.730 32.740 1.00 27.24 228 GLN C N 1
ATOM 6291 C CA . GLN C 1 228 ? -0.658 44.491 32.128 1.00 26.50 228 GLN C CA 1
ATOM 6292 C C . GLN C 1 228 ? -1.231 43.177 32.636 1.00 27.48 228 GLN C C 1
ATOM 6293 O O . GLN C 1 228 ? -2.439 43.029 32.762 1.00 27.95 228 GLN C O 1
ATOM 6299 N N . SER C 1 229 ? -0.349 42.228 32.919 1.00 28.34 229 SER C N 1
ATOM 6300 C CA . SER C 1 229 ? -0.761 40.923 33.419 1.00 29.38 229 SER C CA 1
ATOM 6301 C C . SER C 1 229 ? -1.426 41.097 34.774 1.00 29.48 229 SER C C 1
ATOM 6302 O O . SER C 1 229 ? -2.494 40.554 35.023 1.00 29.27 229 SER C O 1
ATOM 6305 N N . ILE C 1 230 ? -0.768 41.855 35.637 1.00 28.45 230 ILE C N 1
ATOM 6306 C CA . ILE C 1 230 ? -1.270 42.113 36.955 1.00 30.61 230 ILE C CA 1
ATOM 6307 C C . ILE C 1 230 ? -2.602 42.853 36.836 1.00 30.87 230 ILE C C 1
ATOM 6308 O O . ILE C 1 230 ? -3.587 42.495 37.497 1.00 32.21 230 ILE C O 1
ATOM 6313 N N . ARG C 1 231 ? -2.640 43.871 35.981 1.00 29.94 231 ARG C N 1
ATOM 6314 C CA . ARG C 1 231 ? -3.860 44.627 35.798 1.00 30.83 231 ARG C CA 1
ATOM 6315 C C . ARG C 1 231 ? -5.032 43.697 35.470 1.00 31.52 231 ARG C C 1
ATOM 6316 O O . ARG C 1 231 ? -6.097 43.804 36.081 1.00 31.02 231 ARG C O 1
ATOM 6324 N N . GLU C 1 232 ? -4.835 42.793 34.516 1.00 33.14 232 GLU C N 1
ATOM 6325 C CA . GLU C 1 232 ? -5.890 41.880 34.112 1.00 35.62 232 GLU C CA 1
ATOM 6326 C C . GLU C 1 232 ? -6.291 40.905 35.217 1.00 35.43 232 GLU C C 1
ATOM 6327 O O . GLU C 1 232 ? -7.475 40.696 35.469 1.00 33.82 232 GLU C O 1
ATOM 6333 N N . LYS C 1 233 ? -5.291 40.316 35.867 1.00 35.98 233 LYS C N 1
ATOM 6334 C CA . LYS C 1 233 ? -5.524 39.376 36.951 1.00 35.05 233 LYS C CA 1
ATOM 6335 C C . LYS C 1 233 ? -6.225 40.046 38.129 1.00 36.32 233 LYS C C 1
ATOM 6336 O O . LYS C 1 233 ? -7.134 39.465 38.730 1.00 35.84 233 LYS C O 1
ATOM 6342 N N . GLU C 1 234 ? -5.806 41.266 38.460 1.00 36.70 234 GLU C N 1
ATOM 6343 C CA . GLU C 1 234 ? -6.414 41.997 39.569 1.00 38.13 234 GLU C CA 1
ATOM 6344 C C . GLU C 1 234 ? -7.917 42.180 39.385 1.00 37.20 234 GLU C C 1
ATOM 6345 O O . GLU C 1 234 ? -8.671 42.144 40.342 1.00 35.74 234 GLU C O 1
ATOM 6351 N N . ARG C 1 235 ? -8.357 42.360 38.149 1.00 36.24 235 ARG C N 1
ATOM 6352 C CA . ARG C 1 235 ? -9.777 42.567 37.911 1.00 38.17 235 ARG C CA 1
ATOM 6353 C C . ARG C 1 235 ? -10.574 41.318 37.506 1.00 38.77 235 ARG C C 1
ATOM 6354 O O . ARG C 1 235 ? -11.686 41.118 37.975 1.00 40.26 235 ARG C O 1
ATOM 6370 N N . ILE C 1 237 ? -9.972 37.772 37.955 1.00 38.85 237 ILE C N 1
ATOM 6371 C CA . ILE C 1 237 ? -10.119 36.750 38.976 1.00 37.64 237 ILE C CA 1
ATOM 6372 C C . ILE C 1 237 ? -11.213 37.041 40.020 1.00 38.50 237 ILE C C 1
ATOM 6373 O O . ILE C 1 237 ? -12.081 36.201 40.260 1.00 36.87 237 ILE C O 1
ATOM 6378 N N . PRO C 1 238 ? -11.199 38.229 40.647 1.00 38.62 238 PRO C N 1
ATOM 6379 C CA . PRO C 1 238 ? -12.250 38.500 41.633 1.00 38.02 238 PRO C CA 1
ATOM 6380 C C . PRO C 1 238 ? -13.642 38.451 41.006 1.00 38.05 238 PRO C C 1
ATOM 6381 O O . PRO C 1 238 ? -14.599 37.995 41.628 1.00 37.83 238 PRO C O 1
ATOM 6385 N N . TYR C 1 239 ? -13.742 38.917 39.767 1.00 37.53 239 TYR C N 1
ATOM 6386 C CA . TYR C 1 239 ? -15.018 38.922 39.051 1.00 37.31 239 TYR C CA 1
ATOM 6387 C C . TYR C 1 239 ? -15.497 37.506 38.727 1.00 36.95 239 TYR C C 1
ATOM 6388 O O . TYR C 1 239 ? -16.636 37.137 39.006 1.00 36.70 239 TYR C O 1
ATOM 6397 N N . PHE C 1 240 ? -14.616 36.719 38.131 1.00 37.48 240 PHE C N 1
ATOM 6398 C CA . PHE C 1 240 ? -14.944 35.353 37.774 1.00 37.90 240 PHE C CA 1
ATOM 6399 C C . PHE C 1 240 ? -15.305 34.519 39.004 1.00 39.62 240 PHE C C 1
ATOM 6400 O O . PHE C 1 240 ? -16.129 33.611 38.923 1.00 40.00 240 PHE C O 1
ATOM 6408 N N . ILE C 1 241 ? -14.678 34.830 40.135 1.00 39.97 241 ILE C N 1
ATOM 6409 C CA . ILE C 1 241 ? -14.961 34.107 41.368 1.00 41.32 241 ILE C CA 1
ATOM 6410 C C . ILE C 1 241 ? -16.333 34.534 41.880 1.00 41.67 241 ILE C C 1
ATOM 6411 O O . ILE C 1 241 ? -17.158 33.703 42.244 1.00 43.23 241 ILE C O 1
ATOM 6416 N N . GLN C 1 242 ? -16.579 35.836 41.885 1.00 42.28 242 GLN C N 1
ATOM 6417 C CA . GLN C 1 242 ? -17.859 36.377 42.347 1.00 42.69 242 GLN C CA 1
ATOM 6418 C C . GLN C 1 242 ? -19.000 35.784 41.514 1.00 42.45 242 GLN C C 1
ATOM 6419 O O . GLN C 1 242 ? -20.097 35.580 42.010 1.00 41.94 242 GLN C O 1
ATOM 6425 N N . GLN C 1 243 ? -18.714 35.501 40.248 1.00 44.08 243 GLN C N 1
ATOM 6426 C CA . GLN C 1 243 ? -19.698 34.930 39.332 1.00 44.82 243 GLN C CA 1
ATOM 6427 C C . GLN C 1 243 ? -19.706 33.402 39.347 1.00 45.96 243 GLN C C 1
ATOM 6428 O O . GLN C 1 243 ? -20.397 32.768 38.541 1.00 44.62 243 GLN C O 1
ATOM 6434 N N . GLN C 1 244 ? -18.930 32.819 40.257 1.00 46.20 244 GLN C N 1
ATOM 6435 C CA . GLN C 1 244 ? -18.854 31.371 40.395 1.00 47.57 244 GLN C CA 1
ATOM 6436 C C . GLN C 1 244 ? -18.393 30.641 39.138 1.00 46.01 244 GLN C C 1
ATOM 6437 O O . GLN C 1 244 ? -18.976 29.635 38.730 1.00 44.22 244 GLN C O 1
ATOM 6443 N N . TYR C 1 245 ? -17.331 31.152 38.537 1.00 45.60 245 TYR C N 1
ATOM 6444 C CA . TYR C 1 245 ? -16.768 30.561 37.334 1.00 45.18 245 TYR C CA 1
ATOM 6445 C C . TYR C 1 245 ? -15.879 29.373 37.644 1.00 44.17 245 TYR C C 1
ATOM 6446 O O . TYR C 1 245 ? -15.317 29.264 38.736 1.00 43.40 245 TYR C O 1
ATOM 6455 N N . TRP C 1 246 ? -15.761 28.479 36.669 1.00 44.50 246 TRP C N 1
ATOM 6456 C CA . TRP C 1 246 ? -14.879 27.325 36.781 1.00 44.13 246 TRP C CA 1
ATOM 6457 C C . TRP C 1 246 ? -13.613 27.794 36.089 1.00 42.95 246 TRP C C 1
ATOM 6458 O O . TRP C 1 246 ? -13.679 28.333 34.988 1.00 43.23 246 TRP C O 1
ATOM 6469 N N . PHE C 1 247 ? -12.466 27.633 36.729 1.00 41.99 247 PHE C N 1
ATOM 6470 C CA . PHE C 1 247 ? -11.217 28.043 36.109 1.00 40.65 247 PHE C CA 1
ATOM 6471 C C . PHE C 1 247 ? -10.584 26.819 35.469 1.00 40.96 247 PHE C C 1
ATOM 6472 O O . PHE C 1 247 ? -10.284 25.844 36.151 1.00 40.86 247 PHE C O 1
ATOM 6480 N N . LEU C 1 248 ? -10.402 26.868 34.155 1.00 41.06 248 LEU C N 1
ATOM 6481 C CA . LEU C 1 248 ? -9.798 25.760 33.419 1.00 41.12 248 LEU C CA 1
ATOM 6482 C C . LEU C 1 248 ? -8.307 26.018 33.242 1.00 40.86 248 LEU C C 1
ATOM 6483 O O . LEU C 1 248 ? -7.882 27.151 33.021 1.00 42.13 248 LEU C O 1
ATOM 6488 N N . PHE C 1 249 ? -7.512 24.960 33.325 1.00 40.23 249 PHE C N 1
ATOM 6489 C CA . PHE C 1 249 ? -6.064 25.084 33.186 1.00 39.08 249 PHE C CA 1
ATOM 6490 C C . PHE C 1 249 ? -5.494 24.231 32.074 1.00 40.08 249 PHE C C 1
ATOM 6491 O O . PHE C 1 249 ? -6.043 23.181 31.739 1.00 40.96 249 PHE C O 1
ATOM 6499 N N . TYR C 1 250 ? -4.391 24.700 31.506 1.00 40.39 250 TYR C N 1
ATOM 6500 C CA . TYR C 1 250 ? -3.725 24.029 30.402 1.00 40.82 250 TYR C CA 1
ATOM 6501 C C . TYR C 1 250 ? -2.391 23.461 30.852 1.00 42.23 250 TYR C C 1
ATOM 6502 O O . TYR C 1 250 ? -1.977 22.407 30.385 1.00 42.98 250 TYR C O 1
ATOM 6511 N N . HIS C 1 251 ? -1.720 24.164 31.755 1.00 42.51 251 HIS C N 1
ATOM 6512 C CA . HIS C 1 251 ? -0.415 23.733 32.228 1.00 43.77 251 HIS C CA 1
ATOM 6513 C C . HIS C 1 251 ? -0.392 23.090 33.615 1.00 44.24 251 HIS C C 1
ATOM 6514 O O . HIS C 1 251 ? 0.635 22.522 33.997 1.00 42.61 251 HIS C O 1
ATOM 6521 N N . ASP C 1 252 ? -1.484 23.181 34.376 1.00 44.65 252 ASP C N 1
ATOM 6522 C CA . ASP C 1 252 ? -1.481 22.633 35.736 1.00 46.66 252 ASP C CA 1
ATOM 6523 C C . ASP C 1 252 ? -1.442 21.112 35.765 1.00 48.01 252 ASP C C 1
ATOM 6524 O O . ASP C 1 252 ? -2.293 20.450 35.173 1.00 47.10 252 ASP C O 1
ATOM 6529 N N . GLU C 1 253 ? -0.457 20.570 36.476 1.00 48.52 253 GLU C N 1
ATOM 6530 C CA . GLU C 1 253 ? -0.283 19.128 36.556 1.00 49.79 253 GLU C CA 1
ATOM 6531 C C . GLU C 1 253 ? -1.240 18.398 37.492 1.00 50.05 253 GLU C C 1
ATOM 6532 O O . GLU C 1 253 ? -1.375 17.188 37.409 1.00 51.88 253 GLU C O 1
ATOM 6538 N N . ASN C 1 254 ? -1.920 19.122 38.367 1.00 50.53 254 ASN C N 1
ATOM 6539 C CA . ASN C 1 254 ? -2.820 18.481 39.323 1.00 49.94 254 ASN C CA 1
ATOM 6540 C C . ASN C 1 254 ? -4.301 18.728 39.089 1.00 49.21 254 ASN C C 1
ATOM 6541 O O . ASN C 1 254 ? -5.131 17.849 39.327 1.00 48.65 254 ASN C O 1
ATOM 6546 N N . TYR C 1 255 ? -4.629 19.927 38.626 1.00 47.88 255 TYR C N 1
ATOM 6547 C CA . TYR C 1 255 ? -6.008 20.289 38.386 1.00 45.77 255 TYR C CA 1
ATOM 6548 C C . TYR C 1 255 ? -6.315 20.543 36.922 1.00 44.58 255 TYR C C 1
ATOM 6549 O O . TYR C 1 255 ? -5.432 20.873 36.136 1.00 45.01 255 TYR C O 1
ATOM 6558 N N . PHE C 1 256 ? -7.583 20.376 36.566 1.00 43.98 256 PHE C N 1
ATOM 6559 C CA . PHE C 1 256 ? -8.037 20.648 35.215 1.00 43.66 256 PHE C CA 1
ATOM 6560 C C . PHE C 1 256 ? -8.968 21.837 35.360 1.00 43.38 256 PHE C C 1
ATOM 6561 O O . PHE C 1 256 ? -8.907 22.807 34.609 1.00 44.52 256 PHE C O 1
ATOM 6569 N N . ALA C 1 257 ? -9.837 21.745 36.353 1.00 42.05 257 ALA C N 1
ATOM 6570 C CA . ALA C 1 257 ? -10.793 22.797 36.635 1.00 41.32 257 ALA C CA 1
ATOM 6571 C C . ALA C 1 257 ? -10.831 22.997 38.132 1.00 40.81 257 ALA C C 1
ATOM 6572 O O . ALA C 1 257 ? -10.562 22.079 38.898 1.00 41.56 257 ALA C O 1
ATOM 6574 N N . VAL C 1 258 ? -11.177 24.205 38.544 1.00 40.81 258 VAL C N 1
ATOM 6575 C CA . VAL C 1 258 ? -11.231 24.544 39.952 1.00 39.52 258 VAL C CA 1
ATOM 6576 C C . VAL C 1 258 ? -12.318 25.594 40.110 1.00 40.17 258 VAL C C 1
ATOM 6577 O O . VAL C 1 258 ? -12.612 26.332 39.179 1.00 39.83 258 VAL C O 1
ATOM 6581 N N . LYS C 1 259 ? -12.936 25.631 41.282 1.00 39.83 259 LYS C N 1
ATOM 6582 C CA . LYS C 1 259 ? -13.964 26.611 41.587 1.00 39.85 259 LYS C CA 1
ATOM 6583 C C . LYS C 1 259 ? -13.680 27.053 43.022 1.00 40.79 259 LYS C C 1
ATOM 6584 O O . LYS C 1 259 ? -13.705 26.244 43.942 1.00 41.24 259 LYS C O 1
ATOM 6590 N N . TYR C 1 260 ? -13.381 28.335 43.190 1.00 41.54 260 TYR C N 1
ATOM 6591 C CA . TYR C 1 260 ? -13.053 28.895 44.493 1.00 42.64 260 TYR C CA 1
ATOM 6592 C C . TYR C 1 260 ? -14.298 29.230 45.318 1.00 44.35 260 TYR C C 1
ATOM 6593 O O . TYR C 1 260 ? -15.391 29.405 44.780 1.00 44.78 260 TYR C O 1
ATOM 6602 N N . SER C 1 261 ? -14.115 29.297 46.634 1.00 45.94 261 SER C N 1
ATOM 6603 C CA . SER C 1 261 ? -15.172 29.653 47.562 1.00 46.67 261 SER C CA 1
ATOM 6604 C C . SER C 1 261 ? -15.493 31.114 47.277 1.00 47.23 261 SER C C 1
ATOM 6605 O O . SER C 1 261 ? -14.688 31.816 46.664 1.00 46.78 261 SER C O 1
ATOM 6608 N N . ASP C 1 262 ? -16.650 31.565 47.747 1.00 22.74 262 ASP C N 1
ATOM 6609 C CA . ASP C 1 262 ? -17.070 32.948 47.501 1.00 22.74 262 ASP C CA 1
ATOM 6610 C C . ASP C 1 262 ? -16.210 34.039 48.152 1.00 22.74 262 ASP C C 1
ATOM 6611 O O . ASP C 1 262 ? -16.735 35.040 48.591 1.00 55.10 262 ASP C O 1
ATOM 6616 N N . ASP C 1 263 ? -14.914 33.770 48.267 1.00 53.99 263 ASP C N 1
ATOM 6617 C CA . ASP C 1 263 ? -14.032 34.746 48.903 1.00 55.20 263 ASP C CA 1
ATOM 6618 C C . ASP C 1 263 ? -12.603 34.478 48.463 1.00 56.04 263 ASP C C 1
ATOM 6619 O O . ASP C 1 263 ? -11.663 35.098 48.945 1.00 56.89 263 ASP C O 1
ATOM 6624 N N . GLY C 1 264 ? -12.443 33.531 47.545 1.00 56.83 264 GLY C N 1
ATOM 6625 C CA . GLY C 1 264 ? -11.125 33.203 47.038 1.00 56.83 264 GLY C CA 1
ATOM 6626 C C . GLY C 1 264 ? -10.163 32.577 48.028 1.00 57.61 264 GLY C C 1
ATOM 6627 O O . GLY C 1 264 ? -9.079 32.166 47.638 1.00 56.82 264 GLY C O 1
ATOM 6628 N N . GLU C 1 265 ? -10.533 32.485 49.300 1.00 59.09 265 GLU C N 1
ATOM 6629 C CA . GLU C 1 265 ? -9.621 31.893 50.273 1.00 61.20 265 GLU C CA 1
ATOM 6630 C C . GLU C 1 265 ? -9.266 30.422 49.986 1.00 61.44 265 GLU C C 1
ATOM 6631 O O . GLU C 1 265 ? -8.116 30.023 50.169 1.00 61.99 265 GLU C O 1
ATOM 6637 N N . ASN C 1 266 ? -10.229 29.619 49.527 1.00 60.55 266 ASN C N 1
ATOM 6638 C CA . ASN C 1 266 ? -9.942 28.206 49.259 1.00 59.19 266 ASN C CA 1
ATOM 6639 C C . ASN C 1 266 ? -10.571 27.628 48.004 1.00 58.50 266 ASN C C 1
ATOM 6640 O O . ASN C 1 266 ? -11.423 28.250 47.372 1.00 59.43 266 ASN C O 1
ATOM 6645 N N . ILE C 1 267 ? -10.144 26.414 47.666 1.00 57.41 267 ILE C N 1
ATOM 6646 C CA . ILE C 1 267 ? -10.661 25.689 46.513 1.00 56.37 267 ILE C CA 1
ATOM 6647 C C . ILE C 1 267 ? -11.889 24.888 46.962 1.00 56.96 267 ILE C C 1
ATOM 6648 O O . ILE C 1 267 ? -11.767 23.913 47.696 1.00 57.44 267 ILE C O 1
ATOM 6653 N N . ASP C 1 268 ? -13.068 25.301 46.504 1.00 56.61 268 ASP C N 1
ATOM 6654 C CA . ASP C 1 268 ? -14.321 24.646 46.872 1.00 56.21 268 ASP C CA 1
ATOM 6655 C C . ASP C 1 268 ? -14.670 23.409 46.036 1.00 54.99 268 ASP C C 1
ATOM 6656 O O . ASP C 1 268 ? -15.317 22.490 46.520 1.00 54.95 268 ASP C O 1
ATOM 6661 N N . ALA C 1 269 ? -14.258 23.390 44.778 1.00 52.88 269 ALA C N 1
ATOM 6662 C CA . ALA C 1 269 ? -14.535 22.244 43.916 1.00 51.37 269 ALA C CA 1
ATOM 6663 C C . ALA C 1 269 ? -13.362 22.047 42.959 1.00 50.25 269 ALA C C 1
ATOM 6664 O O . ALA C 1 269 ? -12.579 22.970 42.745 1.00 51.60 269 ALA C O 1
ATOM 6666 N N . TYR C 1 270 ? -13.225 20.850 42.400 1.00 47.96 270 TYR C N 1
ATOM 6667 C CA . TYR C 1 270 ? -12.134 20.605 41.478 1.00 46.43 270 TYR C CA 1
ATOM 6668 C C . TYR C 1 270 ? -12.174 19.278 40.735 1.00 47.04 270 TYR C C 1
ATOM 6669 O O . TYR C 1 270 ? -12.848 18.338 41.138 1.00 44.99 270 TYR C O 1
ATOM 6678 N N . ILE C 1 271 ? -11.434 19.234 39.632 1.00 47.99 271 ILE C N 1
ATOM 6679 C CA . ILE C 1 271 ? -11.324 18.061 38.784 1.00 48.11 271 ILE C CA 1
ATOM 6680 C C . ILE C 1 271 ? -9.837 17.854 38.523 1.00 49.47 271 ILE C C 1
ATOM 6681 O O . ILE C 1 271 ? -9.231 18.629 37.784 1.00 50.18 271 ILE C O 1
ATOM 6686 N N . LEU C 1 272 ? -9.246 16.830 39.149 1.00 51.39 272 LEU C N 1
ATOM 6687 C CA . LEU C 1 272 ? -7.822 16.532 38.983 1.00 53.01 272 LEU C CA 1
ATOM 6688 C C . LEU C 1 272 ? -7.601 16.150 37.530 1.00 54.83 272 LEU C C 1
ATOM 6689 O O . LEU C 1 272 ? -8.558 16.049 36.769 1.00 55.79 272 LEU C O 1
ATOM 6694 N N . ARG C 1 273 ? -6.355 15.920 37.136 1.00 57.52 273 ARG C N 1
ATOM 6695 C CA . ARG C 1 273 ? -6.123 15.567 35.753 1.00 60.84 273 ARG C CA 1
ATOM 6696 C C . ARG C 1 273 ? -5.321 14.304 35.468 1.00 62.25 273 ARG C C 1
ATOM 6697 O O . ARG C 1 273 ? -4.214 14.104 35.969 1.00 61.06 273 ARG C O 1
ATOM 6705 N N . GLU C 1 274 ? -5.931 13.462 34.641 1.00 23.57 274 GLU C N 1
ATOM 6706 C CA . GLU C 1 274 ? -5.381 12.193 34.156 1.00 23.57 274 GLU C CA 1
ATOM 6707 C C . GLU C 1 274 ? -5.654 10.962 35.011 1.00 23.57 274 GLU C C 1
ATOM 6708 O O . GLU C 1 274 ? -6.393 10.994 36.008 1.00 68.73 274 GLU C O 1
ATOM 6714 N N . THR C 1 275 ? -4.999 9.888 34.568 1.00 70.41 275 THR C N 1
ATOM 6715 C CA . THR C 1 275 ? -5.003 8.576 35.191 1.00 72.31 275 THR C CA 1
ATOM 6716 C C . THR C 1 275 ? -3.606 8.043 34.858 1.00 72.63 275 THR C C 1
ATOM 6717 O O . THR C 1 275 ? -2.804 7.851 35.805 1.00 72.73 275 THR C O 1
#

Solvent-accessible surface area: 33412 Å² total

Secondary structure (DSSP, 8-state):
-BTTBEEEE----EE------TTS-HHHHTTTS-B-TTS-B-EE---EEEE-SS-EEES--TT-SS-S-HHHHHHTT-SS---HHHHHHTTT--TTS--EE----HHHHGGGS-TTS--SSTT-EEEEEHHHHHHHHS--TTGGGTS-GGG--GGGGGEEEESS---SSTTB--B--SSSTT-B--EEEETTEEEE--TTS-SGGG-STT---TT-S---HHHHHH--HHHHHTTPEEE-SS-SSEEEEE--TTSS---EEEE-----/-BTTBEEEE---BEE------TTS-HHHHTTTS---TTS---EE--PEEEE-SS-EEEE--TT-SS-S-HHHHHHTT-SSB--HHHHHHTTT--TTS--EE----HHHHGGGS-GGG--SSTTPEEEEEHHHHHHHTS--TTGGGTS-GGG--GGGGGEEEESS---SBTTB--B--SSSTT-B--EEEETTEEEE--TTS-SGGG-STT---TT-S---HHHHHH--HHHHHTTPEEE-SS-SSEEEEEE-TT-SSEEEEEE---/-BTTBEEEE---BEE------TTS-HHHHTTTS---TTS---EE---EEEE-SS---EE---S-SS-S-HHHHHHTT-SSB--HHHHHHTTT--TTT--EE----HHHHGGGB-TTS-BTTTT-EEEEEHHHHHHHHS--TTGGGT--GGG--GGGGGEEEESS---SSTTB--B--SSSTT-B--EEEETTEEEE--TTS-SGGG-STT---TT-S---HHHHHH--HHHHHTTPEEE-SS-SSEEEEEE-TTSSSEEEEEE---

B-factor: mean 46.78, std 11.19, range [21.68, 87.3]

CATH classification: 3.60.15.10

Radius of gyration: 30.06 Å; Cα contacts (8 Å, |Δi|>4): 1873; chains: 3; bounding box: 70×74×83 Å

Foldseek 3Di:
DFAQKDKDKFQQFWFKAQCLLDPDDCVVVCVVFPADPRNIGIWTQIWMWMDHVPAIETAFFAQADQLADPVRCVVGVTPDHGPRQVRQVVVPDGLARHAEYEFAFNRGQNNQAHAVQEGRNQNYQYEFAVVRVVCLVVPDPQRPVTSDPSRHHPSVVNYDYHHAKDDPDPQKMGQQAFLHNRGHKIKGHHDLAIAIEDQLCAEPSQLQLQSHRNSGPHNSSSVRSVVNLVCLCSQYWYAHRTYQFFGIWTCHNPSDRTPDTHGDPDDD/DFAQKDKDWFFQFWFKAPCLLDPDDCVPVCVVFPQDPVNITIWTQIWMWMGHDQAIEIEFRFQADPLDDPVRCVVRVTDDHGPRQVRLVVVVHGLARHAEYEFAFNRGQNRQADFVQEGRRDNHQYEFAVVSVVCLVPPDPLRPRTNDPRSDHPNVVRYDHHHAKDDPDPQKMGQQAFLHNRGHKIWGHHDLAIAIEDQLCAEPSQLQLQRHRNSGPHNSSSVRSVVNLVCLCSQYWYAHRTYQFFGTWHADNVRPGTDDTDTDPD/DFAQKDKDKFQQFWFKAPCLLDPDDCVVVCVVFPADPVNMGIWTQIKMWMDHPPAIEIEFRFLADCLADPVRCPVRVTPDHGPRQVRCVVVVHGLERHAEYEFAFNRGQNNQADQVQEGSYPNYQYEFAPVRVVCLCVPDPLRCRGRDPSSHHPNCVRYDYDHAKDDPDPQKMGAQAFLHRRGHKIKGHHDLAIEIEDQLCAEPSQLQLQSHRNSGPHNSSSVRSVVNLVCLCSQYWYAHRTYQFFGTFTADNVNPDTPDTDTDDD

Sequence (800 aa):
KIGDISIHYLNGGNTKDGGAFGVVPKPLWSKQYNANERNQINLPTHPILIQTAQYNLIIDAGIGNGKLSEKQLRNFGVDEESHIIADLANYNLTPKDIDYVLTHHFDHAAGLTDQAGHAIFENAIHVVQQDEWHEFIAPNIRSKSTYWDKNKGDYSNKLILFEKHFEPVPGIKQHSGGHSFGHTIITIESQGDKAVHGDIFPTTAHKNPLWVTAYDDYPQSIREKERIPYFIQQQYWFLFYHDENYFAVKYSDDGENIDAYILRETLVKIGDISIHYLNGGNTKDGGAFGVVPKPLWSKQYNANERNQINLPTHPILIQTAQYNLIIDAGIGNGKLSEKQLRNFGVDEESHIIADLANYNLTPKDIDYVLTHHFDHAAGLTDQAGHAIFENAIHVVQQDEWHEFIAPNIRSKSTYWDKNKGDYSNKLILFEKHFEPVPGIKQHSGGHSFGHTIITIESQGDKAVHGDIFPTTAHKNPLWVTAYDDYPQSIREKERIPYFIQQQYWFLFYHDENYFAVKYSDDGENIDAYILRETKIGDISIHYLNGGNTKDGGAFGVVPKPLWSKQYNANERNQINLPTHPILIQTAQYNLIIDAGIGNGKLSEKQLRNFGVDEESHIIADLANYNLTPKDIDYVLTHHFDHAAGLTDQAGHAIFENAIHVVQQDEWHEFIAPNIRSKSTYWDKNKGDYSNKLILFEKHFEPVPGIKQHSGGHSFGHTIITIESQGDKAVHGDIFPTTAHKNPLWVTAYDDYPQSIREKERIPYFIQQQYWFLFYHDENYFAVKYSDDGENIDAYILRET

Organism: Staphylococcus aureus (strain Mu50 / ATCC 700699) (NCBI:txid158878)

Nearest PDB structures (foldseek):
  3esh-assembly1_A  TM=1.000E+00  e=5.911E-57  Staphylococcus aureus subsp. aureus Mu50
  9b2j-assembly2_B  TM=7.655E-01  e=2.722E-14  Saccharococcus caldoxylosilyticus
  9b2n-assembly2_B  TM=7.594E-01  e=3.289E-14  Saccharococcus caldoxylosilyticus
  9ayt-assembly1_P  TM=7.637E-01  e=7.009E-14  Saccharococcus caldoxylosilyticus
  9b2i-assembly2_B  TM=7.526E-01  e=1.317E-13  Saccharococcus caldoxylosilyticus